Protein 1KJ6 (pdb70)

Solvent-accessible surface area: 4051 Å² total; per-residue (Å²): 137,156,141,113,83,47,92,140,115,86,25,208,87,171,28,59,89,67,7,116,133,79,32,70,127,128,12,77,81,35,3,126,22,52,116,221,49,96,64,0,1,70,134,125,232

Nearest PDB structures (foldseek):
  1kj6-assembly1_A  TM=8.795E-01  e=5.311E-08  Homo sapiens
  5lcs-assembly1_A  TM=6.186E-01  e=5.541E-02  Gallus gallus
  1e4q-assembly1_A  TM=7.126E-01  e=1.283E-01  Homo sapiens
  1fd3-assembly1_C  TM=6.671E-01  e=2.409E-01  unclassified
  1sh1-assembly1_A  TM=6.881E-01  e=1.205E+00  Stichodactyla helianthus

Sequence (45 aa):
GIINTLQKYYCRVRGGRCAVLSCLPKEEQIGKCSTRGRKCCRRKKGIINTLQKYYCRVRGGRCAVLSCLPKEEQIGKCSTRGRKCCRRKKGIINTLQKYYCRVRGGRCAVLSCLPKEEQIGKCSTRGRKCCRRKKGIINTLQKYYCRVRGGRCAVLSCLPKEEQIGKCSTRGRKCCRRKKGIINTLQKYYCRVRGGRCAVLSCLPKEEQIGKCSTRGRKCCRRKKGIINTLQKYYCRVRGGRCAVLSCLPKEEQIGKCSTRGRKCCRRKKGIINTLQKYYCRVRGGRCAVLSCLPKEEQIGKCSTRGRKCCRRKKGIINTLQKYYCRVRGGRCAVLSCLPKEEQIGKCSTRGRKCCRRKKGIINTLQKYYCRVRGGRCAVLSCLPKEEQIGKCSTRGRKCCRRKKGIINTLQKYYCRVRGGRCAVLSCLPKEEQIGKCSTRGRKCCRRKKGIINTLQKYYCRVRGGRCAVLSCLPKEEQIGKCSTRGRKCCRRKKGIINTLQKYYCRVRGGRCAVLSCLPKEEQIGKCSTRGRKCCRRKKGIINTLQKYYCRVRGGRCAVLSCLPKEEQIGKCSTRGRKCCRRKKGIINTLQKYYCRVRGGRCAVLSCLPKEEQIGKCSTRGRKCCRRKKGIINTLQKYYCRVRGGRCAVLSCLPKEEQIGKCSTRGRKCCRRKKGIINTLQKYYCRVRGGRCAVLSCLPKEEQIGKCSTRGRKCCRRKKGIINTLQKYYCRVRGGRCAVLSCLPKEEQIGKCSTRGRKCCRRKKGIINTLQKYYCRVRGGRCAVLSCLPKEEQIGKCSTRGRKCCRRKKGIINTLQKYYCRVRGGRCAVLSCLPKEEQIGKCSTRGRKCCRRKKGIINTLQKYYCRVRGGRCAVLSCLPKEEQIGKCSTRGRKCCRRKK

Organism: Homo sapiens (NCBI:txid9606)

Structure (mmCIF, N/CA/C/O backbone):
data_1KJ6
#
_entry.id   1KJ6
#
loop_
_atom_site.group_PDB
_atom_site.id
_atom_site.type_symbol
_atom_site.label_atom_id
_atom_site.label_alt_id
_atom_site.label_comp_id
_atom_site.label_asym_id
_atom_site.label_entity_id
_atom_site.label_seq_id
_atom_site.pdbx_PDB_ins_code
_atom_site.Cartn_x
_atom_site.Cartn_y
_atom_site.Cartn_z
_atom_site.occupancy
_atom_site.B_iso_or_equiv
_atom_site.auth_seq_id
_atom_site.auth_comp_id
_atom_site.auth_asym_id
_atom_site.auth_atom_id
_atom_site.pdbx_PDB_model_num
ATOM 1 N N . GLY A 1 1 ? -24.138 -0.457 -6.669 1.00 0.00 1 GLY A N 1
ATOM 2 C CA . GLY A 1 1 ? -23.545 -1.822 -6.733 1.00 0.00 1 GLY A CA 1
ATOM 3 C C . GLY A 1 1 ? -22.739 -2.163 -5.494 1.00 0.00 1 GLY A C 1
ATOM 4 O O . GLY A 1 1 ? -22.874 -1.511 -4.458 1.00 0.00 1 GLY A O 1
ATOM 10 N N . ILE A 1 2 ? -21.899 -3.189 -5.602 1.00 0.00 2 ILE A N 1
ATOM 11 C CA . ILE A 1 2 ? -21.067 -3.620 -4.484 1.00 0.00 2 ILE A CA 1
ATOM 12 C C . ILE A 1 2 ? -19.682 -2.983 -4.554 1.00 0.00 2 ILE A C 1
ATOM 13 O O . ILE A 1 2 ? -19.077 -2.904 -5.623 1.00 0.00 2 ILE A O 1
ATOM 29 N N . ILE A 1 3 ? -19.187 -2.530 -3.406 1.00 0.00 3 ILE A N 1
ATOM 30 C CA . ILE A 1 3 ? -17.874 -1.901 -3.332 1.00 0.00 3 ILE A CA 1
ATOM 31 C C . ILE A 1 3 ? -16.804 -2.913 -2.928 1.00 0.00 3 ILE A C 1
ATOM 32 O O . ILE A 1 3 ? -17.042 -3.779 -2.086 1.00 0.00 3 ILE A O 1
ATOM 48 N N . ASN A 1 4 ? -15.628 -2.800 -3.537 1.00 0.00 4 ASN A N 1
ATOM 49 C CA . ASN A 1 4 ? -14.524 -3.708 -3.243 1.00 0.00 4 ASN A CA 1
ATOM 50 C C . ASN A 1 4 ? -13.209 -2.946 -3.111 1.00 0.00 4 ASN A C 1
ATOM 51 O O . ASN A 1 4 ? -12.193 -3.508 -2.700 1.00 0.00 4 ASN A O 1
ATOM 62 N N . THR A 1 5 ? -13.235 -1.665 -3.464 1.00 0.00 5 THR A N 1
ATOM 63 C CA . THR A 1 5 ? -12.046 -0.825 -3.387 1.00 0.00 5 THR A CA 1
ATOM 64 C C . THR A 1 5 ? -11.913 -0.186 -2.009 1.00 0.00 5 THR A C 1
ATOM 65 O O . THR A 1 5 ? -12.907 0.193 -1.390 1.00 0.00 5 THR A O 1
ATOM 76 N N . LEU A 1 6 ? -10.676 -0.068 -1.537 1.00 0.00 6 LEU A N 1
ATOM 77 C CA . LEU A 1 6 ? -10.407 0.526 -0.233 1.00 0.00 6 LEU A CA 1
ATOM 78 C C . LEU A 1 6 ? -8.945 0.949 -0.121 1.00 0.00 6 LEU A C 1
ATOM 79 O O . LEU A 1 6 ? -8.301 0.740 0.906 1.00 0.00 6 LEU A O 1
ATOM 95 N N . GLN A 1 7 ? -8.427 1.553 -1.187 1.00 0.00 7 GLN A N 1
ATOM 96 C CA . GLN A 1 7 ? -7.041 2.011 -1.210 1.00 0.00 7 GLN A CA 1
ATOM 97 C C . GLN A 1 7 ? -6.815 3.120 -0.186 1.00 0.00 7 GLN A C 1
ATOM 98 O O . GLN A 1 7 ? -5.695 3.602 -0.016 1.00 0.00 7 GLN A O 1
ATOM 112 N N . LYS A 1 8 ? -7.886 3.520 0.493 1.00 0.00 8 LYS A N 1
ATOM 113 C CA . LYS A 1 8 ? -7.807 4.572 1.498 1.00 0.00 8 LYS A CA 1
ATOM 114 C C . LYS A 1 8 ? -7.318 4.017 2.829 1.00 0.00 8 LYS A C 1
ATOM 115 O O . LYS A 1 8 ? -6.909 4.768 3.715 1.00 0.00 8 LYS A O 1
ATOM 134 N N . TYR A 1 9 ? -7.364 2.697 2.963 1.00 0.00 9 TYR A N 1
ATOM 135 C CA . TYR A 1 9 ? -6.926 2.036 4.188 1.00 0.00 9 TYR A CA 1
ATOM 136 C C . TYR A 1 9 ? -6.491 0.602 3.908 1.00 0.00 9 TYR A C 1
ATOM 137 O O . TYR A 1 9 ? -6.457 -0.232 4.812 1.00 0.00 9 TYR A O 1
ATOM 155 N N . TYR A 1 10 ? -6.151 0.321 2.652 1.00 0.00 10 TYR A N 1
ATOM 156 C CA . TYR A 1 10 ? -5.710 -1.015 2.266 1.00 0.00 10 TYR A CA 1
ATOM 157 C C . TYR A 1 10 ? -4.434 -1.385 3.012 1.00 0.00 10 TYR A C 1
ATOM 158 O O . TYR A 1 10 ? -4.195 -2.553 3.320 1.00 0.00 10 TYR A O 1
ATOM 176 N N . CYS A 1 11 ? -3.624 -0.374 3.310 1.00 0.00 11 CYS A N 1
ATOM 177 C CA . CYS A 1 11 ? -2.376 -0.576 4.034 1.00 0.00 11 CYS A CA 1
ATOM 178 C C . CYS A 1 11 ? -2.598 -0.375 5.529 1.00 0.00 11 CYS A C 1
ATOM 179 O O . CYS A 1 11 ? -1.716 -0.643 6.345 1.00 0.00 11 CYS A O 1
ATOM 186 N N . ARG A 1 12 ? -3.790 0.099 5.873 1.00 0.00 12 ARG A N 1
ATOM 187 C CA . ARG A 1 12 ? -4.154 0.346 7.261 1.00 0.00 12 ARG A CA 1
ATOM 188 C C . ARG A 1 12 ? -4.894 -0.857 7.845 1.00 0.00 12 ARG A C 1
ATOM 189 O O . ARG A 1 12 ? -4.968 -1.025 9.063 1.00 0.00 12 ARG A O 1
ATOM 210 N N . VAL A 1 13 ? -5.441 -1.689 6.964 1.00 0.00 13 VAL A N 1
ATOM 211 C CA . VAL A 1 13 ? -6.178 -2.874 7.384 1.00 0.00 13 VAL A CA 1
ATOM 212 C C . VAL A 1 13 ? -5.255 -4.076 7.556 1.00 0.00 13 VAL A C 1
ATOM 213 O O . VAL A 1 13 ? -5.500 -4.938 8.400 1.00 0.00 13 VAL A O 1
ATOM 226 N N . ARG A 1 14 ? -4.198 -4.132 6.749 1.00 0.00 14 ARG A N 1
ATOM 227 C CA . ARG A 1 14 ? -3.246 -5.235 6.810 1.00 0.00 14 ARG A CA 1
ATOM 228 C C . ARG A 1 14 ? -2.071 -4.987 5.873 1.00 0.00 14 ARG A C 1
ATOM 229 O O . ARG A 1 14 ? -1.547 -5.915 5.257 1.00 0.00 14 ARG A O 1
ATOM 250 N N . GLY A 1 15 ? -1.665 -3.727 5.765 1.00 0.00 15 GLY A N 1
ATOM 251 C CA . GLY A 1 15 ? -0.558 -3.376 4.895 1.00 0.00 15 GLY A CA 1
ATOM 252 C C . GLY A 1 15 ? 0.769 -3.914 5.390 1.00 0.00 15 GLY A C 1
ATOM 253 O O . GLY A 1 15 ? 0.832 -4.992 5.983 1.00 0.00 15 GLY A O 1
ATOM 257 N N . GLY A 1 16 ? 1.833 -3.161 5.142 1.00 0.00 16 GLY A N 1
ATOM 258 C CA . GLY A 1 16 ? 3.156 -3.579 5.568 1.00 0.00 16 GLY A CA 1
ATOM 259 C C . GLY A 1 16 ? 4.062 -2.407 5.890 1.00 0.00 16 GLY A C 1
ATOM 260 O O . GLY A 1 16 ? 4.003 -1.853 6.988 1.00 0.00 16 GLY A O 1
ATOM 264 N N . ARG A 1 17 ? 4.903 -2.029 4.931 1.00 0.00 17 ARG A N 1
ATOM 265 C CA . ARG A 1 17 ? 5.825 -0.914 5.119 1.00 0.00 17 ARG A CA 1
ATOM 266 C C . ARG A 1 17 ? 5.423 0.276 4.255 1.00 0.00 17 ARG A C 1
ATOM 267 O O . ARG A 1 17 ? 4.496 0.186 3.449 1.00 0.00 17 ARG A O 1
ATOM 288 N N . CYS A 1 18 ? 6.126 1.390 4.429 1.00 0.00 18 CYS A N 1
ATOM 289 C CA . CYS A 1 18 ? 5.843 2.600 3.666 1.00 0.00 18 CYS A CA 1
ATOM 290 C C . CYS A 1 18 ? 7.114 3.164 3.041 1.00 0.00 18 CYS A C 1
ATOM 291 O O . CYS A 1 18 ? 8.170 3.187 3.673 1.00 0.00 18 CYS A O 1
ATOM 298 N N . ALA A 1 19 ? 7.001 3.627 1.801 1.00 0.00 19 ALA A N 1
ATOM 299 C CA . ALA A 1 19 ? 8.137 4.201 1.093 1.00 0.00 19 ALA A CA 1
ATOM 300 C C . ALA A 1 19 ? 8.081 5.724 1.138 1.00 0.00 19 ALA A C 1
ATOM 301 O O . ALA A 1 19 ? 7.020 6.306 1.361 1.00 0.00 19 ALA A O 1
ATOM 308 N N . VAL A 1 20 ? 9.228 6.364 0.934 1.00 0.00 20 VAL A N 1
ATOM 309 C CA . VAL A 1 20 ? 9.304 7.821 0.961 1.00 0.00 20 VAL A CA 1
ATOM 310 C C . VAL A 1 20 ? 8.885 8.423 -0.377 1.00 0.00 20 VAL A C 1
ATOM 311 O O . VAL A 1 20 ? 8.223 9.460 -0.421 1.00 0.00 20 VAL A O 1
ATOM 324 N N . LEU A 1 21 ? 9.274 7.768 -1.466 1.00 0.00 21 LEU A N 1
ATOM 325 C CA . LEU A 1 21 ? 8.935 8.241 -2.804 1.00 0.00 21 LEU A CA 1
ATOM 326 C C . LEU A 1 21 ? 8.350 7.112 -3.643 1.00 0.00 21 LEU A C 1
ATOM 327 O O . LEU A 1 21 ? 7.164 7.121 -3.974 1.00 0.00 21 LEU A O 1
ATOM 343 N N . SER A 1 22 ? 9.188 6.137 -3.975 1.00 0.00 22 SER A N 1
ATOM 344 C CA . SER A 1 22 ? 8.755 4.993 -4.767 1.00 0.00 22 SER A CA 1
ATOM 345 C C . SER A 1 22 ? 8.796 3.722 -3.928 1.00 0.00 22 SER A C 1
ATOM 346 O O . SER A 1 22 ? 9.624 3.592 -3.026 1.00 0.00 22 SER A O 1
ATOM 354 N N . CYS A 1 23 ? 7.898 2.789 -4.225 1.00 0.00 23 CYS A N 1
ATOM 355 C CA . CYS A 1 23 ? 7.836 1.532 -3.488 1.00 0.00 23 CYS A CA 1
ATOM 356 C C . CYS A 1 23 ? 9.140 0.755 -3.618 1.00 0.00 23 CYS A C 1
ATOM 357 O O . CYS A 1 23 ? 10.035 1.146 -4.368 1.00 0.00 23 CYS A O 1
ATOM 364 N N . LEU A 1 24 ? 9.242 -0.349 -2.884 1.00 0.00 24 LEU A N 1
ATOM 365 C CA . LEU A 1 24 ? 10.444 -1.174 -2.926 1.00 0.00 24 LEU A CA 1
ATOM 366 C C . LEU A 1 24 ? 10.303 -2.275 -3.978 1.00 0.00 24 LEU A C 1
ATOM 367 O O . LEU A 1 24 ? 9.228 -2.849 -4.144 1.00 0.00 24 LEU A O 1
ATOM 383 N N . PRO A 1 25 ? 11.390 -2.574 -4.716 1.00 0.00 25 PRO A N 1
ATOM 384 C CA . PRO A 1 25 ? 11.378 -3.601 -5.767 1.00 0.00 25 PRO A CA 1
ATOM 385 C C . PRO A 1 25 ? 11.026 -4.989 -5.239 1.00 0.00 25 PRO A C 1
ATOM 386 O O . PRO A 1 25 ? 10.639 -5.872 -6.004 1.00 0.00 25 PRO A O 1
ATOM 397 N N . LYS A 1 26 ? 11.171 -5.181 -3.931 1.00 0.00 26 LYS A N 1
ATOM 398 C CA . LYS A 1 26 ? 10.876 -6.470 -3.312 1.00 0.00 26 LYS A CA 1
ATOM 399 C C . LYS A 1 26 ? 9.440 -6.528 -2.794 1.00 0.00 26 LYS A C 1
ATOM 400 O O . LYS A 1 26 ? 9.057 -7.484 -2.116 1.00 0.00 26 LYS A O 1
ATOM 419 N N . GLU A 1 27 ? 8.649 -5.506 -3.109 1.00 0.00 27 GLU A N 1
ATOM 420 C CA . GLU A 1 27 ? 7.262 -5.461 -2.660 1.00 0.00 27 GLU A CA 1
ATOM 421 C C . GLU A 1 27 ? 6.373 -4.701 -3.638 1.00 0.00 27 GLU A C 1
ATOM 422 O O . GLU A 1 27 ? 6.836 -3.823 -4.367 1.00 0.00 27 GLU A O 1
ATOM 434 N N . GLU A 1 28 ? 5.087 -5.039 -3.634 1.00 0.00 28 GLU A N 1
ATOM 435 C CA . GLU A 1 28 ? 4.116 -4.387 -4.505 1.00 0.00 28 GLU A CA 1
ATOM 436 C C . GLU A 1 28 ? 3.336 -3.339 -3.724 1.00 0.00 28 GLU A C 1
ATOM 437 O O . GLU A 1 28 ? 3.356 -3.334 -2.494 1.00 0.00 28 GLU A O 1
ATOM 449 N N . GLN A 1 29 ? 2.651 -2.451 -4.433 1.00 0.00 29 GLN A N 1
ATOM 450 C CA . GLN A 1 29 ? 1.875 -1.406 -3.779 1.00 0.00 29 GLN A CA 1
ATOM 451 C C . GLN A 1 29 ? 0.442 -1.859 -3.536 1.00 0.00 29 GLN A C 1
ATOM 452 O O . GLN A 1 29 ? -0.178 -2.490 -4.393 1.00 0.00 29 GLN A O 1
ATOM 466 N N . ILE A 1 30 ? -0.073 -1.539 -2.354 1.00 0.00 30 ILE A N 1
ATOM 467 C CA . ILE A 1 30 ? -1.430 -1.915 -1.979 1.00 0.00 30 ILE A CA 1
ATOM 468 C C . ILE A 1 30 ? -2.288 -0.688 -1.694 1.00 0.00 30 ILE A C 1
ATOM 469 O O . ILE A 1 30 ? -3.516 -0.747 -1.763 1.00 0.00 30 ILE A O 1
ATOM 485 N N . GLY A 1 31 ? -1.635 0.423 -1.372 1.00 0.00 31 GLY A N 1
ATOM 486 C CA . GLY A 1 31 ? -2.354 1.649 -1.079 1.00 0.00 31 GLY A CA 1
ATOM 487 C C . GLY A 1 31 ? -1.428 2.788 -0.714 1.00 0.00 31 GLY A C 1
ATOM 488 O O . GLY A 1 31 ? -0.211 2.632 -0.730 1.00 0.00 31 GLY A O 1
ATOM 492 N N . LYS A 1 32 ? -2.004 3.936 -0.381 1.00 0.00 32 LYS A N 1
ATOM 493 C CA . LYS A 1 32 ? -1.214 5.103 -0.007 1.00 0.00 32 LYS A CA 1
ATOM 494 C C . LYS A 1 32 ? -0.824 5.037 1.465 1.00 0.00 32 LYS A C 1
ATOM 495 O O . LYS A 1 32 ? -1.668 4.802 2.331 1.00 0.00 32 LYS A O 1
ATOM 514 N N . CYS A 1 33 ? 0.460 5.236 1.742 1.00 0.00 33 CYS A N 1
ATOM 515 C CA . CYS A 1 33 ? 0.964 5.190 3.109 1.00 0.00 33 CYS A CA 1
ATOM 516 C C . CYS A 1 33 ? 1.083 6.591 3.704 1.00 0.00 33 CYS A C 1
ATOM 517 O O . CYS A 1 33 ? 1.654 6.770 4.780 1.00 0.00 33 CYS A O 1
ATOM 524 N N . SER A 1 34 ? 0.540 7.579 3.001 1.00 0.00 34 SER A N 1
ATOM 525 C CA . SER A 1 34 ? 0.586 8.961 3.468 1.00 0.00 34 SER A CA 1
ATOM 526 C C . SER A 1 34 ? -0.609 9.753 2.940 1.00 0.00 34 SER A C 1
ATOM 527 O O . SER A 1 34 ? -1.698 9.697 3.512 1.00 0.00 34 SER A O 1
ATOM 535 N N . THR A 1 35 ? -0.404 10.489 1.849 1.00 0.00 35 THR A N 1
ATOM 536 C CA . THR A 1 35 ? -1.472 11.284 1.256 1.00 0.00 35 THR A CA 1
ATOM 537 C C . THR A 1 35 ? -1.052 11.868 -0.089 1.00 0.00 35 THR A C 1
ATOM 538 O O . THR A 1 35 ? -1.892 12.122 -0.952 1.00 0.00 35 THR A O 1
ATOM 549 N N . ARG A 1 36 ? 0.250 12.083 -0.261 1.00 0.00 36 ARG A N 1
ATOM 550 C CA . ARG A 1 36 ? 0.769 12.641 -1.505 1.00 0.00 36 ARG A CA 1
ATOM 551 C C . ARG A 1 36 ? 2.285 12.494 -1.595 1.00 0.00 36 ARG A C 1
ATOM 552 O O . ARG A 1 36 ? 3.027 13.184 -0.896 1.00 0.00 36 ARG A O 1
ATOM 573 N N . GLY A 1 37 ? 2.739 11.602 -2.474 1.00 0.00 37 GLY A N 1
ATOM 574 C CA . GLY A 1 37 ? 4.165 11.395 -2.653 1.00 0.00 37 GLY A CA 1
ATOM 575 C C . GLY A 1 37 ? 4.668 10.097 -2.048 1.00 0.00 37 GLY A C 1
ATOM 576 O O . GLY A 1 37 ? 5.830 9.735 -2.233 1.00 0.00 37 GLY A O 1
ATOM 580 N N . ARG A 1 38 ? 3.803 9.396 -1.323 1.00 0.00 38 ARG A N 1
ATOM 581 C CA . ARG A 1 38 ? 4.189 8.136 -0.695 1.00 0.00 38 ARG A CA 1
ATOM 582 C C . ARG A 1 38 ? 3.193 7.025 -1.015 1.00 0.00 38 ARG A C 1
ATOM 583 O O . ARG A 1 38 ? 2.081 7.286 -1.474 1.00 0.00 38 ARG A O 1
ATOM 604 N N . LYS A 1 39 ? 3.607 5.782 -0.767 1.00 0.00 39 LYS A N 1
ATOM 605 C CA . LYS A 1 39 ? 2.764 4.615 -1.024 1.00 0.00 39 LYS A CA 1
ATOM 606 C C . LYS A 1 39 ? 3.107 3.484 -0.058 1.00 0.00 39 LYS A C 1
ATOM 607 O O . LYS A 1 39 ? 4.050 3.589 0.727 1.00 0.00 39 LYS A O 1
ATOM 626 N N . CYS A 1 40 ? 2.336 2.403 -0.124 1.00 0.00 40 CYS A N 1
ATOM 627 C CA . CYS A 1 40 ? 2.555 1.249 0.743 1.00 0.00 40 CYS A CA 1
ATOM 628 C C . CYS A 1 40 ? 3.023 0.041 -0.056 1.00 0.00 40 CYS A C 1
ATOM 629 O O . CYS A 1 40 ? 2.490 -0.249 -1.124 1.00 0.00 40 CYS A O 1
ATOM 636 N N . CYS A 1 41 ? 4.024 -0.661 0.468 1.00 0.00 41 CYS A N 1
ATOM 637 C CA . CYS A 1 41 ? 4.561 -1.837 -0.203 1.00 0.00 41 CYS A CA 1
ATOM 638 C C . CYS A 1 41 ? 4.507 -3.067 0.699 1.00 0.00 41 CYS A C 1
ATOM 639 O O . CYS A 1 41 ? 4.776 -2.984 1.898 1.00 0.00 41 CYS A O 1
ATOM 646 N N . ARG A 1 42 ? 4.169 -4.209 0.107 1.00 0.00 42 ARG A N 1
ATOM 647 C CA . ARG A 1 42 ? 4.091 -5.464 0.845 1.00 0.00 42 ARG A CA 1
ATOM 648 C C . ARG A 1 42 ? 4.980 -6.518 0.192 1.00 0.00 42 ARG A C 1
ATOM 649 O O . ARG A 1 42 ? 4.805 -6.853 -0.981 1.00 0.00 42 ARG A O 1
ATOM 670 N N . ARG A 1 43 ? 5.948 -7.021 0.955 1.00 0.00 43 ARG A N 1
ATOM 671 C CA . ARG A 1 43 ? 6.884 -8.025 0.455 1.00 0.00 43 ARG A CA 1
ATOM 672 C C . ARG A 1 43 ? 6.153 -9.186 -0.212 1.00 0.00 43 ARG A C 1
ATOM 673 O O . ARG A 1 43 ? 5.185 -9.718 0.331 1.00 0.00 43 ARG A O 1
ATOM 694 N N . LYS A 1 44 ? 6.628 -9.572 -1.393 1.00 0.00 44 LYS A N 1
ATOM 695 C CA . LYS A 1 44 ? 6.024 -10.672 -2.139 1.00 0.00 44 LYS A CA 1
ATOM 696 C C . LYS A 1 44 ? 6.227 -11.997 -1.411 1.00 0.00 44 LYS A C 1
ATOM 697 O O . LYS A 1 44 ? 7.313 -12.278 -0.904 1.00 0.00 44 LYS A O 1
ATOM 716 N N . LYS A 1 45 ? 5.173 -12.807 -1.361 1.00 0.00 45 LYS A N 1
ATOM 717 C CA . LYS A 1 45 ? 5.233 -14.102 -0.692 1.00 0.00 45 LYS A CA 1
ATOM 718 C C . LYS A 1 45 ? 5.313 -15.239 -1.707 1.00 0.00 45 LYS A C 1
ATOM 719 O O . LYS A 1 45 ? 6.163 -16.136 -1.523 1.00 0.00 45 LYS A O 1
ATOM 739 N N . GLY A 1 1 ? 21.191 -1.105 10.552 1.00 0.00 1 GLY A N 2
ATOM 740 C CA . GLY A 1 1 ? 19.884 -1.807 10.427 1.00 0.00 1 GLY A CA 2
ATOM 741 C C . GLY A 1 1 ? 19.687 -2.427 9.058 1.00 0.00 1 GLY A C 2
ATOM 742 O O . GLY A 1 1 ? 20.257 -1.963 8.071 1.00 0.00 1 GLY A O 2
ATOM 748 N N . ILE A 1 2 ? 18.877 -3.479 8.999 1.00 0.00 2 ILE A N 2
ATOM 749 C CA . ILE A 1 2 ? 18.605 -4.164 7.742 1.00 0.00 2 ILE A CA 2
ATOM 750 C C . ILE A 1 2 ? 17.111 -4.155 7.424 1.00 0.00 2 ILE A C 2
ATOM 751 O O . ILE A 1 2 ? 16.286 -4.526 8.259 1.00 0.00 2 ILE A O 2
ATOM 767 N N . ILE A 1 3 ? 16.772 -3.726 6.211 1.00 0.00 3 ILE A N 2
ATOM 768 C CA . ILE A 1 3 ? 15.379 -3.669 5.783 1.00 0.00 3 ILE A CA 2
ATOM 769 C C . ILE A 1 3 ? 15.118 -4.651 4.642 1.00 0.00 3 ILE A C 2
ATOM 770 O O . ILE A 1 3 ? 15.648 -4.500 3.541 1.00 0.00 3 ILE A O 2
ATOM 786 N N . ASN A 1 4 ? 14.299 -5.662 4.917 1.00 0.00 4 ASN A N 2
ATOM 787 C CA . ASN A 1 4 ? 13.969 -6.674 3.920 1.00 0.00 4 ASN A CA 2
ATOM 788 C C . ASN A 1 4 ? 12.545 -6.488 3.408 1.00 0.00 4 ASN A C 2
ATOM 789 O O . ASN A 1 4 ? 11.778 -7.447 3.308 1.00 0.00 4 ASN A O 2
ATOM 800 N N . THR A 1 5 ? 12.197 -5.248 3.086 1.00 0.00 5 THR A N 2
ATOM 801 C CA . THR A 1 5 ? 10.866 -4.934 2.584 1.00 0.00 5 THR A CA 2
ATOM 802 C C . THR A 1 5 ? 10.930 -3.890 1.474 1.00 0.00 5 THR A C 2
ATOM 803 O O . THR A 1 5 ? 11.741 -2.964 1.526 1.00 0.00 5 THR A O 2
ATOM 814 N N . LEU A 1 6 ? 10.073 -4.048 0.471 1.00 0.00 6 LEU A N 2
ATOM 815 C CA . LEU A 1 6 ? 10.032 -3.122 -0.656 1.00 0.00 6 LEU A CA 2
ATOM 816 C C . LEU A 1 6 ? 8.762 -2.278 -0.625 1.00 0.00 6 LEU A C 2
ATOM 817 O O . LEU A 1 6 ? 8.120 -2.062 -1.653 1.00 0.00 6 LEU A O 2
ATOM 833 N N . GLN A 1 7 ? 8.409 -1.792 0.560 1.00 0.00 7 GLN A N 2
ATOM 834 C CA . GLN A 1 7 ? 7.219 -0.964 0.720 1.00 0.00 7 GLN A CA 2
ATOM 835 C C . GLN A 1 7 ? 7.362 0.348 -0.046 1.00 0.00 7 GLN A C 2
ATOM 836 O O . GLN A 1 7 ? 6.431 1.152 -0.097 1.00 0.00 7 GLN A O 2
ATOM 850 N N . LYS A 1 8 ? 8.536 0.559 -0.634 1.00 0.00 8 LYS A N 2
ATOM 851 C CA . LYS A 1 8 ? 8.807 1.775 -1.391 1.00 0.00 8 LYS A CA 2
ATOM 852 C C . LYS A 1 8 ? 8.263 1.679 -2.813 1.00 0.00 8 LYS A C 2
ATOM 853 O O . LYS A 1 8 ? 8.149 2.689 -3.508 1.00 0.00 8 LYS A O 2
ATOM 872 N N . TYR A 1 9 ? 7.927 0.467 -3.243 1.00 0.00 9 TYR A N 2
ATOM 873 C CA . TYR A 1 9 ? 7.394 0.264 -4.587 1.00 0.00 9 TYR A CA 2
ATOM 874 C C . TYR A 1 9 ? 6.556 -1.005 -4.674 1.00 0.00 9 TYR A C 2
ATOM 875 O O . TYR A 1 9 ? 6.452 -1.616 -5.738 1.00 0.00 9 TYR A O 2
ATOM 893 N N . TYR A 1 10 ? 5.951 -1.396 -3.559 1.00 0.00 10 TYR A N 2
ATOM 894 C CA . TYR A 1 10 ? 5.117 -2.589 -3.536 1.00 0.00 10 TYR A CA 2
ATOM 895 C C . TYR A 1 10 ? 3.799 -2.327 -4.256 1.00 0.00 10 TYR A C 2
ATOM 896 O O . TYR A 1 10 ? 3.262 -3.204 -4.933 1.00 0.00 10 TYR A O 2
ATOM 914 N N . CYS A 1 11 ? 3.292 -1.106 -4.116 1.00 0.00 11 CYS A N 2
ATOM 915 C CA . CYS A 1 11 ? 2.047 -0.714 -4.764 1.00 0.00 11 CYS A CA 2
ATOM 916 C C . CYS A 1 11 ? 2.319 -0.324 -6.213 1.00 0.00 11 CYS A C 2
ATOM 917 O O . CYS A 1 11 ? 1.402 -0.030 -6.980 1.00 0.00 11 CYS A O 2
ATOM 924 N N . ARG A 1 12 ? 3.598 -0.328 -6.575 1.00 0.00 12 ARG A N 2
ATOM 925 C CA . ARG A 1 12 ? 4.023 0.020 -7.924 1.00 0.00 12 ARG A CA 2
ATOM 926 C C . ARG A 1 12 ? 4.088 -1.223 -8.807 1.00 0.00 12 ARG A C 2
ATOM 927 O O . ARG A 1 12 ? 3.869 -1.150 -10.017 1.00 0.00 12 ARG A O 2
ATOM 948 N N . VAL A 1 13 ? 4.392 -2.362 -8.193 1.00 0.00 13 VAL A N 2
ATOM 949 C CA . VAL A 1 13 ? 4.489 -3.621 -8.919 1.00 0.00 13 VAL A CA 2
ATOM 950 C C . VAL A 1 13 ? 3.122 -4.282 -9.069 1.00 0.00 13 VAL A C 2
ATOM 951 O O . VAL A 1 13 ? 2.874 -5.002 -10.037 1.00 0.00 13 VAL A O 2
ATOM 964 N N . ARG A 1 14 ? 2.237 -4.034 -8.107 1.00 0.00 14 ARG A N 2
ATOM 965 C CA . ARG A 1 14 ? 0.895 -4.608 -8.134 1.00 0.00 14 ARG A CA 2
ATOM 966 C C . ARG A 1 14 ? 0.002 -3.952 -7.087 1.00 0.00 14 ARG A C 2
ATOM 967 O O . ARG A 1 14 ? -0.616 -4.632 -6.266 1.00 0.00 14 ARG A O 2
ATOM 988 N N . GLY A 1 15 ? -0.060 -2.626 -7.119 1.00 0.00 15 GLY A N 2
ATOM 989 C CA . GLY A 1 15 ? -0.877 -1.899 -6.167 1.00 0.00 15 GLY A CA 2
ATOM 990 C C . GLY A 1 15 ? -2.317 -1.757 -6.619 1.00 0.00 15 GLY A C 2
ATOM 991 O O . GLY A 1 15 ? -2.587 -1.221 -7.694 1.00 0.00 15 GLY A O 2
ATOM 995 N N . GLY A 1 16 ? -3.242 -2.235 -5.793 1.00 0.00 16 GLY A N 2
ATOM 996 C CA . GLY A 1 16 ? -4.652 -2.145 -6.125 1.00 0.00 16 GLY A CA 2
ATOM 997 C C . GLY A 1 16 ? -5.121 -0.708 -6.238 1.00 0.00 16 GLY A C 2
ATOM 998 O O . GLY A 1 16 ? -5.194 -0.157 -7.337 1.00 0.00 16 GLY A O 2
ATOM 1002 N N . ARG A 1 17 ? -5.429 -0.096 -5.099 1.00 0.00 17 ARG A N 2
ATOM 1003 C CA . ARG A 1 17 ? -5.881 1.290 -5.074 1.00 0.00 17 ARG A CA 2
ATOM 1004 C C . ARG A 1 17 ? -5.113 2.081 -4.019 1.00 0.00 17 ARG A C 2
ATOM 1005 O O . ARG A 1 17 ? -4.517 1.502 -3.111 1.00 0.00 17 ARG A O 2
ATOM 1026 N N . CYS A 1 18 ? -5.121 3.402 -4.149 1.00 0.00 18 CYS A N 2
ATOM 1027 C CA . CYS A 1 18 ? -4.414 4.264 -3.208 1.00 0.00 18 CYS A CA 2
ATOM 1028 C C . CYS A 1 18 ? -5.363 5.262 -2.554 1.00 0.00 18 CYS A C 2
ATOM 1029 O O . CYS A 1 18 ? -6.190 5.879 -3.226 1.00 0.00 18 CYS A O 2
ATOM 1036 N N . ALA A 1 19 ? -5.233 5.424 -1.240 1.00 0.00 19 ALA A N 2
ATOM 1037 C CA . ALA A 1 19 ? -6.074 6.357 -0.500 1.00 0.00 19 ALA A CA 2
ATOM 1038 C C . ALA A 1 19 ? -5.329 7.660 -0.243 1.00 0.00 19 ALA A C 2
ATOM 1039 O O . ALA A 1 19 ? -4.099 7.687 -0.212 1.00 0.00 19 ALA A O 2
ATOM 1046 N N . VAL A 1 20 ? -6.081 8.742 -0.073 1.00 0.00 20 VAL A N 2
ATOM 1047 C CA . VAL A 1 20 ? -5.489 10.054 0.164 1.00 0.00 20 VAL A CA 2
ATOM 1048 C C . VAL A 1 20 ? -5.134 10.254 1.633 1.00 0.00 20 VAL A C 2
ATOM 1049 O O . VAL A 1 20 ? -4.216 11.008 1.959 1.00 0.00 20 VAL A O 2
ATOM 1062 N N . LEU A 1 21 ? -5.860 9.579 2.515 1.00 0.00 21 LEU A N 2
ATOM 1063 C CA . LEU A 1 21 ? -5.612 9.690 3.947 1.00 0.00 21 LEU A CA 2
ATOM 1064 C C . LEU A 1 21 ? -5.127 8.363 4.519 1.00 0.00 21 LEU A C 2
ATOM 1065 O O . LEU A 1 21 ? -3.930 8.165 4.728 1.00 0.00 21 LEU A O 2
ATOM 1081 N N . SER A 1 22 ? -6.066 7.458 4.770 1.00 0.00 22 SER A N 2
ATOM 1082 C CA . SER A 1 22 ? -5.741 6.147 5.318 1.00 0.00 22 SER A CA 2
ATOM 1083 C C . SER A 1 22 ? -6.418 5.044 4.519 1.00 0.00 22 SER A C 2
ATOM 1084 O O . SER A 1 22 ? -7.351 5.296 3.757 1.00 0.00 22 SER A O 2
ATOM 1092 N N . CYS A 1 23 ? -5.936 3.821 4.704 1.00 0.00 23 CYS A N 2
ATOM 1093 C CA . CYS A 1 23 ? -6.483 2.659 4.010 1.00 0.00 23 CYS A CA 2
ATOM 1094 C C . CYS A 1 23 ? -8.004 2.625 4.109 1.00 0.00 23 CYS A C 2
ATOM 1095 O O . CYS A 1 23 ? -8.596 3.287 4.962 1.00 0.00 23 CYS A O 2
ATOM 1102 N N . LEU A 1 24 ? -8.635 1.841 3.239 1.00 0.00 24 LEU A N 2
ATOM 1103 C CA . LEU A 1 24 ? -10.089 1.724 3.245 1.00 0.00 24 LEU A CA 2
ATOM 1104 C C . LEU A 1 24 ? -10.531 0.614 4.197 1.00 0.00 24 LEU A C 2
ATOM 1105 O O . LEU A 1 24 ? -9.804 -0.356 4.408 1.00 0.00 24 LEU A O 2
ATOM 1121 N N . PRO A 1 25 ? -11.729 0.748 4.800 1.00 0.00 25 PRO A N 2
ATOM 1122 C CA . PRO A 1 25 ? -12.260 -0.241 5.746 1.00 0.00 25 PRO A CA 2
ATOM 1123 C C . PRO A 1 25 ? -12.681 -1.544 5.070 1.00 0.00 25 PRO A C 2
ATOM 1124 O O . PRO A 1 25 ? -13.524 -2.276 5.592 1.00 0.00 25 PRO A O 2
ATOM 1135 N N . LYS A 1 26 ? -12.094 -1.833 3.913 1.00 0.00 26 LYS A N 2
ATOM 1136 C CA . LYS A 1 26 ? -12.416 -3.050 3.178 1.00 0.00 26 LYS A CA 2
ATOM 1137 C C . LYS A 1 26 ? -11.188 -3.582 2.441 1.00 0.00 26 LYS A C 2
ATOM 1138 O O . LYS A 1 26 ? -11.311 -4.342 1.480 1.00 0.00 26 LYS A O 2
ATOM 1157 N N . GLU A 1 27 ? -10.004 -3.174 2.895 1.00 0.00 27 GLU A N 2
ATOM 1158 C CA . GLU A 1 27 ? -8.759 -3.612 2.270 1.00 0.00 27 GLU A CA 2
ATOM 1159 C C . GLU A 1 27 ? -7.577 -3.505 3.231 1.00 0.00 27 GLU A C 2
ATOM 1160 O O . GLU A 1 27 ? -7.653 -2.829 4.257 1.00 0.00 27 GLU A O 2
ATOM 1172 N N . GLU A 1 28 ? -6.478 -4.165 2.871 1.00 0.00 28 GLU A N 2
ATOM 1173 C CA . GLU A 1 28 ? -5.259 -4.140 3.674 1.00 0.00 28 GLU A CA 2
ATOM 1174 C C . GLU A 1 28 ? -4.181 -3.342 2.949 1.00 0.00 28 GLU A C 2
ATOM 1175 O O . GLU A 1 28 ? -4.279 -3.117 1.744 1.00 0.00 28 GLU A O 2
ATOM 1187 N N . GLN A 1 29 ? -3.160 -2.904 3.677 1.00 0.00 29 GLN A N 2
ATOM 1188 C CA . GLN A 1 29 ? -2.089 -2.117 3.073 1.00 0.00 29 GLN A CA 2
ATOM 1189 C C . GLN A 1 29 ? -0.986 -3.009 2.513 1.00 0.00 29 GLN A C 2
ATOM 1190 O O . GLN A 1 29 ? -0.642 -4.037 3.098 1.00 0.00 29 GLN A O 2
ATOM 1204 N N . ILE A 1 30 ? -0.440 -2.603 1.370 1.00 0.00 30 ILE A N 2
ATOM 1205 C CA . ILE A 1 30 ? 0.623 -3.352 0.712 1.00 0.00 30 ILE A CA 2
ATOM 1206 C C . ILE A 1 30 ? 1.896 -2.519 0.609 1.00 0.00 30 ILE A C 2
ATOM 1207 O O . ILE A 1 30 ? 2.996 -3.061 0.489 1.00 0.00 30 ILE A O 2
ATOM 1223 N N . GLY A 1 31 ? 1.739 -1.200 0.660 1.00 0.00 31 GLY A N 2
ATOM 1224 C CA . GLY A 1 31 ? 2.884 -0.310 0.572 1.00 0.00 31 GLY A CA 2
ATOM 1225 C C . GLY A 1 31 ? 2.490 1.152 0.645 1.00 0.00 31 GLY A C 2
ATOM 1226 O O . GLY A 1 31 ? 1.484 1.501 1.261 1.00 0.00 31 GLY A O 2
ATOM 1230 N N . LYS A 1 32 ? 3.286 2.009 0.013 1.00 0.00 32 LYS A N 2
ATOM 1231 C CA . LYS A 1 32 ? 3.017 3.442 0.005 1.00 0.00 32 LYS A CA 2
ATOM 1232 C C . LYS A 1 32 ? 2.881 3.957 -1.424 1.00 0.00 32 LYS A C 2
ATOM 1233 O O . LYS A 1 32 ? 3.838 3.925 -2.199 1.00 0.00 32 LYS A O 2
ATOM 1252 N N . CYS A 1 33 ? 1.686 4.428 -1.769 1.00 0.00 33 CYS A N 2
ATOM 1253 C CA . CYS A 1 33 ? 1.425 4.945 -3.107 1.00 0.00 33 CYS A CA 2
ATOM 1254 C C . CYS A 1 33 ? 2.047 6.326 -3.292 1.00 0.00 33 CYS A C 2
ATOM 1255 O O . CYS A 1 33 ? 2.060 6.867 -4.398 1.00 0.00 33 CYS A O 2
ATOM 1262 N N . SER A 1 34 ? 2.562 6.892 -2.204 1.00 0.00 34 SER A N 2
ATOM 1263 C CA . SER A 1 34 ? 3.186 8.210 -2.249 1.00 0.00 34 SER A CA 2
ATOM 1264 C C . SER A 1 34 ? 4.087 8.429 -1.038 1.00 0.00 34 SER A C 2
ATOM 1265 O O . SER A 1 34 ? 4.190 7.568 -0.164 1.00 0.00 34 SER A O 2
ATOM 1273 N N . THR A 1 35 ? 4.739 9.588 -0.994 1.00 0.00 35 THR A N 2
ATOM 1274 C CA . THR A 1 35 ? 5.635 9.921 0.109 1.00 0.00 35 THR A CA 2
ATOM 1275 C C . THR A 1 35 ? 5.122 11.122 0.897 1.00 0.00 35 THR A C 2
ATOM 1276 O O . THR A 1 35 ? 5.735 11.537 1.880 1.00 0.00 35 THR A O 2
ATOM 1287 N N . ARG A 1 36 ? 3.995 11.678 0.459 1.00 0.00 36 ARG A N 2
ATOM 1288 C CA . ARG A 1 36 ? 3.404 12.833 1.126 1.00 0.00 36 ARG A CA 2
ATOM 1289 C C . ARG A 1 36 ? 2.597 12.404 2.348 1.00 0.00 36 ARG A C 2
ATOM 1290 O O . ARG A 1 36 ? 2.070 13.241 3.081 1.00 0.00 36 ARG A O 2
ATOM 1311 N N . GLY A 1 37 ? 2.506 11.094 2.562 1.00 0.00 37 GLY A N 2
ATOM 1312 C CA . GLY A 1 37 ? 1.763 10.576 3.696 1.00 0.00 37 GLY A CA 2
ATOM 1313 C C . GLY A 1 37 ? 0.548 9.773 3.275 1.00 0.00 37 GLY A C 2
ATOM 1314 O O . GLY A 1 37 ? -0.543 9.956 3.815 1.00 0.00 37 GLY A O 2
ATOM 1318 N N . ARG A 1 38 ? 0.738 8.881 2.308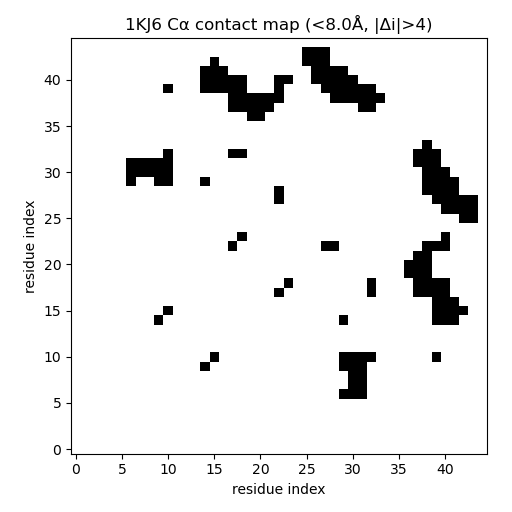 1.00 0.00 38 ARG A N 2
ATOM 1319 C CA . ARG A 1 38 ? -0.349 8.046 1.812 1.00 0.00 38 ARG A CA 2
ATOM 1320 C C . ARG A 1 38 ? 0.016 6.568 1.904 1.00 0.00 38 ARG A C 2
ATOM 1321 O O . ARG A 1 38 ? 1.129 6.219 2.299 1.00 0.00 38 ARG A O 2
ATOM 1342 N N . LYS A 1 39 ? -0.928 5.704 1.536 1.00 0.00 39 LYS A N 2
ATOM 1343 C CA . LYS A 1 39 ? -0.709 4.260 1.577 1.00 0.00 39 LYS A CA 2
ATOM 1344 C C . LYS A 1 39 ? -1.537 3.556 0.507 1.00 0.00 39 LYS A C 2
ATOM 1345 O O . LYS A 1 39 ? -2.504 4.115 -0.015 1.00 0.00 39 LYS A O 2
ATOM 1364 N N . CYS A 1 40 ? -1.149 2.325 0.183 1.00 0.00 40 CYS A N 2
ATOM 1365 C CA . CYS A 1 40 ? -1.850 1.541 -0.827 1.00 0.00 40 CYS A CA 2
ATOM 1366 C C . CYS A 1 40 ? -2.643 0.407 -0.187 1.00 0.00 40 CYS A C 2
ATOM 1367 O O . CYS A 1 40 ? -2.120 -0.333 0.644 1.00 0.00 40 CYS A O 2
ATOM 1374 N N . CYS A 1 41 ? -3.908 0.276 -0.578 1.00 0.00 41 CYS A N 2
ATOM 1375 C CA . CYS A 1 41 ? -4.765 -0.769 -0.034 1.00 0.00 41 CYS A CA 2
ATOM 1376 C C . CYS A 1 41 ? -5.345 -1.651 -1.137 1.00 0.00 41 CYS A C 2
ATOM 1377 O O . CYS A 1 41 ? -5.675 -1.174 -2.223 1.00 0.00 41 CYS A O 2
ATOM 1384 N N . ARG A 1 42 ? -5.474 -2.940 -0.837 1.00 0.00 42 ARG A N 2
ATOM 1385 C CA . ARG A 1 42 ? -6.024 -3.906 -1.780 1.00 0.00 42 ARG A CA 2
ATOM 1386 C C . ARG A 1 42 ? -7.145 -4.701 -1.119 1.00 0.00 42 ARG A C 2
ATOM 1387 O O . ARG A 1 42 ? -6.950 -5.295 -0.058 1.00 0.00 42 ARG A O 2
ATOM 1408 N N . ARG A 1 43 ? -8.322 -4.687 -1.742 1.00 0.00 43 ARG A N 2
ATOM 1409 C CA . ARG A 1 43 ? -9.494 -5.388 -1.213 1.00 0.00 43 ARG A CA 2
ATOM 1410 C C . ARG A 1 43 ? -9.122 -6.738 -0.608 1.00 0.00 43 ARG A C 2
ATOM 1411 O O . ARG A 1 43 ? -8.408 -7.533 -1.222 1.00 0.00 43 ARG A O 2
ATOM 1432 N N . LYS A 1 44 ? -9.611 -6.986 0.605 1.00 0.00 44 LYS A N 2
ATOM 1433 C CA . LYS A 1 44 ? -9.336 -8.234 1.307 1.00 0.00 44 LYS A CA 2
ATOM 1434 C C . LYS A 1 44 ? -10.573 -9.124 1.351 1.00 0.00 44 LYS A C 2
ATOM 1435 O O . LYS A 1 44 ? -11.678 -8.690 1.025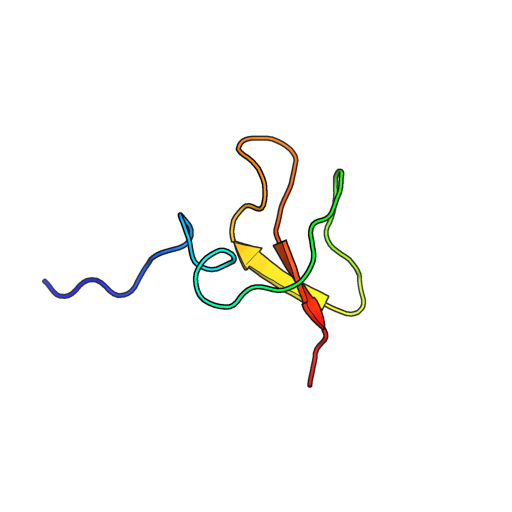 1.00 0.00 44 LYS A O 2
ATOM 1454 N N . LYS A 1 45 ? -10.375 -10.371 1.761 1.00 0.00 45 LYS A N 2
ATOM 1455 C CA . LYS A 1 45 ? -11.467 -11.332 1.856 1.00 0.00 45 LYS A CA 2
ATOM 1456 C C . LYS A 1 45 ? -11.630 -11.830 3.289 1.00 0.00 45 LYS A C 2
ATOM 1457 O O . LYS A 1 45 ? -12.460 -12.737 3.508 1.00 0.00 45 LYS A O 2
ATOM 1477 N N . GLY A 1 1 ? 24.138 -1.856 7.154 1.00 0.00 1 GLY A N 3
ATOM 1478 C CA . GLY A 1 1 ? 23.610 -0.712 6.361 1.00 0.00 1 GLY A CA 3
ATOM 1479 C C . GLY A 1 1 ? 22.895 -1.160 5.101 1.00 0.00 1 GLY A C 3
ATOM 1480 O O . GLY A 1 1 ? 23.213 -0.701 4.003 1.00 0.00 1 GLY A O 3
ATOM 1486 N N . ILE A 1 2 ? 21.928 -2.058 5.259 1.00 0.00 2 ILE A N 3
ATOM 1487 C CA . ILE A 1 2 ? 21.163 -2.570 4.127 1.00 0.00 2 ILE A CA 3
ATOM 1488 C C . ILE A 1 2 ? 19.667 -2.540 4.420 1.00 0.00 2 ILE A C 3
ATOM 1489 O O . ILE A 1 2 ? 19.234 -2.877 5.522 1.00 0.00 2 ILE A O 3
ATOM 1505 N N . ILE A 1 3 ? 18.880 -2.136 3.426 1.00 0.00 3 ILE A N 3
ATOM 1506 C CA . ILE A 1 3 ? 17.432 -2.065 3.579 1.00 0.00 3 ILE A CA 3
ATOM 1507 C C . ILE A 1 3 ? 16.799 -3.445 3.422 1.00 0.00 3 ILE A C 3
ATOM 1508 O O . ILE A 1 3 ? 17.240 -4.252 2.602 1.00 0.00 3 ILE A O 3
ATOM 1524 N N . ASN A 1 4 ? 15.767 -3.711 4.216 1.00 0.00 4 ASN A N 3
ATOM 1525 C CA . ASN A 1 4 ? 15.077 -4.995 4.168 1.00 0.00 4 ASN A CA 3
ATOM 1526 C C . ASN A 1 4 ? 13.694 -4.851 3.539 1.00 0.00 4 ASN A C 3
ATOM 1527 O O . ASN A 1 4 ? 13.332 -5.605 2.636 1.00 0.00 4 ASN A O 3
ATOM 1538 N N . THR A 1 5 ? 12.926 -3.881 4.024 1.00 0.00 5 THR A N 3
ATOM 1539 C CA . THR A 1 5 ? 11.581 -3.641 3.512 1.00 0.00 5 THR A CA 3
ATOM 1540 C C . THR A 1 5 ? 11.621 -2.956 2.150 1.00 0.00 5 THR A C 3
ATOM 1541 O O . THR A 1 5 ? 12.646 -2.404 1.751 1.00 0.00 5 THR A O 3
ATOM 1552 N N . LEU A 1 6 ? 10.494 -2.991 1.443 1.00 0.00 6 LEU A N 3
ATOM 1553 C CA . LEU A 1 6 ? 10.396 -2.369 0.127 1.00 0.00 6 LEU A CA 3
ATOM 1554 C C . LEU A 1 6 ? 9.203 -1.420 0.066 1.00 0.00 6 LEU A C 3
ATOM 1555 O O . LEU A 1 6 ? 8.519 -1.323 -0.953 1.00 0.00 6 LEU A O 3
ATOM 1571 N N . GLN A 1 7 ? 8.969 -0.708 1.165 1.00 0.00 7 GLN A N 3
ATOM 1572 C CA . GLN A 1 7 ? 7.867 0.245 1.242 1.00 0.00 7 GLN A CA 3
ATOM 1573 C C . GLN A 1 7 ? 8.079 1.398 0.265 1.00 0.00 7 GLN A C 3
ATOM 1574 O O . GLN A 1 7 ? 7.242 2.295 0.157 1.00 0.00 7 GLN A O 3
ATOM 1588 N N . LYS A 1 8 ? 9.201 1.364 -0.449 1.00 0.00 8 LYS A N 3
ATOM 1589 C CA . LYS A 1 8 ? 9.519 2.402 -1.421 1.00 0.00 8 LYS A CA 3
ATOM 1590 C C . LYS A 1 8 ? 8.837 2.114 -2.752 1.00 0.00 8 LYS A C 3
ATOM 1591 O O . LYS A 1 8 ? 8.681 3.005 -3.587 1.00 0.00 8 LYS A O 3
ATOM 1610 N N . TYR A 1 9 ? 8.435 0.861 -2.945 1.00 0.00 9 TYR A N 3
ATOM 1611 C CA . TYR A 1 9 ? 7.771 0.452 -4.177 1.00 0.00 9 TYR A CA 3
ATOM 1612 C C . TYR A 1 9 ? 6.919 -0.794 -3.959 1.00 0.00 9 TYR A C 3
ATOM 1613 O O . TYR A 1 9 ? 6.825 -1.653 -4.837 1.00 0.00 9 TYR A O 3
ATOM 1631 N N . TYR A 1 10 ? 6.298 -0.891 -2.789 1.00 0.00 10 TYR A N 3
ATOM 1632 C CA . TYR A 1 10 ? 5.456 -2.037 -2.473 1.00 0.00 10 TYR A CA 3
ATOM 1633 C C . TYR A 1 10 ? 4.148 -1.978 -3.253 1.00 0.00 10 TYR A C 3
ATOM 1634 O O . TYR A 1 10 ? 3.648 -3.000 -3.725 1.00 0.00 10 TYR A O 3
ATOM 1652 N N . CYS A 1 11 ? 3.604 -0.773 -3.394 1.00 0.00 11 CYS A N 3
ATOM 1653 C CA . CYS A 1 11 ? 2.359 -0.574 -4.127 1.00 0.00 11 CYS A CA 3
ATOM 1654 C C . CYS A 1 11 ? 2.636 -0.466 -5.624 1.00 0.00 11 CYS A C 3
ATOM 1655 O O . CYS A 1 11 ? 1.772 -0.058 -6.401 1.00 0.00 11 CYS A O 3
ATOM 1662 N N . ARG A 1 12 ? 3.852 -0.830 -6.017 1.00 0.00 12 ARG A N 3
ATOM 1663 C CA . ARG A 1 12 ? 4.259 -0.774 -7.415 1.00 0.00 12 ARG A CA 3
ATOM 1664 C C . ARG A 1 12 ? 4.468 -2.177 -7.981 1.00 0.00 12 ARG A C 3
ATOM 1665 O O . ARG A 1 12 ? 4.248 -2.417 -9.169 1.00 0.00 12 ARG A O 3
ATOM 1686 N N . VAL A 1 13 ? 4.898 -3.099 -7.125 1.00 0.00 13 VAL A N 3
ATOM 1687 C CA . VAL A 1 13 ? 5.144 -4.475 -7.540 1.00 0.00 13 VAL A CA 3
ATOM 1688 C C . VAL A 1 13 ? 3.860 -5.299 -7.540 1.00 0.00 13 VAL A C 3
ATOM 1689 O O . VAL A 1 13 ? 3.655 -6.144 -8.411 1.00 0.00 13 VAL A O 3
ATOM 1702 N N . ARG A 1 14 ? 2.999 -5.052 -6.557 1.00 0.00 14 ARG A N 3
ATOM 1703 C CA . ARG A 1 14 ? 1.739 -5.778 -6.447 1.00 0.00 14 ARG A CA 3
ATOM 1704 C C . ARG A 1 14 ? 0.678 -4.930 -5.750 1.00 0.00 14 ARG A C 3
ATOM 1705 O O . ARG A 1 14 ? -0.244 -5.459 -5.130 1.00 0.00 14 ARG A O 3
ATOM 1726 N N . GLY A 1 15 ? 0.817 -3.613 -5.856 1.00 0.00 15 GLY A N 3
ATOM 1727 C CA . GLY A 1 15 ? -0.136 -2.714 -5.231 1.00 0.00 15 GLY A CA 3
ATOM 1728 C C . GLY A 1 15 ? -1.519 -2.811 -5.845 1.00 0.00 15 GLY A C 3
ATOM 1729 O O . GLY A 1 15 ? -1.705 -2.503 -7.022 1.00 0.00 15 GLY A O 3
ATOM 1733 N N . GLY A 1 16 ? -2.491 -3.239 -5.045 1.00 0.00 16 GLY A N 3
ATOM 1734 C CA . GLY A 1 16 ? -3.852 -3.367 -5.533 1.00 0.00 16 GLY A CA 3
ATOM 1735 C C . GLY A 1 16 ? -4.471 -2.027 -5.883 1.00 0.00 16 GLY A C 3
ATOM 1736 O O . GLY A 1 16 ? -4.538 -1.655 -7.054 1.00 0.00 16 GLY A O 3
ATOM 1740 N N . ARG A 1 17 ? -4.923 -1.301 -4.865 1.00 0.00 17 ARG A N 3
ATOM 1741 C CA . ARG A 1 17 ? -5.537 0.005 -5.071 1.00 0.00 17 ARG A CA 3
ATOM 1742 C C . ARG A 1 17 ? -4.951 1.041 -4.116 1.00 0.00 17 ARG A C 3
ATOM 1743 O O . ARG A 1 17 ? -4.184 0.704 -3.214 1.00 0.00 17 ARG A O 3
ATOM 1764 N N . CYS A 1 18 ? -5.320 2.300 -4.321 1.00 0.00 18 CYS A N 3
ATOM 1765 C CA . CYS A 1 18 ? -4.837 3.387 -3.478 1.00 0.00 18 CYS A CA 3
ATOM 1766 C C . CYS A 1 18 ? -5.990 4.297 -3.067 1.00 0.00 18 CYS A C 3
ATOM 1767 O O . CYS A 1 18 ? -6.900 4.552 -3.855 1.00 0.00 18 CYS A O 3
ATOM 1774 N N . ALA A 1 19 ? -5.947 4.781 -1.830 1.00 0.00 19 ALA A N 3
ATOM 1775 C CA . ALA A 1 19 ? -6.993 5.660 -1.320 1.00 0.00 19 ALA A CA 3
ATOM 1776 C C . ALA A 1 19 ? -6.523 7.110 -1.293 1.00 0.00 19 ALA A C 3
ATOM 1777 O O . ALA A 1 19 ? -5.339 7.389 -1.478 1.00 0.00 19 ALA A O 3
ATOM 1784 N N . VAL A 1 20 ? -7.456 8.030 -1.066 1.00 0.00 20 VAL A N 3
ATOM 1785 C CA . VAL A 1 20 ? -7.130 9.451 -1.021 1.00 0.00 20 VAL A CA 3
ATOM 1786 C C . VAL A 1 20 ? -6.595 9.854 0.350 1.00 0.00 20 VAL A C 3
ATOM 1787 O O . VAL A 1 20 ? -5.619 10.597 0.452 1.00 0.00 20 VAL A O 3
ATOM 1800 N N . LEU A 1 21 ? -7.240 9.358 1.401 1.00 0.00 21 LEU A N 3
ATOM 1801 C CA . LEU A 1 21 ? -6.828 9.666 2.768 1.00 0.00 21 LEU A CA 3
ATOM 1802 C C . LEU A 1 21 ? -6.475 8.392 3.527 1.00 0.00 21 LEU A C 3
ATOM 1803 O O . LEU A 1 21 ? -5.308 8.137 3.824 1.00 0.00 21 LEU A O 3
ATOM 1819 N N . SER A 1 22 ? -7.494 7.596 3.837 1.00 0.00 22 SER A N 3
ATOM 1820 C CA . SER A 1 22 ? -7.298 6.346 4.561 1.00 0.00 22 SER A CA 3
ATOM 1821 C C . SER A 1 22 ? -7.725 5.156 3.710 1.00 0.00 22 SER A C 3
ATOM 1822 O O . SER A 1 22 ? -8.615 5.271 2.867 1.00 0.00 22 SER A O 3
ATOM 1830 N N . CYS A 1 23 ? -7.086 4.013 3.939 1.00 0.00 23 CYS A N 3
ATOM 1831 C CA . CYS A 1 23 ? -7.400 2.798 3.194 1.00 0.00 23 CYS A CA 3
ATOM 1832 C C . CYS A 1 23 ? -8.860 2.401 3.387 1.00 0.00 23 CYS A C 3
ATOM 1833 O O . CYS A 1 23 ? -9.582 3.020 4.169 1.00 0.00 23 CYS A O 3
ATOM 1840 N N . LEU A 1 24 ? -9.294 1.367 2.669 1.00 0.00 24 LEU A N 3
ATOM 1841 C CA . LEU A 1 24 ? -10.671 0.904 2.771 1.00 0.00 24 LEU A CA 3
ATOM 1842 C C . LEU A 1 24 ? -10.801 -0.204 3.816 1.00 0.00 24 LEU A C 3
ATOM 1843 O O . LEU A 1 24 ? -9.835 -0.909 4.104 1.00 0.00 24 LEU A O 3
ATOM 1859 N N . PRO A 1 25 ? -12.000 -0.366 4.409 1.00 0.00 25 PRO A N 3
ATOM 1860 C CA . PRO A 1 25 ? -12.242 -1.387 5.435 1.00 0.00 25 PRO A CA 3
ATOM 1861 C C . PRO A 1 25 ? -12.244 -2.806 4.875 1.00 0.00 25 PRO A C 3
ATOM 1862 O O . PRO A 1 25 ? -12.092 -3.775 5.619 1.00 0.00 25 PRO A O 3
ATOM 1873 N N . LYS A 1 26 ? -12.425 -2.926 3.564 1.00 0.00 26 LYS A N 3
ATOM 1874 C CA . LYS A 1 26 ? -12.456 -4.234 2.916 1.00 0.00 26 LYS A CA 3
ATOM 1875 C C . LYS A 1 26 ? -11.088 -4.614 2.353 1.00 0.00 26 LYS A C 3
ATOM 1876 O O . LYS A 1 26 ? -10.967 -5.582 1.601 1.00 0.00 26 LYS A O 3
ATOM 1895 N N . GLU A 1 27 ? -10.058 -3.852 2.717 1.00 0.00 27 GLU A N 3
ATOM 1896 C CA . GLU A 1 27 ? -8.705 -4.127 2.236 1.00 0.00 27 GLU A CA 3
ATOM 1897 C C . GLU A 1 27 ? -7.649 -3.667 3.235 1.00 0.00 27 GLU A C 3
ATOM 1898 O O . GLU A 1 27 ? -7.819 -2.654 3.913 1.00 0.00 27 GLU A O 3
ATOM 1910 N N . GLU A 1 28 ? -6.553 -4.418 3.311 1.00 0.00 28 GLU A N 3
ATOM 1911 C CA . GLU A 1 28 ? -5.458 -4.090 4.218 1.00 0.00 28 GLU A CA 3
ATOM 1912 C C . GLU A 1 28 ? -4.399 -3.262 3.498 1.00 0.00 28 GLU A C 3
ATOM 1913 O O . GLU A 1 28 ? -4.378 -3.206 2.272 1.00 0.00 28 GLU A O 3
ATOM 1925 N N . GLN A 1 29 ? -3.523 -2.617 4.261 1.00 0.00 29 GLN A N 3
ATOM 1926 C CA . GLN A 1 29 ? -2.473 -1.793 3.672 1.00 0.00 29 GLN A CA 3
ATOM 1927 C C . GLN A 1 29 ? -1.205 -2.605 3.428 1.00 0.00 29 GLN A C 3
ATOM 1928 O O . GLN A 1 29 ? -0.790 -3.399 4.273 1.00 0.00 29 GLN A O 3
ATOM 1942 N N . ILE A 1 30 ? -0.598 -2.400 2.261 1.00 0.00 30 ILE A N 3
ATOM 1943 C CA . ILE A 1 30 ? 0.621 -3.111 1.893 1.00 0.00 30 ILE A CA 3
ATOM 1944 C C . ILE A 1 30 ? 1.763 -2.141 1.601 1.00 0.00 30 ILE A C 3
ATOM 1945 O O . ILE A 1 30 ? 2.932 -2.526 1.617 1.00 0.00 30 ILE A O 3
ATOM 1961 N N . GLY A 1 31 ? 1.421 -0.883 1.331 1.00 0.00 31 GLY A N 3
ATOM 1962 C CA . GLY A 1 31 ? 2.439 0.111 1.039 1.00 0.00 31 GLY A CA 3
ATOM 1963 C C . GLY A 1 31 ? 1.917 1.532 1.115 1.00 0.00 31 GLY A C 3
ATOM 1964 O O . GLY A 1 31 ? 0.819 1.774 1.614 1.00 0.00 31 GLY A O 3
ATOM 1968 N N . LYS A 1 32 ? 2.712 2.475 0.618 1.00 0.00 32 LYS A N 3
ATOM 1969 C CA . LYS A 1 32 ? 2.336 3.883 0.629 1.00 0.00 32 LYS A CA 3
ATOM 1970 C C . LYS A 1 32 ? 2.050 4.380 -0.785 1.00 0.00 32 LYS A C 3
ATOM 1971 O O . LYS A 1 32 ? 2.934 4.392 -1.641 1.00 0.00 32 LYS A O 3
ATOM 1990 N N . CYS A 1 33 ? 0.808 4.786 -1.019 1.00 0.00 33 CYS A N 3
ATOM 1991 C CA . CYS A 1 33 ? 0.395 5.283 -2.326 1.00 0.00 33 CYS A CA 3
ATOM 1992 C C . CYS A 1 33 ? 1.020 6.643 -2.616 1.00 0.00 33 CYS A C 3
ATOM 1993 O O . CYS A 1 33 ? 1.283 6.983 -3.770 1.00 0.00 33 CYS A O 3
ATOM 2000 N N . SER A 1 34 ? 1.256 7.417 -1.561 1.00 0.00 34 SER A N 3
ATOM 2001 C CA . SER A 1 34 ? 1.851 8.742 -1.701 1.00 0.00 34 SER A CA 3
ATOM 2002 C C . SER A 1 34 ? 2.304 9.281 -0.347 1.00 0.00 34 SER A C 3
ATOM 2003 O O . SER A 1 34 ? 1.771 8.897 0.694 1.00 0.00 34 SER A O 3
ATOM 2011 N N . THR A 1 35 ? 3.291 10.171 -0.370 1.00 0.00 35 THR A N 3
ATOM 2012 C CA . THR A 1 35 ? 3.817 10.762 0.856 1.00 0.00 35 THR A CA 3
ATOM 2013 C C . THR A 1 35 ? 3.008 11.987 1.271 1.00 0.00 35 THR A C 3
ATOM 2014 O O . THR A 1 35 ? 3.417 12.744 2.152 1.00 0.00 35 THR A O 3
ATOM 2025 N N . ARG A 1 36 ? 1.859 12.176 0.631 1.00 0.00 36 ARG A N 3
ATOM 2026 C CA . ARG A 1 36 ? 0.992 13.310 0.934 1.00 0.00 36 ARG A CA 3
ATOM 2027 C C . ARG A 1 36 ? -0.131 12.901 1.881 1.00 0.00 36 ARG A C 3
ATOM 2028 O O . ARG A 1 36 ? -0.792 13.750 2.481 1.00 0.00 36 ARG A O 3
ATOM 2049 N N . GLY A 1 37 ? -0.342 11.595 2.012 1.00 0.00 37 GLY A N 3
ATOM 2050 C CA . GLY A 1 37 ? -1.386 11.096 2.888 1.00 0.00 37 GLY A CA 3
ATOM 2051 C C . GLY A 1 37 ? -2.219 10.005 2.241 1.00 0.00 37 GLY A C 3
ATOM 2052 O O . GLY A 1 37 ? -3.442 9.988 2.376 1.00 0.00 37 GLY A O 3
ATOM 2056 N N . ARG A 1 38 ? -1.554 9.090 1.542 1.00 0.00 38 ARG A N 3
ATOM 2057 C CA . ARG A 1 38 ? -2.240 7.988 0.877 1.00 0.00 38 ARG A CA 3
ATOM 2058 C C . ARG A 1 38 ? -1.600 6.655 1.246 1.00 0.00 38 ARG A C 3
ATOM 2059 O O . ARG A 1 38 ? -0.508 6.617 1.814 1.00 0.00 38 ARG A O 3
ATOM 2080 N N . LYS A 1 39 ? -2.288 5.566 0.921 1.00 0.00 39 LYS A N 3
ATOM 2081 C CA . LYS A 1 39 ? -1.795 4.224 1.219 1.00 0.00 39 LYS A CA 3
ATOM 2082 C C . LYS A 1 39 ? -2.308 3.226 0.187 1.00 0.00 39 LYS A C 3
ATOM 2083 O O . LYS A 1 39 ? -3.213 3.532 -0.591 1.00 0.00 39 LYS A O 3
ATOM 2102 N N . CYS A 1 40 ? -1.723 2.033 0.185 1.00 0.00 40 CYS A N 3
ATOM 2103 C CA . CYS A 1 40 ? -2.117 0.990 -0.752 1.00 0.00 40 CYS A CA 3
ATOM 2104 C C . CYS A 1 40 ? -2.928 -0.092 -0.050 1.00 0.00 40 CYS A C 3
ATOM 2105 O O . CYS A 1 40 ? -2.471 -0.685 0.924 1.00 0.00 40 CYS A O 3
ATOM 2112 N N . CYS A 1 41 ? -4.136 -0.340 -0.546 1.00 0.00 41 CYS A N 3
ATOM 2113 C CA . CYS A 1 41 ? -5.010 -1.346 0.043 1.00 0.00 41 CYS A CA 3
ATOM 2114 C C . CYS A 1 41 ? -5.198 -2.538 -0.888 1.00 0.00 41 CYS A C 3
ATOM 2115 O O . CYS A 1 41 ? -5.259 -2.387 -2.108 1.00 0.00 41 CYS A O 3
ATOM 2122 N N . ARG A 1 42 ? -5.298 -3.724 -0.297 1.00 0.00 42 ARG A N 3
ATOM 2123 C CA . ARG A 1 42 ? -5.490 -4.950 -1.055 1.00 0.00 42 ARG A CA 3
ATOM 2124 C C . ARG A 1 42 ? -6.720 -5.691 -0.545 1.00 0.00 42 ARG A C 3
ATOM 2125 O O . ARG A 1 42 ? -6.754 -6.136 0.604 1.00 0.00 42 ARG A O 3
ATOM 2146 N N . ARG A 1 43 ? -7.732 -5.807 -1.399 1.00 0.00 43 ARG A N 3
ATOM 2147 C CA . ARG A 1 43 ? -8.971 -6.483 -1.031 1.00 0.00 43 ARG A CA 3
ATOM 2148 C C . ARG A 1 43 ? -8.692 -7.888 -0.509 1.00 0.00 43 ARG A C 3
ATOM 2149 O O . ARG A 1 43 ? -7.962 -8.659 -1.132 1.00 0.00 43 ARG A O 3
ATOM 2170 N N . LYS A 1 44 ? -9.275 -8.210 0.643 1.00 0.00 44 LYS A N 3
ATOM 2171 C CA . LYS A 1 44 ? -9.089 -9.520 1.259 1.00 0.00 44 LYS A CA 3
ATOM 2172 C C . LYS A 1 44 ? -9.527 -10.638 0.320 1.00 0.00 44 LYS A C 3
ATOM 2173 O O . LYS A 1 44 ? -10.172 -10.393 -0.701 1.00 0.00 44 LYS A O 3
ATOM 2192 N N . LYS A 1 45 ? -9.170 -11.866 0.676 1.00 0.00 45 LYS A N 3
ATOM 2193 C CA . LYS A 1 45 ? -9.520 -13.031 -0.128 1.00 0.00 45 LYS A CA 3
ATOM 2194 C C . LYS A 1 45 ? -10.239 -14.080 0.715 1.00 0.00 45 LYS A C 3
ATOM 2195 O O . LYS A 1 45 ? -10.778 -15.042 0.128 1.00 0.00 45 LYS A O 3
ATOM 2215 N N . GLY A 1 1 ? -22.242 1.994 7.591 1.00 0.00 1 GLY A N 4
ATOM 2216 C CA . GLY A 1 1 ? -22.717 1.447 6.291 1.00 0.00 1 GLY A CA 4
ATOM 2217 C C . GLY A 1 1 ? -22.134 2.188 5.104 1.00 0.00 1 GLY A C 4
ATOM 2218 O O . GLY A 1 1 ? -22.757 2.262 4.044 1.00 0.00 1 GLY A O 4
ATOM 2224 N N . ILE A 1 2 ? -20.937 2.739 5.281 1.00 0.00 2 ILE A N 4
ATOM 2225 C CA . ILE A 1 2 ? -20.272 3.478 4.214 1.00 0.00 2 ILE A CA 4
ATOM 2226 C C . ILE A 1 2 ? -18.763 3.244 4.239 1.00 0.00 2 ILE A C 4
ATOM 2227 O O . ILE A 1 2 ? -18.201 2.871 5.269 1.00 0.00 2 ILE A O 4
ATOM 2243 N N . ILE A 1 3 ? -18.115 3.464 3.098 1.00 0.00 3 ILE A N 4
ATOM 2244 C CA . ILE A 1 3 ? -16.673 3.277 2.991 1.00 0.00 3 ILE A CA 4
ATOM 2245 C C . ILE A 1 3 ? -15.925 4.493 3.528 1.00 0.00 3 ILE A C 4
ATOM 2246 O O . ILE A 1 3 ? -16.236 5.631 3.176 1.00 0.00 3 ILE A O 4
ATOM 2262 N N . ASN A 1 4 ? -14.940 4.244 4.385 1.00 0.00 4 ASN A N 4
ATOM 2263 C CA . ASN A 1 4 ? -14.149 5.319 4.975 1.00 0.00 4 ASN A CA 4
ATOM 2264 C C . ASN A 1 4 ? -12.777 5.416 4.315 1.00 0.00 4 ASN A C 4
ATOM 2265 O O . ASN A 1 4 ? -12.302 6.509 4.006 1.00 0.00 4 ASN A O 4
ATOM 2276 N N . THR A 1 5 ? -12.145 4.266 4.101 1.00 0.00 5 THR A N 4
ATOM 2277 C CA . THR A 1 5 ? -10.827 4.222 3.478 1.00 0.00 5 THR A CA 4
ATOM 2278 C C . THR A 1 5 ? -10.804 3.233 2.318 1.00 0.00 5 THR A C 4
ATOM 2279 O O . THR A 1 5 ? -11.384 2.150 2.402 1.00 0.00 5 THR A O 4
ATOM 2290 N N . LEU A 1 6 ? -10.134 3.613 1.235 1.00 0.00 6 LEU A N 4
ATOM 2291 C CA . LEU A 1 6 ? -10.038 2.760 0.056 1.00 0.00 6 LEU A CA 4
ATOM 2292 C C . LEU A 1 6 ? -8.782 1.897 0.107 1.00 0.00 6 LEU A C 4
ATOM 2293 O O . LEU A 1 6 ? -8.025 1.818 -0.861 1.00 0.00 6 LEU A O 4
ATOM 2309 N N . GLN A 1 7 ? -8.571 1.240 1.242 1.00 0.00 7 GLN A N 4
ATOM 2310 C CA . GLN A 1 7 ? -7.411 0.374 1.417 1.00 0.00 7 GLN A CA 4
ATOM 2311 C C . GLN A 1 7 ? -7.505 -0.839 0.498 1.00 0.00 7 GLN A C 4
ATOM 2312 O O . GLN A 1 7 ? -6.584 -1.653 0.429 1.00 0.00 7 GLN A O 4
ATOM 2326 N N . LYS A 1 8 ? -8.629 -0.955 -0.205 1.00 0.00 8 LYS A N 4
ATOM 2327 C CA . LYS A 1 8 ? -8.848 -2.070 -1.116 1.00 0.00 8 LYS A CA 4
ATOM 2328 C C . LYS A 1 8 ? -8.211 -1.803 -2.475 1.00 0.00 8 LYS A C 4
ATOM 2329 O O . LYS A 1 8 ? -7.999 -2.725 -3.262 1.00 0.00 8 LYS A O 4
ATOM 2348 N N . TYR A 1 9 ? -7.906 -0.538 -2.746 1.00 0.00 9 TYR A N 4
ATOM 2349 C CA . TYR A 1 9 ? -7.291 -0.160 -4.013 1.00 0.00 9 TYR A CA 4
ATOM 2350 C C . TYR A 1 9 ? -6.511 1.143 -3.886 1.00 0.00 9 TYR A C 4
ATOM 2351 O O . TYR A 1 9 ? -6.388 1.899 -4.850 1.00 0.00 9 TYR A O 4
ATOM 2369 N N . TYR A 1 10 ? -5.976 1.397 -2.698 1.00 0.00 10 TYR A N 4
ATOM 2370 C CA . TYR A 1 10 ? -5.201 2.607 -2.460 1.00 0.00 10 TYR A CA 4
ATOM 2371 C C . TYR A 1 10 ? -3.847 2.516 -3.153 1.00 0.00 10 TYR A C 4
ATOM 2372 O O . TYR A 1 10 ? -3.142 3.516 -3.300 1.00 0.00 10 TYR A O 4
ATOM 2390 N N . CYS A 1 11 ? -3.493 1.308 -3.578 1.00 0.00 11 CYS A N 4
ATOM 2391 C CA . CYS A 1 11 ? -2.227 1.073 -4.260 1.00 0.00 11 CYS A CA 4
ATOM 2392 C C . CYS A 1 11 ? -2.451 0.858 -5.754 1.00 0.00 11 CYS A C 4
ATOM 2393 O O . CYS A 1 11 ? -1.502 0.828 -6.538 1.00 0.00 11 CYS A O 4
ATOM 2400 N N . ARG A 1 12 ? -3.715 0.710 -6.139 1.00 0.00 12 ARG A N 4
ATOM 2401 C CA . ARG A 1 12 ? -4.071 0.498 -7.538 1.00 0.00 12 ARG A CA 4
ATOM 2402 C C . ARG A 1 12 ? -4.351 1.825 -8.236 1.00 0.00 12 ARG A C 4
ATOM 2403 O O . ARG A 1 12 ? -4.559 1.868 -9.449 1.00 0.00 12 ARG A O 4
ATOM 2424 N N . VAL A 1 13 ? -4.362 2.906 -7.462 1.00 0.00 13 VAL A N 4
ATOM 2425 C CA . VAL A 1 13 ? -4.624 4.233 -8.002 1.00 0.00 13 VAL A CA 4
ATOM 2426 C C . VAL A 1 13 ? -3.338 5.042 -8.141 1.00 0.00 13 VAL A C 4
ATOM 2427 O O . VAL A 1 13 ? -3.222 5.892 -9.025 1.00 0.00 13 VAL A O 4
ATOM 2440 N N . ARG A 1 14 ? -2.376 4.775 -7.262 1.00 0.00 14 ARG A N 4
ATOM 2441 C CA . ARG A 1 14 ? -1.099 5.479 -7.285 1.00 0.00 14 ARG A CA 4
ATOM 2442 C C . ARG A 1 14 ? -0.092 4.786 -6.375 1.00 0.00 14 ARG A C 4
ATOM 2443 O O . ARG A 1 14 ? 0.842 5.411 -5.872 1.00 0.00 14 ARG A O 4
ATOM 2464 N N . GLY A 1 15 ? -0.295 3.489 -6.167 1.00 0.00 15 GLY A N 4
ATOM 2465 C CA . GLY A 1 15 ? 0.593 2.721 -5.315 1.00 0.00 15 GLY A CA 4
ATOM 2466 C C . GLY A 1 15 ? 2.032 2.749 -5.787 1.00 0.00 15 GLY A C 4
ATOM 2467 O O . GLY A 1 15 ? 2.301 2.883 -6.981 1.00 0.00 15 GLY A O 4
ATOM 2471 N N . GLY A 1 16 ? 2.956 2.619 -4.842 1.00 0.00 16 GLY A N 4
ATOM 2472 C CA . GLY A 1 16 ? 4.370 2.629 -5.173 1.00 0.00 16 GLY A CA 4
ATOM 2473 C C . GLY A 1 16 ? 4.904 1.245 -5.494 1.00 0.00 16 GLY A C 4
ATOM 2474 O O . GLY A 1 16 ? 4.714 0.741 -6.601 1.00 0.00 16 GLY A O 4
ATOM 2478 N N . ARG A 1 17 ? 5.574 0.631 -4.522 1.00 0.00 17 ARG A N 4
ATOM 2479 C CA . ARG A 1 17 ? 6.138 -0.703 -4.707 1.00 0.00 17 ARG A CA 4
ATOM 2480 C C . ARG A 1 17 ? 5.374 -1.734 -3.882 1.00 0.00 17 ARG A C 4
ATOM 2481 O O . ARG A 1 17 ? 4.424 -1.396 -3.176 1.00 0.00 17 ARG A O 4
ATOM 2502 N N . CYS A 1 18 ? 5.795 -2.992 -3.977 1.00 0.00 18 CYS A N 4
ATOM 2503 C CA . CYS A 1 18 ? 5.149 -4.072 -3.239 1.00 0.00 18 CYS A CA 4
ATOM 2504 C C . CYS A 1 18 ? 6.168 -4.886 -2.449 1.00 0.00 18 CYS A C 4
ATOM 2505 O O . CYS A 1 18 ? 7.257 -5.183 -2.942 1.00 0.00 18 CYS A O 4
ATOM 2512 N N . ALA A 1 19 ? 5.801 -5.254 -1.227 1.00 0.00 19 ALA A N 4
ATOM 2513 C CA . ALA A 1 19 ? 6.675 -6.047 -0.372 1.00 0.00 19 ALA A CA 4
ATOM 2514 C C . ALA A 1 19 ? 6.228 -7.504 -0.362 1.00 0.00 19 ALA A C 4
ATOM 2515 O O . ALA A 1 19 ? 5.093 -7.811 -0.720 1.00 0.00 19 ALA A O 4
ATOM 2522 N N . VAL A 1 20 ? 7.124 -8.400 0.041 1.00 0.00 20 VAL A N 4
ATOM 2523 C CA . VAL A 1 20 ? 6.812 -9.825 0.084 1.00 0.00 20 VAL A CA 4
ATOM 2524 C C . VAL A 1 20 ? 6.048 -10.186 1.352 1.00 0.00 20 VAL A C 4
ATOM 2525 O O . VAL A 1 20 ? 5.103 -10.975 1.318 1.00 0.00 20 VAL A O 4
ATOM 2538 N N . LEU A 1 21 ? 6.464 -9.602 2.468 1.00 0.00 21 LEU A N 4
ATOM 2539 C CA . LEU A 1 21 ? 5.824 -9.856 3.752 1.00 0.00 21 LEU A CA 4
ATOM 2540 C C . LEU A 1 21 ? 5.552 -8.544 4.478 1.00 0.00 21 LEU A C 4
ATOM 2541 O O . LEU A 1 21 ? 4.404 -8.204 4.760 1.00 0.00 21 LEU A O 4
ATOM 2557 N N . SER A 1 22 ? 6.620 -7.808 4.767 1.00 0.00 22 SER A N 4
ATOM 2558 C CA . SER A 1 22 ? 6.506 -6.526 5.449 1.00 0.00 22 SER A CA 4
ATOM 2559 C C . SER A 1 22 ? 7.021 -5.403 4.558 1.00 0.00 22 SER A C 4
ATOM 2560 O O . SER A 1 22 ? 7.974 -5.589 3.801 1.00 0.00 22 SER A O 4
ATOM 2568 N N . CYS A 1 23 ? 6.385 -4.239 4.648 1.00 0.00 23 CYS A N 4
ATOM 2569 C CA . CYS A 1 23 ? 6.781 -3.088 3.844 1.00 0.00 23 CYS A CA 4
ATOM 2570 C C . CYS A 1 23 ? 8.240 -2.721 4.090 1.00 0.00 23 CYS A C 4
ATOM 2571 O O . CYS A 1 23 ? 8.893 -3.288 4.967 1.00 0.00 23 CYS A O 4
ATOM 2578 N N . LEU A 1 24 ? 8.750 -1.770 3.312 1.00 0.00 24 LEU A N 4
ATOM 2579 C CA . LEU A 1 24 ? 10.137 -1.339 3.456 1.00 0.00 24 LEU A CA 4
ATOM 2580 C C . LEU A 1 24 ? 10.243 -0.171 4.436 1.00 0.00 24 LEU A C 4
ATOM 2581 O O . LEU A 1 24 ? 9.333 0.651 4.532 1.00 0.00 24 LEU A O 4
ATOM 2597 N N . PRO A 1 25 ? 11.353 -0.092 5.193 1.00 0.00 25 PRO A N 4
ATOM 2598 C CA . PRO A 1 25 ? 11.566 0.972 6.185 1.00 0.00 25 PRO A CA 4
ATOM 2599 C C . PRO A 1 25 ? 11.650 2.363 5.563 1.00 0.00 25 PRO A C 4
ATOM 2600 O O . PRO A 1 25 ? 11.465 3.368 6.250 1.00 0.00 25 PRO A O 4
ATOM 2611 N N . LYS A 1 26 ? 11.941 2.420 4.267 1.00 0.00 26 LYS A N 4
ATOM 2612 C CA . LYS A 1 26 ? 12.062 3.697 3.569 1.00 0.00 26 LYS A CA 4
ATOM 2613 C C . LYS A 1 26 ? 10.742 4.113 2.924 1.00 0.00 26 LYS A C 4
ATOM 2614 O O . LYS A 1 26 ? 10.671 5.142 2.249 1.00 0.00 26 LYS A O 4
ATOM 2633 N N . GLU A 1 27 ? 9.700 3.315 3.134 1.00 0.00 27 GLU A N 4
ATOM 2634 C CA . GLU A 1 27 ? 8.391 3.617 2.565 1.00 0.00 27 GLU A CA 4
ATOM 2635 C C . GLU A 1 27 ? 7.264 3.195 3.502 1.00 0.00 27 GLU A C 4
ATOM 2636 O O . GLU A 1 27 ? 7.317 2.131 4.118 1.00 0.00 27 GLU A O 4
ATOM 2648 N N . GLU A 1 28 ? 6.240 4.036 3.596 1.00 0.00 28 GLU A N 4
ATOM 2649 C CA . GLU A 1 28 ? 5.092 3.751 4.450 1.00 0.00 28 GLU A CA 4
ATOM 2650 C C . GLU A 1 28 ? 4.064 2.918 3.695 1.00 0.00 28 GLU A C 4
ATOM 2651 O O . GLU A 1 28 ? 4.130 2.803 2.475 1.00 0.00 28 GLU A O 4
ATOM 2663 N N . GLN A 1 29 ? 3.115 2.339 4.417 1.00 0.00 29 GLN A N 4
ATOM 2664 C CA . GLN A 1 29 ? 2.088 1.522 3.783 1.00 0.00 29 GLN A CA 4
ATOM 2665 C C . GLN A 1 29 ? 0.877 2.367 3.407 1.00 0.00 29 GLN A C 4
ATOM 2666 O O . GLN A 1 29 ? 0.429 3.212 4.182 1.00 0.00 29 GLN A O 4
ATOM 2680 N N . ILE A 1 30 ? 0.359 2.135 2.206 1.00 0.00 30 ILE A N 4
ATOM 2681 C CA . ILE A 1 30 ? -0.794 2.875 1.709 1.00 0.00 30 ILE A CA 4
ATOM 2682 C C . ILE A 1 30 ? -1.992 1.952 1.512 1.00 0.00 30 ILE A C 4
ATOM 2683 O O . ILE A 1 30 ? -3.139 2.400 1.514 1.00 0.00 30 ILE A O 4
ATOM 2699 N N . GLY A 1 31 ? -1.717 0.662 1.346 1.00 0.00 31 GLY A N 4
ATOM 2700 C CA . GLY A 1 31 ? -2.781 -0.305 1.152 1.00 0.00 31 GLY A CA 4
ATOM 2701 C C . GLY A 1 31 ? -2.259 -1.714 0.955 1.00 0.00 31 GLY A C 4
ATOM 2702 O O . GLY A 1 31 ? -1.211 -2.076 1.488 1.00 0.00 31 GLY A O 4
ATOM 2706 N N . LYS A 1 32 ? -2.993 -2.505 0.182 1.00 0.00 32 LYS A N 4
ATOM 2707 C CA . LYS A 1 32 ? -2.606 -3.880 -0.100 1.00 0.00 32 LYS A CA 4
ATOM 2708 C C . LYS A 1 32 ? -2.168 -4.017 -1.552 1.00 0.00 32 LYS A C 4
ATOM 2709 O O . LYS A 1 32 ? -3.000 -4.118 -2.454 1.00 0.00 32 LYS A O 4
ATOM 2728 N N . CYS A 1 33 ? -0.856 -4.009 -1.771 1.00 0.00 33 CYS A N 4
ATOM 2729 C CA . CYS A 1 33 ? -0.299 -4.121 -3.114 1.00 0.00 33 CYS A CA 4
ATOM 2730 C C . CYS A 1 33 ? -0.884 -5.321 -3.855 1.00 0.00 33 CYS A C 4
ATOM 2731 O O . CYS A 1 33 ? -1.827 -5.179 -4.634 1.00 0.00 33 CYS A O 4
ATOM 2738 N N . SER A 1 34 ? -0.323 -6.500 -3.610 1.00 0.00 34 SER A N 4
ATOM 2739 C CA . SER A 1 34 ? -0.799 -7.717 -4.257 1.00 0.00 34 SER A CA 4
ATOM 2740 C C . SER A 1 34 ? -1.998 -8.295 -3.511 1.00 0.00 34 SER A C 4
ATOM 2741 O O . SER A 1 34 ? -2.629 -7.608 -2.708 1.00 0.00 34 SER A O 4
ATOM 2749 N N . THR A 1 35 ? -2.306 -9.560 -3.783 1.00 0.00 35 THR A N 4
ATOM 2750 C CA . THR A 1 35 ? -3.429 -10.231 -3.138 1.00 0.00 35 THR A CA 4
ATOM 2751 C C . THR A 1 35 ? -3.249 -10.275 -1.623 1.00 0.00 35 THR A C 4
ATOM 2752 O O . THR A 1 35 ? -2.185 -9.934 -1.107 1.00 0.00 35 THR A O 4
ATOM 2763 N N . ARG A 1 36 ? -4.299 -10.694 -0.919 1.00 0.00 36 ARG A N 4
ATOM 2764 C CA . ARG A 1 36 ? -4.265 -10.784 0.539 1.00 0.00 36 ARG A CA 4
ATOM 2765 C C . ARG A 1 36 ? -3.012 -11.513 1.016 1.00 0.00 36 ARG A C 4
ATOM 2766 O O . ARG A 1 36 ? -2.878 -12.723 0.834 1.00 0.00 36 ARG A O 4
ATOM 2787 N N . GLY A 1 37 ? -2.097 -10.765 1.625 1.00 0.00 37 GLY A N 4
ATOM 2788 C CA . GLY A 1 37 ? -0.864 -11.350 2.119 1.00 0.00 37 GLY A CA 4
ATOM 2789 C C . GLY A 1 37 ? 0.303 -10.386 2.042 1.00 0.00 37 GLY A C 4
ATOM 2790 O O . GLY A 1 37 ? 1.264 -10.501 2.802 1.00 0.00 37 GLY A O 4
ATOM 2794 N N . ARG A 1 38 ? 0.216 -9.433 1.120 1.00 0.00 38 ARG A N 4
ATOM 2795 C CA . ARG A 1 38 ? 1.266 -8.438 0.940 1.00 0.00 38 ARG A CA 4
ATOM 2796 C C . ARG A 1 38 ? 0.746 -7.041 1.262 1.00 0.00 38 ARG A C 4
ATOM 2797 O O . ARG A 1 38 ? -0.392 -6.881 1.704 1.00 0.00 38 ARG A O 4
ATOM 2818 N N . LYS A 1 39 ? 1.585 -6.034 1.040 1.00 0.00 39 LYS A N 4
ATOM 2819 C CA . LYS A 1 39 ? 1.211 -4.646 1.311 1.00 0.00 39 LYS A CA 4
ATOM 2820 C C . LYS A 1 39 ? 1.899 -3.701 0.333 1.00 0.00 39 LYS A C 4
ATOM 2821 O O . LYS A 1 39 ? 2.851 -4.083 -0.351 1.00 0.00 39 LYS A O 4
ATOM 2840 N N . CYS A 1 40 ? 1.405 -2.468 0.267 1.00 0.00 40 CYS A N 4
ATOM 2841 C CA . CYS A 1 40 ? 1.961 -1.467 -0.635 1.00 0.00 40 CYS A CA 4
ATOM 2842 C C . CYS A 1 40 ? 2.746 -0.405 0.127 1.00 0.00 40 CYS A C 4
ATOM 2843 O O . CYS A 1 40 ? 2.270 0.136 1.123 1.00 0.00 40 CYS A O 4
ATOM 2850 N N . CYS A 1 41 ? 3.954 -0.115 -0.351 1.00 0.00 41 CYS A N 4
ATOM 2851 C CA . CYS A 1 41 ? 4.810 0.878 0.284 1.00 0.00 41 CYS A CA 4
ATOM 2852 C C . CYS A 1 41 ? 5.022 2.089 -0.622 1.00 0.00 41 CYS A C 4
ATOM 2853 O O . CYS A 1 41 ? 5.111 1.960 -1.843 1.00 0.00 41 CYS A O 4
ATOM 2860 N N . ARG A 1 42 ? 5.108 3.265 -0.006 1.00 0.00 42 ARG A N 4
ATOM 2861 C CA . ARG A 1 42 ? 5.317 4.509 -0.734 1.00 0.00 42 ARG A CA 4
ATOM 2862 C C . ARG A 1 42 ? 6.587 5.196 -0.241 1.00 0.00 42 ARG A C 4
ATOM 2863 O O . ARG A 1 42 ? 6.646 5.677 0.894 1.00 0.00 42 ARG A O 4
ATOM 2884 N N . ARG A 1 43 ? 7.606 5.220 -1.095 1.00 0.00 43 ARG A N 4
ATOM 2885 C CA . ARG A 1 43 ? 8.885 5.830 -0.752 1.00 0.00 43 ARG A CA 4
ATOM 2886 C C . ARG A 1 43 ? 8.717 7.306 -0.409 1.00 0.00 43 ARG A C 4
ATOM 2887 O O . ARG A 1 43 ? 8.063 8.053 -1.138 1.00 0.00 43 ARG A O 4
ATOM 2908 N N . LYS A 1 44 ? 9.315 7.721 0.703 1.00 0.00 44 LYS A N 4
ATOM 2909 C CA . LYS A 1 44 ? 9.235 9.111 1.141 1.00 0.00 44 LYS A CA 4
ATOM 2910 C C . LYS A 1 44 ? 10.604 9.620 1.583 1.00 0.00 44 LYS A C 4
ATOM 2911 O O . LYS A 1 44 ? 11.460 8.843 2.005 1.00 0.00 44 LYS A O 4
ATOM 2930 N N . LYS A 1 45 ? 10.802 10.930 1.482 1.00 0.00 45 LYS A N 4
ATOM 2931 C CA . LYS A 1 45 ? 12.066 11.545 1.871 1.00 0.00 45 LYS A CA 4
ATOM 2932 C C . LYS A 1 45 ? 11.829 12.754 2.770 1.00 0.00 45 LYS A C 4
ATOM 2933 O O . LYS A 1 45 ? 10.650 13.064 3.043 1.00 0.00 45 LYS A O 4
ATOM 2953 N N . GLY A 1 1 ? 16.506 -4.052 -1.025 1.00 0.00 1 GLY A N 5
ATOM 2954 C CA . GLY A 1 1 ? 17.030 -2.875 -0.279 1.00 0.00 1 GLY A CA 5
ATOM 2955 C C . GLY A 1 1 ? 16.275 -1.601 -0.604 1.00 0.00 1 GLY A C 5
ATOM 2956 O O . GLY A 1 1 ? 15.073 -1.634 -0.871 1.00 0.00 1 GLY A O 5
ATOM 2962 N N . ILE A 1 2 ? 16.982 -0.475 -0.579 1.00 0.00 2 ILE A N 5
ATOM 2963 C CA . ILE A 1 2 ? 16.375 0.820 -0.870 1.00 0.00 2 ILE A CA 5
ATOM 2964 C C . ILE A 1 2 ? 16.176 1.010 -2.372 1.00 0.00 2 ILE A C 5
ATOM 2965 O O . ILE A 1 2 ? 16.931 0.469 -3.181 1.00 0.00 2 ILE A O 5
ATOM 2981 N N . ILE A 1 3 ? 15.155 1.781 -2.740 1.00 0.00 3 ILE A N 5
ATOM 2982 C CA . ILE A 1 3 ? 14.860 2.040 -4.146 1.00 0.00 3 ILE A CA 5
ATOM 2983 C C . ILE A 1 3 ? 14.806 3.537 -4.432 1.00 0.00 3 ILE A C 5
ATOM 2984 O O . ILE A 1 3 ? 15.122 4.356 -3.568 1.00 0.00 3 ILE A O 5
ATOM 3000 N N . ASN A 1 4 ? 14.404 3.888 -5.650 1.00 0.00 4 ASN A N 5
ATOM 3001 C CA . ASN A 1 4 ? 14.308 5.287 -6.053 1.00 0.00 4 ASN A CA 5
ATOM 3002 C C . ASN A 1 4 ? 13.102 5.962 -5.406 1.00 0.00 4 ASN A C 5
ATOM 3003 O O . ASN A 1 4 ? 12.864 7.153 -5.605 1.00 0.00 4 ASN A O 5
ATOM 3014 N N . THR A 1 5 ? 12.348 5.192 -4.629 1.00 0.00 5 THR A N 5
ATOM 3015 C CA . THR A 1 5 ? 11.169 5.710 -3.948 1.00 0.00 5 THR A CA 5
ATOM 3016 C C . THR A 1 5 ? 11.100 5.184 -2.518 1.00 0.00 5 THR A C 5
ATOM 3017 O O . THR A 1 5 ? 12.107 4.747 -1.961 1.00 0.00 5 THR A O 5
ATOM 3028 N N . LEU A 1 6 ? 9.910 5.222 -1.926 1.00 0.00 6 LEU A N 5
ATOM 3029 C CA . LEU A 1 6 ? 9.724 4.741 -0.562 1.00 0.00 6 LEU A CA 5
ATOM 3030 C C . LEU A 1 6 ? 8.520 3.807 -0.476 1.00 0.00 6 LEU A C 5
ATOM 3031 O O . LEU A 1 6 ? 7.712 3.897 0.446 1.00 0.00 6 LEU A O 5
ATOM 3047 N N . GLN A 1 7 ? 8.411 2.907 -1.447 1.00 0.00 7 GLN A N 5
ATOM 3048 C CA . GLN A 1 7 ? 7.308 1.953 -1.488 1.00 0.00 7 GLN A CA 5
ATOM 3049 C C . GLN A 1 7 ? 7.381 0.971 -0.321 1.00 0.00 7 GLN A C 5
ATOM 3050 O O . GLN A 1 7 ? 6.489 0.141 -0.145 1.00 0.00 7 GLN A O 5
ATOM 3064 N N . LYS A 1 8 ? 8.443 1.069 0.473 1.00 0.00 8 LYS A N 5
ATOM 3065 C CA . LYS A 1 8 ? 8.617 0.184 1.619 1.00 0.00 8 LYS A CA 5
ATOM 3066 C C . LYS A 1 8 ? 7.833 0.697 2.821 1.00 0.00 8 LYS A C 5
ATOM 3067 O O . LYS A 1 8 ? 7.654 -0.015 3.810 1.00 0.00 8 LYS A O 5
ATOM 3086 N N . TYR A 1 9 ? 7.361 1.936 2.723 1.00 0.00 9 TYR A N 5
ATOM 3087 C CA . TYR A 1 9 ? 6.585 2.550 3.794 1.00 0.00 9 TYR A CA 5
ATOM 3088 C C . TYR A 1 9 ? 5.690 3.654 3.241 1.00 0.00 9 TYR A C 5
ATOM 3089 O O . TYR A 1 9 ? 5.201 4.502 3.987 1.00 0.00 9 TYR A O 5
ATOM 3107 N N . TYR A 1 10 ? 5.476 3.633 1.927 1.00 0.00 10 TYR A N 5
ATOM 3108 C CA . TYR A 1 10 ? 4.634 4.630 1.277 1.00 0.00 10 TYR A CA 5
ATOM 3109 C C . TYR A 1 10 ? 3.220 4.575 1.835 1.00 0.00 10 TYR A C 5
ATOM 3110 O O . TYR A 1 10 ? 2.539 5.596 1.940 1.00 0.00 10 TYR A O 5
ATOM 3128 N N . CYS A 1 11 ? 2.790 3.374 2.201 1.00 0.00 11 CYS A N 5
ATOM 3129 C CA . CYS A 1 11 ? 1.463 3.175 2.763 1.00 0.00 11 CYS A CA 5
ATOM 3130 C C . CYS A 1 11 ? 1.518 3.303 4.279 1.00 0.00 11 CYS A C 5
ATOM 3131 O O . CYS A 1 11 ? 0.490 3.390 4.951 1.00 0.00 11 CYS A O 5
ATOM 3138 N N . ARG A 1 12 ? 2.738 3.324 4.805 1.00 0.00 12 ARG A N 5
ATOM 3139 C CA . ARG A 1 12 ? 2.962 3.452 6.237 1.00 0.00 12 ARG A CA 5
ATOM 3140 C C . ARG A 1 12 ? 2.925 4.920 6.655 1.00 0.00 12 ARG A C 5
ATOM 3141 O O . ARG A 1 12 ? 2.666 5.241 7.815 1.00 0.00 12 ARG A O 5
ATOM 3162 N N . VAL A 1 13 ? 3.183 5.807 5.697 1.00 0.00 13 VAL A N 5
ATOM 3163 C CA . VAL A 1 13 ? 3.178 7.241 5.958 1.00 0.00 13 VAL A CA 5
ATOM 3164 C C . VAL A 1 13 ? 1.795 7.839 5.715 1.00 0.00 13 VAL A C 5
ATOM 3165 O O . VAL A 1 13 ? 1.309 8.644 6.509 1.00 0.00 13 VAL A O 5
ATOM 3178 N N . ARG A 1 14 ? 1.166 7.439 4.612 1.00 0.00 14 ARG A N 5
ATOM 3179 C CA . ARG A 1 14 ? -0.163 7.932 4.264 1.00 0.00 14 ARG A CA 5
ATOM 3180 C C . ARG A 1 14 ? -0.916 6.909 3.418 1.00 0.00 14 ARG A C 5
ATOM 3181 O O . ARG A 1 14 ? -1.274 7.178 2.271 1.00 0.00 14 ARG A O 5
ATOM 3202 N N . GLY A 1 15 ? -1.151 5.734 3.993 1.00 0.00 15 GLY A N 5
ATOM 3203 C CA . GLY A 1 15 ? -1.857 4.686 3.279 1.00 0.00 15 GLY A CA 5
ATOM 3204 C C . GLY A 1 15 ? -3.212 4.380 3.885 1.00 0.00 15 GLY A C 5
ATOM 3205 O O . GLY A 1 15 ? -4.099 5.234 3.905 1.00 0.00 15 GLY A O 5
ATOM 3209 N N . GLY A 1 16 ? -3.375 3.156 4.380 1.00 0.00 16 GLY A N 5
ATOM 3210 C CA . GLY A 1 16 ? -4.636 2.761 4.981 1.00 0.00 16 GLY A CA 5
ATOM 3211 C C . GLY A 1 16 ? -4.627 1.325 5.468 1.00 0.00 16 GLY A C 5
ATOM 3212 O O . GLY A 1 16 ? -4.126 1.035 6.555 1.00 0.00 16 GLY A O 5
ATOM 3216 N N . ARG A 1 17 ? -5.186 0.424 4.664 1.00 0.00 17 ARG A N 5
ATOM 3217 C CA . ARG A 1 17 ? -5.243 -0.989 5.019 1.00 0.00 17 ARG A CA 5
ATOM 3218 C C . ARG A 1 17 ? -4.396 -1.822 4.063 1.00 0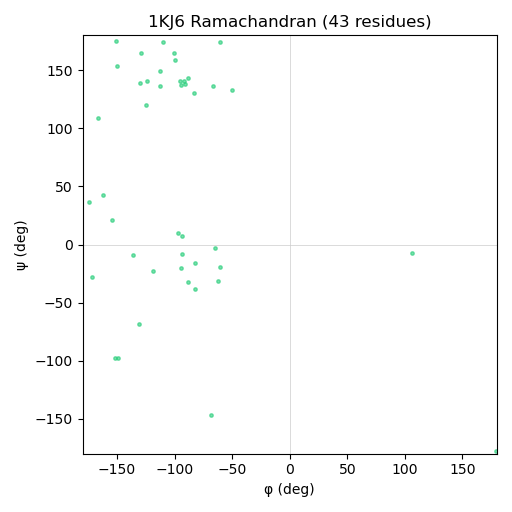.00 17 ARG A C 5
ATOM 3219 O O . ARG A 1 17 ? -3.839 -1.300 3.098 1.00 0.00 17 ARG A O 5
ATOM 3240 N N . CYS A 1 18 ? -4.308 -3.119 4.336 1.00 0.00 18 CYS A N 5
ATOM 3241 C CA . CYS A 1 18 ? -3.532 -4.026 3.499 1.00 0.00 18 CYS A CA 5
ATOM 3242 C C . CYS A 1 18 ? -4.361 -5.243 3.102 1.00 0.00 18 CYS A C 5
ATOM 3243 O O . CYS A 1 18 ? -5.066 -5.822 3.930 1.00 0.00 18 CYS A O 5
ATOM 3250 N N . ALA A 1 19 ? -4.273 -5.627 1.832 1.00 0.00 19 ALA A N 5
ATOM 3251 C CA . ALA A 1 19 ? -5.013 -6.776 1.329 1.00 0.00 19 ALA A CA 5
ATOM 3252 C C . ALA A 1 19 ? -4.113 -8.004 1.241 1.00 0.00 19 ALA A C 5
ATOM 3253 O O . ALA A 1 19 ? -2.890 -7.884 1.174 1.00 0.00 19 ALA A O 5
ATOM 3260 N N . VAL A 1 20 ? -4.725 -9.184 1.251 1.00 0.00 20 VAL A N 5
ATOM 3261 C CA . VAL A 1 20 ? -3.977 -10.435 1.181 1.00 0.00 20 VAL A CA 5
ATOM 3262 C C . VAL A 1 20 ? -3.624 -10.794 -0.258 1.00 0.00 20 VAL A C 5
ATOM 3263 O O . VAL A 1 20 ? -2.624 -11.466 -0.512 1.00 0.00 20 VAL A O 5
ATOM 3276 N N . LEU A 1 21 ? -4.451 -10.346 -1.197 1.00 0.00 21 LEU A N 5
ATOM 3277 C CA . LEU A 1 21 ? -4.223 -10.627 -2.610 1.00 0.00 21 LEU A CA 5
ATOM 3278 C C . LEU A 1 21 ? -4.298 -9.350 -3.442 1.00 0.00 21 LEU A C 5
ATOM 3279 O O . LEU A 1 21 ? -3.273 -8.767 -3.795 1.00 0.00 21 LEU A O 5
ATOM 3295 N N . SER A 1 22 ? -5.518 -8.924 -3.755 1.00 0.00 22 SER A N 5
ATOM 3296 C CA . SER A 1 22 ? -5.726 -7.720 -4.549 1.00 0.00 22 SER A CA 5
ATOM 3297 C C . SER A 1 22 ? -6.331 -6.606 -3.703 1.00 0.00 22 SER A C 5
ATOM 3298 O O . SER A 1 22 ? -6.987 -6.867 -2.694 1.00 0.00 22 SER A O 5
ATOM 3306 N N . CYS A 1 23 ? -6.106 -5.366 -4.125 1.00 0.00 23 CYS A N 5
ATOM 3307 C CA . CYS A 1 23 ? -6.626 -4.202 -3.415 1.00 0.00 23 CYS A CA 5
ATOM 3308 C C . CYS A 1 23 ? -8.139 -4.294 -3.241 1.00 0.00 23 CYS A C 5
ATOM 3309 O O . CYS A 1 23 ? -8.785 -5.183 -3.795 1.00 0.00 23 CYS A O 5
ATOM 3316 N N . LEU A 1 24 ? -8.700 -3.362 -2.476 1.00 0.00 24 LEU A N 5
ATOM 3317 C CA . LEU A 1 24 ? -10.140 -3.339 -2.243 1.00 0.00 24 LEU A CA 5
ATOM 3318 C C . LEU A 1 24 ? -10.834 -2.460 -3.283 1.00 0.00 24 LEU A C 5
ATOM 3319 O O . LEU A 1 24 ? -10.244 -1.506 -3.791 1.00 0.00 24 LEU A O 5
ATOM 3335 N N . PRO A 1 25 ? -12.099 -2.773 -3.622 1.00 0.00 25 PRO A N 5
ATOM 3336 C CA . PRO A 1 25 ? -12.863 -2.007 -4.614 1.00 0.00 25 PRO A CA 5
ATOM 3337 C C . PRO A 1 25 ? -13.341 -0.657 -4.085 1.00 0.00 25 PRO A C 5
ATOM 3338 O O . PRO A 1 25 ? -14.359 -0.132 -4.538 1.00 0.00 25 PRO A O 5
ATOM 3349 N N . LYS A 1 26 ? -12.607 -0.100 -3.128 1.00 0.00 26 LYS A N 5
ATOM 3350 C CA . LYS A 1 26 ? -12.967 1.187 -2.545 1.00 0.00 26 LYS A CA 5
ATOM 3351 C C . LYS A 1 26 ? -11.723 1.977 -2.150 1.00 0.00 26 LYS A C 5
ATOM 3352 O O . LYS A 1 26 ? -11.819 2.990 -1.455 1.00 0.00 26 LYS A O 5
ATOM 3371 N N . GLU A 1 27 ? -10.556 1.509 -2.587 1.00 0.00 27 GLU A N 5
ATOM 3372 C CA . GLU A 1 27 ? -9.302 2.180 -2.260 1.00 0.00 27 GLU A CA 5
ATOM 3373 C C . GLU A 1 27 ? -8.265 2.018 -3.370 1.00 0.00 27 GLU A C 5
ATOM 3374 O O . GLU A 1 27 ? -8.393 1.155 -4.238 1.00 0.00 27 GLU A O 5
ATOM 3386 N N . GLU A 1 28 ? -7.228 2.853 -3.316 1.00 0.00 28 GLU A N 5
ATOM 3387 C CA . GLU A 1 28 ? -6.145 2.812 -4.295 1.00 0.00 28 GLU A CA 5
ATOM 3388 C C . GLU A 1 28 ? -4.883 2.250 -3.650 1.00 0.00 28 GLU A C 5
ATOM 3389 O O . GLU A 1 28 ? -4.771 2.222 -2.429 1.00 0.00 28 GLU A O 5
ATOM 3401 N N . GLN A 1 29 ? -3.936 1.800 -4.464 1.00 0.00 29 GLN A N 5
ATOM 3402 C CA . GLN A 1 29 ? -2.700 1.237 -3.937 1.00 0.00 29 GLN A CA 5
ATOM 3403 C C . GLN A 1 29 ? -1.631 2.308 -3.762 1.00 0.00 29 GLN A C 5
ATOM 3404 O O . GLN A 1 29 ? -1.475 3.194 -4.603 1.00 0.00 29 GLN A O 5
ATOM 3418 N N . ILE A 1 30 ? -0.898 2.213 -2.658 1.00 0.00 30 ILE A N 5
ATOM 3419 C CA . ILE A 1 30 ? 0.163 3.163 -2.351 1.00 0.00 30 ILE A CA 5
ATOM 3420 C C . ILE A 1 30 ? 1.513 2.458 -2.310 1.00 0.00 30 ILE A C 5
ATOM 3421 O O . ILE A 1 30 ? 2.551 3.063 -2.581 1.00 0.00 30 ILE A O 5
ATOM 3437 N N . GLY A 1 31 ? 1.488 1.173 -1.970 1.00 0.00 31 GLY A N 5
ATOM 3438 C CA . GLY A 1 31 ? 2.714 0.397 -1.898 1.00 0.00 31 GLY A CA 5
ATOM 3439 C C . GLY A 1 31 ? 2.491 -0.984 -1.313 1.00 0.00 31 GLY A C 5
ATOM 3440 O O . GLY A 1 31 ? 1.408 -1.284 -0.816 1.00 0.00 31 GLY A O 5
ATOM 3444 N N . LYS A 1 32 ? 3.517 -1.827 -1.373 1.00 0.00 32 LYS A N 5
ATOM 3445 C CA . LYS A 1 32 ? 3.422 -3.184 -0.844 1.00 0.00 32 LYS A CA 5
ATOM 3446 C C . LYS A 1 32 ? 3.424 -3.176 0.682 1.00 0.00 32 LYS A C 5
ATOM 3447 O O . LYS A 1 32 ? 4.316 -2.603 1.307 1.00 0.00 32 LYS A O 5
ATOM 3466 N N . CYS A 1 33 ? 2.420 -3.817 1.274 1.00 0.00 33 CYS A N 5
ATOM 3467 C CA . CYS A 1 33 ? 2.306 -3.884 2.727 1.00 0.00 33 CYS A CA 5
ATOM 3468 C C . CYS A 1 33 ? 3.048 -5.098 3.279 1.00 0.00 33 CYS A C 5
ATOM 3469 O O . CYS A 1 33 ? 2.900 -5.450 4.449 1.00 0.00 33 CYS A O 5
ATOM 3476 N N . SER A 1 34 ? 3.847 -5.734 2.429 1.00 0.00 34 SER A N 5
ATOM 3477 C CA . SER A 1 34 ? 4.613 -6.909 2.832 1.00 0.00 34 SER A CA 5
ATOM 3478 C C . SER A 1 34 ? 5.789 -7.141 1.887 1.00 0.00 34 SER A C 5
ATOM 3479 O O . SER A 1 34 ? 6.140 -6.268 1.093 1.00 0.00 34 SER A O 5
ATOM 3487 N N . THR A 1 35 ? 6.394 -8.322 1.978 1.00 0.00 35 THR A N 5
ATOM 3488 C CA . THR A 1 35 ? 7.530 -8.667 1.131 1.00 0.00 35 THR A CA 5
ATOM 3489 C C . THR A 1 35 ? 7.208 -9.859 0.235 1.00 0.00 35 THR A C 5
ATOM 3490 O O . THR A 1 35 ? 7.880 -10.092 -0.770 1.00 0.00 35 THR A O 5
ATOM 3501 N N . ARG A 1 36 ? 6.175 -10.611 0.606 1.00 0.00 36 ARG A N 5
ATOM 3502 C CA . ARG A 1 36 ? 5.763 -11.780 -0.165 1.00 0.00 36 ARG A CA 5
ATOM 3503 C C . ARG A 1 36 ? 5.086 -11.363 -1.468 1.00 0.00 36 ARG A C 5
ATOM 3504 O O . ARG A 1 36 ? 5.705 -11.377 -2.532 1.00 0.00 36 ARG A O 5
ATOM 3525 N N . GLY A 1 37 ? 3.811 -10.994 -1.376 1.00 0.00 37 GLY A N 5
ATOM 3526 C CA . GLY A 1 37 ? 3.071 -10.580 -2.554 1.00 0.00 37 GLY A CA 5
ATOM 3527 C C . GLY A 1 37 ? 1.746 -9.928 -2.209 1.00 0.00 37 GLY A C 5
ATOM 3528 O O . GLY A 1 37 ? 0.690 -10.382 -2.650 1.00 0.00 37 GLY A O 5
ATOM 3532 N N . ARG A 1 38 ? 1.802 -8.862 -1.417 1.00 0.00 38 ARG A N 5
ATOM 3533 C CA . ARG A 1 38 ? 0.597 -8.148 -1.014 1.00 0.00 38 ARG A CA 5
ATOM 3534 C C . ARG A 1 38 ? 0.645 -6.696 -1.474 1.00 0.00 38 ARG A C 5
ATOM 3535 O O . ARG A 1 38 ? 1.585 -6.280 -2.150 1.00 0.00 38 ARG A O 5
ATOM 3556 N N . LYS A 1 39 ? -0.378 -5.931 -1.103 1.00 0.00 39 LYS A N 5
ATOM 3557 C CA . LYS A 1 39 ? -0.464 -4.523 -1.479 1.00 0.00 39 LYS A CA 5
ATOM 3558 C C . LYS A 1 39 ? -1.212 -3.722 -0.417 1.00 0.00 39 LYS A C 5
ATOM 3559 O O . LYS A 1 39 ? -1.956 -4.282 0.389 1.00 0.00 39 LYS A O 5
ATOM 3578 N N . CYS A 1 40 ? -1.009 -2.408 -0.425 1.00 0.00 40 CYS A N 5
ATOM 3579 C CA . CYS A 1 40 ? -1.662 -1.524 0.534 1.00 0.00 40 CYS A CA 5
ATOM 3580 C C . CYS A 1 40 ? -2.651 -0.606 -0.170 1.00 0.00 40 CYS A C 5
ATOM 3581 O O . CYS A 1 40 ? -2.318 0.019 -1.176 1.00 0.00 40 CYS A O 5
ATOM 3588 N N . CYS A 1 41 ? -3.871 -0.529 0.355 1.00 0.00 41 CYS A N 5
ATOM 3589 C CA . CYS A 1 41 ? -4.894 0.314 -0.244 1.00 0.00 41 CYS A CA 5
ATOM 3590 C C . CYS A 1 41 ? -5.413 1.362 0.735 1.00 0.00 41 CYS A C 5
ATOM 3591 O O . CYS A 1 41 ? -5.670 1.070 1.902 1.00 0.00 41 CYS A O 5
ATOM 3598 N N . ARG A 1 42 ? -5.567 2.586 0.236 1.00 0.00 42 ARG A N 5
ATOM 3599 C CA . ARG A 1 42 ? -6.059 3.698 1.040 1.00 0.00 42 ARG A CA 5
ATOM 3600 C C . ARG A 1 42 ? -7.432 4.141 0.545 1.00 0.00 42 ARG A C 5
ATOM 3601 O O . ARG A 1 42 ? -7.576 4.584 -0.595 1.00 0.00 42 ARG A O 5
ATOM 3622 N N . ARG A 1 43 ? -8.438 4.010 1.406 1.00 0.00 43 ARG A N 5
ATOM 3623 C CA . ARG A 1 43 ? -9.806 4.388 1.059 1.00 0.00 43 ARG A CA 5
ATOM 3624 C C . ARG A 1 43 ? -9.850 5.770 0.414 1.00 0.00 43 ARG A C 5
ATOM 3625 O O . ARG A 1 43 ? -9.183 6.700 0.867 1.00 0.00 43 ARG A O 5
ATOM 3646 N N . LYS A 1 44 ? -10.638 5.893 -0.651 1.00 0.00 44 LYS A N 5
ATOM 3647 C CA . LYS A 1 44 ? -10.771 7.157 -1.368 1.00 0.00 44 LYS A CA 5
ATOM 3648 C C . LYS A 1 44 ? -11.296 8.258 -0.451 1.00 0.00 44 LYS A C 5
ATOM 3649 O O . LYS A 1 44 ? -11.873 7.982 0.601 1.00 0.00 44 LYS A O 5
ATOM 3668 N N . LYS A 1 45 ? -11.089 9.507 -0.860 1.00 0.00 45 LYS A N 5
ATOM 3669 C CA . LYS A 1 45 ? -11.538 10.656 -0.082 1.00 0.00 45 LYS A CA 5
ATOM 3670 C C . LYS A 1 45 ? -13.057 10.659 0.056 1.00 0.00 45 LYS A C 5
ATOM 3671 O O . LYS A 1 45 ? -13.553 10.269 1.134 1.00 0.00 45 LYS A O 5
ATOM 3691 N N . GLY A 1 1 ? 23.237 -3.165 -0.226 1.00 0.00 1 GLY A N 6
ATOM 3692 C CA . GLY A 1 1 ? 23.426 -4.613 0.059 1.00 0.00 1 GLY A CA 6
ATOM 3693 C C . GLY A 1 1 ? 22.226 -5.230 0.754 1.00 0.00 1 GLY A C 6
ATOM 3694 O O . GLY A 1 1 ? 21.990 -6.434 0.647 1.00 0.00 1 GLY A O 6
ATOM 3700 N N . ILE A 1 2 ? 21.468 -4.403 1.468 1.00 0.00 2 ILE A N 6
ATOM 3701 C CA . ILE A 1 2 ? 20.287 -4.873 2.184 1.00 0.00 2 ILE A CA 6
ATOM 3702 C C . ILE A 1 2 ? 19.376 -3.710 2.567 1.00 0.00 2 ILE A C 6
ATOM 3703 O O . ILE A 1 2 ? 19.847 -2.609 2.857 1.00 0.00 2 ILE A O 6
ATOM 3719 N N . ILE A 1 3 ? 18.069 -3.960 2.565 1.00 0.00 3 ILE A N 6
ATOM 3720 C CA . ILE A 1 3 ? 17.093 -2.932 2.912 1.00 0.00 3 ILE A CA 6
ATOM 3721 C C . ILE A 1 3 ? 16.096 -3.442 3.949 1.00 0.00 3 ILE A C 6
ATOM 3722 O O . ILE A 1 3 ? 15.767 -4.629 3.979 1.00 0.00 3 ILE A O 6
ATOM 3738 N N . ASN A 1 4 ? 15.618 -2.536 4.797 1.00 0.00 4 ASN A N 6
ATOM 3739 C CA . ASN A 1 4 ? 14.656 -2.888 5.835 1.00 0.00 4 ASN A CA 6
ATOM 3740 C C . ASN A 1 4 ? 13.262 -3.066 5.242 1.00 0.00 4 ASN A C 6
ATOM 3741 O O . ASN A 1 4 ? 12.625 -4.103 5.425 1.00 0.00 4 ASN A O 6
ATOM 3752 N N . THR A 1 5 ? 12.798 -2.046 4.526 1.00 0.00 5 THR A N 6
ATOM 3753 C CA . THR A 1 5 ? 11.484 -2.081 3.896 1.00 0.00 5 THR A CA 6
ATOM 3754 C C . THR A 1 5 ? 11.444 -1.165 2.679 1.00 0.00 5 THR A C 6
ATOM 3755 O O . THR A 1 5 ? 12.248 -0.239 2.564 1.00 0.00 5 THR A O 6
ATOM 3766 N N . LEU A 1 6 ? 10.509 -1.426 1.773 1.00 0.00 6 LEU A N 6
ATOM 3767 C CA . LEU A 1 6 ? 10.374 -0.620 0.567 1.00 0.00 6 LEU A CA 6
ATOM 3768 C C . LEU A 1 6 ? 8.972 -0.026 0.456 1.00 0.00 6 LEU A C 6
ATOM 3769 O O . LEU A 1 6 ? 8.383 0.007 -0.624 1.00 0.00 6 LEU A O 6
ATOM 3785 N N . GLN A 1 7 ? 8.446 0.451 1.579 1.00 0.00 7 GLN A N 6
ATOM 3786 C CA . GLN A 1 7 ? 7.115 1.049 1.603 1.00 0.00 7 GLN A CA 6
ATOM 3787 C C . GLN A 1 7 ? 7.084 2.345 0.796 1.00 0.00 7 GLN A C 6
ATOM 3788 O O . GLN A 1 7 ? 6.034 2.970 0.651 1.00 0.00 7 GLN A O 6
ATOM 3802 N N . LYS A 1 8 ? 8.241 2.740 0.271 1.00 0.00 8 LYS A N 6
ATOM 3803 C CA . LYS A 1 8 ? 8.343 3.958 -0.523 1.00 0.00 8 LYS A CA 6
ATOM 3804 C C . LYS A 1 8 ? 7.916 3.703 -1.964 1.00 0.00 8 LYS A C 6
ATOM 3805 O O . LYS A 1 8 ? 7.652 4.639 -2.719 1.00 0.00 8 LYS A O 6
ATOM 3824 N N . TYR A 1 9 ? 7.843 2.429 -2.336 1.00 0.00 9 TYR A N 6
ATOM 3825 C CA . TYR A 1 9 ? 7.439 2.043 -3.683 1.00 0.00 9 TYR A CA 6
ATOM 3826 C C . TYR A 1 9 ? 6.851 0.636 -3.685 1.00 0.00 9 TYR A C 6
ATOM 3827 O O . TYR A 1 9 ? 6.873 -0.055 -4.703 1.00 0.00 9 TYR A O 6
ATOM 3845 N N . TYR A 1 10 ? 6.323 0.223 -2.537 1.00 0.00 10 TYR A N 6
ATOM 3846 C CA . TYR A 1 10 ? 5.722 -1.098 -2.400 1.00 0.00 10 TYR A CA 6
ATOM 3847 C C . TYR A 1 10 ? 4.551 -1.258 -3.363 1.00 0.00 10 TYR A C 6
ATOM 3848 O O . TYR A 1 10 ? 4.254 -2.362 -3.821 1.00 0.00 10 TYR A O 6
ATOM 3866 N N . CYS A 1 11 ? 3.893 -0.144 -3.665 1.00 0.00 11 CYS A N 6
ATOM 3867 C CA . CYS A 1 11 ? 2.754 -0.146 -4.574 1.00 0.00 11 CYS A CA 6
ATOM 3868 C C . CYS A 1 11 ? 3.221 -0.050 -6.023 1.00 0.00 11 CYS A C 6
ATOM 3869 O O . CYS A 1 11 ? 2.491 -0.408 -6.948 1.00 0.00 11 CYS A O 6
ATOM 3876 N N . ARG A 1 12 ? 4.446 0.433 -6.211 1.00 0.00 12 ARG A N 6
ATOM 3877 C CA . ARG A 1 12 ? 5.020 0.576 -7.544 1.00 0.00 12 ARG A CA 6
ATOM 3878 C C . ARG A 1 12 ? 5.531 -0.766 -8.058 1.00 0.00 12 ARG A C 6
ATOM 3879 O O . ARG A 1 12 ? 5.285 -1.136 -9.207 1.00 0.00 12 ARG A O 6
ATOM 3900 N N . VAL A 1 13 ? 6.241 -1.491 -7.198 1.00 0.00 13 VAL A N 6
ATOM 3901 C CA . VAL A 1 13 ? 6.786 -2.793 -7.562 1.00 0.00 13 VAL A CA 6
ATOM 3902 C C . VAL A 1 13 ? 5.671 -3.793 -7.841 1.00 0.00 13 VAL A C 6
ATOM 3903 O O . VAL A 1 13 ? 5.791 -4.641 -8.726 1.00 0.00 13 VAL A O 6
ATOM 3916 N N . ARG A 1 14 ? 4.584 -3.686 -7.082 1.00 0.00 14 ARG A N 6
ATOM 3917 C CA . ARG A 1 14 ? 3.442 -4.578 -7.248 1.00 0.00 14 ARG A CA 6
ATOM 3918 C C . ARG A 1 14 ? 2.214 -4.027 -6.528 1.00 0.00 14 ARG A C 6
ATOM 3919 O O . ARG A 1 14 ? 1.274 -3.550 -7.164 1.00 0.00 14 ARG A O 6
ATOM 3940 N N . GLY A 1 15 ? 2.233 -4.092 -5.199 1.00 0.00 15 GLY A N 6
ATOM 3941 C CA . GLY A 1 15 ? 1.119 -3.593 -4.413 1.00 0.00 15 GLY A CA 6
ATOM 3942 C C . GLY A 1 15 ? -0.200 -4.241 -4.788 1.00 0.00 15 GL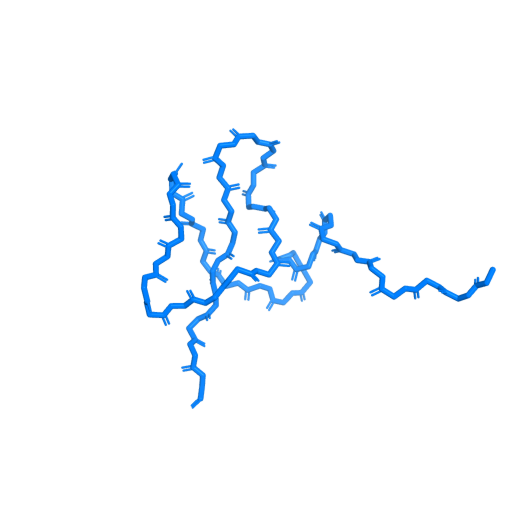Y A C 6
ATOM 3943 O O . GLY A 1 15 ? -0.297 -5.465 -4.878 1.00 0.00 15 GLY A O 6
ATOM 3947 N N . GLY A 1 16 ? -1.216 -3.412 -5.006 1.00 0.00 16 GLY A N 6
ATOM 3948 C CA . GLY A 1 16 ? -2.527 -3.916 -5.372 1.00 0.00 16 GLY A CA 6
ATOM 3949 C C . GLY A 1 16 ? -3.449 -2.814 -5.858 1.00 0.00 16 GLY A C 6
ATOM 3950 O O . GLY A 1 16 ? -3.505 -2.524 -7.053 1.00 0.00 16 GLY A O 6
ATOM 3954 N N . ARG A 1 17 ? -4.165 -2.192 -4.926 1.00 0.00 17 ARG A N 6
ATOM 3955 C CA . ARG A 1 17 ? -5.080 -1.107 -5.259 1.00 0.00 17 ARG A CA 6
ATOM 3956 C C . ARG A 1 17 ? -4.787 0.115 -4.395 1.00 0.00 17 ARG A C 6
ATOM 3957 O O . ARG A 1 17 ? -4.292 -0.011 -3.276 1.00 0.00 17 ARG A O 6
ATOM 3978 N N . CYS A 1 18 ? -5.083 1.297 -4.922 1.00 0.00 18 CYS A N 6
ATOM 3979 C CA . CYS A 1 18 ? -4.837 2.536 -4.194 1.00 0.00 18 CYS A CA 6
ATOM 3980 C C . CYS A 1 18 ? -6.140 3.248 -3.850 1.00 0.00 18 CYS A C 6
ATOM 3981 O O . CYS A 1 18 ? -7.050 3.332 -4.676 1.00 0.00 18 CYS A O 6
ATOM 3988 N N . ALA A 1 19 ? -6.217 3.766 -2.628 1.00 0.00 19 ALA A N 6
ATOM 3989 C CA . ALA A 1 19 ? -7.401 4.482 -2.174 1.00 0.00 19 ALA A CA 6
ATOM 3990 C C . ALA A 1 19 ? -7.197 5.988 -2.298 1.00 0.00 19 ALA A C 6
ATOM 3991 O O . ALA A 1 19 ? -6.063 6.467 -2.326 1.00 0.00 19 ALA A O 6
ATOM 3998 N N . VAL A 1 20 ? -8.296 6.729 -2.385 1.00 0.00 20 VAL A N 6
ATOM 3999 C CA . VAL A 1 20 ? -8.229 8.181 -2.521 1.00 0.00 20 VAL A CA 6
ATOM 4000 C C . VAL A 1 20 ? -8.041 8.863 -1.170 1.00 0.00 20 VAL A C 6
ATOM 4001 O O . VAL A 1 20 ? -7.406 9.914 -1.080 1.00 0.00 20 VAL A O 6
ATOM 4014 N N . LEU A 1 21 ? -8.596 8.264 -0.122 1.00 0.00 21 LEU A N 6
ATOM 4015 C CA . LEU A 1 21 ? -8.485 8.821 1.222 1.00 0.00 21 LEU A CA 6
ATOM 4016 C C . LEU A 1 21 ? -8.064 7.749 2.220 1.00 0.00 21 LEU A C 6
ATOM 4017 O O . LEU A 1 21 ? -6.945 7.770 2.734 1.00 0.00 21 LEU A O 6
ATOM 4033 N N . SER A 1 22 ? -8.965 6.810 2.488 1.00 0.00 22 SER A N 6
ATOM 4034 C CA . SER A 1 22 ? -8.684 5.729 3.424 1.00 0.00 22 SER A CA 6
ATOM 4035 C C . SER A 1 22 ? -8.740 4.377 2.722 1.00 0.00 22 SER A C 6
ATOM 4036 O O . SER A 1 22 ? -9.445 4.213 1.726 1.00 0.00 22 SER A O 6
ATOM 4044 N N . CYS A 1 23 ? -7.992 3.413 3.251 1.00 0.00 23 CYS A N 6
ATOM 4045 C CA . CYS A 1 23 ? -7.949 2.069 2.682 1.00 0.00 23 CYS A CA 6
ATOM 4046 C C . CYS A 1 23 ? -9.350 1.480 2.563 1.00 0.00 23 CYS A C 6
ATOM 4047 O O . CYS A 1 23 ? -10.317 2.046 3.074 1.00 0.00 23 CYS A O 6
ATOM 4054 N N . LEU A 1 24 ? -9.454 0.334 1.896 1.00 0.00 24 LEU A N 6
ATOM 4055 C CA . LEU A 1 24 ? -10.744 -0.327 1.729 1.00 0.00 24 LEU A CA 6
ATOM 4056 C C . LEU A 1 24 ? -10.967 -1.334 2.858 1.00 0.00 24 LEU A C 6
ATOM 4057 O O . LEU A 1 24 ? -10.017 -1.954 3.336 1.00 0.00 24 LEU A O 6
ATOM 4073 N N . PRO A 1 25 ? -12.224 -1.503 3.313 1.00 0.00 25 PRO A N 6
ATOM 4074 C CA . PRO A 1 25 ? -12.551 -2.432 4.403 1.00 0.00 25 PRO A CA 6
ATOM 4075 C C . PRO A 1 25 ? -12.456 -3.898 3.988 1.00 0.00 25 PRO A C 6
ATOM 4076 O O . PRO A 1 25 ? -13.134 -4.754 4.555 1.00 0.00 25 PRO A O 6
ATOM 4087 N N . LYS A 1 26 ? -11.609 -4.183 3.002 1.00 0.00 26 LYS A N 6
ATOM 4088 C CA . LYS A 1 26 ? -11.427 -5.549 2.521 1.00 0.00 26 LYS A CA 6
ATOM 4089 C C . LYS A 1 26 ? -9.988 -5.780 2.066 1.00 0.00 26 LYS A C 6
ATOM 4090 O O . LYS A 1 26 ? -9.696 -6.760 1.381 1.00 0.00 26 LYS A O 6
ATOM 4109 N N . GLU A 1 27 ? -9.092 -4.872 2.450 1.00 0.00 27 GLU A N 6
ATOM 4110 C CA . GLU A 1 27 ? -7.685 -4.986 2.074 1.00 0.00 27 GLU A CA 6
ATOM 4111 C C . GLU A 1 27 ? -6.770 -4.414 3.151 1.00 0.00 27 GLU A C 6
ATOM 4112 O O . GLU A 1 27 ? -7.160 -3.528 3.912 1.00 0.00 27 GLU A O 6
ATOM 4124 N N . GLU A 1 28 ? -5.542 -4.922 3.194 1.00 0.00 28 GLU A N 6
ATOM 4125 C CA . GLU A 1 28 ? -4.548 -4.463 4.156 1.00 0.00 28 GLU A CA 6
ATOM 4126 C C . GLU A 1 28 ? -3.598 -3.477 3.485 1.00 0.00 28 GLU A C 6
ATOM 4127 O O . GLU A 1 28 ? -3.381 -3.545 2.277 1.00 0.00 28 GLU A O 6
ATOM 4139 N N . GLN A 1 29 ? -3.040 -2.555 4.262 1.00 0.00 29 GLN A N 6
ATOM 4140 C CA . GLN A 1 29 ? -2.129 -1.560 3.710 1.00 0.00 29 GLN A CA 6
ATOM 4141 C C . GLN A 1 29 ? -0.692 -2.064 3.715 1.00 0.00 29 GLN A C 6
ATOM 4142 O O . GLN A 1 29 ? -0.266 -2.760 4.637 1.00 0.00 29 GLN A O 6
ATOM 4156 N N . ILE A 1 30 ? 0.046 -1.708 2.670 1.00 0.00 30 ILE A N 6
ATOM 4157 C CA . ILE A 1 30 ? 1.435 -2.120 2.531 1.00 0.00 30 ILE A CA 6
ATOM 4158 C C . ILE A 1 30 ? 2.357 -0.911 2.413 1.00 0.00 30 ILE A C 6
ATOM 4159 O O . ILE A 1 30 ? 3.555 -1.003 2.684 1.00 0.00 30 ILE A O 6
ATOM 4175 N N . GLY A 1 31 ? 1.791 0.221 2.005 1.00 0.00 31 GLY A N 6
ATOM 4176 C CA . GLY A 1 31 ? 2.574 1.434 1.855 1.00 0.00 31 GLY A CA 6
ATOM 4177 C C . GLY A 1 31 ? 1.720 2.634 1.502 1.00 0.00 31 GLY A C 6
ATOM 4178 O O . GLY A 1 31 ? 0.502 2.521 1.384 1.00 0.00 31 GLY A O 6
ATOM 4182 N N . LYS A 1 32 ? 2.360 3.785 1.327 1.00 0.00 32 LYS A N 6
ATOM 4183 C CA . LYS A 1 32 ? 1.651 5.009 0.977 1.00 0.00 32 LYS A CA 6
ATOM 4184 C C . LYS A 1 32 ? 1.610 5.181 -0.536 1.00 0.00 32 LYS A C 6
ATOM 4185 O O . LYS A 1 32 ? 2.622 5.009 -1.216 1.00 0.00 32 LYS A O 6
ATOM 4204 N N . CYS A 1 33 ? 0.437 5.512 -1.058 1.00 0.00 33 CYS A N 6
ATOM 4205 C CA . CYS A 1 33 ? 0.266 5.697 -2.493 1.00 0.00 33 CYS A CA 6
ATOM 4206 C C . CYS A 1 33 ? 0.657 7.109 -2.918 1.00 0.00 33 CYS A C 6
ATOM 4207 O O . CYS A 1 33 ? 1.313 7.298 -3.943 1.00 0.00 33 CYS A O 6
ATOM 4214 N N . SER A 1 34 ? 0.254 8.099 -2.126 1.00 0.00 34 SER A N 6
ATOM 4215 C CA . SER A 1 34 ? 0.569 9.491 -2.428 1.00 0.00 34 SER A CA 6
ATOM 4216 C C . SER A 1 34 ? 1.643 10.026 -1.484 1.00 0.00 34 SER A C 6
ATOM 4217 O O . SER A 1 34 ? 2.810 10.139 -1.860 1.00 0.00 34 SER A O 6
ATOM 4225 N N . THR A 1 35 ? 1.243 10.354 -0.259 1.00 0.00 35 THR A N 6
ATOM 4226 C CA . THR A 1 35 ? 2.172 10.878 0.736 1.00 0.00 35 THR A CA 6
ATOM 4227 C C . THR A 1 35 ? 1.528 10.928 2.118 1.00 0.00 35 THR A C 6
ATOM 4228 O O . THR A 1 35 ? 2.200 10.742 3.132 1.00 0.00 35 THR A O 6
ATOM 4239 N N . ARG A 1 36 ? 0.223 11.185 2.150 1.00 0.00 36 ARG A N 6
ATOM 4240 C CA . ARG A 1 36 ? -0.510 11.264 3.409 1.00 0.00 36 ARG A CA 6
ATOM 4241 C C . ARG A 1 36 ? -2.017 11.246 3.171 1.00 0.00 36 ARG A C 6
ATOM 4242 O O . ARG A 1 36 ? -2.802 11.108 4.110 1.00 0.00 36 ARG A O 6
ATOM 4263 N N . GLY A 1 37 ? -2.416 11.390 1.911 1.00 0.00 37 GLY A N 6
ATOM 4264 C CA . GLY A 1 37 ? -3.828 11.392 1.576 1.00 0.00 37 GLY A CA 6
ATOM 4265 C C . GLY A 1 37 ? -4.288 10.086 0.958 1.00 0.00 37 GLY A C 6
ATOM 4266 O O . GLY A 1 37 ? -5.487 9.820 0.876 1.00 0.00 37 GLY A O 6
ATOM 4270 N N . ARG A 1 38 ? -3.335 9.270 0.518 1.00 0.00 38 ARG A N 6
ATOM 4271 C CA . ARG A 1 38 ? -3.653 7.987 -0.099 1.00 0.00 38 ARG A CA 6
ATOM 4272 C C . ARG A 1 38 ? -2.796 6.869 0.487 1.00 0.00 38 ARG A C 6
ATOM 4273 O O . ARG A 1 38 ? -1.831 7.126 1.207 1.00 0.00 38 ARG A O 6
ATOM 4294 N N . LYS A 1 39 ? -3.158 5.626 0.171 1.00 0.00 39 LYS A N 6
ATOM 4295 C CA . LYS A 1 39 ? -2.431 4.455 0.663 1.00 0.00 39 LYS A CA 6
ATOM 4296 C C . LYS A 1 39 ? -2.544 3.299 -0.327 1.00 0.00 39 LYS A C 6
ATOM 4297 O O . LYS A 1 39 ? -3.288 3.375 -1.305 1.00 0.00 39 LYS A O 6
ATOM 4316 N N . CYS A 1 40 ? -1.805 2.227 -0.059 1.00 0.00 40 CYS A N 6
ATOM 4317 C CA . CYS A 1 40 ? -1.822 1.047 -0.918 1.00 0.00 40 CYS A CA 6
ATOM 4318 C C . CYS A 1 40 ? -2.400 -0.152 -0.175 1.00 0.00 40 CYS A C 6
ATOM 4319 O O . CYS A 1 40 ? -1.795 -0.655 0.770 1.00 0.00 40 CYS A O 6
ATOM 4326 N N . CYS A 1 41 ? -3.576 -0.602 -0.601 1.00 0.00 41 CYS A N 6
ATOM 4327 C CA . CYS A 1 41 ? -4.228 -1.736 0.039 1.00 0.00 41 CYS A CA 6
ATOM 4328 C C . CYS A 1 41 ? -4.399 -2.908 -0.921 1.00 0.00 41 CYS A C 6
ATOM 4329 O O . CYS A 1 41 ? -4.854 -2.742 -2.052 1.00 0.00 41 CYS A O 6
ATOM 4336 N N . ARG A 1 42 ? -4.042 -4.098 -0.447 1.00 0.00 42 ARG A N 6
ATOM 4337 C CA . ARG A 1 42 ? -4.167 -5.314 -1.241 1.00 0.00 42 ARG A CA 6
ATOM 4338 C C . ARG A 1 42 ? -5.189 -6.249 -0.605 1.00 0.00 42 ARG A C 6
ATOM 4339 O O . ARG A 1 42 ? -5.141 -6.502 0.600 1.00 0.00 42 ARG A O 6
ATOM 4360 N N . ARG A 1 43 ? -6.121 -6.746 -1.417 1.00 0.00 43 ARG A N 6
ATOM 4361 C CA . ARG A 1 43 ? -7.169 -7.645 -0.934 1.00 0.00 43 ARG A CA 6
ATOM 4362 C C . ARG A 1 43 ? -6.611 -8.669 0.050 1.00 0.00 43 ARG A C 6
ATOM 4363 O O . ARG A 1 43 ? -5.751 -9.477 -0.300 1.00 0.00 43 ARG A O 6
ATOM 4384 N N . LYS A 1 44 ? -7.104 -8.621 1.285 1.00 0.00 44 LYS A N 6
ATOM 4385 C CA . LYS A 1 44 ? -6.653 -9.537 2.326 1.00 0.00 44 LYS A CA 6
ATOM 4386 C C . LYS A 1 44 ? -7.503 -10.805 2.347 1.00 0.00 44 LYS A C 6
ATOM 4387 O O . LYS A 1 44 ? -8.632 -10.817 1.855 1.00 0.00 44 LYS A O 6
ATOM 4406 N N . LYS A 1 45 ? -6.952 -11.869 2.923 1.00 0.00 45 LYS A N 6
ATOM 4407 C CA . LYS A 1 45 ? -7.658 -13.142 3.012 1.00 0.00 45 LYS A CA 6
ATOM 4408 C C . LYS A 1 45 ? -7.717 -13.631 4.455 1.00 0.00 45 LYS A C 6
ATOM 4409 O O . LYS A 1 45 ? -6.744 -14.275 4.902 1.00 0.00 45 LYS A O 6
ATOM 4429 N N . GLY A 1 1 ? -21.999 1.886 -4.823 1.00 0.00 1 GLY A N 7
ATOM 4430 C CA . GLY A 1 1 ? -20.663 1.656 -4.206 1.00 0.00 1 GLY A CA 7
ATOM 4431 C C . GLY A 1 1 ? -20.013 0.375 -4.692 1.00 0.00 1 GLY A C 7
ATOM 4432 O O . GLY A 1 1 ? -20.349 -0.714 -4.226 1.00 0.00 1 GLY A O 7
ATOM 4438 N N . ILE A 1 2 ? -19.081 0.506 -5.632 1.00 0.00 2 ILE A N 7
ATOM 4439 C CA . ILE A 1 2 ? -18.383 -0.650 -6.182 1.00 0.00 2 ILE A CA 7
ATOM 4440 C C . ILE A 1 2 ? -16.985 -0.784 -5.584 1.00 0.00 2 ILE A C 7
ATOM 4441 O O . ILE A 1 2 ? -16.270 0.205 -5.424 1.00 0.00 2 ILE A O 7
ATOM 4457 N N . ILE A 1 3 ? -16.601 -2.014 -5.256 1.00 0.00 3 ILE A N 7
ATOM 4458 C CA . ILE A 1 3 ? -15.289 -2.276 -4.678 1.00 0.00 3 ILE A CA 7
ATOM 4459 C C . ILE A 1 3 ? -14.688 -3.564 -5.233 1.00 0.00 3 ILE A C 7
ATOM 4460 O O . ILE A 1 3 ? -15.410 -4.454 -5.684 1.00 0.00 3 ILE A O 7
ATOM 4476 N N . ASN A 1 4 ? -13.362 -3.656 -5.197 1.00 0.00 4 ASN A N 7
ATOM 4477 C CA . ASN A 1 4 ? -12.662 -4.834 -5.696 1.00 0.00 4 ASN A CA 7
ATOM 4478 C C . ASN A 1 4 ? -12.417 -5.837 -4.573 1.00 0.00 4 ASN A C 7
ATOM 4479 O O . ASN A 1 4 ? -12.906 -6.965 -4.619 1.00 0.00 4 ASN A O 7
ATOM 4490 N N . THR A 1 5 ? -11.656 -5.416 -3.567 1.00 0.00 5 THR A N 7
ATOM 4491 C CA . THR A 1 5 ? -11.345 -6.276 -2.432 1.00 0.00 5 THR A CA 7
ATOM 4492 C C . THR A 1 5 ? -11.403 -5.497 -1.122 1.00 0.00 5 THR A C 7
ATOM 4493 O O . THR A 1 5 ? -12.397 -5.557 -0.397 1.00 0.00 5 THR A O 7
ATOM 4504 N N . LEU A 1 6 ? -10.333 -4.764 -0.826 1.00 0.00 6 LEU A N 7
ATOM 4505 C CA . LEU A 1 6 ? -10.262 -3.971 0.396 1.00 0.00 6 LEU A CA 7
ATOM 4506 C C . LEU A 1 6 ? -9.065 -3.025 0.359 1.00 0.00 6 LEU A C 7
ATOM 4507 O O . LEU A 1 6 ? -8.347 -2.872 1.347 1.00 0.00 6 LEU A O 7
ATOM 4523 N N . GLN A 1 7 ? -8.859 -2.386 -0.788 1.00 0.00 7 GLN A N 7
ATOM 4524 C CA . GLN A 1 7 ? -7.752 -1.450 -0.955 1.00 0.00 7 GLN A CA 7
ATOM 4525 C C . GLN A 1 7 ? -7.916 -0.240 -0.040 1.00 0.00 7 GLN A C 7
ATOM 4526 O O . GLN A 1 7 ? -7.047 0.630 0.017 1.00 0.00 7 GLN A O 7
ATOM 4540 N N . LYS A 1 8 ? -9.036 -0.192 0.676 1.00 0.00 8 LYS A N 7
ATOM 4541 C CA . LYS A 1 8 ? -9.314 0.910 1.589 1.00 0.00 8 LYS A CA 7
ATOM 4542 C C . LYS A 1 8 ? -8.606 0.701 2.922 1.00 0.00 8 LYS A C 7
ATOM 4543 O O . LYS A 1 8 ? -8.454 1.633 3.712 1.00 0.00 8 LYS A O 7
ATOM 4562 N N . TYR A 1 9 ? -8.168 -0.529 3.159 1.00 0.00 9 TYR A N 7
ATOM 4563 C CA . TYR A 1 9 ? -7.465 -0.873 4.391 1.00 0.00 9 TYR A CA 7
ATOM 4564 C C . TYR A 1 9 ? -6.557 -2.078 4.174 1.00 0.00 9 TYR A C 7
ATOM 4565 O O . TYR A 1 9 ? -6.277 -2.833 5.106 1.00 0.00 9 TYR A O 7
ATOM 4583 N N . TYR A 1 10 ? -6.093 -2.247 2.939 1.00 0.00 10 TYR A N 7
ATOM 4584 C CA . TYR A 1 10 ? -5.207 -3.355 2.601 1.00 0.00 10 TYR A CA 7
ATOM 4585 C C . TYR A 1 10 ? -3.874 -3.208 3.326 1.00 0.00 10 TYR A C 7
ATOM 4586 O O . TYR A 1 10 ? -3.187 -4.193 3.594 1.00 0.00 10 TYR A O 7
ATOM 4604 N N . CYS A 1 11 ? -3.522 -1.967 3.647 1.00 0.00 11 CYS A N 7
ATOM 4605 C CA . CYS A 1 11 ? -2.279 -1.677 4.350 1.00 0.00 11 CYS A CA 7
ATOM 4606 C C . CYS A 1 11 ? -2.486 -1.771 5.858 1.00 0.00 11 CYS A C 7
ATOM 4607 O O . CYS A 1 11 ? -1.563 -1.552 6.642 1.00 0.00 11 CYS A O 7
ATOM 4614 N N . ARG A 1 12 ? -3.711 -2.099 6.251 1.00 0.00 12 ARG A N 7
ATOM 4615 C CA . ARG A 1 12 ? -4.061 -2.226 7.660 1.00 0.00 12 ARG A CA 7
ATOM 4616 C C . ARG A 1 12 ? -4.005 -3.688 8.101 1.00 0.00 12 ARG A C 7
ATOM 4617 O O . ARG A 1 12 ? -3.668 -3.988 9.247 1.00 0.00 12 ARG A O 7
ATOM 4638 N N . VAL A 1 13 ? -4.339 -4.591 7.185 1.00 0.00 13 VAL A N 7
ATOM 4639 C CA . VAL A 1 13 ? -4.330 -6.018 7.479 1.00 0.00 13 VAL A CA 7
ATOM 4640 C C . VAL A 1 13 ? -2.931 -6.608 7.322 1.00 0.00 13 VAL A C 7
ATOM 4641 O O . VAL A 1 13 ? -2.543 -7.511 8.064 1.00 0.00 13 VAL A O 7
ATOM 4654 N N . ARG A 1 14 ? -2.178 -6.093 6.353 1.00 0.00 14 ARG A N 7
ATOM 4655 C CA . ARG A 1 14 ? -0.823 -6.572 6.102 1.00 0.00 14 ARG A CA 7
ATOM 4656 C C . ARG A 1 14 ? 0.011 -5.511 5.390 1.00 0.00 14 ARG A C 7
ATOM 4657 O O . ARG A 1 14 ? 0.699 -5.801 4.410 1.00 0.00 14 ARG A O 7
ATOM 4678 N N . GLY A 1 15 ? -0.055 -4.280 5.889 1.00 0.00 15 GLY A N 7
ATOM 4679 C CA . GLY A 1 15 ? 0.699 -3.195 5.289 1.00 0.00 15 GLY A CA 7
ATOM 4680 C C . GLY A 1 15 ? 2.133 -3.142 5.779 1.00 0.00 15 GLY A C 7
ATOM 4681 O O . GLY A 1 15 ? 2.384 -2.857 6.950 1.00 0.00 15 GLY A O 7
ATOM 4685 N N . GLY A 1 16 ? 3.074 -3.416 4.881 1.00 0.00 16 GLY A N 7
ATOM 4686 C CA . GLY A 1 16 ? 4.478 -3.393 5.245 1.00 0.00 16 GLY A CA 7
ATOM 4687 C C . GLY A 1 16 ? 4.940 -2.017 5.683 1.00 0.00 16 GLY A C 7
ATOM 4688 O O . GLY A 1 16 ? 5.104 -1.762 6.877 1.00 0.00 16 GLY A O 7
ATOM 4692 N N . ARG A 1 17 ? 5.149 -1.129 4.717 1.00 0.00 17 ARG A N 7
ATOM 4693 C CA . ARG A 1 17 ? 5.593 0.229 5.009 1.00 0.00 17 ARG A CA 7
ATOM 4694 C C . ARG A 1 17 ? 4.799 1.247 4.196 1.00 0.00 17 ARG A C 7
ATOM 4695 O O . ARG A 1 17 ? 3.958 0.880 3.375 1.00 0.00 17 ARG A O 7
ATOM 4716 N N . CYS A 1 18 ? 5.075 2.525 4.428 1.00 0.00 18 CYS A N 7
ATOM 4717 C CA . CYS A 1 18 ? 4.392 3.598 3.715 1.00 0.00 18 CYS A CA 7
ATOM 4718 C C . CYS A 1 18 ? 5.395 4.615 3.182 1.00 0.00 18 CYS A C 7
ATOM 4719 O O . CYS A 1 18 ? 6.353 4.971 3.868 1.00 0.00 18 CYS A O 7
ATOM 4726 N N . ALA A 1 19 ? 5.171 5.079 1.957 1.00 0.00 19 ALA A N 7
ATOM 4727 C CA . ALA A 1 19 ? 6.060 6.054 1.339 1.00 0.00 19 ALA A CA 7
ATOM 4728 C C . ALA A 1 19 ? 5.493 7.464 1.466 1.00 0.00 19 ALA A C 7
ATOM 4729 O O . ALA A 1 19 ? 4.280 7.664 1.404 1.00 0.00 19 ALA A O 7
ATOM 4736 N N . VAL A 1 20 ? 6.380 8.438 1.655 1.00 0.00 20 VAL A N 7
ATOM 4737 C CA . VAL A 1 20 ? 5.969 9.831 1.803 1.00 0.00 20 VAL A CA 7
ATOM 4738 C C . VAL A 1 20 ? 5.737 10.489 0.447 1.00 0.00 20 VAL A C 7
ATOM 4739 O O . VAL A 1 20 ? 5.060 11.512 0.352 1.00 0.00 20 VAL A O 7
ATOM 4752 N N . LEU A 1 21 ? 6.302 9.896 -0.599 1.00 0.00 21 LEU A N 7
ATOM 4753 C CA . LEU A 1 21 ? 6.154 10.429 -1.948 1.00 0.00 21 LEU A CA 7
ATOM 4754 C C . LEU A 1 21 ? 5.607 9.366 -2.893 1.00 0.00 21 LEU A C 7
ATOM 4755 O O . LEU A 1 21 ? 4.486 9.479 -3.390 1.00 0.00 21 LEU A O 7
ATOM 4771 N N . SER A 1 22 ? 6.406 8.333 -3.136 1.00 0.00 22 SER A N 7
ATOM 4772 C CA . SER A 1 22 ? 6.005 7.247 -4.021 1.00 0.00 22 SER A CA 7
ATOM 4773 C C . SER A 1 22 ? 6.615 5.925 -3.569 1.00 0.00 22 SER A C 7
ATOM 4774 O O . SER A 1 22 ? 7.649 5.905 -2.901 1.00 0.00 22 SER A O 7
ATOM 4782 N N . CYS A 1 23 ? 5.964 4.826 -3.938 1.00 0.00 23 CYS A N 7
ATOM 4783 C CA . CYS A 1 23 ? 6.432 3.491 -3.575 1.00 0.00 23 CYS A CA 7
ATOM 4784 C C . CYS A 1 23 ? 7.914 3.324 -3.883 1.00 0.00 23 CYS A C 7
ATOM 4785 O O . CYS A 1 23 ? 8.443 3.960 -4.795 1.00 0.00 23 CYS A O 7
ATOM 4792 N N . LEU A 1 24 ? 8.578 2.455 -3.127 1.00 0.00 24 LEU A N 7
ATOM 4793 C CA . LEU A 1 24 ? 9.996 2.204 -3.339 1.00 0.00 24 LEU A CA 7
ATOM 4794 C C . LEU A 1 24 ? 10.194 1.029 -4.297 1.00 0.00 24 LEU A C 7
ATOM 4795 O O . LEU A 1 24 ? 9.499 0.019 -4.197 1.00 0.00 24 LEU A O 7
ATOM 4811 N N . PRO A 1 25 ? 11.137 1.151 -5.251 1.00 0.00 25 PRO A N 7
ATOM 4812 C CA . PRO A 1 25 ? 11.409 0.097 -6.240 1.00 0.00 25 PRO A CA 7
ATOM 4813 C C . PRO A 1 25 ? 11.685 -1.263 -5.602 1.00 0.00 25 PRO A C 7
ATOM 4814 O O . PRO A 1 25 ? 11.616 -2.295 -6.271 1.00 0.00 25 PRO A O 7
ATOM 4825 N N . LYS A 1 26 ? 12.001 -1.261 -4.312 1.00 0.00 26 LYS A N 7
ATOM 4826 C CA . LYS A 1 26 ? 12.291 -2.498 -3.596 1.00 0.00 26 LYS A CA 7
ATOM 4827 C C . LYS A 1 26 ? 11.052 -3.031 -2.881 1.00 0.00 26 LYS A C 7
ATOM 4828 O O . LYS A 1 26 ? 11.159 -3.835 -1.954 1.00 0.00 26 LYS A O 7
ATOM 4847 N N . GLU A 1 27 ? 9.876 -2.583 -3.314 1.00 0.00 27 GLU A N 7
ATOM 4848 C CA . GLU A 1 27 ? 8.628 -3.027 -2.701 1.00 0.00 27 GLU A CA 7
ATOM 4849 C C . GLU A 1 27 ? 7.451 -2.914 -3.663 1.00 0.00 27 GLU A C 7
ATOM 4850 O O . GLU A 1 27 ? 7.497 -2.167 -4.641 1.00 0.00 27 GLU A O 7
ATOM 4862 N N . GLU A 1 28 ? 6.391 -3.657 -3.359 1.00 0.00 28 GLU A N 7
ATOM 4863 C CA . GLU A 1 28 ? 5.178 -3.650 -4.168 1.00 0.00 28 GLU A CA 7
ATOM 4864 C C . GLU A 1 28 ? 4.055 -2.948 -3.410 1.00 0.00 28 GLU A C 7
ATOM 4865 O O . GLU A 1 28 ? 4.024 -2.973 -2.181 1.00 0.00 28 GLU A O 7
ATOM 4877 N N . GLN A 1 29 ? 3.140 -2.316 -4.137 1.00 0.00 29 GLN A N 7
ATOM 4878 C CA . GLN A 1 29 ? 2.037 -1.604 -3.503 1.00 0.00 29 GLN A CA 7
ATOM 4879 C C . GLN A 1 29 ? 0.866 -2.540 -3.229 1.00 0.00 29 GLN A C 7
ATOM 4880 O O . GLN A 1 29 ? 0.540 -3.405 -4.042 1.00 0.00 29 GLN A O 7
ATOM 4894 N N . ILE A 1 30 ? 0.247 -2.360 -2.067 1.00 0.00 30 ILE A N 7
ATOM 4895 C CA . ILE A 1 30 ? -0.882 -3.182 -1.657 1.00 0.00 30 ILE A CA 7
ATOM 4896 C C . ILE A 1 30 ? -2.130 -2.334 -1.446 1.00 0.00 30 ILE A C 7
ATOM 4897 O O . ILE A 1 30 ? -3.253 -2.832 -1.526 1.00 0.00 30 ILE A O 7
ATOM 4913 N N . GLY A 1 31 ? -1.923 -1.049 -1.177 1.00 0.00 31 GLY A N 7
ATOM 4914 C CA . GLY A 1 31 ? -3.038 -0.146 -0.956 1.00 0.00 31 GLY A CA 7
ATOM 4915 C C . GLY A 1 31 ? -2.598 1.300 -0.851 1.00 0.00 31 GLY A C 7
ATOM 4916 O O . GLY A 1 31 ? -1.479 1.644 -1.230 1.00 0.00 31 GLY A O 7
ATOM 4920 N N . LYS A 1 32 ? -3.481 2.151 -0.337 1.00 0.00 32 LYS A N 7
ATOM 4921 C CA . LYS A 1 32 ? -3.174 3.570 -0.187 1.00 0.00 32 LYS A CA 7
ATOM 4922 C C . LYS A 1 32 ? -3.056 3.951 1.285 1.00 0.00 32 LYS A C 7
ATOM 4923 O O . LYS A 1 32 ? -4.046 3.955 2.018 1.00 0.00 32 LYS A O 7
ATOM 4942 N N . CYS A 1 33 ? -1.838 4.273 1.710 1.00 0.00 33 CYS A N 7
ATOM 4943 C CA . CYS A 1 33 ? -1.584 4.658 3.093 1.00 0.00 33 CYS A CA 7
ATOM 4944 C C . CYS A 1 33 ? -2.276 5.976 3.423 1.00 0.00 33 CYS A C 7
ATOM 4945 O O . CYS A 1 33 ? -2.477 6.309 4.592 1.00 0.00 33 CYS A O 7
ATOM 4952 N N . SER A 1 34 ? -2.637 6.723 2.384 1.00 0.00 34 SER A N 7
ATOM 4953 C CA . SER A 1 34 ? -3.306 8.007 2.560 1.00 0.00 34 SER A CA 7
ATOM 4954 C C . SER A 1 34 ? -4.174 8.340 1.351 1.00 0.00 34 SER A C 7
ATOM 4955 O O . SER A 1 34 ? -3.926 7.859 0.245 1.00 0.00 34 SER A O 7
ATOM 4963 N N . THR A 1 35 ? -5.192 9.165 1.571 1.00 0.00 35 THR A N 7
ATOM 4964 C CA . THR A 1 35 ? -6.100 9.563 0.502 1.00 0.00 35 THR A CA 7
ATOM 4965 C C . THR A 1 35 ? -5.641 10.860 -0.159 1.00 0.00 35 THR A C 7
ATOM 4966 O O . THR A 1 35 ? -6.414 11.527 -0.847 1.00 0.00 35 THR A O 7
ATOM 4977 N N . ARG A 1 36 ? -4.378 11.213 0.056 1.00 0.00 36 ARG A N 7
ATOM 4978 C CA . ARG A 1 36 ? -3.818 12.431 -0.518 1.00 0.00 36 ARG A CA 7
ATOM 4979 C C . ARG A 1 36 ? -2.853 12.107 -1.654 1.00 0.00 36 ARG A C 7
ATOM 4980 O O . ARG A 1 36 ? -3.176 12.291 -2.828 1.00 0.00 36 ARG A O 7
ATOM 5001 N N . GLY A 1 37 ? -1.667 11.624 -1.296 1.00 0.00 37 GLY A N 7
ATOM 5002 C CA . GLY A 1 37 ? -0.671 11.282 -2.295 1.00 0.00 37 GLY A CA 7
ATOM 5003 C C . GLY A 1 37 ? 0.368 10.312 -1.769 1.00 0.00 37 GLY A C 7
ATOM 5004 O O . GLY A 1 37 ? 1.569 10.540 -1.913 1.00 0.00 37 GLY A O 7
ATOM 5008 N N . ARG A 1 38 ? -0.097 9.227 -1.158 1.00 0.00 38 ARG A N 7
ATOM 5009 C CA . ARG A 1 38 ? 0.797 8.216 -0.607 1.00 0.00 38 ARG A CA 7
ATOM 5010 C C . ARG A 1 38 ? 0.282 6.814 -0.916 1.00 0.00 38 ARG A C 7
ATOM 5011 O O . ARG A 1 38 ? -0.843 6.646 -1.386 1.00 0.00 38 ARG A O 7
ATOM 5032 N N . LYS A 1 39 ? 1.114 5.809 -0.649 1.00 0.00 39 LYS A N 7
ATOM 5033 C CA . LYS A 1 39 ? 0.748 4.416 -0.901 1.00 0.00 39 LYS A CA 7
ATOM 5034 C C . LYS A 1 39 ? 1.448 3.487 0.085 1.00 0.00 39 LYS A C 7
ATOM 5035 O O . LYS A 1 39 ? 2.325 3.910 0.840 1.00 0.00 39 LYS A O 7
ATOM 5054 N N . CYS A 1 40 ? 1.054 2.216 0.072 1.00 0.00 40 CYS A N 7
ATOM 5055 C CA . CYS A 1 40 ? 1.641 1.222 0.962 1.00 0.00 40 CYS A CA 7
ATOM 5056 C C . CYS A 1 40 ? 2.457 0.205 0.178 1.00 0.00 40 CYS A C 7
ATOM 5057 O O . CYS A 1 40 ? 1.921 -0.515 -0.662 1.00 0.00 40 CYS A O 7
ATOM 5064 N N . CYS A 1 41 ? 3.756 0.148 0.455 1.00 0.00 41 CYS A N 7
ATOM 5065 C CA . CYS A 1 41 ? 4.633 -0.786 -0.234 1.00 0.00 41 CYS A CA 7
ATOM 5066 C C . CYS A 1 41 ? 5.285 -1.758 0.740 1.00 0.00 41 CYS A C 7
ATOM 5067 O O . CYS A 1 41 ? 5.616 -1.398 1.868 1.00 0.00 41 CYS A O 7
ATOM 5074 N N . ARG A 1 42 ? 5.465 -2.994 0.287 1.00 0.00 42 ARG A N 7
ATOM 5075 C CA . ARG A 1 42 ? 6.078 -4.032 1.105 1.00 0.00 42 ARG A CA 7
ATOM 5076 C C . ARG A 1 42 ? 7.248 -4.672 0.365 1.00 0.00 42 ARG A C 7
ATOM 5077 O O . ARG A 1 42 ? 7.105 -5.104 -0.779 1.00 0.00 42 ARG A O 7
ATOM 5098 N N . ARG A 1 43 ? 8.404 -4.716 1.025 1.00 0.00 43 ARG A N 7
ATOM 5099 C CA . ARG A 1 43 ? 9.613 -5.294 0.437 1.00 0.00 43 ARG A CA 7
ATOM 5100 C C . ARG A 1 43 ? 9.292 -6.569 -0.337 1.00 0.00 43 ARG A C 7
ATOM 5101 O O . ARG A 1 43 ? 8.444 -7.361 0.076 1.00 0.00 43 ARG A O 7
ATOM 5122 N N . LYS A 1 44 ? 9.973 -6.758 -1.464 1.00 0.00 44 LYS A N 7
ATOM 5123 C CA . LYS A 1 44 ? 9.754 -7.938 -2.299 1.00 0.00 44 LYS A CA 7
ATOM 5124 C C . LYS A 1 44 ? 10.056 -9.214 -1.529 1.00 0.00 44 LYS A C 7
ATOM 5125 O O . LYS A 1 44 ? 10.517 -9.178 -0.388 1.00 0.00 44 LYS A O 7
ATOM 5144 N N . LYS A 1 45 ? 9.790 -10.341 -2.171 1.00 0.00 45 LYS A N 7
ATOM 5145 C CA . LYS A 1 45 ? 10.026 -11.646 -1.563 1.00 0.00 45 LYS A CA 7
ATOM 5146 C C . LYS A 1 45 ? 10.712 -12.590 -2.545 1.00 0.00 45 LYS A C 7
ATOM 5147 O O . LYS A 1 45 ? 11.573 -13.379 -2.102 1.00 0.00 45 LYS A O 7
ATOM 5167 N N . GLY A 1 1 ? -15.868 -4.432 6.108 1.00 0.00 1 GLY A N 8
ATOM 5168 C CA . GLY A 1 1 ? -15.630 -4.465 7.577 1.00 0.00 1 GLY A CA 8
ATOM 5169 C C . GLY A 1 1 ? -15.229 -3.110 8.132 1.00 0.00 1 GLY A C 8
ATOM 5170 O O . GLY A 1 1 ? -15.525 -2.794 9.284 1.00 0.00 1 GLY A O 8
ATOM 5176 N N . ILE A 1 2 ? -14.555 -2.310 7.310 1.00 0.00 2 ILE A N 8
ATOM 5177 C CA . ILE A 1 2 ? -14.112 -0.982 7.723 1.00 0.00 2 ILE A CA 8
ATOM 5178 C C . ILE A 1 2 ? -13.711 -0.144 6.509 1.00 0.00 2 ILE A C 8
ATOM 5179 O O . ILE A 1 2 ? -13.191 -0.670 5.525 1.00 0.00 2 ILE A O 8
ATOM 5195 N N . ILE A 1 3 ? -13.956 1.161 6.586 1.00 0.00 3 ILE A N 8
ATOM 5196 C CA . ILE A 1 3 ? -13.620 2.068 5.493 1.00 0.00 3 ILE A CA 8
ATOM 5197 C C . ILE A 1 3 ? -13.685 3.525 5.944 1.00 0.00 3 ILE A C 8
ATOM 5198 O O . ILE A 1 3 ? -14.587 3.917 6.686 1.00 0.00 3 ILE A O 8
ATOM 5214 N N . ASN A 1 4 ? -12.724 4.322 5.488 1.00 0.00 4 ASN A N 8
ATOM 5215 C CA . ASN A 1 4 ? -12.668 5.737 5.838 1.00 0.00 4 ASN A CA 8
ATOM 5216 C C . ASN A 1 4 ? -12.169 6.565 4.658 1.00 0.00 4 ASN A C 8
ATOM 5217 O O . ASN A 1 4 ? -12.931 7.314 4.046 1.00 0.00 4 ASN A O 8
ATOM 5228 N N . THR A 1 5 ? -10.886 6.421 4.343 1.00 0.00 5 THR A N 8
ATOM 5229 C CA . THR A 1 5 ? -10.283 7.151 3.234 1.00 0.00 5 THR A CA 8
ATOM 5230 C C . THR A 1 5 ? -10.143 6.257 2.006 1.00 0.00 5 THR A C 8
ATOM 5231 O O . THR A 1 5 ? -10.722 5.172 1.948 1.00 0.00 5 THR A O 8
ATOM 5242 N N . LEU A 1 6 ? -9.374 6.721 1.026 1.00 0.00 6 LEU A N 8
ATOM 5243 C CA . LEU A 1 6 ? -9.162 5.963 -0.201 1.00 0.00 6 LEU A CA 8
ATOM 5244 C C . LEU A 1 6 ? -8.047 4.934 -0.025 1.00 0.00 6 LEU A C 8
ATOM 5245 O O . LEU A 1 6 ? -6.903 5.281 0.268 1.00 0.00 6 LEU A O 8
ATOM 5261 N N . GLN A 1 7 ? -8.391 3.664 -0.210 1.00 0.00 7 GLN A N 8
ATOM 5262 C CA . GLN A 1 7 ? -7.423 2.580 -0.081 1.00 0.00 7 GLN A CA 8
ATOM 5263 C C . GLN A 1 7 ? -7.504 1.656 -1.288 1.00 0.00 7 GLN A C 8
ATOM 5264 O O . GLN A 1 7 ? -6.607 0.848 -1.529 1.00 0.00 7 GLN A O 8
ATOM 5278 N N . LYS A 1 8 ? -8.585 1.792 -2.049 1.00 0.00 8 LYS A N 8
ATOM 5279 C CA . LYS A 1 8 ? -8.791 0.981 -3.241 1.00 0.00 8 LYS A CA 8
ATOM 5280 C C . LYS A 1 8 ? -8.034 1.577 -4.419 1.00 0.00 8 LYS A C 8
ATOM 5281 O O . LYS A 1 8 ? -8.002 1.007 -5.509 1.00 0.00 8 LYS A O 8
ATOM 5300 N N . TYR A 1 9 ? -7.429 2.735 -4.183 1.00 0.00 9 TYR A N 8
ATOM 5301 C CA . TYR A 1 9 ? -6.669 3.434 -5.213 1.00 0.00 9 TYR A CA 8
ATOM 5302 C C . TYR A 1 9 ? -5.592 4.311 -4.583 1.00 0.00 9 TYR A C 8
ATOM 5303 O O . TYR A 1 9 ? -5.046 5.201 -5.235 1.00 0.00 9 TYR A O 8
ATOM 5321 N N . TYR A 1 10 ? -5.289 4.051 -3.313 1.00 0.00 10 TYR A N 8
ATOM 5322 C CA . TYR A 1 10 ? -4.272 4.815 -2.602 1.00 0.00 10 TYR A CA 8
ATOM 5323 C C . TYR A 1 10 ? -2.929 4.700 -3.313 1.00 0.00 10 TYR A C 8
ATOM 5324 O O . TYR A 1 10 ? -2.132 5.639 -3.318 1.00 0.00 10 TYR A O 8
ATOM 5342 N N . CYS A 1 11 ? -2.694 3.542 -3.920 1.00 0.00 11 CYS A N 8
ATOM 5343 C CA . CYS A 1 11 ? -1.459 3.292 -4.650 1.00 0.00 11 CYS A CA 8
ATOM 5344 C C . CYS A 1 11 ? -1.599 3.759 -6.094 1.00 0.00 11 CYS A C 8
ATOM 5345 O O . CYS A 1 11 ? -0.620 3.831 -6.837 1.00 0.00 11 CYS A O 8
ATOM 5352 N N . ARG A 1 12 ? -2.831 4.072 -6.478 1.00 0.00 12 ARG A N 8
ATOM 5353 C CA . ARG A 1 12 ? -3.129 4.533 -7.828 1.00 0.00 12 ARG A CA 8
ATOM 5354 C C . ARG A 1 12 ? -2.956 6.047 -7.938 1.00 0.00 12 ARG A C 8
ATOM 5355 O O . ARG A 1 12 ? -2.713 6.577 -9.023 1.00 0.00 12 ARG A O 8
ATOM 5376 N N . VAL A 1 13 ? -3.086 6.740 -6.810 1.00 0.00 13 VAL A N 8
ATOM 5377 C CA . VAL A 1 13 ? -2.949 8.191 -6.785 1.00 0.00 13 VAL A CA 8
ATOM 5378 C C . VAL A 1 13 ? -1.498 8.619 -6.578 1.00 0.00 13 VAL A C 8
ATOM 5379 O O . VAL A 1 13 ? -1.057 9.624 -7.137 1.00 0.00 13 VAL A O 8
ATOM 5392 N N . ARG A 1 14 ? -0.758 7.856 -5.774 1.00 0.00 14 ARG A N 8
ATOM 5393 C CA . ARG A 1 14 ? 0.643 8.168 -5.500 1.00 0.00 14 ARG A CA 8
ATOM 5394 C C . ARG A 1 14 ? 1.292 7.079 -4.652 1.00 0.00 14 ARG A C 8
ATOM 5395 O O . ARG A 1 14 ? 1.979 7.368 -3.672 1.00 0.00 14 ARG A O 8
ATOM 5416 N N . GLY A 1 15 ? 1.071 5.827 -5.035 1.00 0.00 15 GLY A N 8
ATOM 5417 C CA . GLY A 1 15 ? 1.642 4.717 -4.297 1.00 0.00 15 GLY A CA 8
ATOM 5418 C C . GLY A 1 15 ? 3.139 4.589 -4.499 1.00 0.00 15 GLY A C 8
ATOM 5419 O O . GLY A 1 15 ? 3.879 5.559 -4.336 1.00 0.00 15 GLY A O 8
ATOM 5423 N N . GLY A 1 16 ? 3.584 3.389 -4.854 1.00 0.00 16 GLY A N 8
ATOM 5424 C CA . GLY A 1 16 ? 5.002 3.157 -5.071 1.00 0.00 16 GLY A CA 8
ATOM 5425 C C . GLY A 1 16 ? 5.289 1.771 -5.615 1.00 0.00 16 GLY A C 8
ATOM 5426 O O . GLY A 1 16 ? 5.149 1.526 -6.813 1.00 0.00 16 GLY A O 8
ATOM 5430 N N . ARG A 1 17 ? 5.693 0.862 -4.731 1.00 0.00 17 ARG A N 8
ATOM 5431 C CA . ARG A 1 17 ? 6.001 -0.506 -5.128 1.00 0.00 17 ARG A CA 8
ATOM 5432 C C . ARG A 1 17 ? 4.998 -1.482 -4.523 1.00 0.00 17 ARG A C 8
ATOM 5433 O O . ARG A 1 17 ? 4.084 -1.079 -3.803 1.00 0.00 17 ARG A O 8
ATOM 5454 N N . CYS A 1 18 ? 5.173 -2.766 -4.819 1.00 0.00 18 CYS A N 8
ATOM 5455 C CA . CYS A 1 18 ? 4.280 -3.795 -4.302 1.00 0.00 18 CYS A CA 8
ATOM 5456 C C . CYS A 1 18 ? 5.068 -4.984 -3.764 1.00 0.00 18 CYS A C 8
ATOM 5457 O O . CYS A 1 18 ? 6.127 -5.330 -4.290 1.00 0.00 18 CYS A O 8
ATOM 5464 N N . ALA A 1 19 ? 4.542 -5.608 -2.716 1.00 0.00 19 ALA A N 8
ATOM 5465 C CA . ALA A 1 19 ? 5.191 -6.761 -2.106 1.00 0.00 19 ALA A CA 8
ATOM 5466 C C . ALA A 1 19 ? 4.431 -8.043 -2.425 1.00 0.00 19 ALA A C 8
ATOM 5467 O O . ALA A 1 19 ? 3.228 -8.015 -2.682 1.00 0.00 19 ALA A O 8
ATOM 5474 N N . VAL A 1 20 ? 5.139 -9.168 -2.406 1.00 0.00 20 VAL A N 8
ATOM 5475 C CA . VAL A 1 20 ? 4.528 -10.460 -2.693 1.00 0.00 20 VAL A CA 8
ATOM 5476 C C . VAL A 1 20 ? 3.843 -11.023 -1.453 1.00 0.00 20 VAL A C 8
ATOM 5477 O O . VAL A 1 20 ? 2.772 -11.626 -1.542 1.00 0.00 20 VAL A O 8
ATOM 5490 N N . LEU A 1 21 ? 4.467 -10.820 -0.298 1.00 0.00 21 LEU A N 8
ATOM 5491 C CA . LEU A 1 21 ? 3.921 -11.303 0.965 1.00 0.00 21 LEU A CA 8
ATOM 5492 C C . LEU A 1 21 ? 3.879 -10.185 2.001 1.00 0.00 21 LEU A C 8
ATOM 5493 O O . LEU A 1 21 ? 2.806 -9.782 2.451 1.00 0.00 21 LEU A O 8
ATOM 5509 N N . SER A 1 22 ? 5.054 -9.688 2.374 1.00 0.00 22 SER A N 8
ATOM 5510 C CA . SER A 1 22 ? 5.154 -8.615 3.357 1.00 0.00 22 SER A CA 8
ATOM 5511 C C . SER A 1 22 ? 5.804 -7.379 2.745 1.00 0.00 22 SER A C 8
ATOM 5512 O O . SER A 1 22 ? 6.691 -7.489 1.899 1.00 0.00 22 SER A O 8
ATOM 5520 N N . CYS A 1 23 ? 5.355 -6.204 3.178 1.00 0.00 23 CYS A N 8
ATOM 5521 C CA . CYS A 1 23 ? 5.890 -4.944 2.671 1.00 0.00 23 CYS A CA 8
ATOM 5522 C C . CYS A 1 23 ? 7.397 -4.860 2.886 1.00 0.00 23 CYS A C 8
ATOM 5523 O O . CYS A 1 23 ? 7.987 -5.711 3.553 1.00 0.00 23 CYS A O 8
ATOM 5530 N N . LEU A 1 24 ? 8.016 -3.828 2.320 1.00 0.00 24 LEU A N 8
ATOM 5531 C CA . LEU A 1 24 ? 9.455 -3.640 2.458 1.00 0.00 24 LEU A CA 8
ATOM 5532 C C . LEU A 1 24 ? 9.765 -2.727 3.644 1.00 0.00 24 LEU A C 8
ATOM 5533 O O . LEU A 1 24 ? 9.072 -1.736 3.866 1.00 0.00 24 LEU A O 8
ATOM 5549 N N . PRO A 1 25 ? 10.807 -3.055 4.430 1.00 0.00 25 PRO A N 8
ATOM 5550 C CA . PRO A 1 25 ? 11.193 -2.259 5.603 1.00 0.00 25 PRO A CA 8
ATOM 5551 C C . PRO A 1 25 ? 11.532 -0.814 5.248 1.00 0.00 25 PRO A C 8
ATOM 5552 O O . PRO A 1 25 ? 11.569 0.054 6.121 1.00 0.00 25 PRO A O 8
ATOM 5563 N N . LYS A 1 26 ? 11.782 -0.561 3.967 1.00 0.00 26 LYS A N 8
ATOM 5564 C CA . LYS A 1 26 ? 12.121 0.781 3.505 1.00 0.00 26 LYS A CA 8
ATOM 5565 C C . LYS A 1 26 ? 10.880 1.527 3.019 1.00 0.00 26 LYS A C 8
ATOM 5566 O O . LYS A 1 26 ? 10.987 2.584 2.396 1.00 0.00 26 LYS A O 8
ATOM 5585 N N . GLU A 1 27 ? 9.705 0.971 3.305 1.00 0.00 27 GLU A N 8
ATOM 5586 C CA . GLU A 1 27 ? 8.449 1.591 2.888 1.00 0.00 27 GLU A CA 8
ATOM 5587 C C . GLU A 1 27 ? 7.284 1.145 3.772 1.00 0.00 27 GLU A C 8
ATOM 5588 O O . GLU A 1 27 ? 7.318 0.071 4.371 1.00 0.00 27 GLU A O 8
ATOM 5600 N N . GLU A 1 28 ? 6.245 1.976 3.833 1.00 0.00 28 GLU A N 8
ATOM 5601 C CA . GLU A 1 28 ? 5.057 1.669 4.626 1.00 0.00 28 GLU A CA 8
ATOM 5602 C C . GLU A 1 28 ? 3.922 1.213 3.715 1.00 0.00 28 GLU A C 8
ATOM 5603 O O . GLU A 1 28 ? 3.971 1.429 2.508 1.00 0.00 28 GLU A O 8
ATOM 5615 N N . GLN A 1 29 ? 2.903 0.583 4.290 1.00 0.00 29 GLN A N 8
ATOM 5616 C CA . GLN 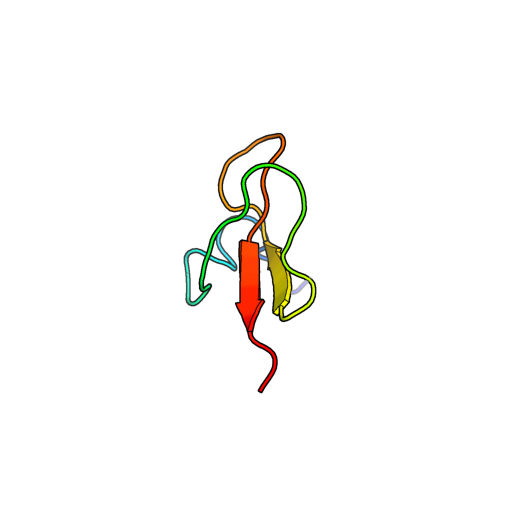A 1 29 ? 1.774 0.102 3.501 1.00 0.00 29 GLN A CA 8
ATOM 5617 C C . GLN A 1 29 ? 0.704 1.175 3.354 1.00 0.00 29 GLN A C 8
ATOM 5618 O O . GLN A 1 29 ? 0.344 1.848 4.320 1.00 0.00 29 GLN A O 8
ATOM 5632 N N . ILE A 1 30 ? 0.205 1.330 2.131 1.00 0.00 30 ILE A N 8
ATOM 5633 C CA . ILE A 1 30 ? -0.821 2.322 1.840 1.00 0.00 30 ILE A CA 8
ATOM 5634 C C . ILE A 1 30 ? -2.047 1.684 1.196 1.00 0.00 30 ILE A C 8
ATOM 5635 O O . ILE A 1 30 ? -3.132 2.265 1.202 1.00 0.00 30 ILE A O 8
ATOM 5651 N N . GLY A 1 31 ? -1.870 0.493 0.634 1.00 0.00 31 GLY A N 8
ATOM 5652 C CA . GLY A 1 31 ? -2.982 -0.184 -0.012 1.00 0.00 31 GLY A CA 8
ATOM 5653 C C . GLY A 1 31 ? -2.780 -1.680 -0.135 1.00 0.00 31 GLY A C 8
ATOM 5654 O O . GLY A 1 31 ? -1.814 -2.232 0.390 1.00 0.00 31 GLY A O 8
ATOM 5658 N N . LYS A 1 32 ? -3.700 -2.335 -0.837 1.00 0.00 32 LYS A N 8
ATOM 5659 C CA . LYS A 1 32 ? -3.630 -3.776 -1.041 1.00 0.00 32 LYS A CA 8
ATOM 5660 C C . LYS A 1 32 ? -3.401 -4.096 -2.514 1.00 0.00 32 LYS A C 8
ATOM 5661 O O . LYS A 1 32 ? -4.262 -3.844 -3.356 1.00 0.00 32 LYS A O 8
ATOM 5680 N N . CYS A 1 33 ? -2.230 -4.645 -2.818 1.00 0.00 33 CYS A N 8
ATOM 5681 C CA . CYS A 1 33 ? -1.879 -4.992 -4.190 1.00 0.00 33 CYS A CA 8
ATOM 5682 C C . CYS A 1 33 ? -2.820 -6.053 -4.753 1.00 0.00 33 CYS A C 8
ATOM 5683 O O . CYS A 1 33 ? -2.896 -6.244 -5.967 1.00 0.00 33 CYS A O 8
ATOM 5690 N N . SER A 1 34 ? -3.537 -6.738 -3.868 1.00 0.00 34 SER A N 8
ATOM 5691 C CA . SER A 1 34 ? -4.473 -7.776 -4.286 1.00 0.00 34 SER A CA 8
ATOM 5692 C C . SER A 1 34 ? -5.759 -7.717 -3.463 1.00 0.00 34 SER A C 8
ATOM 5693 O O . SER A 1 34 ? -6.650 -6.916 -3.748 1.00 0.00 34 SER A O 8
ATOM 5701 N N . THR A 1 35 ? -5.851 -8.567 -2.442 1.00 0.00 35 THR A N 8
ATOM 5702 C CA . THR A 1 35 ? -7.030 -8.606 -1.583 1.00 0.00 35 THR A CA 8
ATOM 5703 C C . THR A 1 35 ? -6.633 -8.703 -0.115 1.00 0.00 35 THR A C 8
ATOM 5704 O O . THR A 1 35 ? -7.206 -8.027 0.740 1.00 0.00 35 THR A O 8
ATOM 5715 N N . ARG A 1 36 ? -5.649 -9.550 0.170 1.00 0.00 36 ARG A N 8
ATOM 5716 C CA . ARG A 1 36 ? -5.172 -9.739 1.534 1.00 0.00 36 ARG A CA 8
ATOM 5717 C C . ARG A 1 36 ? -3.794 -10.392 1.541 1.00 0.00 36 ARG A C 8
ATOM 5718 O O . ARG A 1 36 ? -3.121 -10.436 2.571 1.00 0.00 36 ARG A O 8
ATOM 5739 N N . GLY A 1 37 ? -3.379 -10.897 0.382 1.00 0.00 37 GLY A N 8
ATOM 5740 C CA . GLY A 1 37 ? -2.082 -11.539 0.271 1.00 0.00 37 GLY A CA 8
ATOM 5741 C C . GLY A 1 37 ? -0.954 -10.539 0.106 1.00 0.00 37 GLY A C 8
ATOM 5742 O O . GLY A 1 37 ? -0.046 -10.475 0.936 1.00 0.00 37 GLY A O 8
ATOM 5746 N N . ARG A 1 38 ? -1.015 -9.755 -0.967 1.00 0.00 38 ARG A N 8
ATOM 5747 C CA . ARG A 1 38 ? 0.006 -8.749 -1.240 1.00 0.00 38 ARG A CA 8
ATOM 5748 C C . ARG A 1 38 ? -0.412 -7.390 -0.689 1.00 0.00 38 ARG A C 8
ATOM 5749 O O . ARG A 1 38 ? -1.536 -7.222 -0.216 1.00 0.00 38 ARG A O 8
ATOM 5770 N N . LYS A 1 39 ? 0.501 -6.421 -0.754 1.00 0.00 39 LYS A N 8
ATOM 5771 C CA . LYS A 1 39 ? 0.230 -5.073 -0.259 1.00 0.00 39 LYS A CA 8
ATOM 5772 C C . LYS A 1 39 ? 1.033 -4.039 -1.042 1.00 0.00 39 LYS A C 8
ATOM 5773 O O . LYS A 1 39 ? 1.879 -4.387 -1.865 1.00 0.00 39 LYS A O 8
ATOM 5792 N N . CYS A 1 40 ? 0.763 -2.764 -0.773 1.00 0.00 40 CYS A N 8
ATOM 5793 C CA . CYS A 1 40 ? 1.461 -1.673 -1.445 1.00 0.00 40 CYS A CA 8
ATOM 5794 C C . CYS A 1 40 ? 2.342 -0.912 -0.461 1.00 0.00 40 CYS A C 8
ATOM 5795 O O . CYS A 1 40 ? 1.893 -0.545 0.622 1.00 0.00 40 CYS A O 8
ATOM 5802 N N . CYS A 1 41 ? 3.600 -0.689 -0.834 1.00 0.00 41 CYS A N 8
ATOM 5803 C CA . CYS A 1 41 ? 4.534 0.015 0.035 1.00 0.00 41 CYS A CA 8
ATOM 5804 C C . CYS A 1 41 ? 5.125 1.251 -0.642 1.00 0.00 41 CYS A C 8
ATOM 5805 O O . CYS A 1 41 ? 5.569 1.191 -1.788 1.00 0.00 41 CYS A O 8
ATOM 5812 N N . ARG A 1 42 ? 5.140 2.367 0.088 1.00 0.00 42 ARG A N 8
ATOM 5813 C CA . ARG A 1 42 ? 5.692 3.618 -0.426 1.00 0.00 42 ARG A CA 8
ATOM 5814 C C . ARG A 1 42 ? 6.979 3.971 0.317 1.00 0.00 42 ARG A C 8
ATOM 5815 O O . ARG A 1 42 ? 6.988 4.085 1.543 1.00 0.00 42 ARG A O 8
ATOM 5836 N N . ARG A 1 43 ? 8.068 4.127 -0.430 1.00 0.00 43 ARG A N 8
ATOM 5837 C CA . ARG A 1 43 ? 9.363 4.451 0.162 1.00 0.00 43 ARG A CA 8
ATOM 5838 C C . ARG A 1 43 ? 9.272 5.687 1.049 1.00 0.00 43 ARG A C 8
ATOM 5839 O O . ARG A 1 43 ? 8.574 6.648 0.724 1.00 0.00 43 ARG A O 8
ATOM 5860 N N . LYS A 1 44 ? 9.985 5.654 2.171 1.00 0.00 44 LYS A N 8
ATOM 5861 C CA . LYS A 1 44 ? 9.990 6.770 3.109 1.00 0.00 44 LYS A CA 8
ATOM 5862 C C . LYS A 1 44 ? 10.682 7.985 2.501 1.00 0.00 44 LYS A C 8
ATOM 5863 O O . LYS A 1 44 ? 11.447 7.861 1.543 1.00 0.00 44 LYS A O 8
ATOM 5882 N N . LYS A 1 45 ? 10.409 9.159 3.063 1.00 0.00 45 LYS A N 8
ATOM 5883 C CA . LYS A 1 45 ? 11.005 10.399 2.578 1.00 0.00 45 LYS A CA 8
ATOM 5884 C C . LYS A 1 45 ? 12.526 10.355 2.689 1.00 0.00 45 LYS A C 8
ATOM 5885 O O . LYS A 1 45 ? 13.033 9.655 3.591 1.00 0.00 45 LYS A O 8
ATOM 5905 N N . GLY A 1 1 ? 21.773 -3.065 11.222 1.00 0.00 1 GLY A N 9
ATOM 5906 C CA . GLY A 1 1 ? 20.389 -2.908 10.694 1.00 0.00 1 GLY A CA 9
ATOM 5907 C C . GLY A 1 1 ? 20.357 -2.773 9.185 1.00 0.00 1 GLY A C 9
ATOM 5908 O O . GLY A 1 1 ? 20.927 -1.836 8.627 1.00 0.00 1 GLY A O 9
ATOM 5914 N N . ILE A 1 2 ? 19.689 -3.713 8.522 1.00 0.00 2 ILE A N 9
ATOM 5915 C CA . ILE A 1 2 ? 19.586 -3.693 7.067 1.00 0.00 2 ILE A CA 9
ATOM 5916 C C . ILE A 1 2 ? 18.130 -3.731 6.617 1.00 0.00 2 ILE A C 9
ATOM 5917 O O . ILE A 1 2 ? 17.299 -4.411 7.220 1.00 0.00 2 ILE A O 9
ATOM 5933 N N . ILE A 1 3 ? 17.830 -2.995 5.551 1.00 0.00 3 ILE A N 9
ATOM 5934 C CA . ILE A 1 3 ? 16.477 -2.939 5.012 1.00 0.00 3 ILE A CA 9
ATOM 5935 C C . ILE A 1 3 ? 16.201 -4.131 4.100 1.00 0.00 3 ILE A C 9
ATOM 5936 O O . ILE A 1 3 ? 17.051 -4.522 3.300 1.00 0.00 3 ILE A O 9
ATOM 5952 N N . ASN A 1 4 ? 15.008 -4.703 4.225 1.00 0.00 4 ASN A N 9
ATOM 5953 C CA . ASN A 1 4 ? 14.621 -5.847 3.409 1.00 0.00 4 ASN A CA 9
ATOM 5954 C C . ASN A 1 4 ? 13.270 -5.605 2.744 1.00 0.00 4 ASN A C 9
ATOM 5955 O O . ASN A 1 4 ? 12.876 -6.333 1.833 1.00 0.00 4 ASN A O 9
ATOM 5966 N N . THR A 1 5 ? 12.567 -4.575 3.205 1.00 0.00 5 THR A N 9
ATOM 5967 C CA . THR A 1 5 ? 11.261 -4.233 2.655 1.00 0.00 5 THR A CA 9
ATOM 5968 C C . THR A 1 5 ? 11.395 -3.640 1.256 1.00 0.00 5 THR A C 9
ATOM 5969 O O . THR A 1 5 ? 12.485 -3.616 0.684 1.00 0.00 5 THR A O 9
ATOM 5980 N N . LEU A 1 6 ? 10.280 -3.161 0.712 1.00 0.00 6 LEU A N 9
ATOM 5981 C CA . LEU A 1 6 ? 10.277 -2.568 -0.620 1.00 0.00 6 LEU A CA 9
ATOM 5982 C C . LEU A 1 6 ? 9.033 -1.709 -0.836 1.00 0.00 6 LEU A C 9
ATOM 5983 O O . LEU A 1 6 ? 8.434 -1.727 -1.910 1.00 0.00 6 LEU A O 9
ATOM 5999 N N . GLN A 1 7 ? 8.656 -0.947 0.187 1.00 0.00 7 GLN A N 9
ATOM 6000 C CA . GLN A 1 7 ? 7.487 -0.074 0.099 1.00 0.00 7 GLN A CA 9
ATOM 6001 C C . GLN A 1 7 ? 7.716 1.040 -0.918 1.00 0.00 7 GLN A C 9
ATOM 6002 O O . GLN A 1 7 ? 6.828 1.855 -1.168 1.00 0.00 7 GLN A O 9
ATOM 6016 N N . LYS A 1 8 ? 8.909 1.066 -1.507 1.00 0.00 8 LYS A N 9
ATOM 6017 C CA . LYS A 1 8 ? 9.244 2.077 -2.502 1.00 0.00 8 LYS A CA 9
ATOM 6018 C C . LYS A 1 8 ? 8.706 1.675 -3.869 1.00 0.00 8 LYS A C 9
ATOM 6019 O O . LYS A 1 8 ? 8.650 2.486 -4.794 1.00 0.00 8 LYS A O 9
ATOM 6038 N N . TYR A 1 9 ? 8.299 0.415 -3.981 1.00 0.00 9 TYR A N 9
ATOM 6039 C CA . TYR A 1 9 ? 7.748 -0.112 -5.224 1.00 0.00 9 TYR A CA 9
ATOM 6040 C C . TYR A 1 9 ? 6.818 -1.286 -4.941 1.00 0.00 9 TYR A C 9
ATOM 6041 O O . TYR A 1 9 ? 6.434 -2.020 -5.851 1.00 0.00 9 TYR A O 9
ATOM 6059 N N . TYR A 1 10 ? 6.452 -1.451 -3.673 1.00 0.00 10 TYR A N 9
ATOM 6060 C CA . TYR A 1 10 ? 5.555 -2.528 -3.275 1.00 0.00 10 TYR A CA 9
ATOM 6061 C C . TYR A 1 10 ? 4.218 -2.383 -3.987 1.00 0.00 10 TYR A C 9
ATOM 6062 O O . TYR A 1 10 ? 3.681 -3.347 -4.530 1.00 0.00 10 TYR A O 9
ATOM 6080 N N . CYS A 1 11 ? 3.700 -1.161 -3.995 1.00 0.00 11 CYS A N 9
ATOM 6081 C CA . CYS A 1 11 ? 2.438 -0.867 -4.658 1.00 0.00 11 CYS A CA 9
ATOM 6082 C C . CYS A 1 11 ? 2.667 -0.711 -6.157 1.00 0.00 11 CYS A C 9
ATOM 6083 O O . CYS A 1 11 ? 1.723 -0.552 -6.932 1.00 0.00 11 CYS A O 9
ATOM 6090 N N . ARG A 1 12 ? 3.937 -0.760 -6.554 1.00 0.00 12 ARG A N 9
ATOM 6091 C CA . ARG A 1 12 ? 4.316 -0.628 -7.955 1.00 0.00 12 ARG A CA 9
ATOM 6092 C C . ARG A 1 12 ? 4.184 -1.967 -8.679 1.00 0.00 12 ARG A C 9
ATOM 6093 O O . ARG A 1 12 ? 3.661 -2.030 -9.791 1.00 0.00 12 ARG A O 9
ATOM 6114 N N . VAL A 1 13 ? 4.656 -3.036 -8.040 1.00 0.00 13 VAL A N 9
ATOM 6115 C CA . VAL A 1 13 ? 4.580 -4.368 -8.627 1.00 0.00 13 VAL A CA 9
ATOM 6116 C C . VAL A 1 13 ? 3.128 -4.804 -8.795 1.00 0.00 13 VAL A C 9
ATOM 6117 O O . VAL A 1 13 ? 2.795 -5.553 -9.713 1.00 0.00 13 VAL A O 9
ATOM 6130 N N . ARG A 1 14 ? 2.267 -4.317 -7.906 1.00 0.00 14 ARG A N 9
ATOM 6131 C CA . ARG A 1 14 ? 0.845 -4.639 -7.954 1.00 0.00 14 ARG A CA 9
ATOM 6132 C C . ARG A 1 14 ? 0.010 -3.437 -7.524 1.00 0.00 14 ARG A C 9
ATOM 6133 O O . ARG A 1 14 ? -0.649 -2.803 -8.349 1.00 0.00 14 ARG A O 9
ATOM 6154 N N . GLY A 1 15 ? 0.052 -3.125 -6.230 1.00 0.00 15 GLY A N 9
ATOM 6155 C CA . GLY A 1 15 ? -0.696 -1.996 -5.703 1.00 0.00 15 GLY A CA 9
ATOM 6156 C C . GLY A 1 15 ? -2.157 -2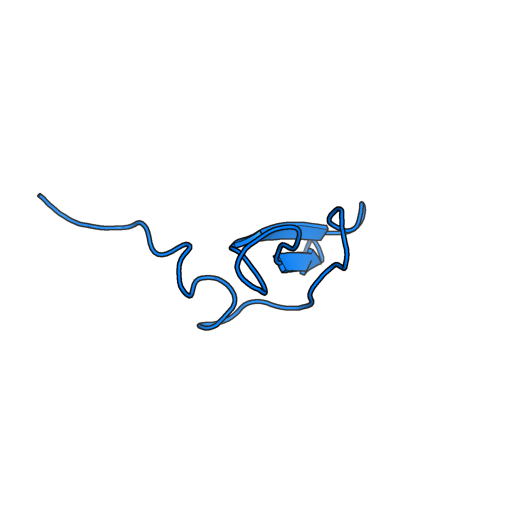.019 -6.107 1.00 0.00 15 GLY A C 9
ATOM 6157 O O . GLY A 1 15 ? -2.528 -1.471 -7.146 1.00 0.00 15 GLY A O 9
ATOM 6161 N N . GLY A 1 16 ? -2.987 -2.653 -5.285 1.00 0.00 16 GLY A N 9
ATOM 6162 C CA . GLY A 1 16 ? -4.406 -2.735 -5.578 1.00 0.00 16 GLY A CA 9
ATOM 6163 C C . GLY A 1 16 ? -5.037 -1.372 -5.793 1.00 0.00 16 GLY A C 9
ATOM 6164 O O . GLY A 1 16 ? -5.145 -0.903 -6.926 1.00 0.00 16 GLY A O 9
ATOM 6168 N N . ARG A 1 17 ? -5.448 -0.735 -4.702 1.00 0.00 17 ARG A N 9
ATOM 6169 C CA . ARG A 1 17 ? -6.065 0.585 -4.771 1.00 0.00 17 ARG A CA 9
ATOM 6170 C C . ARG A 1 17 ? -5.348 1.559 -3.842 1.00 0.00 17 ARG A C 9
ATOM 6171 O O . ARG A 1 17 ? -4.396 1.187 -3.156 1.00 0.00 17 ARG A O 9
ATOM 6192 N N . CYS A 1 18 ? -5.807 2.806 -3.825 1.00 0.00 18 CYS A N 9
ATOM 6193 C CA . CYS A 1 18 ? -5.200 3.827 -2.977 1.00 0.00 18 CYS A CA 9
ATOM 6194 C C . CYS A 1 18 ? -6.262 4.631 -2.234 1.00 0.00 18 CYS A C 9
ATOM 6195 O O . CYS A 1 18 ? -7.302 4.975 -2.796 1.00 0.00 18 CYS A O 9
ATOM 6202 N N . ALA A 1 19 ? -5.988 4.930 -0.968 1.00 0.00 19 ALA A N 9
ATOM 6203 C CA . ALA A 1 19 ? -6.912 5.699 -0.143 1.00 0.00 19 ALA A CA 9
ATOM 6204 C C . ALA A 1 19 ? -6.438 7.142 -0.001 1.00 0.00 19 ALA A C 9
ATOM 6205 O O . ALA A 1 19 ? -5.336 7.483 -0.429 1.00 0.00 19 ALA A O 9
ATOM 6212 N N . VAL A 1 20 ? -7.274 7.985 0.598 1.00 0.00 20 VAL A N 9
ATOM 6213 C CA . VAL A 1 20 ? -6.933 9.392 0.789 1.00 0.00 20 VAL A CA 9
ATOM 6214 C C . VAL A 1 20 ? -6.078 9.589 2.038 1.00 0.00 20 VAL A C 9
ATOM 6215 O O . VAL A 1 20 ? -5.057 10.275 2.000 1.00 0.00 20 VAL A O 9
ATOM 6228 N N . LEU A 1 21 ? -6.503 8.986 3.143 1.00 0.00 21 LEU A N 9
ATOM 6229 C CA . LEU A 1 21 ? -5.777 9.097 4.404 1.00 0.00 21 LEU A CA 9
ATOM 6230 C C . LEU A 1 21 ? -5.655 7.740 5.089 1.00 0.00 21 LEU A C 9
ATOM 6231 O O . LEU A 1 21 ? -4.566 7.336 5.498 1.00 0.00 21 LEU A O 9
ATOM 6247 N N . SER A 1 22 ? -6.779 7.040 5.210 1.00 0.00 22 SER A N 9
ATOM 6248 C CA . SER A 1 22 ? -6.798 5.727 5.847 1.00 0.00 22 SER A CA 9
ATOM 6249 C C . SER A 1 22 ? -7.245 4.654 4.861 1.00 0.00 22 SER A C 9
ATOM 6250 O O . SER A 1 22 ? -8.146 4.878 4.053 1.00 0.00 22 SER A O 9
ATOM 6258 N N . CYS A 1 23 ? -6.608 3.488 4.934 1.00 0.00 23 CYS A N 9
ATOM 6259 C CA . CYS A 1 23 ? -6.936 2.378 4.046 1.00 0.00 23 CYS A CA 9
ATOM 6260 C C . CYS A 1 23 ? -8.396 1.969 4.190 1.00 0.00 23 CYS A C 9
ATOM 6261 O O . CYS A 1 23 ? -9.125 2.507 5.025 1.00 0.00 23 CYS A O 9
ATOM 6268 N N . LEU A 1 24 ? -8.819 1.012 3.369 1.00 0.00 24 LEU A N 9
ATOM 6269 C CA . LEU A 1 24 ? -10.195 0.534 3.407 1.00 0.00 24 LEU A CA 9
ATOM 6270 C C . LEU A 1 24 ? -10.329 -0.666 4.345 1.00 0.00 24 LEU A C 9
ATOM 6271 O O . LEU A 1 24 ? -9.388 -1.444 4.506 1.00 0.00 24 LEU A O 9
ATOM 6287 N N . PRO A 1 25 ? -11.504 -0.830 4.983 1.00 0.00 25 PRO A N 9
ATOM 6288 C CA . PRO A 1 25 ? -11.755 -1.938 5.912 1.00 0.00 25 PRO A CA 9
ATOM 6289 C C . PRO A 1 25 ? -11.986 -3.265 5.195 1.00 0.00 25 PRO A C 9
ATOM 6290 O O . PRO A 1 25 ? -12.666 -4.149 5.714 1.00 0.00 25 PRO A O 9
ATOM 6301 N N . LYS A 1 26 ? -11.414 -3.398 4.003 1.00 0.00 26 LYS A N 9
ATOM 6302 C CA . LYS A 1 26 ? -11.556 -4.618 3.216 1.00 0.00 26 LYS A CA 9
ATOM 6303 C C . LYS A 1 26 ? -10.253 -4.940 2.493 1.00 0.00 26 LYS A C 9
ATOM 6304 O O . LYS A 1 26 ? -10.171 -5.910 1.738 1.00 0.00 26 LYS A O 9
ATOM 6323 N N . GLU A 1 27 ? -9.238 -4.115 2.729 1.00 0.00 27 GLU A N 9
ATOM 6324 C CA . GLU A 1 27 ? -7.938 -4.305 2.100 1.00 0.00 27 GLU A CA 9
ATOM 6325 C C . GLU A 1 27 ? -6.805 -3.947 3.057 1.00 0.00 27 GLU A C 9
ATOM 6326 O O . GLU A 1 27 ? -6.925 -3.019 3.858 1.00 0.00 27 GLU A O 9
ATOM 6338 N N . GLU A 1 28 ? -5.703 -4.684 2.960 1.00 0.00 28 GLU A N 9
ATOM 6339 C CA . GLU A 1 28 ? -4.540 -4.442 3.809 1.00 0.00 28 GLU A CA 9
ATOM 6340 C C . GLU A 1 28 ? -3.567 -3.497 3.114 1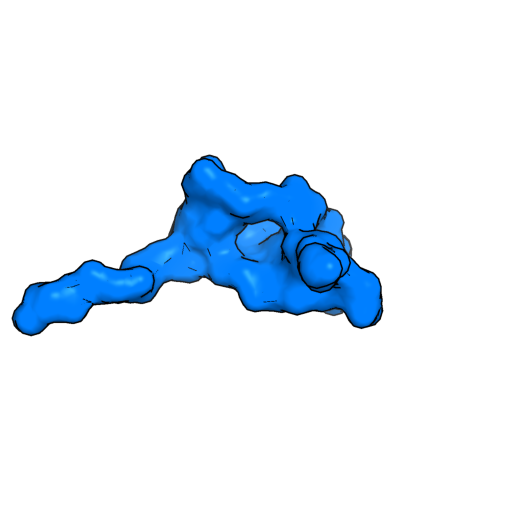.00 0.00 28 GLU A C 9
ATOM 6341 O O . GLU A 1 28 ? -3.637 -3.311 1.902 1.00 0.00 28 GLU A O 9
ATOM 6353 N N . GLN A 1 29 ? -2.666 -2.894 3.883 1.00 0.00 29 GLN A N 9
ATOM 6354 C CA . GLN A 1 29 ? -1.699 -1.960 3.319 1.00 0.00 29 GLN A CA 9
ATOM 6355 C C . GLN A 1 29 ? -0.410 -2.664 2.907 1.00 0.00 29 GLN A C 9
ATOM 6356 O O . GLN A 1 29 ? 0.059 -3.577 3.587 1.00 0.00 29 GLN A O 9
ATOM 6370 N N . ILE A 1 30 ? 0.155 -2.226 1.783 1.00 0.00 30 ILE A N 9
ATOM 6371 C CA . ILE A 1 30 ? 1.390 -2.802 1.264 1.00 0.00 30 ILE A CA 9
ATOM 6372 C C . ILE A 1 30 ? 2.479 -1.743 1.133 1.00 0.00 30 ILE A C 9
ATOM 6373 O O . ILE A 1 30 ? 3.668 -2.062 1.107 1.00 0.00 30 ILE A O 9
ATOM 6389 N N . GLY A 1 31 ? 2.067 -0.482 1.049 1.00 0.00 31 GLY A N 9
ATOM 6390 C CA . GLY A 1 31 ? 3.024 0.602 0.918 1.00 0.00 31 GLY A CA 9
ATOM 6391 C C . GLY A 1 31 ? 2.371 1.969 0.954 1.00 0.00 31 GLY A C 9
ATOM 6392 O O . GLY A 1 31 ? 1.237 2.113 1.412 1.00 0.00 31 GLY A O 9
ATOM 6396 N N . LYS A 1 32 ? 3.089 2.973 0.460 1.00 0.00 32 LYS A N 9
ATOM 6397 C CA . LYS A 1 32 ? 2.578 4.337 0.422 1.00 0.00 32 LYS A CA 9
ATOM 6398 C C . LYS A 1 32 ? 2.317 4.766 -1.018 1.00 0.00 32 LYS A C 9
ATOM 6399 O O . LYS A 1 32 ? 3.232 4.805 -1.841 1.00 0.00 32 LYS A O 9
ATOM 6418 N N . CYS A 1 33 ? 1.060 5.075 -1.317 1.00 0.00 33 CYS A N 9
ATOM 6419 C CA . CYS A 1 33 ? 0.670 5.487 -2.661 1.00 0.00 33 CYS A CA 9
ATOM 6420 C C . CYS A 1 33 ? 1.207 6.876 -2.994 1.00 0.00 33 CYS A C 9
ATOM 6421 O O . CYS A 1 33 ? 1.785 7.088 -4.061 1.00 0.00 33 CYS A O 9
ATOM 6428 N N . SER A 1 34 ? 1.011 7.820 -2.079 1.00 0.00 34 SER A N 9
ATOM 6429 C CA . SER A 1 34 ? 1.477 9.188 -2.283 1.00 0.00 34 SER A CA 9
ATOM 6430 C C . SER A 1 34 ? 2.347 9.648 -1.118 1.00 0.00 34 SER A C 9
ATOM 6431 O O . SER A 1 34 ? 2.190 9.179 0.009 1.00 0.00 34 SER A O 9
ATOM 6439 N N . THR A 1 35 ? 3.264 10.568 -1.399 1.00 0.00 35 THR A N 9
ATOM 6440 C CA . THR A 1 35 ? 4.161 11.091 -0.375 1.00 0.00 35 THR A CA 9
ATOM 6441 C C . THR A 1 35 ? 3.432 12.055 0.556 1.00 0.00 35 THR A C 9
ATOM 6442 O O . THR A 1 35 ? 3.922 12.376 1.639 1.00 0.00 35 THR A O 9
ATOM 6453 N N . ARG A 1 36 ? 2.260 12.512 0.127 1.00 0.00 36 ARG A N 9
ATOM 6454 C CA . ARG A 1 36 ? 1.463 13.438 0.923 1.00 0.00 36 ARG A CA 9
ATOM 6455 C C . ARG A 1 36 ? 0.992 12.778 2.214 1.00 0.00 36 ARG A C 9
ATOM 6456 O O . ARG A 1 36 ? 1.392 13.175 3.309 1.00 0.00 36 ARG A O 9
ATOM 6477 N N . GLY A 1 37 ? 0.139 11.767 2.077 1.00 0.00 37 GLY A N 9
ATOM 6478 C CA . GLY A 1 37 ? -0.374 11.066 3.238 1.00 0.00 37 GLY A CA 9
ATOM 6479 C C . GLY A 1 37 ? -1.379 9.992 2.870 1.00 0.00 37 GLY A C 9
ATOM 6480 O O . GLY A 1 37 ? -2.438 9.886 3.487 1.00 0.00 37 GLY A O 9
ATOM 6484 N N . ARG A 1 38 ? -1.045 9.194 1.860 1.00 0.00 38 ARG A N 9
ATOM 6485 C CA . ARG A 1 38 ? -1.925 8.123 1.409 1.00 0.00 38 ARG A CA 9
ATOM 6486 C C . ARG A 1 38 ? -1.266 6.762 1.609 1.00 0.00 38 ARG A C 9
ATOM 6487 O O . ARG A 1 38 ? -0.133 6.675 2.083 1.00 0.00 38 ARG A O 9
ATOM 6508 N N . LYS A 1 39 ? -1.985 5.699 1.250 1.00 0.00 39 LYS A N 9
ATOM 6509 C CA . LYS A 1 39 ? -1.472 4.338 1.396 1.00 0.00 39 LYS A CA 9
ATOM 6510 C C . LYS A 1 39 ? -2.051 3.419 0.325 1.00 0.00 39 LYS A C 9
ATOM 6511 O O . LYS A 1 39 ? -3.011 3.774 -0.359 1.00 0.00 39 LYS A O 9
ATOM 6530 N N . CYS A 1 40 ? -1.459 2.234 0.188 1.00 0.00 40 CYS A N 9
ATOM 6531 C CA . CYS A 1 40 ? -1.917 1.261 -0.798 1.00 0.00 40 CYS A CA 9
ATOM 6532 C C . CYS A 1 40 ? -2.615 0.084 -0.129 1.00 0.00 40 CYS A C 9
ATOM 6533 O O . CYS A 1 40 ? -2.018 -0.620 0.682 1.00 0.00 40 CYS A O 9
ATOM 6540 N N . CYS A 1 41 ? -3.884 -0.122 -0.472 1.00 0.00 41 CYS A N 9
ATOM 6541 C CA . CYS A 1 41 ? -4.660 -1.214 0.101 1.00 0.00 41 CYS A CA 9
ATOM 6542 C C . CYS A 1 41 ? -5.085 -2.219 -0.966 1.00 0.00 41 CYS A C 9
ATOM 6543 O O . CYS A 1 41 ? -5.641 -1.847 -1.998 1.00 0.00 41 CYS A O 9
ATOM 6550 N N . ARG A 1 42 ? -4.826 -3.497 -0.701 1.00 0.00 42 ARG A N 9
ATOM 6551 C CA . ARG A 1 42 ? -5.189 -4.562 -1.629 1.00 0.00 42 ARG A CA 9
ATOM 6552 C C . ARG A 1 42 ? -6.230 -5.483 -1.001 1.00 0.00 42 ARG A C 9
ATOM 6553 O O . ARG A 1 42 ? -6.069 -5.934 0.134 1.00 0.00 42 ARG A O 9
ATOM 6574 N N . ARG A 1 43 ? -7.304 -5.743 -1.740 1.00 0.00 43 ARG A N 9
ATOM 6575 C CA . ARG A 1 43 ? -8.382 -6.598 -1.254 1.00 0.00 43 ARG A CA 9
ATOM 6576 C C . ARG A 1 43 ? -7.843 -7.915 -0.705 1.00 0.00 43 ARG A C 9
ATOM 6577 O O . ARG A 1 43 ? -7.001 -8.562 -1.330 1.00 0.00 43 ARG A O 9
ATOM 6598 N N . LYS A 1 44 ? -8.335 -8.303 0.467 1.00 0.00 44 LYS A N 9
ATOM 6599 C CA . LYS A 1 44 ? -7.907 -9.543 1.107 1.00 0.00 44 LYS A CA 9
ATOM 6600 C C . LYS A 1 44 ? -9.104 -10.440 1.410 1.00 0.00 44 LYS A C 9
ATOM 6601 O O . LYS A 1 44 ? -10.085 -10.001 2.010 1.00 0.00 44 LYS A O 9
ATOM 6620 N N . LYS A 1 45 ? -9.014 -11.698 0.992 1.00 0.00 45 LYS A N 9
ATOM 6621 C CA . LYS A 1 45 ? -10.089 -12.658 1.219 1.00 0.00 45 LYS A CA 9
ATOM 6622 C C . LYS A 1 45 ? -9.524 -14.026 1.588 1.00 0.00 45 LYS A C 9
ATOM 6623 O O . LYS A 1 45 ? -8.354 -14.084 2.022 1.00 0.00 45 LYS A O 9
ATOM 6643 N N . GLY A 1 1 ? 22.056 0.885 -8.309 1.00 0.00 1 GLY A N 10
ATOM 6644 C CA . GLY A 1 1 ? 20.620 0.983 -8.694 1.00 0.00 1 GLY A CA 10
ATOM 6645 C C . GLY A 1 1 ? 19.694 0.932 -7.495 1.00 0.00 1 GLY A C 10
ATOM 6646 O O . GLY A 1 1 ? 19.422 -0.141 -6.956 1.00 0.00 1 GLY A O 10
ATOM 6652 N N . ILE A 1 2 ? 19.210 2.098 -7.078 1.00 0.00 2 ILE A N 10
ATOM 6653 C CA . ILE A 1 2 ? 18.308 2.189 -5.936 1.00 0.00 2 ILE A CA 10
ATOM 6654 C C . ILE A 1 2 ? 17.122 3.093 -6.250 1.00 0.00 2 ILE A C 10
ATOM 6655 O O . ILE A 1 2 ? 17.164 3.885 -7.192 1.00 0.00 2 ILE A O 10
ATOM 6671 N N . ILE A 1 3 ? 16.067 2.973 -5.451 1.00 0.00 3 ILE A N 10
ATOM 6672 C CA . ILE A 1 3 ? 14.870 3.784 -5.639 1.00 0.00 3 ILE A CA 10
ATOM 6673 C C . ILE A 1 3 ? 14.645 4.706 -4.446 1.00 0.00 3 ILE A C 10
ATOM 6674 O O . ILE A 1 3 ? 14.900 4.329 -3.302 1.00 0.00 3 ILE A O 10
ATOM 6690 N N . ASN A 1 4 ? 14.167 5.915 -4.720 1.00 0.00 4 ASN A N 10
ATOM 6691 C CA . ASN A 1 4 ? 13.908 6.890 -3.667 1.00 0.00 4 ASN A CA 10
ATOM 6692 C C . ASN A 1 4 ? 12.574 6.608 -2.986 1.00 0.00 4 ASN A C 10
ATOM 6693 O O . ASN A 1 4 ? 12.416 6.842 -1.788 1.00 0.00 4 ASN A O 10
ATOM 6704 N N . THR A 1 5 ? 11.618 6.100 -3.758 1.00 0.00 5 THR A N 10
ATOM 6705 C CA . THR A 1 5 ? 10.298 5.781 -3.229 1.00 0.00 5 THR A CA 10
ATOM 6706 C C . THR A 1 5 ? 10.398 4.758 -2.104 1.00 0.00 5 THR A C 10
ATOM 6707 O O . THR A 1 5 ? 11.169 3.802 -2.189 1.00 0.00 5 THR A O 10
ATOM 6718 N N . LEU A 1 6 ? 9.617 4.965 -1.050 1.00 0.00 6 LEU A N 10
ATOM 6719 C CA . LEU A 1 6 ? 9.625 4.060 0.092 1.00 0.00 6 LEU A CA 10
ATOM 6720 C C . LEU A 1 6 ? 8.407 3.141 0.070 1.00 0.00 6 LEU A C 10
ATOM 6721 O O . LEU A 1 6 ? 7.795 2.872 1.103 1.00 0.00 6 LEU A O 10
ATOM 6737 N N . GLN A 1 7 ? 8.065 2.653 -1.117 1.00 0.00 7 GLN A N 10
ATOM 6738 C CA . GLN A 1 7 ? 6.923 1.758 -1.276 1.00 0.00 7 GLN A CA 10
ATOM 6739 C C . GLN A 1 7 ? 7.151 0.441 -0.539 1.00 0.00 7 GLN A C 10
ATOM 6740 O O . GLN A 1 7 ? 6.264 -0.412 -0.488 1.00 0.00 7 GLN A O 10
ATOM 6754 N N . LYS A 1 8 ? 8.344 0.278 0.025 1.00 0.00 8 LYS A N 10
ATOM 6755 C CA . LYS A 1 8 ? 8.687 -0.939 0.753 1.00 0.00 8 LYS A CA 10
ATOM 6756 C C . LYS A 1 8 ? 8.199 -0.875 2.198 1.00 0.00 8 LYS A C 10
ATOM 6757 O O . LYS A 1 8 ? 8.165 -1.890 2.895 1.00 0.00 8 LYS A O 10
ATOM 6776 N N . TYR A 1 9 ? 7.814 0.318 2.640 1.00 0.00 9 TYR A N 10
ATOM 6777 C CA . TYR A 1 9 ? 7.319 0.504 4.001 1.00 0.00 9 TYR A CA 10
ATOM 6778 C C . TYR A 1 9 ? 6.407 1.721 4.087 1.00 0.00 9 TYR A C 10
ATOM 6779 O O . TYR A 1 9 ? 6.319 2.370 5.130 1.00 0.00 9 TYR A O 10
ATOM 6797 N N . TYR A 1 10 ? 5.725 2.023 2.987 1.00 0.00 10 TYR A N 10
ATOM 6798 C CA . TYR A 1 10 ? 4.816 3.159 2.948 1.00 0.00 10 TYR A CA 10
ATOM 6799 C C . TYR A 1 10 ? 3.571 2.875 3.779 1.00 0.00 10 TYR A C 10
ATOM 6800 O O . TYR A 1 10 ? 3.018 3.772 4.417 1.00 0.00 10 TYR A O 10
ATOM 6818 N N . CYS A 1 11 ? 3.140 1.617 3.773 1.00 0.00 11 CYS A N 10
ATOM 6819 C CA . CYS A 1 11 ? 1.966 1.207 4.533 1.00 0.00 11 CYS A CA 10
ATOM 6820 C C . CYS A 1 11 ? 2.334 0.966 5.991 1.00 0.00 11 CYS A C 10
ATOM 6821 O O . CYS A 1 11 ? 1.523 0.481 6.779 1.00 0.00 11 CYS A O 10
ATOM 6828 N N . ARG A 1 12 ? 3.570 1.306 6.335 1.00 0.00 12 ARG A N 10
ATOM 6829 C CA . ARG A 1 12 ? 4.070 1.130 7.690 1.00 0.00 12 ARG A CA 10
ATOM 6830 C C . ARG A 1 12 ? 4.203 2.478 8.396 1.00 0.00 12 ARG A C 10
ATOM 6831 O O . ARG A 1 12 ? 4.175 2.554 9.625 1.00 0.00 12 ARG A O 10
ATOM 6852 N N . VAL A 1 13 ? 4.350 3.538 7.608 1.00 0.00 13 VAL A N 10
ATOM 6853 C CA . VAL A 1 13 ? 4.493 4.882 8.151 1.00 0.00 13 VAL A CA 10
ATOM 6854 C C . VAL A 1 13 ? 3.143 5.582 8.293 1.00 0.00 13 VAL A C 10
ATOM 6855 O O . VAL A 1 13 ? 2.941 6.370 9.218 1.00 0.00 13 VAL A O 10
ATOM 6868 N N . ARG A 1 14 ? 2.222 5.299 7.374 1.00 0.00 14 ARG A N 10
ATOM 6869 C CA . ARG A 1 14 ? 0.898 5.912 7.406 1.00 0.00 14 ARG A CA 10
ATOM 6870 C C . ARG A 1 14 ? -0.039 5.234 6.414 1.00 0.00 14 ARG A C 10
ATOM 6871 O O . ARG A 1 14 ? -0.908 5.879 5.824 1.00 0.00 14 ARG A O 10
ATOM 6892 N N . GLY A 1 15 ? 0.145 3.931 6.231 1.00 0.00 15 GLY A N 10
ATOM 6893 C CA . GLY A 1 15 ? -0.689 3.187 5.307 1.00 0.00 15 GLY A CA 10
ATOM 6894 C C . GLY A 1 15 ? -2.095 2.975 5.827 1.00 0.00 15 GLY A C 10
ATOM 6895 O O . GLY A 1 15 ? -2.294 2.702 7.012 1.00 0.00 15 GLY A O 10
ATOM 6899 N N . GLY A 1 16 ? -3.072 3.099 4.936 1.00 0.00 16 GLY A N 10
ATOM 6900 C CA . GLY A 1 16 ? -4.460 2.915 5.319 1.00 0.00 16 GLY A CA 10
ATOM 6901 C C . GLY A 1 16 ? -4.798 1.463 5.600 1.00 0.00 16 GLY A C 10
ATOM 6902 O O . GLY A 1 16 ? -4.495 0.946 6.676 1.00 0.00 16 GLY A O 10
ATOM 6906 N N . ARG A 1 17 ? -5.428 0.803 4.631 1.00 0.00 17 ARG A N 10
ATOM 6907 C CA . ARG A 1 17 ? -5.807 -0.598 4.781 1.00 0.00 17 ARG A CA 10
ATOM 6908 C C . ARG A 1 17 ? -4.888 -1.501 3.962 1.00 0.00 17 ARG A C 10
ATOM 6909 O O . ARG A 1 17 ? -4.065 -1.022 3.182 1.00 0.00 17 ARG A O 10
ATOM 6930 N N . CYS A 1 18 ? -5.033 -2.810 4.148 1.00 0.00 18 CYS A N 10
ATOM 6931 C CA . CYS A 1 18 ? -4.214 -3.781 3.429 1.00 0.00 18 CYS A CA 10
ATOM 6932 C C . CYS A 1 18 ? -5.071 -4.907 2.860 1.00 0.00 18 CYS A C 10
ATOM 6933 O O . CYS A 1 18 ? -5.961 -5.425 3.535 1.00 0.00 18 CYS A O 10
ATOM 6940 N N . ALA A 1 19 ? -4.793 -5.285 1.615 1.00 0.00 19 ALA A N 10
ATOM 6941 C CA . ALA A 1 19 ? -5.535 -6.353 0.956 1.00 0.00 19 ALA A CA 10
ATOM 6942 C C . ALA A 1 19 ? -4.720 -7.642 0.922 1.00 0.00 19 ALA A C 10
ATOM 6943 O O . ALA A 1 19 ? -3.520 -7.635 1.193 1.00 0.00 19 ALA A O 10
ATOM 6950 N N . VAL A 1 20 ? -5.380 -8.748 0.591 1.00 0.00 20 VAL A N 10
ATOM 6951 C CA . VAL A 1 20 ? -4.715 -10.045 0.526 1.00 0.00 20 VAL A CA 10
ATOM 6952 C C . VAL A 1 20 ? -4.031 -10.251 -0.821 1.00 0.00 20 VAL A C 10
ATOM 6953 O O . VAL A 1 20 ? -2.904 -10.743 -0.887 1.00 0.00 20 VAL A O 10
ATOM 6966 N N . LEU A 1 21 ? -4.719 -9.874 -1.894 1.00 0.00 21 LEU A N 10
ATOM 6967 C CA . LEU A 1 21 ? -4.177 -10.019 -3.240 1.00 0.00 21 LEU A CA 10
ATOM 6968 C C . LEU A 1 21 ? -4.102 -8.666 -3.941 1.00 0.00 21 LEU A C 10
ATOM 6969 O O . LEU A 1 21 ? -3.041 -8.044 -3.999 1.00 0.00 21 LEU A O 10
ATOM 6985 N N . SER A 1 22 ? -5.236 -8.216 -4.468 1.00 0.00 22 SER A N 10
ATOM 6986 C CA . SER A 1 22 ? -5.303 -6.937 -5.163 1.00 0.00 22 SER A CA 10
ATOM 6987 C C . SER A 1 22 ? -5.979 -5.884 -4.292 1.00 0.00 22 SER A C 10
ATOM 6988 O O . SER A 1 22 ? -6.825 -6.207 -3.458 1.00 0.00 22 SER A O 10
ATOM 6996 N N . CYS A 1 23 ? -5.600 -4.625 -4.489 1.00 0.00 23 CYS A N 10
ATOM 6997 C CA . CYS A 1 23 ? -6.172 -3.527 -3.718 1.00 0.00 23 CYS A CA 10
ATOM 6998 C C . CYS A 1 23 ? -7.672 -3.412 -3.966 1.00 0.00 23 CYS A C 10
ATOM 6999 O O . CYS A 1 23 ? -8.229 -4.135 -4.791 1.00 0.00 23 CYS A O 10
ATOM 7006 N N . LEU A 1 24 ? -8.323 -2.500 -3.249 1.00 0.00 24 LEU A N 10
ATOM 7007 C CA . LEU A 1 24 ? -9.760 -2.303 -3.404 1.00 0.00 24 LEU A CA 10
ATOM 7008 C C . LEU A 1 24 ? -10.040 -1.190 -4.414 1.00 0.00 24 LEU A C 10
ATOM 7009 O O . LEU A 1 24 ? -9.254 -0.253 -4.544 1.00 0.00 24 LEU A O 10
ATOM 7025 N N . PRO A 1 25 ? -11.158 -1.285 -5.156 1.00 0.00 25 PRO A N 10
ATOM 7026 C CA . PRO A 1 25 ? -11.520 -0.283 -6.168 1.00 0.00 25 PRO A CA 10
ATOM 7027 C C . PRO A 1 25 ? -11.899 1.066 -5.563 1.00 0.00 25 PRO A C 10
ATOM 7028 O O . PRO A 1 25 ? -11.956 2.075 -6.267 1.00 0.00 25 PRO A O 10
ATOM 7039 N N . LYS A 1 26 ? -12.163 1.082 -4.261 1.00 0.00 26 LYS A N 10
ATOM 7040 C CA . LYS A 1 26 ? -12.542 2.314 -3.577 1.00 0.00 26 LYS A CA 10
ATOM 7041 C C . LYS A 1 26 ? -11.330 2.993 -2.945 1.00 0.00 26 LYS A C 10
ATOM 7042 O O . LYS A 1 26 ? -11.459 4.036 -2.299 1.00 0.00 26 LYS A O 10
ATOM 7061 N N . GLU A 1 27 ? -10.155 2.398 -3.128 1.00 0.00 27 GLU A N 10
ATOM 7062 C CA . GLU A 1 27 ? -8.931 2.955 -2.566 1.00 0.00 27 GLU A CA 10
ATOM 7063 C C . GLU A 1 27 ? -7.749 2.784 -3.512 1.00 0.00 27 GLU A C 10
ATOM 7064 O O . GLU A 1 27 ? -7.657 1.797 -4.241 1.00 0.00 27 GLU A O 10
ATOM 7076 N N . GLU A 1 28 ? -6.840 3.754 -3.483 1.00 0.00 28 GLU A N 10
ATOM 7077 C CA . GLU A 1 28 ? -5.652 3.717 -4.327 1.00 0.00 28 GLU A CA 10
ATOM 7078 C C . GLU A 1 28 ? -4.500 3.054 -3.583 1.00 0.00 28 GLU A C 10
ATOM 7079 O O . GLU A 1 28 ? -4.532 2.938 -2.359 1.00 0.00 28 GLU A O 10
ATOM 7091 N N . GLN A 1 29 ? -3.484 2.619 -4.317 1.00 0.00 29 GLN A N 10
ATOM 7092 C CA . GLN A 1 29 ? -2.337 1.968 -3.698 1.00 0.00 29 GLN A CA 10
ATOM 7093 C C . GLN A 1 29 ? -1.250 2.982 -3.359 1.00 0.00 29 GLN A C 10
ATOM 7094 O O . GLN A 1 29 ? -0.937 3.865 -4.158 1.00 0.00 29 GLN A O 10
ATOM 7108 N N . ILE A 1 30 ? -0.685 2.850 -2.163 1.00 0.00 30 ILE A N 10
ATOM 7109 C CA . ILE A 1 30 ? 0.363 3.755 -1.705 1.00 0.00 30 ILE A CA 10
ATOM 7110 C C . ILE A 1 30 ? 1.654 3.002 -1.407 1.00 0.00 30 ILE A C 10
ATOM 7111 O O . ILE A 1 30 ? 2.719 3.607 -1.279 1.00 0.00 30 ILE A O 10
ATOM 7127 N N . GLY A 1 31 ? 1.555 1.681 -1.296 1.00 0.00 31 GLY A N 10
ATOM 7128 C CA . GLY A 1 31 ? 2.727 0.874 -1.011 1.00 0.00 31 GLY A CA 10
ATOM 7129 C C . GLY A 1 31 ? 2.413 -0.605 -0.929 1.00 0.00 31 GLY A C 10
ATOM 7130 O O . GLY A 1 31 ? 1.426 -1.072 -1.498 1.00 0.00 31 GLY A O 10
ATOM 7134 N N . LYS A 1 32 ? 3.257 -1.342 -0.215 1.00 0.00 32 LYS A N 10
ATOM 7135 C CA . LYS A 1 32 ? 3.072 -2.778 -0.051 1.00 0.00 32 LYS A CA 10
ATOM 7136 C C . LYS A 1 32 ? 3.046 -3.151 1.427 1.00 0.00 32 LYS A C 10
ATOM 7137 O O . LYS A 1 32 ? 4.083 -3.177 2.090 1.00 0.00 32 LYS A O 10
ATOM 7156 N N . CYS A 1 33 ? 1.850 -3.429 1.937 1.00 0.00 33 CYS A N 10
ATOM 7157 C CA . CYS A 1 33 ? 1.675 -3.794 3.339 1.00 0.00 33 CYS A CA 10
ATOM 7158 C C . CYS A 1 33 ? 2.594 -4.947 3.732 1.00 0.00 33 CYS A C 10
ATOM 7159 O O . CYS A 1 33 ? 3.471 -4.790 4.582 1.00 0.00 33 CYS A O 10
ATOM 7166 N N . SER A 1 34 ? 2.390 -6.104 3.111 1.00 0.00 34 SER A N 10
ATOM 7167 C CA . SER A 1 34 ? 3.205 -7.279 3.402 1.00 0.00 34 SER A CA 10
ATOM 7168 C C . SER A 1 34 ? 4.246 -7.502 2.311 1.00 0.00 34 SER A C 10
ATOM 7169 O O . SER A 1 34 ? 4.135 -6.956 1.212 1.00 0.00 34 SER A O 10
ATOM 7177 N N . THR A 1 35 ? 5.257 -8.307 2.621 1.00 0.00 35 THR A N 10
ATOM 7178 C CA . THR A 1 35 ? 6.319 -8.603 1.667 1.00 0.00 35 THR A CA 10
ATOM 7179 C C . THR A 1 35 ? 6.069 -9.931 0.961 1.00 0.00 35 THR A C 10
ATOM 7180 O O . THR A 1 35 ? 6.855 -10.351 0.110 1.00 0.00 35 THR A O 10
ATOM 7191 N N . ARG A 1 36 ? 4.970 -10.589 1.318 1.00 0.00 36 ARG A N 10
ATOM 7192 C CA . ARG A 1 36 ? 4.617 -11.871 0.717 1.00 0.00 36 ARG A CA 10
ATOM 7193 C C . ARG A 1 36 ? 4.018 -11.676 -0.672 1.00 0.00 36 ARG A C 10
ATOM 7194 O O . ARG A 1 36 ? 4.330 -12.418 -1.604 1.00 0.00 36 ARG A O 10
ATOM 7215 N N . GLY A 1 37 ? 3.157 -10.671 -0.803 1.00 0.00 37 GLY A N 10
ATOM 7216 C CA . GLY A 1 37 ? 2.526 -10.393 -2.080 1.00 0.00 37 GLY A CA 10
ATOM 7217 C C . GLY A 1 37 ? 1.220 -9.639 -1.925 1.00 0.00 37 GLY A C 10
ATOM 7218 O O . GLY A 1 37 ? 0.197 -10.031 -2.488 1.00 0.00 37 GLY A O 10
ATOM 7222 N N . ARG A 1 38 ? 1.254 -8.557 -1.154 1.00 0.00 38 ARG A N 10
ATOM 7223 C CA . ARG A 1 38 ? 0.065 -7.745 -0.919 1.00 0.00 38 ARG A CA 10
ATOM 7224 C C . ARG A 1 38 ? 0.315 -6.288 -1.292 1.00 0.00 38 ARG A C 10
ATOM 7225 O O . ARG A 1 38 ? 1.371 -5.944 -1.823 1.00 0.00 38 ARG A O 10
ATOM 7246 N N . LYS A 1 39 ? -0.668 -5.438 -1.010 1.00 0.00 39 LYS A N 10
ATOM 7247 C CA . LYS A 1 39 ? -0.566 -4.013 -1.317 1.00 0.00 39 LYS A CA 10
ATOM 7248 C C . LYS A 1 39 ? -1.356 -3.181 -0.311 1.00 0.00 39 LYS A C 10
ATOM 7249 O O . LYS A 1 39 ? -2.183 -3.709 0.433 1.00 0.00 39 LYS A O 10
ATOM 7268 N N . CYS A 1 40 ? -1.094 -1.876 -0.294 1.00 0.00 40 CYS A N 10
ATOM 7269 C CA . CYS A 1 40 ? -1.777 -0.968 0.621 1.00 0.00 40 CYS A CA 10
ATOM 7270 C C . CYS A 1 40 ? -2.746 -0.063 -0.128 1.00 0.00 40 CYS A C 10
ATOM 7271 O O . CYS A 1 40 ? -2.390 0.534 -1.140 1.00 0.00 40 CYS A O 10
ATOM 7278 N N . CYS A 1 41 ? -3.974 0.031 0.373 1.00 0.00 41 CYS A N 10
ATOM 7279 C CA . CYS A 1 41 ? -4.994 0.860 -0.256 1.00 0.00 41 CYS A CA 10
ATOM 7280 C C . CYS A 1 41 ? -5.474 1.965 0.684 1.00 0.00 41 CYS A C 10
ATOM 7281 O O . CYS A 1 41 ? -5.560 1.769 1.896 1.00 0.00 41 CYS A O 10
ATOM 7288 N N . ARG A 1 42 ? -5.788 3.124 0.110 1.00 0.00 42 ARG A N 10
ATOM 7289 C CA . ARG A 1 42 ? -6.265 4.265 0.882 1.00 0.00 42 ARG A CA 10
ATOM 7290 C C . ARG A 1 42 ? -7.562 4.805 0.286 1.00 0.00 42 ARG A C 10
ATOM 7291 O O . ARG A 1 42 ? -7.558 5.400 -0.793 1.00 0.00 42 ARG A O 10
ATOM 7312 N N . ARG A 1 43 ? -8.670 4.581 0.990 1.00 0.00 43 ARG A N 10
ATOM 7313 C CA . ARG A 1 43 ? -9.982 5.031 0.531 1.00 0.00 43 ARG A CA 10
ATOM 7314 C C . ARG A 1 43 ? -9.971 6.520 0.201 1.00 0.00 43 ARG A C 10
ATOM 7315 O O . ARG A 1 43 ? -9.402 7.325 0.938 1.00 0.00 43 ARG A O 10
ATOM 7336 N N . LYS A 1 44 ? -10.609 6.879 -0.911 1.00 0.00 44 LYS A N 10
ATOM 7337 C CA . LYS A 1 44 ? -10.676 8.274 -1.336 1.00 0.00 44 LYS A CA 10
ATOM 7338 C C . LYS A 1 44 ? -12.121 8.751 -1.412 1.00 0.00 44 LYS A C 10
ATOM 7339 O O . LYS A 1 44 ? -12.639 9.046 -2.489 1.00 0.00 44 LYS A O 10
ATOM 7358 N N . LYS A 1 45 ? -12.761 8.824 -0.254 1.00 0.00 45 LYS A N 10
ATOM 7359 C CA . LYS A 1 45 ? -14.149 9.266 -0.169 1.00 0.00 45 LYS A CA 10
ATOM 7360 C C . LYS A 1 45 ? -14.285 10.451 0.783 1.00 0.00 45 LYS A C 10
ATOM 7361 O O . LYS A 1 45 ? -13.804 10.345 1.930 1.00 0.00 45 LYS A O 10
ATOM 7381 N N . GLY A 1 1 ? 11.243 -11.346 0.306 1.00 0.00 1 GLY A N 11
ATOM 7382 C CA . GLY A 1 1 ? 11.214 -9.860 0.402 1.00 0.00 1 GLY A CA 11
ATOM 7383 C C . GLY A 1 1 ? 10.964 -9.374 1.816 1.00 0.00 1 GLY A C 11
ATOM 7384 O O . GLY A 1 1 ? 9.839 -9.438 2.312 1.00 0.00 1 GLY A O 11
ATOM 7390 N N . ILE A 1 2 ? 12.016 -8.885 2.466 1.00 0.00 2 ILE A N 11
ATOM 7391 C CA . ILE A 1 2 ? 11.907 -8.385 3.832 1.00 0.00 2 ILE A CA 11
ATOM 7392 C C . ILE A 1 2 ? 12.426 -6.955 3.934 1.00 0.00 2 ILE A C 11
ATOM 7393 O O . ILE A 1 2 ? 13.544 -6.720 4.395 1.00 0.00 2 ILE A O 11
ATOM 7409 N N . ILE A 1 3 ? 11.607 -6.002 3.500 1.00 0.00 3 ILE A N 11
ATOM 7410 C CA . ILE A 1 3 ? 11.982 -4.594 3.541 1.00 0.00 3 ILE A CA 11
ATOM 7411 C C . ILE A 1 3 ? 10.744 -3.698 3.538 1.00 0.00 3 ILE A C 11
ATOM 7412 O O . ILE A 1 3 ? 10.141 -3.452 2.493 1.00 0.00 3 ILE A O 11
ATOM 7428 N N . ASN A 1 4 ? 10.366 -3.219 4.719 1.00 0.00 4 ASN A N 11
ATOM 7429 C CA . ASN A 1 4 ? 9.197 -2.357 4.857 1.00 0.00 4 ASN A CA 11
ATOM 7430 C C . ASN A 1 4 ? 9.606 -0.923 5.188 1.00 0.00 4 ASN A C 11
ATOM 7431 O O . ASN A 1 4 ? 9.107 -0.329 6.144 1.00 0.00 4 ASN A O 11
ATOM 7442 N N . THR A 1 5 ? 10.516 -0.373 4.389 1.00 0.00 5 THR A N 11
ATOM 7443 C CA . THR A 1 5 ? 10.988 0.991 4.595 1.00 0.00 5 THR A CA 11
ATOM 7444 C C . THR A 1 5 ? 10.830 1.828 3.330 1.00 0.00 5 THR A C 11
ATOM 7445 O O . THR A 1 5 ? 10.937 3.054 3.367 1.00 0.00 5 THR A O 11
ATOM 7456 N N . LEU A 1 6 ? 10.574 1.157 2.210 1.00 0.00 6 LEU A N 11
ATOM 7457 C CA . LEU A 1 6 ? 10.401 1.838 0.933 1.00 0.00 6 LEU A CA 11
ATOM 7458 C C . LEU A 1 6 ? 8.942 2.232 0.716 1.00 0.00 6 LEU A C 11
ATOM 7459 O O . LEU A 1 6 ? 8.427 2.168 -0.401 1.00 0.00 6 LEU A O 11
ATOM 7475 N N . GLN A 1 7 ? 8.284 2.655 1.791 1.00 0.00 7 GLN A N 11
ATOM 7476 C CA . GLN A 1 7 ? 6.887 3.073 1.721 1.00 0.00 7 GLN A CA 11
ATOM 7477 C C . GLN A 1 7 ? 6.744 4.337 0.878 1.00 0.00 7 GLN A C 11
ATOM 7478 O O . GLN A 1 7 ? 5.640 4.847 0.684 1.00 0.00 7 GLN A O 11
ATOM 7492 N N . LYS A 1 8 ? 7.871 4.833 0.378 1.00 0.00 8 LYS A N 11
ATOM 7493 C CA . LYS A 1 8 ? 7.887 6.034 -0.447 1.00 0.00 8 LYS A CA 11
ATOM 7494 C C . LYS A 1 8 ? 7.536 5.691 -1.886 1.00 0.00 8 LYS A C 11
ATOM 7495 O O . LYS A 1 8 ? 7.051 6.534 -2.642 1.00 0.00 8 LYS A O 11
ATOM 7514 N N . TYR A 1 9 ? 7.789 4.444 -2.249 1.00 0.00 9 TYR A N 11
ATOM 7515 C CA . TYR A 1 9 ? 7.509 3.962 -3.596 1.00 0.00 9 TYR A CA 11
ATOM 7516 C C . TYR A 1 9 ? 7.191 2.471 -3.585 1.00 0.00 9 TYR A C 11
ATOM 7517 O O . TYR A 1 9 ? 7.526 1.747 -4.523 1.00 0.00 9 TYR A O 11
ATOM 7535 N N . TYR A 1 10 ? 6.534 2.020 -2.521 1.00 0.00 10 TYR A N 11
ATOM 7536 C CA . TYR A 1 10 ? 6.160 0.617 -2.394 1.00 0.00 10 TYR A CA 11
ATOM 7537 C C . TYR A 1 10 ? 5.034 0.279 -3.362 1.00 0.00 10 TYR A C 11
ATOM 7538 O O . TYR A 1 10 ? 4.810 -0.885 -3.694 1.00 0.00 10 TYR A O 11
ATOM 7556 N N . CYS A 1 11 ? 4.332 1.313 -3.815 1.00 0.00 11 CYS A N 11
ATOM 7557 C CA . CYS A 1 11 ? 3.230 1.141 -4.752 1.00 0.00 11 CYS A CA 11
ATOM 7558 C C . CYS A 1 11 ? 3.724 1.263 -6.187 1.00 0.00 11 CYS A C 11
ATOM 7559 O O . CYS A 1 11 ? 2.946 1.159 -7.136 1.00 0.00 11 CYS A O 11
ATOM 7566 N N . ARG A 1 12 ? 5.025 1.485 -6.335 1.00 0.00 12 ARG A N 11
ATOM 7567 C CA . ARG A 1 12 ? 5.636 1.624 -7.650 1.00 0.00 12 ARG A CA 11
ATOM 7568 C C . ARG A 1 12 ? 6.441 0.378 -8.004 1.00 0.00 12 ARG A C 11
ATOM 7569 O O . ARG A 1 12 ? 6.837 0.188 -9.154 1.00 0.00 12 ARG A O 11
ATOM 7590 N N . VAL A 1 13 ? 6.681 -0.465 -7.004 1.00 0.00 13 VAL A N 11
ATOM 7591 C CA . VAL A 1 13 ? 7.440 -1.690 -7.202 1.00 0.00 13 VAL A CA 11
ATOM 7592 C C . VAL A 1 13 ? 6.519 -2.901 -7.313 1.00 0.00 13 VAL A C 11
ATOM 7593 O O . VAL A 1 13 ? 6.774 -3.816 -8.096 1.00 0.00 13 VAL A O 11
ATOM 7606 N N . ARG A 1 14 ? 5.447 -2.901 -6.525 1.00 0.00 14 ARG A N 11
ATOM 7607 C CA . ARG A 1 14 ? 4.489 -4.001 -6.536 1.00 0.00 14 ARG A CA 11
ATOM 7608 C C . ARG A 1 14 ? 3.186 -3.595 -5.853 1.00 0.00 14 ARG A C 11
ATOM 7609 O O . ARG A 1 14 ? 2.499 -4.426 -5.258 1.00 0.00 14 ARG A O 11
ATOM 7630 N N . GLY A 1 15 ? 2.851 -2.311 -5.946 1.00 0.00 15 GLY A N 11
ATOM 7631 C CA . GLY A 1 15 ? 1.631 -1.815 -5.335 1.00 0.00 15 GLY A CA 11
ATOM 7632 C C . GLY A 1 15 ? 0.387 -2.265 -6.074 1.00 0.00 15 GLY A C 11
ATOM 7633 O O . GLY A 1 15 ? 0.313 -2.164 -7.299 1.00 0.00 15 GLY A O 11
ATOM 7637 N N . GLY A 1 16 ? -0.592 -2.765 -5.327 1.00 0.00 16 GLY A N 11
ATOM 7638 C CA . GLY A 1 16 ? -1.827 -3.228 -5.933 1.00 0.00 16 GLY A CA 11
ATOM 7639 C C . GLY A 1 16 ? -2.740 -2.087 -6.339 1.00 0.00 16 GLY A C 11
ATOM 7640 O O . GLY A 1 16 ? -2.639 -1.569 -7.451 1.00 0.00 16 GLY A O 11
ATOM 7644 N N . ARG A 1 17 ? -3.634 -1.696 -5.435 1.00 0.00 17 ARG A N 11
ATOM 7645 C CA . ARG A 1 17 ? -4.569 -0.610 -5.704 1.00 0.00 17 ARG A CA 11
ATOM 7646 C C . ARG A 1 17 ? -4.419 0.500 -4.669 1.00 0.00 17 ARG A C 11
ATOM 7647 O O . ARG A 1 17 ? -3.532 0.450 -3.817 1.00 0.00 17 ARG A O 11
ATOM 7668 N N . CYS A 1 18 ? -5.291 1.500 -4.748 1.00 0.00 18 CYS A N 11
ATOM 7669 C CA . CYS A 1 18 ? -5.252 2.621 -3.816 1.00 0.00 18 CYS A CA 11
ATOM 7670 C C . CYS A 1 18 ? -6.641 2.921 -3.264 1.00 0.00 18 CYS A C 11
ATOM 7671 O O . CYS A 1 18 ? -7.639 2.829 -3.980 1.00 0.00 18 CYS A O 11
ATOM 7678 N N . ALA A 1 19 ? -6.697 3.285 -1.987 1.00 0.00 19 ALA A N 11
ATOM 7679 C CA . ALA A 1 19 ? -7.962 3.603 -1.338 1.00 0.00 19 ALA A CA 11
ATOM 7680 C C . ALA A 1 19 ? -8.165 5.112 -1.254 1.00 0.00 19 ALA A C 11
ATOM 7681 O O . ALA A 1 19 ? -7.201 5.878 -1.252 1.00 0.00 19 ALA A O 11
ATOM 7688 N N . VAL A 1 20 ? -9.424 5.533 -1.192 1.00 0.00 20 VAL A N 11
ATOM 7689 C CA . VAL A 1 20 ? -9.754 6.952 -1.117 1.00 0.00 20 VAL A CA 11
ATOM 7690 C C . VAL A 1 20 ? -9.665 7.470 0.316 1.00 0.00 20 VAL A C 11
ATOM 7691 O O . VAL A 1 20 ? -9.246 8.604 0.550 1.00 0.00 20 VAL A O 11
ATOM 7704 N N . LEU A 1 21 ? -10.059 6.633 1.270 1.00 0.00 21 LEU A N 11
ATOM 7705 C CA . LEU A 1 21 ? -10.022 7.006 2.680 1.00 0.00 21 LEU A CA 11
ATOM 7706 C C . LEU A 1 21 ? -9.346 5.917 3.506 1.00 0.00 21 LEU A C 11
ATOM 7707 O O . LEU A 1 21 ? -8.298 6.143 4.112 1.00 0.00 21 LEU A O 11
ATOM 7723 N N . SER A 1 22 ? -9.950 4.735 3.516 1.00 0.00 22 SER A N 11
ATOM 7724 C CA . SER A 1 22 ? -9.408 3.602 4.256 1.00 0.00 22 SER A CA 11
ATOM 7725 C C . SER A 1 22 ? -9.173 2.420 3.324 1.00 0.00 22 SER A C 11
ATOM 7726 O O . SER A 1 22 ? -9.900 2.236 2.347 1.00 0.00 22 SER A O 11
ATOM 7734 N N . CYS A 1 23 ? -8.151 1.625 3.627 1.00 0.00 23 CYS A N 11
ATOM 7735 C CA . CYS A 1 23 ? -7.817 0.463 2.810 1.00 0.00 23 CYS A CA 11
ATOM 7736 C C . CYS A 1 23 ? -9.014 -0.467 2.658 1.00 0.00 23 CYS A C 11
ATOM 7737 O O . CYS A 1 23 ? -10.042 -0.285 3.312 1.00 0.00 23 CYS A O 11
ATOM 7744 N N . LEU A 1 24 ? -8.877 -1.465 1.792 1.00 0.00 24 LEU A N 11
ATOM 7745 C CA . LEU A 1 24 ? -9.955 -2.420 1.560 1.00 0.00 24 LEU A CA 11
ATOM 7746 C C . LEU A 1 24 ? -9.840 -3.607 2.516 1.00 0.00 24 LEU A C 11
ATOM 7747 O O . LEU A 1 24 ? -8.736 -4.009 2.886 1.00 0.00 24 LEU A O 11
ATOM 7763 N N . PRO A 1 25 ? -10.984 -4.178 2.941 1.00 0.00 25 PRO A N 11
ATOM 7764 C CA . PRO A 1 25 ? -11.012 -5.315 3.869 1.00 0.00 25 PRO A CA 11
ATOM 7765 C C . PRO A 1 25 ? -10.536 -6.619 3.230 1.00 0.00 25 PRO A C 11
ATOM 7766 O O . PRO A 1 25 ? -10.910 -7.706 3.672 1.00 0.00 25 PRO A O 11
ATOM 7777 N N . LYS A 1 26 ? -9.710 -6.510 2.194 1.00 0.00 26 LYS A N 11
ATOM 7778 C CA . LYS A 1 26 ? -9.188 -7.685 1.508 1.00 0.00 26 LYS A CA 11
ATOM 7779 C C . LYS A 1 26 ? -7.758 -7.449 1.034 1.00 0.00 26 LYS A C 11
ATOM 7780 O O . LYS A 1 26 ? -7.200 -8.256 0.290 1.00 0.00 26 LYS A O 11
ATOM 7799 N N . GLU A 1 27 ? -7.169 -6.339 1.469 1.00 0.00 27 GLU A N 11
ATOM 7800 C CA . GLU A 1 27 ? -5.802 -6.002 1.087 1.00 0.00 27 GLU A CA 11
ATOM 7801 C C . GLU A 1 27 ? -5.088 -5.244 2.202 1.00 0.00 27 GLU A C 11
ATOM 7802 O O . GLU A 1 27 ? -5.686 -4.412 2.885 1.00 0.00 27 GLU A O 11
ATOM 7814 N N . GLU A 1 28 ? -3.801 -5.534 2.373 1.00 0.00 28 GLU A N 11
ATOM 7815 C CA . GLU A 1 28 ? -2.991 -4.881 3.398 1.00 0.00 28 GLU A CA 11
ATOM 7816 C C . GLU A 1 28 ? -2.349 -3.615 2.837 1.00 0.00 28 GLU A C 11
ATOM 7817 O O . GLU A 1 28 ? -2.206 -3.473 1.624 1.00 0.00 28 GLU A O 11
ATOM 7829 N N . GLN A 1 29 ? -1.964 -2.697 3.717 1.00 0.00 29 GLN A N 11
ATOM 7830 C CA . GLN A 1 29 ? -1.344 -1.451 3.287 1.00 0.00 29 GLN A CA 11
ATOM 7831 C C . GLN A 1 29 ? 0.168 -1.604 3.172 1.00 0.00 29 GLN A C 11
ATOM 7832 O O . GLN A 1 29 ? 0.808 -2.225 4.022 1.00 0.00 29 GLN A O 11
ATOM 7846 N N . ILE A 1 30 ? 0.728 -1.038 2.109 1.00 0.00 30 ILE A N 11
ATOM 7847 C CA . ILE A 1 30 ? 2.163 -1.111 1.866 1.00 0.00 30 ILE A CA 11
ATOM 7848 C C . ILE A 1 30 ? 2.794 0.277 1.880 1.00 0.00 30 ILE A C 11
ATOM 7849 O O . ILE A 1 30 ? 3.984 0.425 2.157 1.00 0.00 30 ILE A O 11
ATOM 7865 N N . GLY A 1 31 ? 1.989 1.290 1.576 1.00 0.00 31 GLY A N 11
ATOM 7866 C CA . GLY A 1 31 ? 2.488 2.654 1.556 1.00 0.00 31 GLY A CA 11
ATOM 7867 C C . GLY A 1 31 ? 1.396 3.669 1.291 1.00 0.00 31 GLY A C 11
ATOM 7868 O O . GLY A 1 31 ? 0.216 3.327 1.270 1.00 0.00 31 GLY A O 11
ATOM 7872 N N . LYS A 1 32 ? 1.791 4.922 1.089 1.00 0.00 32 LYS A N 11
ATOM 7873 C CA . LYS A 1 32 ? 0.834 5.989 0.823 1.00 0.00 32 LYS A CA 11
ATOM 7874 C C . LYS A 1 32 ? 0.765 6.293 -0.670 1.00 0.00 32 LYS A C 11
ATOM 7875 O O . LYS A 1 32 ? 1.720 6.804 -1.254 1.00 0.00 32 LYS A O 11
ATOM 7894 N N . CYS A 1 33 ? -0.372 5.970 -1.280 1.00 0.00 33 CYS A N 11
ATOM 7895 C CA . CYS A 1 33 ? -0.573 6.203 -2.706 1.00 0.00 33 CYS A CA 11
ATOM 7896 C C . CYS A 1 33 ? -0.394 7.679 -3.053 1.00 0.00 33 CYS A C 11
ATOM 7897 O O . CYS A 1 33 ? 0.175 8.017 -4.092 1.00 0.00 33 CYS A O 11
ATOM 7904 N N . SER A 1 34 ? -0.880 8.553 -2.176 1.00 0.00 34 SER A N 11
ATOM 7905 C CA . SER A 1 34 ? -0.771 9.993 -2.388 1.00 0.00 34 SER A CA 11
ATOM 7906 C C . SER A 1 34 ? 0.182 10.622 -1.376 1.00 0.00 34 SER A C 11
ATOM 7907 O O . SER A 1 34 ? 0.962 9.923 -0.727 1.00 0.00 34 SER A O 11
ATOM 7915 N N . THR A 1 35 ? 0.115 11.944 -1.245 1.00 0.00 35 THR A N 11
ATOM 7916 C CA . THR A 1 35 ? 0.972 12.664 -0.310 1.00 0.00 35 THR A CA 11
ATOM 7917 C C . THR A 1 35 ? 0.556 12.399 1.132 1.00 0.00 35 THR A C 11
ATOM 7918 O O . THR A 1 35 ? 1.394 12.107 1.985 1.00 0.00 35 THR A O 11
ATOM 7929 N N . ARG A 1 36 ? -0.744 12.501 1.398 1.00 0.00 36 ARG A N 11
ATOM 7930 C CA . ARG A 1 36 ? -1.273 12.271 2.738 1.00 0.00 36 ARG A CA 11
ATOM 7931 C C . ARG A 1 36 ? -2.791 12.122 2.705 1.00 0.00 36 ARG A C 11
ATOM 7932 O O . ARG A 1 36 ? -3.482 12.861 2.003 1.00 0.00 36 ARG A O 11
ATOM 7953 N N . GLY A 1 37 ? -3.303 11.162 3.471 1.00 0.00 37 GLY A N 11
ATOM 7954 C CA . GLY A 1 37 ? -4.735 10.934 3.518 1.00 0.00 37 GLY A CA 11
ATOM 7955 C C . GLY A 1 37 ? -5.130 9.580 2.959 1.00 0.00 37 GLY A C 11
ATOM 7956 O O . GLY A 1 37 ? -5.949 8.875 3.549 1.00 0.00 37 GLY A O 11
ATOM 7960 N N . ARG A 1 38 ? -4.551 9.218 1.818 1.00 0.00 38 ARG A N 11
ATOM 7961 C CA . ARG A 1 38 ? -4.851 7.940 1.178 1.00 0.00 38 ARG A CA 11
ATOM 7962 C C . ARG A 1 38 ? -3.798 6.892 1.523 1.00 0.00 38 ARG A C 11
ATOM 7963 O O . ARG A 1 38 ? -2.863 7.161 2.279 1.00 0.00 38 ARG A O 11
ATOM 7984 N N . LYS A 1 39 ? -3.961 5.694 0.967 1.00 0.00 39 LYS A N 11
ATOM 7985 C CA . LYS A 1 39 ? -3.032 4.599 1.216 1.00 0.00 39 LYS A CA 11
ATOM 7986 C C . LYS A 1 39 ? -3.035 3.599 0.063 1.00 0.00 39 LYS A C 11
ATOM 7987 O O . LYS A 1 39 ? -3.848 3.694 -0.856 1.00 0.00 39 LYS A O 11
ATOM 8006 N N . CYS A 1 40 ? -2.118 2.638 0.125 1.00 0.00 40 CYS A N 11
ATOM 8007 C CA . CYS A 1 40 ? -2.005 1.611 -0.905 1.00 0.00 40 CYS A CA 11
ATOM 8008 C C . CYS A 1 40 ? -2.303 0.234 -0.326 1.00 0.00 40 CYS A C 11
ATOM 8009 O O . CYS A 1 40 ? -1.687 -0.177 0.653 1.00 0.00 40 CYS A O 11
ATOM 8016 N N . CYS A 1 41 ? -3.254 -0.473 -0.930 1.00 0.00 41 CYS A N 11
ATOM 8017 C CA . CYS A 1 41 ? -3.629 -1.799 -0.457 1.00 0.00 41 CYS A CA 11
ATOM 8018 C C . CYS A 1 41 ? -3.379 -2.864 -1.518 1.00 0.00 41 CYS A C 11
ATOM 8019 O O . CYS A 1 41 ? -3.723 -2.687 -2.686 1.00 0.00 41 CYS A O 11
ATOM 8026 N N . ARG A 1 42 ? -2.787 -3.978 -1.095 1.00 0.00 42 ARG A N 11
ATOM 8027 C CA . ARG A 1 42 ? -2.497 -5.088 -1.995 1.00 0.00 42 ARG A CA 11
ATOM 8028 C C . ARG A 1 42 ? -3.159 -6.364 -1.489 1.00 0.00 42 ARG A C 11
ATOM 8029 O O . ARG A 1 42 ? -3.031 -6.715 -0.316 1.00 0.00 42 ARG A O 11
ATOM 8050 N N . ARG A 1 43 ? -3.881 -7.041 -2.379 1.00 0.00 43 ARG A N 11
ATOM 8051 C CA . ARG A 1 43 ? -4.585 -8.275 -2.031 1.00 0.00 43 ARG A CA 11
ATOM 8052 C C . ARG A 1 43 ? -3.729 -9.178 -1.147 1.00 0.00 43 ARG A C 11
ATOM 8053 O O . ARG A 1 43 ? -2.551 -9.404 -1.425 1.00 0.00 43 ARG A O 11
ATOM 8074 N N . LYS A 1 44 ? -4.335 -9.689 -0.079 1.00 0.00 44 LYS A N 11
ATOM 8075 C CA . LYS A 1 44 ? -3.639 -10.568 0.855 1.00 0.00 44 LYS A CA 11
ATOM 8076 C C . LYS A 1 44 ? -3.355 -11.924 0.220 1.00 0.00 44 LYS A C 11
ATOM 8077 O O . LYS A 1 44 ? -3.918 -12.265 -0.820 1.00 0.00 44 LYS A O 11
ATOM 8096 N N . LYS A 1 45 ? -2.479 -12.695 0.857 1.00 0.00 45 LYS A N 11
ATOM 8097 C CA . LYS A 1 45 ? -2.119 -14.018 0.360 1.00 0.00 45 LYS A CA 11
ATOM 8098 C C . LYS A 1 45 ? -3.301 -14.976 0.462 1.00 0.00 45 LYS A C 11
ATOM 8099 O O . LYS A 1 45 ? -3.709 -15.526 -0.582 1.00 0.00 45 LYS A O 11
ATOM 8119 N N . GLY A 1 1 ? -21.167 -2.541 5.115 1.00 0.00 1 GLY A N 12
ATOM 8120 C CA . GLY A 1 1 ? -21.519 -1.100 5.238 1.00 0.00 1 GLY A CA 12
ATOM 8121 C C . GLY A 1 1 ? -20.675 -0.218 4.339 1.00 0.00 1 GLY A C 12
ATOM 8122 O O . GLY A 1 1 ? -19.899 -0.716 3.523 1.00 0.00 1 GLY A O 12
ATOM 8128 N N . ILE A 1 2 ? -20.827 1.094 4.488 1.00 0.00 2 ILE A N 12
ATOM 8129 C CA . ILE A 1 2 ? -20.072 2.047 3.683 1.00 0.00 2 ILE A CA 12
ATOM 8130 C C . ILE A 1 2 ? -18.771 2.442 4.375 1.00 0.00 2 ILE A C 12
ATOM 8131 O O . ILE A 1 2 ? -18.734 2.620 5.592 1.00 0.00 2 ILE A O 12
ATOM 8147 N N . ILE A 1 3 ? -17.707 2.577 3.590 1.00 0.00 3 ILE A N 12
ATOM 8148 C CA . ILE A 1 3 ? -16.404 2.952 4.126 1.00 0.00 3 ILE A CA 12
ATOM 8149 C C . ILE A 1 3 ? -16.014 4.362 3.694 1.00 0.00 3 ILE A C 12
ATOM 8150 O O . ILE A 1 3 ? -16.406 4.824 2.622 1.00 0.00 3 ILE A O 12
ATOM 8166 N N . ASN A 1 4 ? -15.242 5.042 4.537 1.00 0.00 4 ASN A N 12
ATOM 8167 C CA . ASN A 1 4 ? -14.802 6.402 4.245 1.00 0.00 4 ASN A CA 12
ATOM 8168 C C . ASN A 1 4 ? -13.420 6.403 3.600 1.00 0.00 4 ASN A C 12
ATOM 8169 O O . ASN A 1 4 ? -13.285 6.646 2.400 1.00 0.00 4 ASN A O 12
ATOM 8180 N N . THR A 1 5 ? -12.395 6.133 4.403 1.00 0.00 5 THR A N 12
ATOM 8181 C CA . THR A 1 5 ? -11.024 6.105 3.909 1.00 0.00 5 THR A CA 12
ATOM 8182 C C . THR A 1 5 ? -10.803 4.932 2.960 1.00 0.00 5 THR A C 12
ATOM 8183 O O . THR A 1 5 ? -11.012 3.775 3.325 1.00 0.00 5 THR A O 12
ATOM 8194 N N . LEU A 1 6 ? -10.382 5.242 1.738 1.00 0.00 6 LEU A N 12
ATOM 8195 C CA . LEU A 1 6 ? -10.132 4.219 0.728 1.00 0.00 6 LEU A CA 12
ATOM 8196 C C . LEU A 1 6 ? -8.814 3.496 0.993 1.00 0.00 6 LEU A C 12
ATOM 8197 O O . LEU A 1 6 ? -7.763 4.122 1.117 1.00 0.00 6 LEU A O 12
ATOM 8213 N N . GLN A 1 7 ? -8.879 2.171 1.076 1.00 0.00 7 GLN A N 12
ATOM 8214 C CA . GLN A 1 7 ? -7.693 1.356 1.319 1.00 0.00 7 GLN A CA 12
ATOM 8215 C C . GLN A 1 7 ? -7.722 0.107 0.448 1.00 0.00 7 GLN A C 12
ATOM 8216 O O . GLN A 1 7 ? -6.699 -0.548 0.248 1.00 0.00 7 GLN A O 12
ATOM 8230 N N . LYS A 1 8 ? -8.901 -0.207 -0.081 1.00 0.00 8 LYS A N 12
ATOM 8231 C CA . LYS A 1 8 ? -9.062 -1.366 -0.947 1.00 0.00 8 LYS A CA 12
ATOM 8232 C C . LYS A 1 8 ? -8.627 -1.015 -2.361 1.00 0.00 8 LYS A C 12
ATOM 8233 O O . LYS A 1 8 ? -8.610 -1.863 -3.253 1.00 0.00 8 LYS A O 12
ATOM 8252 N N . TYR A 1 9 ? -8.266 0.251 -2.547 1.00 0.00 9 TYR A N 12
ATOM 8253 C CA . TYR A 1 9 ? -7.815 0.745 -3.840 1.00 0.00 9 TYR A CA 12
ATOM 8254 C C . TYR A 1 9 ? -6.874 1.929 -3.653 1.00 0.00 9 TYR A C 12
ATOM 8255 O O . TYR A 1 9 ? -6.677 2.731 -4.566 1.00 0.00 9 TYR A O 12
ATOM 8273 N N . TYR A 1 10 ? -6.287 2.025 -2.461 1.00 0.00 10 TYR A N 12
ATOM 8274 C CA . TYR A 1 10 ? -5.356 3.101 -2.150 1.00 0.00 10 TYR A CA 12
ATOM 8275 C C . TYR A 1 10 ? -4.132 3.011 -3.050 1.00 0.00 10 TYR A C 12
ATOM 8276 O O . TYR A 1 10 ? -3.570 4.026 -3.462 1.00 0.00 10 TYR A O 12
ATOM 8294 N N . CYS A 1 11 ? -3.734 1.782 -3.354 1.00 0.00 11 CYS A N 12
ATOM 8295 C CA . CYS A 1 11 ? -2.585 1.536 -4.211 1.00 0.00 11 CYS A CA 12
ATOM 8296 C C . CYS A 1 11 ? -3.003 1.571 -5.677 1.00 0.00 11 CYS A C 12
ATOM 8297 O O . CYS A 1 11 ? -2.184 1.371 -6.575 1.00 0.00 11 CYS A O 12
ATOM 8304 N N . ARG A 1 12 ? -4.288 1.830 -5.907 1.00 0.00 12 ARG A N 12
ATOM 8305 C CA . ARG A 1 12 ? -4.831 1.897 -7.258 1.00 0.00 12 ARG A CA 12
ATOM 8306 C C . ARG A 1 12 ? -4.855 3.336 -7.764 1.00 0.00 12 ARG A C 12
ATOM 8307 O O . ARG A 1 12 ? -4.584 3.597 -8.937 1.00 0.00 12 ARG A O 12
ATOM 8328 N N . VAL A 1 13 ? -5.179 4.267 -6.871 1.00 0.00 13 VAL A N 12
ATOM 8329 C CA . VAL A 1 13 ? -5.238 5.681 -7.226 1.00 0.00 13 VAL A CA 12
ATOM 8330 C C . VAL A 1 13 ? -3.838 6.259 -7.409 1.00 0.00 13 VAL A C 12
ATOM 8331 O O . VAL A 1 13 ? -3.649 7.235 -8.136 1.00 0.00 13 VAL A O 12
ATOM 8344 N N . ARG A 1 14 ? -2.860 5.645 -6.750 1.00 0.00 14 ARG A N 12
ATOM 8345 C CA . ARG A 1 14 ? -1.474 6.091 -6.841 1.00 0.00 14 ARG A CA 12
ATOM 8346 C C . ARG A 1 14 ? -0.527 4.981 -6.398 1.00 0.00 14 ARG A C 12
ATOM 8347 O O . ARG A 1 14 ? 0.267 4.476 -7.191 1.00 0.00 14 ARG A O 12
ATOM 8368 N N . GLY A 1 15 ? -0.627 4.602 -5.127 1.00 0.00 15 GLY A N 12
ATOM 8369 C CA . GLY A 1 15 ? 0.215 3.549 -4.593 1.00 0.00 15 GLY A CA 12
ATOM 8370 C C . GLY A 1 15 ? 1.692 3.795 -4.824 1.00 0.00 15 GLY A C 12
ATOM 8371 O O . GLY A 1 15 ? 2.152 4.937 -4.804 1.00 0.00 15 GLY A O 12
ATOM 8375 N N . GLY A 1 16 ? 2.434 2.715 -5.044 1.00 0.00 16 GLY A N 12
ATOM 8376 C CA . GLY A 1 16 ? 3.863 2.822 -5.278 1.00 0.00 16 GLY A CA 12
ATOM 8377 C C . GLY A 1 16 ? 4.484 1.492 -5.656 1.00 0.00 16 GLY A C 12
ATOM 8378 O O . GLY A 1 16 ? 4.505 1.121 -6.830 1.00 0.00 16 GLY A O 12
ATOM 8382 N N . ARG A 1 17 ? 4.987 0.771 -4.659 1.00 0.00 17 ARG A N 12
ATOM 8383 C CA . ARG A 1 17 ? 5.608 -0.528 -4.891 1.00 0.00 17 ARG A CA 12
ATOM 8384 C C . ARG A 1 17 ? 4.925 -1.609 -4.057 1.00 0.00 17 ARG A C 12
ATOM 8385 O O . ARG A 1 17 ? 4.069 -1.314 -3.224 1.00 0.00 17 ARG A O 12
ATOM 8406 N N . CYS A 1 18 ? 5.309 -2.861 -4.288 1.00 0.00 18 CYS A N 12
ATOM 8407 C CA . CYS A 1 18 ? 4.730 -3.983 -3.556 1.00 0.00 18 CYS A CA 12
ATOM 8408 C C . CYS A 1 18 ? 5.820 -4.891 -2.997 1.00 0.00 18 CYS A C 12
ATOM 8409 O O . CYS A 1 18 ? 6.785 -5.217 -3.688 1.00 0.00 18 CYS A O 12
ATOM 8416 N N . ALA A 1 19 ? 5.658 -5.298 -1.740 1.00 0.00 19 ALA A N 12
ATOM 8417 C CA . ALA A 1 19 ? 6.630 -6.170 -1.089 1.00 0.00 19 ALA A CA 12
ATOM 8418 C C . ALA A 1 19 ? 6.119 -7.606 -1.018 1.00 0.00 19 ALA A C 12
ATOM 8419 O O . ALA A 1 19 ? 4.940 -7.867 -1.254 1.00 0.00 19 ALA A O 12
ATOM 8426 N N . VAL A 1 20 ? 7.016 -8.533 -0.692 1.00 0.00 20 VAL A N 12
ATOM 8427 C CA . VAL A 1 20 ? 6.661 -9.945 -0.589 1.00 0.00 20 VAL A CA 12
ATOM 8428 C C . VAL A 1 20 ? 6.056 -10.260 0.775 1.00 0.00 20 VAL A C 12
ATOM 8429 O O . VAL A 1 20 ? 5.025 -10.925 0.871 1.00 0.00 20 VAL A O 12
ATOM 8442 N N . LEU A 1 21 ? 6.708 -9.776 1.826 1.00 0.00 21 LEU A N 12
ATOM 8443 C CA . LEU A 1 21 ? 6.241 -9.999 3.189 1.00 0.00 21 LEU A CA 12
ATOM 8444 C C . LEU A 1 21 ? 5.970 -8.671 3.886 1.00 0.00 21 LEU A C 12
ATOM 8445 O O . LEU A 1 21 ? 4.822 -8.246 4.010 1.00 0.00 21 LEU A O 12
ATOM 8461 N N . SER A 1 22 ? 7.037 -8.018 4.334 1.00 0.00 22 SER A N 12
ATOM 8462 C CA . SER A 1 22 ? 6.920 -6.733 5.011 1.00 0.00 22 SER A CA 12
ATOM 8463 C C . SER A 1 22 ? 7.335 -5.600 4.081 1.00 0.00 22 SER A C 12
ATOM 8464 O O . SER A 1 22 ? 8.125 -5.802 3.158 1.00 0.00 22 SER A O 12
ATOM 8472 N N . CYS A 1 23 ? 6.799 -4.410 4.328 1.00 0.00 23 CYS A N 12
ATOM 8473 C CA . CYS A 1 23 ? 7.115 -3.245 3.511 1.00 0.00 23 CYS A CA 12
ATOM 8474 C C . CYS A 1 23 ? 8.614 -2.965 3.517 1.00 0.00 23 CYS A C 12
ATOM 8475 O O . CYS A 1 23 ? 9.374 -3.622 4.229 1.00 0.00 23 CYS A O 12
ATOM 8482 N N . LEU A 1 24 ? 9.039 -1.988 2.720 1.00 0.00 24 LEU A N 12
ATOM 8483 C CA . LEU A 1 24 ? 10.453 -1.637 2.645 1.00 0.00 24 LEU A CA 12
ATOM 8484 C C . LEU A 1 24 ? 10.798 -0.559 3.672 1.00 0.00 24 LEU A C 12
ATOM 8485 O O . LEU A 1 24 ? 10.043 0.394 3.856 1.00 0.00 24 LEU A O 12
ATOM 8501 N N . PRO A 1 25 ? 11.941 -0.707 4.368 1.00 0.00 25 PRO A N 12
ATOM 8502 C CA . PRO A 1 25 ? 12.378 0.251 5.394 1.00 0.00 25 PRO A CA 12
ATOM 8503 C C . PRO A 1 25 ? 12.479 1.683 4.874 1.00 0.00 25 PRO A C 12
ATOM 8504 O O . PRO A 1 25 ? 12.448 2.636 5.653 1.00 0.00 25 PRO A O 12
ATOM 8515 N N . LYS A 1 26 ? 12.607 1.832 3.559 1.00 0.00 26 LYS A N 12
ATOM 8516 C CA . LYS A 1 26 ? 12.721 3.155 2.950 1.00 0.00 26 LYS A CA 12
ATOM 8517 C C . LYS A 1 26 ? 11.358 3.684 2.515 1.00 0.00 26 LYS A C 12
ATOM 8518 O O . LYS A 1 26 ? 11.270 4.655 1.758 1.00 0.00 26 LYS A O 12
ATOM 8537 N N . GLU A 1 27 ? 10.295 3.043 2.993 1.00 0.00 27 GLU A N 12
ATOM 8538 C CA . GLU A 1 27 ? 8.940 3.455 2.645 1.00 0.00 27 GLU A CA 12
ATOM 8539 C C . GLU A 1 27 ? 7.929 3.011 3.695 1.00 0.00 27 GLU A C 12
ATOM 8540 O O . GLU A 1 27 ? 8.224 2.175 4.550 1.00 0.00 27 GLU A O 12
ATOM 8552 N N . GLU A 1 28 ? 6.727 3.571 3.608 1.00 0.00 28 GLU A N 12
ATOM 8553 C CA . GLU A 1 28 ? 5.648 3.235 4.531 1.00 0.00 28 GLU A CA 12
ATOM 8554 C C . GLU A 1 28 ? 4.531 2.521 3.781 1.00 0.00 28 GLU A C 12
ATOM 8555 O O . GLU A 1 28 ? 4.496 2.539 2.554 1.00 0.00 28 GLU A O 12
ATOM 8567 N N . GLN A 1 29 ? 3.622 1.889 4.512 1.00 0.00 29 GLN A N 12
ATOM 8568 C CA . GLN A 1 29 ? 2.523 1.174 3.877 1.00 0.00 29 GLN A CA 12
ATOM 8569 C C . GLN A 1 29 ? 1.332 2.094 3.641 1.00 0.00 29 GLN A C 12
ATOM 8570 O O . GLN A 1 29 ? 0.970 2.898 4.500 1.00 0.00 29 GLN A O 12
ATOM 8584 N N . ILE A 1 30 ? 0.736 1.970 2.459 1.00 0.00 30 ILE A N 12
ATOM 8585 C CA . ILE A 1 30 ? -0.409 2.788 2.082 1.00 0.00 30 ILE A CA 12
ATOM 8586 C C . ILE A 1 30 ? -1.628 1.920 1.786 1.00 0.00 30 ILE A C 12
ATOM 8587 O O . ILE A 1 30 ? -2.764 2.389 1.843 1.00 0.00 30 ILE A O 12
ATOM 8603 N N . GLY A 1 31 ? -1.382 0.652 1.470 1.00 0.00 31 GLY A N 12
ATOM 8604 C CA . GLY A 1 31 ? -2.468 -0.263 1.170 1.00 0.00 31 GLY A CA 12
ATOM 8605 C C . GLY A 1 31 ? -2.018 -1.711 1.141 1.00 0.00 31 GLY A C 12
ATOM 8606 O O . GLY A 1 31 ? -1.094 -2.094 1.858 1.00 0.00 31 GLY A O 12
ATOM 8610 N N . LYS A 1 32 ? -2.673 -2.516 0.310 1.00 0.00 32 LYS A N 12
ATOM 8611 C CA . LYS A 1 32 ? -2.336 -3.930 0.189 1.00 0.00 32 LYS A CA 12
ATOM 8612 C C . LYS A 1 32 ? -2.310 -4.358 -1.274 1.00 0.00 32 LYS A C 12
ATOM 8613 O O . LYS A 1 32 ? -3.356 -4.515 -1.904 1.00 0.00 32 LYS A O 12
ATOM 8632 N N . CYS A 1 33 ? -1.107 -4.545 -1.808 1.00 0.00 33 CYS A N 12
ATOM 8633 C CA . CYS A 1 33 ? -0.938 -4.954 -3.198 1.00 0.00 33 CYS A CA 12
ATOM 8634 C C . CYS A 1 33 ? -1.581 -6.314 -3.448 1.00 0.00 33 CYS A C 12
ATOM 8635 O O . CYS A 1 33 ? -2.094 -6.579 -4.536 1.00 0.00 33 CYS A O 12
ATOM 8642 N N . SER A 1 34 ? -1.551 -7.173 -2.433 1.00 0.00 34 SER A N 12
ATOM 8643 C CA . SER A 1 34 ? -2.131 -8.507 -2.540 1.00 0.00 34 SER A CA 12
ATOM 8644 C C . SER A 1 34 ? -2.763 -8.934 -1.219 1.00 0.00 34 SER A C 12
ATOM 8645 O O . SER A 1 34 ? -2.253 -8.615 -0.144 1.00 0.00 34 SER A O 12
ATOM 8653 N N . THR A 1 35 ? -3.875 -9.656 -1.306 1.00 0.00 35 THR A N 12
ATOM 8654 C CA . THR A 1 35 ? -4.577 -10.127 -0.117 1.00 0.00 35 THR A CA 12
ATOM 8655 C C . THR A 1 35 ? -4.091 -11.513 0.294 1.00 0.00 35 THR A C 12
ATOM 8656 O O . THR A 1 35 ? -4.698 -12.169 1.141 1.00 0.00 35 THR A O 12
ATOM 8667 N N . ARG A 1 36 ? -2.991 -11.952 -0.311 1.00 0.00 36 ARG A N 12
ATOM 8668 C CA . ARG A 1 36 ? -2.419 -13.259 -0.009 1.00 0.00 36 ARG A CA 12
ATOM 8669 C C . ARG A 1 36 ? -1.370 -13.149 1.093 1.00 0.00 36 ARG A C 12
ATOM 8670 O O . ARG A 1 36 ? -0.944 -14.155 1.661 1.00 0.00 36 ARG A O 12
ATOM 8691 N N . GLY A 1 37 ? -0.960 -11.919 1.388 1.00 0.00 37 GLY A N 12
ATOM 8692 C CA . GLY A 1 37 ? 0.036 -11.694 2.420 1.00 0.00 37 GLY A CA 12
ATOM 8693 C C . GLY A 1 37 ? 1.079 -10.674 2.005 1.00 0.00 37 GLY A C 12
ATOM 8694 O O . GLY A 1 37 ? 2.275 -10.878 2.218 1.00 0.00 37 GLY A O 12
ATOM 8698 N N . ARG A 1 38 ? 0.625 -9.575 1.411 1.00 0.00 38 ARG A N 12
ATOM 8699 C CA . ARG A 1 38 ? 1.526 -8.518 0.963 1.00 0.00 38 ARG A CA 12
ATOM 8700 C C . ARG A 1 38 ? 0.945 -7.141 1.272 1.00 0.00 38 ARG A C 12
ATOM 8701 O O . ARG A 1 38 ? -0.181 -7.029 1.757 1.00 0.00 38 ARG A O 12
ATOM 8722 N N . LYS A 1 39 ? 1.721 -6.096 0.989 1.00 0.00 39 LYS A N 12
ATOM 8723 C CA . LYS A 1 39 ? 1.284 -4.723 1.238 1.00 0.00 39 LYS A CA 12
ATOM 8724 C C . LYS A 1 39 ? 1.936 -3.759 0.250 1.00 0.00 39 LYS A C 12
ATOM 8725 O O . LYS A 1 39 ? 2.847 -4.133 -0.490 1.00 0.00 39 LYS A O 12
ATOM 8744 N N . CYS A 1 40 ? 1.458 -2.516 0.243 1.00 0.00 40 CYS A N 12
ATOM 8745 C CA . CYS A 1 40 ? 1.988 -1.494 -0.654 1.00 0.00 40 CYS A CA 12
ATOM 8746 C C . CYS A 1 40 ? 2.831 -0.478 0.109 1.00 0.00 40 CYS A C 12
ATOM 8747 O O . CYS A 1 40 ? 2.437 -0.015 1.177 1.00 0.00 40 CYS A O 12
ATOM 8754 N N . CYS A 1 41 ? 3.993 -0.139 -0.443 1.00 0.00 41 CYS A N 12
ATOM 8755 C CA . CYS A 1 41 ? 4.889 0.817 0.194 1.00 0.00 41 CYS A CA 12
ATOM 8756 C C . CYS A 1 41 ? 5.020 2.098 -0.624 1.00 0.00 41 CYS A C 12
ATOM 8757 O O . CYS A 1 41 ? 4.817 2.101 -1.839 1.00 0.00 41 CYS A O 12
ATOM 8764 N N . ARG A 1 42 ? 5.372 3.182 0.059 1.00 0.00 42 ARG A N 12
ATOM 8765 C CA . ARG A 1 42 ? 5.549 4.481 -0.577 1.00 0.00 42 ARG A CA 12
ATOM 8766 C C . ARG A 1 42 ? 6.863 5.105 -0.122 1.00 0.00 42 ARG A C 12
ATOM 8767 O O . ARG A 1 42 ? 6.979 5.576 1.012 1.00 0.00 42 ARG A O 12
ATOM 8788 N N . ARG A 1 43 ? 7.857 5.078 -1.006 1.00 0.00 43 ARG A N 12
ATOM 8789 C CA . ARG A 1 43 ? 9.179 5.616 -0.700 1.00 0.00 43 ARG A CA 12
ATOM 8790 C C . ARG A 1 43 ? 9.108 7.079 -0.282 1.00 0.00 43 ARG A C 12
ATOM 8791 O O . ARG A 1 43 ? 8.317 7.854 -0.819 1.00 0.00 43 ARG A O 12
ATOM 8812 N N . LYS A 1 44 ? 9.949 7.446 0.680 1.00 0.00 44 LYS A N 12
ATOM 8813 C CA . LYS A 1 44 ? 9.994 8.816 1.177 1.00 0.00 44 LYS A CA 12
ATOM 8814 C C . LYS A 1 44 ? 11.190 9.562 0.605 1.00 0.00 44 LYS A C 12
ATOM 8815 O O . LYS A 1 44 ? 12.059 8.972 -0.038 1.00 0.00 44 LYS A O 12
ATOM 8834 N N . LYS A 1 45 ? 11.225 10.865 0.847 1.00 0.00 45 LYS A N 12
ATOM 8835 C CA . LYS A 1 45 ? 12.312 11.707 0.360 1.00 0.00 45 LYS A CA 12
ATOM 8836 C C . LYS A 1 45 ? 12.904 12.540 1.492 1.00 0.00 45 LYS A C 12
ATOM 8837 O O . LYS A 1 45 ? 12.209 12.729 2.513 1.00 0.00 45 LYS A O 12
ATOM 8857 N N . GLY A 1 1 ? -20.383 6.502 1.476 1.00 0.00 1 GLY A N 13
ATOM 8858 C CA . GLY A 1 1 ? -21.077 5.230 1.137 1.00 0.00 1 GLY A CA 13
ATOM 8859 C C . GLY A 1 1 ? -20.111 4.130 0.748 1.00 0.00 1 GLY A C 13
ATOM 8860 O O . GLY A 1 1 ? -20.492 3.164 0.087 1.00 0.00 1 GLY A O 13
ATOM 8866 N N . ILE A 1 2 ? -18.856 4.277 1.162 1.00 0.00 2 ILE A N 13
ATOM 8867 C CA . ILE A 1 2 ? -17.828 3.290 0.856 1.00 0.00 2 ILE A CA 13
ATOM 8868 C C . ILE A 1 2 ? -17.210 2.734 2.134 1.00 0.00 2 ILE A C 13
ATOM 8869 O O . ILE A 1 2 ? -17.032 3.459 3.114 1.00 0.00 2 ILE A O 13
ATOM 8885 N N . ILE A 1 3 ? -16.883 1.445 2.118 1.00 0.00 3 ILE A N 13
ATOM 8886 C CA . ILE A 1 3 ? -16.283 0.796 3.277 1.00 0.00 3 ILE A CA 13
ATOM 8887 C C . ILE A 1 3 ? -14.933 1.425 3.614 1.00 0.00 3 ILE A C 13
ATOM 8888 O O . ILE A 1 3 ? -14.118 1.683 2.728 1.00 0.00 3 ILE A O 13
ATOM 8904 N N . ASN A 1 4 ? -14.709 1.678 4.900 1.00 0.00 4 ASN A N 13
ATOM 8905 C CA . ASN A 1 4 ? -13.464 2.286 5.357 1.00 0.00 4 ASN A CA 13
ATOM 8906 C C . ASN A 1 4 ? -12.262 1.415 5.003 1.00 0.00 4 ASN A C 13
ATOM 8907 O O . ASN A 1 4 ? -11.343 1.860 4.315 1.00 0.00 4 ASN A O 13
ATOM 8918 N N . THR A 1 5 ? -12.274 0.176 5.482 1.00 0.00 5 THR A N 13
ATOM 8919 C CA . THR A 1 5 ? -11.182 -0.755 5.221 1.00 0.00 5 THR A CA 13
ATOM 8920 C C . THR A 1 5 ? -11.248 -1.307 3.801 1.00 0.00 5 THR A C 13
ATOM 8921 O O . THR A 1 5 ? -11.901 -2.320 3.547 1.00 0.00 5 THR A O 13
ATOM 8932 N N . LEU A 1 6 ? -10.561 -0.638 2.880 1.00 0.00 6 LEU A N 13
ATOM 8933 C CA . LEU A 1 6 ? -10.533 -1.064 1.485 1.00 0.00 6 LEU A CA 13
ATOM 8934 C C . LEU A 1 6 ? -9.168 -1.642 1.127 1.00 0.00 6 LEU A C 13
ATOM 8935 O O . LEU A 1 6 ? -8.648 -1.415 0.035 1.00 0.00 6 LEU A O 13
ATOM 8951 N N . GLN A 1 7 ? -8.596 -2.397 2.058 1.00 0.00 7 GLN A N 13
ATOM 8952 C CA . GLN A 1 7 ? -7.292 -3.017 1.851 1.00 0.00 7 GLN A CA 13
ATOM 8953 C C . GLN A 1 7 ? -7.344 -4.038 0.720 1.00 0.00 7 GLN A C 13
ATOM 8954 O O . GLN A 1 7 ? -6.322 -4.610 0.340 1.00 0.00 7 GLN A O 13
ATOM 8968 N N . LYS A 1 8 ? -8.540 -4.263 0.185 1.00 0.00 8 LYS A N 13
ATOM 8969 C CA . LYS A 1 8 ? -8.721 -5.217 -0.902 1.00 0.00 8 LYS A CA 13
ATOM 8970 C C . LYS A 1 8 ? -8.374 -4.583 -2.244 1.00 0.00 8 LYS A C 13
ATOM 8971 O O . LYS A 1 8 ? -8.188 -5.281 -3.242 1.00 0.00 8 LYS A O 13
ATOM 8990 N N . TYR A 1 9 ? -8.280 -3.257 -2.260 1.00 0.00 9 TYR A N 13
ATOM 8991 C CA . TYR A 1 9 ? -7.945 -2.529 -3.478 1.00 0.00 9 TYR A CA 13
ATOM 8992 C C . TYR A 1 9 ? -7.360 -1.159 -3.154 1.00 0.00 9 TYR A C 13
ATOM 8993 O O . TYR A 1 9 ? -7.506 -0.213 -3.928 1.00 0.00 9 TYR A O 13
ATOM 9011 N N . TYR A 1 10 ? -6.694 -1.058 -2.007 1.00 0.00 10 TYR A N 13
ATOM 9012 C CA . TYR A 1 10 ? -6.085 0.200 -1.591 1.00 0.00 10 TYR A CA 13
ATOM 9013 C C . TYR A 1 10 ? -4.920 0.560 -2.506 1.00 0.00 10 TYR A C 13
ATOM 9014 O O . TYR A 1 10 ? -4.747 1.718 -2.881 1.00 0.00 10 TYR A O 13
ATOM 9032 N N . CYS A 1 11 ? -4.131 -0.445 -2.872 1.00 0.00 11 CYS A N 13
ATOM 9033 C CA . CYS A 1 11 ? -2.992 -0.238 -3.758 1.00 0.00 11 CYS A CA 13
ATOM 9034 C C . CYS A 1 11 ? -3.464 -0.169 -5.207 1.00 0.00 11 CYS A C 13
ATOM 9035 O O . CYS A 1 11 ? -2.662 -0.032 -6.131 1.00 0.00 11 CYS A O 13
ATOM 9042 N N . ARG A 1 12 ? -4.779 -0.262 -5.390 1.00 0.00 12 ARG A N 13
ATOM 9043 C CA . ARG A 1 12 ? -5.382 -0.210 -6.717 1.00 0.00 12 ARG A CA 13
ATOM 9044 C C . ARG A 1 12 ? -5.858 1.205 -7.037 1.00 0.00 12 ARG A C 13
ATOM 9045 O O . ARG A 1 12 ? -5.618 1.715 -8.132 1.00 0.00 12 ARG A O 13
ATOM 9066 N N . VAL A 1 13 ? -6.530 1.834 -6.074 1.00 0.00 13 VAL A N 13
ATOM 9067 C CA . VAL A 1 13 ? -7.032 3.191 -6.255 1.00 0.00 13 VAL A CA 13
ATOM 9068 C C . VAL A 1 13 ? -5.892 4.145 -6.598 1.00 0.00 13 VAL A C 13
ATOM 9069 O O . VAL A 1 13 ? -6.085 5.139 -7.298 1.00 0.00 13 VAL A O 13
ATOM 9082 N N . ARG A 1 14 ? -4.700 3.818 -6.110 1.00 0.00 14 ARG A N 13
ATOM 9083 C CA . ARG A 1 14 ? -3.511 4.621 -6.367 1.00 0.00 14 ARG A CA 13
ATOM 9084 C C . ARG A 1 14 ? -2.272 3.733 -6.391 1.00 0.00 14 ARG A C 13
ATOM 9085 O O . ARG A 1 14 ? -1.656 3.542 -7.440 1.00 0.00 14 ARG A O 13
ATOM 9106 N N . GLY A 1 15 ? -1.924 3.182 -5.230 1.00 0.00 15 GLY A N 13
ATOM 9107 C CA . GLY A 1 15 ? -0.770 2.305 -5.130 1.00 0.00 15 GLY A CA 13
ATOM 9108 C C . GLY A 1 15 ? 0.515 2.961 -5.597 1.00 0.00 15 GLY A C 13
ATOM 9109 O O . GLY A 1 15 ? 0.767 3.069 -6.797 1.00 0.00 15 GLY A O 13
ATOM 9113 N N . GLY A 1 16 ? 1.334 3.393 -4.645 1.00 0.00 16 GLY A N 13
ATOM 9114 C CA . GLY A 1 16 ? 2.592 4.031 -4.984 1.00 0.00 16 GLY A CA 13
ATOM 9115 C C . GLY A 1 16 ? 3.584 3.068 -5.607 1.00 0.00 16 GLY A C 13
ATOM 9116 O O . GLY A 1 16 ? 3.703 2.994 -6.829 1.00 0.00 16 GLY A O 13
ATOM 9120 N N . ARG A 1 17 ? 4.298 2.332 -4.762 1.00 0.00 17 ARG A N 13
ATOM 9121 C CA . ARG A 1 17 ? 5.287 1.368 -5.228 1.00 0.00 17 ARG A CA 13
ATOM 9122 C C . ARG A 1 17 ? 5.180 0.062 -4.450 1.00 0.00 17 ARG A C 13
ATOM 9123 O O . ARG A 1 17 ? 4.528 0.001 -3.408 1.00 0.00 17 ARG A O 13
ATOM 9144 N N . CYS A 1 18 ? 5.831 -0.979 -4.957 1.00 0.00 18 CYS A N 13
ATOM 9145 C CA . CYS A 1 18 ? 5.814 -2.282 -4.303 1.00 0.00 18 CYS A CA 13
ATOM 9146 C C . CYS A 1 18 ? 7.207 -2.651 -3.802 1.00 0.00 18 CYS A C 13
ATOM 9147 O O . CYS A 1 18 ? 8.196 -2.490 -4.518 1.00 0.00 18 CYS A O 13
ATOM 9154 N N . ALA A 1 19 ? 7.278 -3.146 -2.571 1.00 0.00 19 ALA A N 13
ATOM 9155 C CA . ALA A 1 19 ? 8.552 -3.536 -1.979 1.00 0.00 19 ALA A CA 13
ATOM 9156 C C . ALA A 1 19 ? 8.766 -5.042 -2.089 1.00 0.00 19 ALA A C 13
ATOM 9157 O O . ALA A 1 19 ? 7.814 -5.797 -2.274 1.00 0.00 19 ALA A O 13
ATOM 9164 N N . VAL A 1 20 ? 10.021 -5.469 -1.982 1.00 0.00 20 VAL A N 13
ATOM 9165 C CA . VAL A 1 20 ? 10.358 -6.886 -2.076 1.00 0.00 20 VAL A CA 13
ATOM 9166 C C . VAL A 1 20 ? 10.169 -7.593 -0.738 1.00 0.00 20 VAL A C 13
ATOM 9167 O O . VAL A 1 20 ? 9.546 -8.652 -0.666 1.00 0.00 20 VAL A O 13
ATOM 9180 N N . LEU A 1 21 ? 10.717 -7.001 0.317 1.00 0.00 21 LEU A N 13
ATOM 9181 C CA . LEU A 1 21 ? 10.616 -7.574 1.654 1.00 0.00 21 LEU A CA 13
ATOM 9182 C C . LEU A 1 21 ? 9.883 -6.628 2.599 1.00 0.00 21 LEU A C 13
ATOM 9183 O O . LEU A 1 21 ? 8.898 -7.009 3.233 1.00 0.00 21 LEU A O 13
ATOM 9199 N N . SER A 1 22 ? 10.369 -5.393 2.688 1.00 0.00 22 SER A N 13
ATOM 9200 C CA . SER A 1 22 ? 9.758 -4.392 3.554 1.00 0.00 22 SER A CA 13
ATOM 9201 C C . SER A 1 22 ? 9.566 -3.076 2.809 1.00 0.00 22 SER A C 13
ATOM 9202 O O . SER A 1 22 ? 10.331 -2.747 1.903 1.00 0.00 22 SER A O 13
ATOM 9210 N N . CYS A 1 23 ? 8.537 -2.331 3.198 1.00 0.00 23 CYS A N 13
ATOM 9211 C CA . CYS A 1 23 ? 8.234 -1.050 2.570 1.00 0.00 23 CYS A CA 13
ATOM 9212 C C . CYS A 1 23 ? 9.421 -0.096 2.658 1.00 0.00 23 CYS A C 13
ATOM 9213 O O . CYS A 1 23 ? 10.415 -0.387 3.323 1.00 0.00 23 CYS A O 13
ATOM 9220 N N . LEU A 1 24 ? 9.310 1.046 1.984 1.00 0.00 24 LEU A N 13
ATOM 9221 C CA . LEU A 1 24 ? 10.380 2.038 1.991 1.00 0.00 24 LEU A CA 13
ATOM 9222 C C . LEU A 1 24 ? 10.147 3.074 3.090 1.00 0.00 24 LEU A C 13
ATOM 9223 O O . LEU A 1 24 ? 9.012 3.486 3.331 1.00 0.00 24 LEU A O 13
ATOM 9239 N N . PRO A 1 25 ? 11.220 3.506 3.778 1.00 0.00 25 PRO A N 13
ATOM 9240 C CA . PRO A 1 25 ? 11.123 4.494 4.861 1.00 0.00 25 PRO A CA 13
ATOM 9241 C C . PRO A 1 25 ? 10.562 5.832 4.390 1.00 0.00 25 PRO A C 13
ATOM 9242 O O . PRO A 1 25 ? 10.122 6.648 5.200 1.00 0.00 25 PRO A O 13
ATOM 9253 N N . LYS A 1 26 ? 10.586 6.057 3.080 1.00 0.00 26 LYS A N 13
ATOM 9254 C CA . LYS A 1 26 ? 10.084 7.303 2.511 1.00 0.00 26 LYS A CA 13
ATOM 9255 C C . LYS A 1 26 ? 8.639 7.161 2.039 1.00 0.00 26 LYS A C 13
ATOM 9256 O O . LYS A 1 26 ? 8.131 8.013 1.311 1.00 0.00 26 LYS A O 13
ATOM 9275 N N . GLU A 1 27 ? 7.979 6.083 2.458 1.00 0.00 27 GLU A N 13
ATOM 9276 C CA . GLU A 1 27 ? 6.591 5.844 2.072 1.00 0.00 27 GLU A CA 13
ATOM 9277 C C . GLU A 1 27 ? 5.867 4.983 3.103 1.00 0.00 27 GLU A C 13
ATOM 9278 O O . GLU A 1 27 ? 6.462 4.096 3.713 1.00 0.00 27 GLU A O 13
ATOM 9290 N N . GLU A 1 28 ? 4.574 5.243 3.280 1.00 0.00 28 GLU A N 13
ATOM 9291 C CA . GLU A 1 28 ? 3.761 4.481 4.223 1.00 0.00 28 GLU A CA 13
ATOM 9292 C C . GLU A 1 28 ? 3.031 3.362 3.491 1.00 0.00 28 GLU A C 13
ATOM 9293 O O . GLU A 1 28 ? 2.871 3.419 2.275 1.00 0.00 28 GLU A O 13
ATOM 9305 N N . GLN A 1 29 ? 2.593 2.344 4.223 1.00 0.00 29 GLN A N 13
ATOM 9306 C CA . GLN A 1 29 ? 1.893 1.224 3.604 1.00 0.00 29 GLN A CA 13
ATOM 9307 C C . GLN A 1 29 ? 0.392 1.477 3.535 1.00 0.00 29 GLN A C 13
ATOM 9308 O O . GLN A 1 29 ? -0.201 2.035 4.459 1.00 0.00 29 GLN A O 13
ATOM 9322 N N . ILE A 1 30 ? -0.211 1.062 2.426 1.00 0.00 30 ILE A N 13
ATOM 9323 C CA . ILE A 1 30 ? -1.640 1.238 2.214 1.00 0.00 30 ILE A CA 13
ATOM 9324 C C . ILE A 1 30 ? -2.328 -0.101 1.967 1.00 0.00 30 ILE A C 13
ATOM 9325 O O . ILE A 1 30 ? -3.538 -0.229 2.148 1.00 0.00 30 ILE A O 13
ATOM 9341 N N . GLY A 1 31 ? -1.549 -1.097 1.551 1.00 0.00 31 GLY A N 13
ATOM 9342 C CA . GLY A 1 31 ? -2.109 -2.410 1.285 1.00 0.00 31 GLY A CA 13
ATOM 9343 C C . GLY A 1 31 ? -1.050 -3.472 1.065 1.00 0.00 31 GLY A C 13
ATOM 9344 O O . GLY A 1 31 ? 0.082 -3.341 1.530 1.00 0.00 31 GLY A O 13
ATOM 9348 N N . LYS A 1 32 ? -1.426 -4.527 0.348 1.00 0.00 32 LYS A N 13
ATOM 9349 C CA . LYS A 1 32 ? -0.515 -5.625 0.053 1.00 0.00 32 LYS A CA 13
ATOM 9350 C C . LYS A 1 32 ? -0.238 -5.696 -1.445 1.00 0.00 32 LYS A C 13
ATOM 9351 O O . LYS A 1 32 ? -1.068 -6.172 -2.219 1.00 0.00 32 LYS A O 13
ATOM 9370 N N . CYS A 1 33 ? 0.931 -5.211 -1.845 1.00 0.00 33 CYS A N 13
ATOM 9371 C CA . CYS A 1 33 ? 1.322 -5.208 -3.250 1.00 0.00 33 CYS A CA 13
ATOM 9372 C C . CYS A 1 33 ? 1.455 -6.629 -3.793 1.00 0.00 33 CYS A C 13
ATOM 9373 O O . CYS A 1 33 ? 1.621 -6.827 -4.997 1.00 0.00 33 CYS A O 13
ATOM 9380 N N . SER A 1 34 ? 1.381 -7.615 -2.903 1.00 0.00 34 SER A N 13
ATOM 9381 C CA . SER A 1 34 ? 1.494 -9.013 -3.302 1.00 0.00 34 SER A CA 13
ATOM 9382 C C . SER A 1 34 ? 0.487 -9.884 -2.552 1.00 0.00 34 SER A C 13
ATOM 9383 O O . SER A 1 34 ? -0.672 -9.989 -2.953 1.00 0.00 34 SER A O 13
ATOM 9391 N N . THR A 1 35 ? 0.935 -10.507 -1.465 1.00 0.00 35 THR A N 13
ATOM 9392 C CA . THR A 1 35 ? 0.070 -11.369 -0.666 1.00 0.00 35 THR A CA 13
ATOM 9393 C C . THR A 1 35 ? 0.295 -11.139 0.825 1.00 0.00 35 THR A C 13
ATOM 9394 O O . THR A 1 35 ? -0.608 -10.700 1.538 1.00 0.00 35 THR A O 13
ATOM 9405 N N . ARG A 1 36 ? 1.505 -11.436 1.290 1.00 0.00 36 ARG A N 13
ATOM 9406 C CA . ARG A 1 36 ? 1.848 -11.259 2.696 1.00 0.00 36 ARG A CA 13
ATOM 9407 C C . ARG A 1 36 ? 3.332 -10.944 2.860 1.00 0.00 36 ARG A C 13
ATOM 9408 O O . ARG A 1 36 ? 3.751 -10.395 3.879 1.00 0.00 36 ARG A O 13
ATOM 9429 N N . GLY A 1 37 ? 4.122 -11.293 1.848 1.00 0.00 37 GLY A N 13
ATOM 9430 C CA . GLY A 1 37 ? 5.550 -11.038 1.897 1.00 0.00 37 GLY A CA 13
ATOM 9431 C C . GLY A 1 37 ? 5.897 -9.611 1.519 1.00 0.00 37 GLY A C 13
ATOM 9432 O O . GLY A 1 37 ? 6.801 -9.010 2.099 1.00 0.00 37 GLY A O 13
ATOM 9436 N N . ARG A 1 38 ? 5.174 -9.068 0.545 1.00 0.00 38 ARG A N 13
ATOM 9437 C CA . ARG A 1 38 ? 5.405 -7.703 0.089 1.00 0.00 38 ARG A CA 13
ATOM 9438 C C . ARG A 1 38 ? 4.261 -6.791 0.519 1.00 0.00 38 ARG A C 13
ATOM 9439 O O . ARG A 1 38 ? 3.261 -7.255 1.070 1.00 0.00 38 ARG A O 13
ATOM 9460 N N . LYS A 1 39 ? 4.414 -5.492 0.271 1.00 0.00 39 LYS A N 13
ATOM 9461 C CA . LYS A 1 39 ? 3.394 -4.514 0.643 1.00 0.00 39 LYS A CA 13
ATOM 9462 C C . LYS A 1 39 ? 3.407 -3.323 -0.311 1.00 0.00 39 LYS A C 13
ATOM 9463 O O . LYS A 1 39 ? 4.322 -3.172 -1.122 1.00 0.00 39 LYS A O 13
ATOM 9482 N N . CYS A 1 40 ? 2.383 -2.480 -0.202 1.00 0.00 40 CYS A N 13
ATOM 9483 C CA . CYS A 1 40 ? 2.267 -1.297 -1.047 1.00 0.00 40 CYS A CA 13
ATOM 9484 C C . CYS A 1 40 ? 2.575 -0.034 -0.249 1.00 0.00 40 CYS A C 13
ATOM 9485 O O . CYS A 1 40 ? 1.947 0.230 0.773 1.00 0.00 40 CYS A O 13
ATOM 9492 N N . CYS A 1 41 ? 3.554 0.736 -0.714 1.00 0.00 41 CYS A N 13
ATOM 9493 C CA . CYS A 1 41 ? 3.951 1.961 -0.029 1.00 0.00 41 CYS A CA 13
ATOM 9494 C C . CYS A 1 41 ? 3.798 3.186 -0.927 1.00 0.00 41 CYS A C 13
ATOM 9495 O O . CYS A 1 41 ? 4.168 3.160 -2.098 1.00 0.00 41 CYS A O 13
ATOM 9502 N N . ARG A 1 42 ? 3.263 4.263 -0.359 1.00 0.00 42 ARG A N 13
ATOM 9503 C CA . ARG A 1 42 ? 3.072 5.506 -1.097 1.00 0.00 42 ARG A CA 13
ATOM 9504 C C . ARG A 1 42 ? 3.993 6.593 -0.551 1.00 0.00 42 ARG A C 13
ATOM 9505 O O . ARG A 1 42 ? 3.960 6.907 0.640 1.00 0.00 42 ARG A O 13
ATOM 9526 N N . ARG A 1 43 ? 4.825 7.151 -1.428 1.00 0.00 43 ARG A N 13
ATOM 9527 C CA . ARG A 1 43 ? 5.773 8.193 -1.041 1.00 0.00 43 ARG A CA 13
ATOM 9528 C C . ARG A 1 43 ? 5.088 9.309 -0.261 1.00 0.00 43 ARG A C 13
ATOM 9529 O O . ARG A 1 43 ? 3.926 9.632 -0.507 1.00 0.00 43 ARG A O 13
ATOM 9550 N N . LYS A 1 44 ? 5.822 9.889 0.683 1.00 0.00 44 LYS A N 13
ATOM 9551 C CA . LYS A 1 44 ? 5.299 10.969 1.512 1.00 0.00 44 LYS A CA 13
ATOM 9552 C C . LYS A 1 44 ? 4.784 12.120 0.654 1.00 0.00 44 LYS A C 13
ATOM 9553 O O . LYS A 1 44 ? 5.306 12.383 -0.430 1.00 0.00 44 LYS A O 13
ATOM 9572 N N . LYS A 1 45 ? 3.759 12.805 1.150 1.00 0.00 45 LYS A N 13
ATOM 9573 C CA . LYS A 1 45 ? 3.171 13.931 0.435 1.00 0.00 45 LYS A CA 13
ATOM 9574 C C . LYS A 1 45 ? 4.130 15.118 0.406 1.00 0.00 45 LYS A C 13
ATOM 9575 O O . LYS A 1 45 ? 3.813 16.117 -0.272 1.00 0.00 45 LYS A O 13
ATOM 9595 N N . GLY A 1 1 ? 20.708 7.973 1.429 1.00 0.00 1 GLY A N 14
ATOM 9596 C CA . GLY A 1 1 ? 19.643 7.092 1.984 1.00 0.00 1 GLY A CA 14
ATOM 9597 C C . GLY A 1 1 ? 18.437 6.991 1.070 1.00 0.00 1 GLY A C 14
ATOM 9598 O O . GLY A 1 1 ? 17.340 6.654 1.515 1.00 0.00 1 GLY A O 14
ATOM 9604 N N . ILE A 1 2 ? 18.641 7.286 -0.211 1.00 0.00 2 ILE A N 14
ATOM 9605 C CA . ILE A 1 2 ? 17.562 7.229 -1.191 1.00 0.00 2 ILE A CA 14
ATOM 9606 C C . ILE A 1 2 ? 17.526 5.875 -1.894 1.00 0.00 2 ILE A C 14
ATOM 9607 O O . ILE A 1 2 ? 18.527 5.430 -2.455 1.00 0.00 2 ILE A O 14
ATOM 9623 N N . ILE A 1 3 ? 16.364 5.228 -1.864 1.00 0.00 3 ILE A N 14
ATOM 9624 C CA . ILE A 1 3 ? 16.197 3.929 -2.504 1.00 0.00 3 ILE A CA 14
ATOM 9625 C C . ILE A 1 3 ? 15.245 4.027 -3.693 1.00 0.00 3 ILE A C 14
ATOM 9626 O O . ILE A 1 3 ? 14.218 4.704 -3.624 1.00 0.00 3 ILE A O 14
ATOM 9642 N N . ASN A 1 4 ? 15.597 3.352 -4.783 1.00 0.00 4 ASN A N 14
ATOM 9643 C CA . ASN A 1 4 ? 14.779 3.364 -5.992 1.00 0.00 4 ASN A CA 14
ATOM 9644 C C . ASN A 1 4 ? 13.363 2.875 -5.703 1.00 0.00 4 ASN A C 14
ATOM 9645 O O . ASN A 1 4 ? 12.385 3.550 -6.026 1.00 0.00 4 ASN A O 14
ATOM 9656 N N . THR A 1 5 ? 13.261 1.699 -5.093 1.00 0.00 5 THR A N 14
ATOM 9657 C CA . THR A 1 5 ? 11.964 1.120 -4.762 1.00 0.00 5 THR A CA 14
ATOM 9658 C C . THR A 1 5 ? 11.977 0.503 -3.368 1.00 0.00 5 THR A C 14
ATOM 9659 O O . THR A 1 5 ? 12.908 -0.218 -3.006 1.00 0.00 5 THR A O 14
ATOM 9670 N N . LEU A 1 6 ? 10.938 0.791 -2.589 1.00 0.00 6 LEU A N 14
ATOM 9671 C CA . LEU A 1 6 ? 10.830 0.266 -1.233 1.00 0.00 6 LEU A CA 14
ATOM 9672 C C . LEU A 1 6 ? 9.446 -0.328 -0.986 1.00 0.00 6 LEU A C 14
ATOM 9673 O O . LEU A 1 6 ? 8.876 -0.179 0.095 1.00 0.00 6 LEU A O 14
ATOM 9689 N N . GLN A 1 7 ? 8.914 -1.012 -1.992 1.00 0.00 7 GLN A N 14
ATOM 9690 C CA . GLN A 1 7 ? 7.600 -1.635 -1.882 1.00 0.00 7 GLN A CA 14
ATOM 9691 C C . GLN A 1 7 ? 7.606 -2.744 -0.834 1.00 0.00 7 GLN A C 14
ATOM 9692 O O . GLN A 1 7 ? 6.575 -3.360 -0.563 1.00 0.00 7 GLN A O 14
ATOM 9706 N N . LYS A 1 8 ? 8.775 -2.993 -0.250 1.00 0.00 8 LYS A N 14
ATOM 9707 C CA . LYS A 1 8 ? 8.917 -4.029 0.766 1.00 0.00 8 LYS A CA 14
ATOM 9708 C C . LYS A 1 8 ? 8.518 -3.508 2.143 1.00 0.00 8 LYS A C 14
ATOM 9709 O O . LYS A 1 8 ? 8.308 -4.287 3.073 1.00 0.00 8 LYS A O 14
ATOM 9728 N N . TYR A 1 9 ? 8.411 -2.188 2.269 1.00 0.00 9 TYR A N 14
ATOM 9729 C CA . TYR A 1 9 ? 8.031 -1.572 3.536 1.00 0.00 9 TYR A CA 14
ATOM 9730 C C . TYR A 1 9 ? 7.390 -0.206 3.315 1.00 0.00 9 TYR A C 14
ATOM 9731 O O . TYR A 1 9 ? 7.415 0.650 4.200 1.00 0.00 9 TYR A O 14
ATOM 9749 N N . TYR A 1 10 ? 6.808 -0.008 2.136 1.00 0.00 10 TYR A N 14
ATOM 9750 C CA . TYR A 1 10 ? 6.152 1.254 1.814 1.00 0.00 10 TYR A CA 14
ATOM 9751 C C . TYR A 1 10 ? 4.921 1.451 2.690 1.00 0.00 10 TYR A C 14
ATOM 9752 O O . TYR A 1 10 ? 4.489 2.578 2.932 1.00 0.00 10 TYR A O 14
ATOM 9770 N N . CYS A 1 11 ? 4.364 0.342 3.166 1.00 0.00 11 CYS A N 14
ATOM 9771 C CA . CYS A 1 11 ? 3.185 0.381 4.022 1.00 0.00 11 CYS A CA 14
ATOM 9772 C C . CYS A 1 11 ? 3.590 0.501 5.487 1.00 0.00 11 CYS A C 14
ATOM 9773 O O . CYS A 1 11 ? 2.740 0.573 6.375 1.00 0.00 11 CYS A O 14
ATOM 9780 N N . ARG A 1 12 ? 4.897 0.523 5.730 1.00 0.00 12 ARG A N 14
ATOM 9781 C CA . ARG A 1 12 ? 5.427 0.636 7.085 1.00 0.00 12 ARG A CA 14
ATOM 9782 C C . ARG A 1 12 ? 5.817 2.076 7.394 1.00 0.00 12 ARG A C 14
ATOM 9783 O O . ARG A 1 12 ? 5.861 2.483 8.556 1.00 0.00 12 ARG A O 14
ATOM 9804 N N . VAL A 1 13 ? 6.102 2.842 6.346 1.00 0.00 13 VAL A N 14
ATOM 9805 C CA . VAL A 1 13 ? 6.492 4.237 6.500 1.00 0.00 13 VAL A CA 14
ATOM 9806 C C . VAL A 1 13 ? 5.272 5.151 6.561 1.00 0.00 13 VAL A C 14
ATOM 9807 O O . VAL A 1 13 ? 5.308 6.204 7.197 1.00 0.00 13 VAL A O 14
ATOM 9820 N N . ARG A 1 14 ? 4.195 4.743 5.896 1.00 0.00 14 ARG A N 14
ATOM 9821 C CA . ARG A 1 14 ? 2.966 5.529 5.876 1.00 0.00 14 ARG A CA 14
ATOM 9822 C C . ARG A 1 14 ? 1.803 4.706 5.329 1.00 0.00 14 ARG A C 14
ATOM 9823 O O . ARG A 1 14 ? 0.995 5.200 4.541 1.00 0.00 14 ARG A O 14
ATOM 9844 N N . GLY A 1 15 ? 1.725 3.449 5.751 1.00 0.00 15 GLY A N 14
ATOM 9845 C CA . GLY A 1 15 ? 0.660 2.576 5.291 1.00 0.00 15 GLY A CA 14
ATOM 9846 C C . GLY A 1 15 ? -0.697 2.970 5.838 1.00 0.00 15 GLY A C 14
ATOM 9847 O O . GLY A 1 15 ? -0.841 3.235 7.032 1.00 0.00 15 GLY A O 14
ATOM 9851 N N . GLY A 1 16 ? -1.696 3.007 4.962 1.00 0.00 16 GLY A N 14
ATOM 9852 C CA . GLY A 1 16 ? -3.039 3.370 5.379 1.00 0.00 16 GLY A CA 14
ATOM 9853 C C . GLY A 1 16 ? -3.843 2.176 5.856 1.00 0.00 16 GLY A C 14
ATOM 9854 O O . GLY A 1 16 ? -3.676 1.719 6.987 1.00 0.00 16 GLY A O 14
ATOM 9858 N N . ARG A 1 17 ? -4.720 1.673 4.992 1.00 0.00 17 ARG A N 14
ATOM 9859 C CA . ARG A 1 17 ? -5.557 0.526 5.329 1.00 0.00 17 ARG A CA 14
ATOM 9860 C C . ARG A 1 17 ? -5.084 -0.728 4.599 1.00 0.00 17 ARG A C 14
ATOM 9861 O O . ARG A 1 17 ? -4.059 -0.710 3.916 1.00 0.00 17 ARG A O 14
ATOM 9882 N N . CYS A 1 18 ? -5.837 -1.813 4.747 1.00 0.00 18 CYS A N 14
ATOM 9883 C CA . CYS A 1 18 ? -5.495 -3.075 4.101 1.00 0.00 18 CYS A CA 14
ATOM 9884 C C . CYS A 1 18 ? -6.732 -3.739 3.506 1.00 0.00 18 CYS A C 14
ATOM 9885 O O . CYS A 1 18 ? -7.772 -3.831 4.157 1.00 0.00 18 CYS A O 14
ATOM 9892 N N . ALA A 1 19 ? -6.609 -4.206 2.266 1.00 0.00 19 ALA A N 14
ATOM 9893 C CA . ALA A 1 19 ? -7.714 -4.868 1.585 1.00 0.00 19 ALA A CA 14
ATOM 9894 C C . ALA A 1 19 ? -7.534 -6.383 1.604 1.00 0.00 19 ALA A C 14
ATOM 9895 O O . ALA A 1 19 ? -6.445 -6.882 1.886 1.00 0.00 19 ALA A O 14
ATOM 9902 N N . VAL A 1 20 ? -8.608 -7.108 1.310 1.00 0.00 20 VAL A N 14
ATOM 9903 C CA . VAL A 1 20 ? -8.569 -8.567 1.301 1.00 0.00 20 VAL A CA 14
ATOM 9904 C C . VAL A 1 20 ? -8.035 -9.101 -0.025 1.00 0.00 20 VAL A C 14
ATOM 9905 O O . VAL A 1 20 ? -7.147 -9.952 -0.050 1.00 0.00 20 VAL A O 14
ATOM 9918 N N . LEU A 1 21 ? -8.583 -8.598 -1.124 1.00 0.00 21 LEU A N 14
ATOM 9919 C CA . LEU A 1 21 ? -8.160 -9.024 -2.454 1.00 0.00 21 LEU A CA 14
ATOM 9920 C C . LEU A 1 21 ? -7.967 -7.820 -3.367 1.00 0.00 21 LEU A C 14
ATOM 9921 O O . LEU A 1 21 ? -7.019 -7.768 -4.152 1.00 0.00 21 LEU A O 14
ATOM 9937 N N . SER A 1 22 ? -8.871 -6.854 -3.255 1.00 0.00 22 SER A N 14
ATOM 9938 C CA . SER A 1 22 ? -8.805 -5.645 -4.066 1.00 0.00 22 SER A CA 14
ATOM 9939 C C . SER A 1 22 ? -8.927 -4.403 -3.193 1.00 0.00 22 SER A C 14
ATOM 9940 O O . SER A 1 22 ? -9.735 -4.361 -2.265 1.00 0.00 22 SER A O 14
ATOM 9948 N N . CYS A 1 23 ? -8.119 -3.394 -3.497 1.00 0.00 23 CYS A N 14
ATOM 9949 C CA . CYS A 1 23 ? -8.135 -2.148 -2.741 1.00 0.00 23 CYS A CA 14
ATOM 9950 C C . CYS A 1 23 ? -9.502 -1.481 -2.818 1.00 0.00 23 CYS A C 14
ATOM 9951 O O . CYS A 1 23 ? -10.367 -1.906 -3.585 1.00 0.00 23 CYS A O 14
ATOM 9958 N N . LEU A 1 24 ? -9.694 -0.435 -2.020 1.00 0.00 24 LEU A N 14
ATOM 9959 C CA . LEU A 1 24 ? -10.962 0.282 -2.007 1.00 0.00 24 LEU A CA 14
ATOM 9960 C C . LEU A 1 24 ? -10.954 1.423 -3.022 1.00 0.00 24 LEU A C 14
ATOM 9961 O O . LEU A 1 24 ? -9.912 2.020 -3.284 1.00 0.00 24 LEU A O 14
ATOM 9977 N N . PRO A 1 25 ? -12.119 1.737 -3.618 1.00 0.00 25 PRO A N 14
ATOM 9978 C CA . PRO A 1 25 ? -12.233 2.808 -4.616 1.00 0.00 25 PRO A CA 14
ATOM 9979 C C . PRO A 1 25 ? -11.961 4.189 -4.028 1.00 0.00 25 PRO A C 14
ATOM 9980 O O . PRO A 1 25 ? -11.755 5.155 -4.762 1.00 0.00 25 PRO A O 14
ATOM 9991 N N . LYS A 1 26 ? -11.967 4.276 -2.702 1.00 0.00 26 LYS A N 14
ATOM 9992 C CA . LYS A 1 26 ? -11.727 5.543 -2.020 1.00 0.00 26 LYS A CA 14
ATOM 9993 C C . LYS A 1 26 ? -10.257 5.701 -1.643 1.00 0.00 26 LYS A C 14
ATOM 9994 O O . LYS A 1 26 ? -9.869 6.698 -1.030 1.00 0.00 26 LYS A O 14
ATOM 10013 N N . GLU A 1 27 ? -9.443 4.713 -2.003 1.00 0.00 27 GLU A N 14
ATOM 10014 C CA . GLU A 1 27 ? -8.019 4.753 -1.687 1.00 0.00 27 GLU A CA 14
ATOM 10015 C C . GLU A 1 27 ? -7.183 4.069 -2.765 1.00 0.00 27 GLU A C 14
ATOM 10016 O O . GLU A 1 27 ? -7.589 3.058 -3.336 1.00 0.00 27 GLU A O 14
ATOM 10028 N N . GLU A 1 28 ? -6.004 4.626 -3.028 1.00 0.00 28 GLU A N 14
ATOM 10029 C CA . GLU A 1 28 ? -5.097 4.069 -4.025 1.00 0.00 28 GLU A CA 14
ATOM 10030 C C . GLU A 1 28 ? -4.113 3.112 -3.365 1.00 0.00 28 GLU A C 14
ATOM 10031 O O . GLU A 1 28 ? -3.975 3.103 -2.145 1.00 0.00 28 GLU A O 14
ATOM 10043 N N . GLN A 1 29 ? -3.433 2.305 -4.170 1.00 0.00 29 GLN A N 14
ATOM 10044 C CA . GLN A 1 29 ? -2.473 1.347 -3.639 1.00 0.00 29 GLN A CA 14
ATOM 10045 C C . GLN A 1 29 ? -1.079 1.955 -3.544 1.00 0.00 29 GLN A C 14
ATOM 10046 O O . GLN A 1 29 ? -0.627 2.650 -4.454 1.00 0.00 29 GLN A O 14
ATOM 10060 N N . ILE A 1 30 ? -0.406 1.686 -2.429 1.00 0.00 30 ILE A N 14
ATOM 10061 C CA . ILE A 1 30 ? 0.938 2.201 -2.199 1.00 0.00 30 ILE A CA 14
ATOM 10062 C C . ILE A 1 30 ? 1.930 1.066 -1.973 1.00 0.00 30 ILE A C 14
ATOM 10063 O O . ILE A 1 30 ? 3.137 1.241 -2.143 1.00 0.00 30 ILE A O 14
ATOM 10079 N N . GLY A 1 31 ? 1.413 -0.096 -1.584 1.00 0.00 31 GLY A N 14
ATOM 10080 C CA . GLY A 1 31 ? 2.271 -1.240 -1.337 1.00 0.00 31 GLY A CA 14
ATOM 10081 C C . GLY A 1 31 ? 1.495 -2.534 -1.186 1.00 0.00 31 GLY A C 14
ATOM 10082 O O . GLY A 1 31 ? 0.355 -2.640 -1.637 1.00 0.00 31 GLY A O 14
ATOM 10086 N N . LYS A 1 32 ? 2.120 -3.518 -0.548 1.00 0.00 32 LYS A N 14
ATOM 10087 C CA . LYS A 1 32 ? 1.491 -4.815 -0.333 1.00 0.00 32 LYS A CA 14
ATOM 10088 C C . LYS A 1 32 ? 1.334 -5.100 1.156 1.00 0.00 32 LYS A C 14
ATOM 10089 O O . LYS A 1 32 ? 2.321 -5.210 1.885 1.00 0.00 32 LYS A O 14
ATOM 10108 N N . CYS A 1 33 ? 0.089 -5.221 1.601 1.00 0.00 33 CYS A N 14
ATOM 10109 C CA . CYS A 1 33 ? -0.198 -5.496 3.004 1.00 0.00 33 CYS A CA 14
ATOM 10110 C C . CYS A 1 33 ? 0.184 -6.928 3.364 1.00 0.00 33 CYS A C 14
ATOM 10111 O O . CYS A 1 33 ? 0.138 -7.320 4.531 1.00 0.00 33 CYS A O 14
ATOM 10118 N N . SER A 1 34 ? 0.565 -7.704 2.354 1.00 0.00 34 SER A N 14
ATOM 10119 C CA . SER A 1 34 ? 0.958 -9.093 2.559 1.00 0.00 34 SER A CA 14
ATOM 10120 C C . SER A 1 34 ? 1.858 -9.574 1.425 1.00 0.00 34 SER A C 14
ATOM 10121 O O . SER A 1 34 ? 2.080 -8.855 0.451 1.00 0.00 34 SER A O 14
ATOM 10129 N N . THR A 1 35 ? 2.373 -10.794 1.559 1.00 0.00 35 THR A N 14
ATOM 10130 C CA . THR A 1 35 ? 3.247 -11.370 0.543 1.00 0.00 35 THR A CA 14
ATOM 10131 C C . THR A 1 35 ? 2.556 -11.412 -0.815 1.00 0.00 35 THR A C 14
ATOM 10132 O O . THR A 1 35 ? 3.179 -11.161 -1.847 1.00 0.00 35 THR A O 14
ATOM 10143 N N . ARG A 1 36 ? 1.265 -11.728 -0.805 1.00 0.00 36 ARG A N 14
ATOM 10144 C CA . ARG A 1 36 ? 0.483 -11.802 -2.034 1.00 0.00 36 ARG A CA 14
ATOM 10145 C C . ARG A 1 36 ? -1.000 -11.978 -1.726 1.00 0.00 36 ARG A C 14
ATOM 10146 O O . ARG A 1 36 ? -1.367 -12.644 -0.758 1.00 0.00 36 ARG A O 14
ATOM 10167 N N . GLY A 1 37 ? -1.848 -11.382 -2.559 1.00 0.00 37 GLY A N 14
ATOM 10168 C CA . GLY A 1 37 ? -3.281 -11.492 -2.361 1.00 0.00 37 GLY A CA 14
ATOM 10169 C C . GLY A 1 37 ? -3.909 -10.204 -1.861 1.00 0.00 37 GLY A C 14
ATOM 10170 O O . GLY A 1 37 ? -5.040 -9.880 -2.222 1.00 0.00 37 GLY A O 14
ATOM 10174 N N . ARG A 1 38 ? -3.180 -9.471 -1.024 1.00 0.00 38 ARG A N 14
ATOM 10175 C CA . ARG A 1 38 ? -3.685 -8.218 -0.473 1.00 0.00 38 ARG A CA 14
ATOM 10176 C C . ARG A 1 38 ? -2.822 -7.036 -0.906 1.00 0.00 38 ARG A C 14
ATOM 10177 O O . ARG A 1 38 ? -1.768 -7.213 -1.517 1.00 0.00 38 ARG A O 14
ATOM 10198 N N . LYS A 1 39 ? -3.283 -5.828 -0.585 1.00 0.00 39 LYS A N 14
ATOM 10199 C CA . LYS A 1 39 ? -2.563 -4.605 -0.938 1.00 0.00 39 LYS A CA 14
ATOM 10200 C C . LYS A 1 39 ? -2.832 -3.510 0.091 1.00 0.00 39 LYS A C 14
ATOM 10201 O O . LYS A 1 39 ? -3.681 -3.667 0.969 1.00 0.00 39 LYS A O 14
ATOM 10220 N N . CYS A 1 40 ? -2.106 -2.401 -0.025 1.00 0.00 40 CYS A N 14
ATOM 10221 C CA . CYS A 1 40 ? -2.271 -1.280 0.895 1.00 0.00 40 CYS A CA 14
ATOM 10222 C C . CYS A 1 40 ? -2.931 -0.098 0.197 1.00 0.00 40 CYS A C 14
ATOM 10223 O O . CYS A 1 40 ? -2.444 0.377 -0.826 1.00 0.00 40 CYS A O 14
ATOM 10230 N N . CYS A 1 41 ? -4.048 0.364 0.750 1.00 0.00 41 CYS A N 14
ATOM 10231 C CA . CYS A 1 41 ? -4.779 1.482 0.170 1.00 0.00 41 CYS A CA 14
ATOM 10232 C C . CYS A 1 41 ? -4.795 2.689 1.101 1.00 0.00 41 CYS A C 14
ATOM 10233 O O . CYS A 1 41 ? -5.102 2.569 2.286 1.00 0.00 41 CYS A O 14
ATOM 10240 N N . ARG A 1 42 ? -4.478 3.857 0.549 1.00 0.00 42 ARG A N 14
ATOM 10241 C CA . ARG A 1 42 ? -4.470 5.094 1.320 1.00 0.00 42 ARG A CA 14
ATOM 10242 C C . ARG A 1 42 ? -5.509 6.064 0.769 1.00 0.00 42 ARG A C 14
ATOM 10243 O O . ARG A 1 42 ? -5.523 6.358 -0.428 1.00 0.00 42 ARG A O 14
ATOM 10264 N N . ARG A 1 43 ? -6.388 6.544 1.644 1.00 0.00 43 ARG A N 14
ATOM 10265 C CA . ARG A 1 43 ? -7.444 7.468 1.243 1.00 0.00 43 ARG A CA 14
ATOM 10266 C C . ARG A 1 43 ? -6.882 8.642 0.449 1.00 0.00 43 ARG A C 14
ATOM 10267 O O . ARG A 1 43 ? -5.873 9.238 0.828 1.00 0.00 43 ARG A O 14
ATOM 10288 N N . LYS A 1 44 ? -7.544 8.967 -0.658 1.00 0.00 44 LYS A N 14
ATOM 10289 C CA . LYS A 1 44 ? -7.115 10.069 -1.513 1.00 0.00 44 LYS A CA 14
ATOM 10290 C C . LYS A 1 44 ? -8.241 11.079 -1.705 1.00 0.00 44 LYS A C 14
ATOM 10291 O O . LYS A 1 44 ? -9.409 10.775 -1.461 1.00 0.00 44 LYS A O 14
ATOM 10310 N N . LYS A 1 45 ? -7.883 12.282 -2.146 1.00 0.00 45 LYS A N 14
ATOM 10311 C CA . LYS A 1 45 ? -8.864 13.338 -2.372 1.00 0.00 45 LYS A CA 14
ATOM 10312 C C . LYS A 1 45 ? -8.614 14.038 -3.704 1.00 0.00 45 LYS A C 14
ATOM 10313 O O . LYS A 1 45 ? -9.383 14.963 -4.040 1.00 0.00 45 LYS A O 14
ATOM 10333 N N . GLY A 1 1 ? 16.943 -3.576 -3.400 1.00 0.00 1 GLY A N 15
ATOM 10334 C CA . GLY A 1 1 ? 18.008 -2.716 -3.986 1.00 0.00 1 GLY A CA 15
ATOM 10335 C C . GLY A 1 1 ? 17.475 -1.771 -5.046 1.00 0.00 1 GLY A C 15
ATOM 10336 O O . GLY A 1 1 ? 18.246 -1.164 -5.790 1.00 0.00 1 GLY A O 15
ATOM 10342 N N . ILE A 1 2 ? 16.153 -1.645 -5.113 1.00 0.00 2 ILE A N 15
ATOM 10343 C CA . ILE A 1 2 ? 15.517 -0.768 -6.089 1.00 0.00 2 ILE A CA 15
ATOM 10344 C C . ILE A 1 2 ? 14.653 0.282 -5.398 1.00 0.00 2 ILE A C 15
ATOM 10345 O O . ILE A 1 2 ? 13.650 -0.046 -4.764 1.00 0.00 2 ILE A O 15
ATOM 10361 N N . ILE A 1 3 ? 15.051 1.544 -5.523 1.00 0.00 3 ILE A N 15
ATOM 10362 C CA . ILE A 1 3 ? 14.315 2.642 -4.907 1.00 0.00 3 ILE A CA 15
ATOM 10363 C C . ILE A 1 3 ? 14.045 3.758 -5.912 1.00 0.00 3 ILE A C 15
ATOM 10364 O O . ILE A 1 3 ? 14.923 4.135 -6.689 1.00 0.00 3 ILE A O 15
ATOM 10380 N N . ASN A 1 4 ? 12.824 4.284 -5.889 1.00 0.00 4 ASN A N 15
ATOM 10381 C CA . ASN A 1 4 ? 12.436 5.359 -6.796 1.00 0.00 4 ASN A CA 15
ATOM 10382 C C . ASN A 1 4 ? 11.687 6.458 -6.048 1.00 0.00 4 ASN A C 15
ATOM 10383 O O . ASN A 1 4 ? 11.674 7.614 -6.473 1.00 0.00 4 ASN A O 15
ATOM 10394 N N . THR A 1 5 ? 11.067 6.090 -4.931 1.00 0.00 5 THR A N 15
ATOM 10395 C CA . THR A 1 5 ? 10.319 7.043 -4.119 1.00 0.00 5 THR A CA 15
ATOM 10396 C C . THR A 1 5 ? 10.520 6.767 -2.631 1.00 0.00 5 THR A C 15
ATOM 10397 O O . THR A 1 5 ? 11.430 7.315 -2.009 1.00 0.00 5 THR A O 15
ATOM 10408 N N . LEU A 1 6 ? 9.673 5.907 -2.069 1.00 0.00 6 LEU A N 15
ATOM 10409 C CA . LEU A 1 6 ? 9.764 5.551 -0.656 1.00 0.00 6 LEU A CA 15
ATOM 10410 C C . LEU A 1 6 ? 8.805 4.414 -0.322 1.00 0.00 6 LEU A C 15
ATOM 10411 O O . LEU A 1 6 ? 8.304 4.314 0.798 1.00 0.00 6 LEU A O 15
ATOM 10427 N N . GLN A 1 7 ? 8.565 3.547 -1.300 1.00 0.00 7 GLN A N 15
ATOM 10428 C CA . GLN A 1 7 ? 7.676 2.406 -1.110 1.00 0.00 7 GLN A CA 15
ATOM 10429 C C . GLN A 1 7 ? 8.255 1.432 -0.088 1.00 0.00 7 GLN A C 15
ATOM 10430 O O . GLN A 1 7 ? 7.658 0.395 0.203 1.00 0.00 7 GLN A O 15
ATOM 10444 N N . LYS A 1 8 ? 9.423 1.771 0.452 1.00 0.00 8 LYS A N 15
ATOM 10445 C CA . LYS A 1 8 ? 10.083 0.926 1.438 1.00 0.00 8 LYS A CA 15
ATOM 10446 C C . LYS A 1 8 ? 9.508 1.163 2.830 1.00 0.00 8 LYS A C 15
ATOM 10447 O O . LYS A 1 8 ? 9.741 0.377 3.749 1.00 0.00 8 LYS A O 15
ATOM 10466 N N . TYR A 1 9 ? 8.757 2.249 2.978 1.00 0.00 9 TYR A N 15
ATOM 10467 C CA . TYR A 1 9 ? 8.149 2.587 4.260 1.00 0.00 9 TYR A CA 15
ATOM 10468 C C . TYR A 1 9 ? 6.903 3.444 4.073 1.00 0.00 9 TYR A C 15
ATOM 10469 O O . TYR A 1 9 ? 6.487 4.150 4.991 1.00 0.00 9 TYR A O 15
ATOM 10487 N N . TYR A 1 10 ? 6.300 3.373 2.890 1.00 0.00 10 TYR A N 15
ATOM 10488 C CA . TYR A 1 10 ? 5.090 4.139 2.614 1.00 0.00 10 TYR A CA 15
ATOM 10489 C C . TYR A 1 10 ? 3.949 3.624 3.481 1.00 0.00 10 TYR A C 15
ATOM 10490 O O . TYR A 1 10 ? 3.293 4.394 4.182 1.00 0.00 10 TYR A O 15
ATOM 10508 N N . CYS A 1 11 ? 3.740 2.311 3.450 1.00 0.00 11 CYS A N 15
ATOM 10509 C CA . CYS A 1 11 ? 2.701 1.688 4.258 1.00 0.00 11 CYS A CA 15
ATOM 10510 C C . CYS A 1 11 ? 3.127 1.709 5.721 1.00 0.00 11 CYS A C 15
ATOM 10511 O O . CYS A 1 11 ? 2.316 1.518 6.627 1.00 0.00 11 CYS A O 15
ATOM 10518 N N . ARG A 1 12 ? 4.416 1.962 5.931 1.00 0.00 12 ARG A N 15
ATOM 10519 C CA . ARG A 1 12 ? 4.989 2.036 7.268 1.00 0.00 12 ARG A CA 15
ATOM 10520 C C . ARG A 1 12 ? 4.853 3.454 7.811 1.00 0.00 12 ARG A C 15
ATOM 10521 O O . ARG A 1 12 ? 4.870 3.678 9.022 1.00 0.00 12 ARG A O 15
ATOM 10542 N N . VAL A 1 13 ? 4.718 4.406 6.894 1.00 0.00 13 VAL A N 15
ATOM 10543 C CA . VAL A 1 13 ? 4.580 5.809 7.250 1.00 0.00 13 VAL A CA 15
ATOM 10544 C C . VAL A 1 13 ? 3.135 6.130 7.629 1.00 0.00 13 VAL A C 15
ATOM 10545 O O . VAL A 1 13 ? 2.868 7.093 8.348 1.00 0.00 13 VAL A O 15
ATOM 10558 N N . ARG A 1 14 ? 2.212 5.305 7.145 1.00 0.00 14 ARG A N 15
ATOM 10559 C CA . ARG A 1 14 ? 0.793 5.481 7.433 1.00 0.00 14 ARG A CA 15
ATOM 10560 C C . ARG A 1 14 ? 0.050 4.156 7.288 1.00 0.00 14 ARG A C 15
ATOM 10561 O O . ARG A 1 14 ? -0.542 3.658 8.245 1.00 0.00 14 ARG A O 15
ATOM 10582 N N . GLY A 1 15 ? 0.099 3.587 6.085 1.00 0.00 15 GLY A N 15
ATOM 10583 C CA . GLY A 1 15 ? -0.559 2.319 5.825 1.00 0.00 15 GLY A CA 15
ATOM 10584 C C . GLY A 1 15 ? -2.022 2.315 6.225 1.00 0.00 15 GLY A C 15
ATOM 10585 O O . GLY A 1 15 ? -2.363 1.942 7.348 1.00 0.00 15 GLY A O 15
ATOM 10589 N N . GLY A 1 16 ? -2.888 2.721 5.302 1.00 0.00 16 GLY A N 15
ATOM 10590 C CA . GLY A 1 16 ? -4.312 2.744 5.583 1.00 0.00 16 GLY A CA 15
ATOM 10591 C C . GLY A 1 16 ? -4.865 1.354 5.830 1.00 0.00 16 GLY A C 15
ATOM 10592 O O . GLY A 1 16 ? -4.850 0.864 6.959 1.00 0.00 16 GLY A O 15
ATOM 10596 N N . ARG A 1 17 ? -5.343 0.713 4.768 1.00 0.00 17 ARG A N 15
ATOM 10597 C CA . ARG A 1 17 ? -5.891 -0.634 4.871 1.00 0.00 17 ARG A CA 15
ATOM 10598 C C . ARG A 1 17 ? -5.036 -1.616 4.074 1.00 0.00 17 ARG A C 15
ATOM 10599 O O . ARG A 1 17 ? -4.234 -1.209 3.234 1.00 0.00 17 ARG A O 15
ATOM 10620 N N . CYS A 1 18 ? -5.203 -2.906 4.344 1.00 0.00 18 CYS A N 15
ATOM 10621 C CA . CYS A 1 18 ? -4.435 -3.932 3.648 1.00 0.00 18 CYS A CA 15
ATOM 10622 C C . CYS A 1 18 ? -5.336 -5.058 3.153 1.00 0.00 18 CYS A C 15
ATOM 10623 O O . CYS A 1 18 ? -6.190 -5.553 3.888 1.00 0.00 18 CYS A O 15
ATOM 10630 N N . ALA A 1 19 ? -5.131 -5.462 1.902 1.00 0.00 19 ALA A N 15
ATOM 10631 C CA . ALA A 1 19 ? -5.916 -6.535 1.306 1.00 0.00 19 ALA A CA 15
ATOM 10632 C C . ALA A 1 19 ? -5.125 -7.838 1.301 1.00 0.00 19 ALA A C 15
ATOM 10633 O O . ALA A 1 19 ? -3.895 -7.826 1.335 1.00 0.00 19 ALA A O 15
ATOM 10640 N N . VAL A 1 20 ? -5.835 -8.961 1.268 1.00 0.00 20 VAL A N 15
ATOM 10641 C CA . VAL A 1 20 ? -5.191 -10.271 1.269 1.00 0.00 20 VAL A CA 15
ATOM 10642 C C . VAL A 1 20 ? -4.741 -10.670 -0.133 1.00 0.00 20 VAL A C 15
ATOM 10643 O O . VAL A 1 20 ? -3.842 -11.495 -0.294 1.00 0.00 20 VAL A O 15
ATOM 10656 N N . LEU A 1 21 ? -5.367 -10.079 -1.147 1.00 0.00 21 LEU A N 15
ATOM 10657 C CA . LEU A 1 21 ? -5.021 -10.378 -2.533 1.00 0.00 21 LEU A CA 15
ATOM 10658 C C . LEU A 1 21 ? -4.772 -9.096 -3.324 1.00 0.00 21 LEU A C 15
ATOM 10659 O O . LEU A 1 21 ? -3.635 -8.638 -3.435 1.00 0.00 21 LEU A O 15
ATOM 10675 N N . SER A 1 22 ? -5.839 -8.523 -3.872 1.00 0.00 22 SER A N 15
ATOM 10676 C CA . SER A 1 22 ? -5.730 -7.295 -4.652 1.00 0.00 22 SER A CA 15
ATOM 10677 C C . SER A 1 22 ? -6.365 -6.125 -3.911 1.00 0.00 22 SER A C 15
ATOM 10678 O O . SER A 1 22 ? -7.271 -6.311 -3.098 1.00 0.00 22 SER A O 15
ATOM 10686 N N . CYS A 1 23 ? -5.884 -4.919 -4.194 1.00 0.00 23 CYS A N 15
ATOM 10687 C CA . CYS A 1 23 ? -6.409 -3.721 -3.551 1.00 0.00 23 CYS A CA 15
ATOM 10688 C C . CYS A 1 23 ? -7.883 -3.529 -3.881 1.00 0.00 23 CYS A C 15
ATOM 10689 O O . CYS A 1 23 ? -8.421 -4.197 -4.764 1.00 0.00 23 CYS A O 15
ATOM 10696 N N . LEU A 1 24 ? -8.535 -2.614 -3.169 1.00 0.00 24 LEU A N 15
ATOM 10697 C CA . LEU A 1 24 ? -9.948 -2.348 -3.396 1.00 0.00 24 LEU A CA 15
ATOM 10698 C C . LEU A 1 24 ? -10.136 -1.238 -4.424 1.00 0.00 24 LEU A C 15
ATOM 10699 O O . LEU A 1 24 ? -9.328 -0.314 -4.501 1.00 0.00 24 LEU A O 15
ATOM 10715 N N . PRO A 1 25 ? -11.207 -1.312 -5.236 1.00 0.00 25 PRO A N 15
ATOM 10716 C CA . PRO A 1 25 ? -11.486 -0.304 -6.263 1.00 0.00 25 PRO A CA 15
ATOM 10717 C C . PRO A 1 25 ? -11.837 1.053 -5.662 1.00 0.00 25 PRO A C 15
ATOM 10718 O O . PRO A 1 25 ? -11.891 2.060 -6.368 1.00 0.00 25 PRO A O 15
ATOM 10729 N N . LYS A 1 26 ? -12.075 1.071 -4.354 1.00 0.00 26 LYS A N 15
ATOM 10730 C CA . LYS A 1 26 ? -12.421 2.304 -3.656 1.00 0.00 26 LYS A CA 15
ATOM 10731 C C . LYS A 1 26 ? -11.182 2.954 -3.044 1.00 0.00 26 LYS A C 15
ATOM 10732 O O . LYS A 1 26 ? -11.272 4.004 -2.405 1.00 0.00 26 LYS A O 15
ATOM 10751 N N . GLU A 1 27 ? -10.026 2.324 -3.240 1.00 0.00 27 GLU A N 15
ATOM 10752 C CA . GLU A 1 27 ? -8.776 2.848 -2.699 1.00 0.00 27 GLU A CA 15
ATOM 10753 C C . GLU A 1 27 ? -7.596 2.543 -3.615 1.00 0.00 27 GLU A C 15
ATOM 10754 O O . GLU A 1 27 ? -7.581 1.533 -4.317 1.00 0.00 27 GLU A O 15
ATOM 10766 N N . GLU A 1 28 ? -6.600 3.424 -3.592 1.00 0.00 28 GLU A N 15
ATOM 10767 C CA . GLU A 1 28 ? -5.403 3.250 -4.409 1.00 0.00 28 GLU A CA 15
ATOM 10768 C C . GLU A 1 28 ? -4.292 2.612 -3.584 1.00 0.00 28 GLU A C 15
ATOM 10769 O O . GLU A 1 28 ? -4.367 2.577 -2.359 1.00 0.00 28 GLU A O 15
ATOM 10781 N N . GLN A 1 29 ? -3.267 2.102 -4.255 1.00 0.00 29 GLN A N 15
ATOM 10782 C CA . GLN A 1 29 ? -2.157 1.460 -3.559 1.00 0.00 29 GLN A CA 15
ATOM 10783 C C . GLN A 1 29 ? -1.075 2.470 -3.197 1.00 0.00 29 GLN A C 15
ATOM 10784 O O . GLN A 1 29 ? -0.750 3.362 -3.982 1.00 0.00 29 GLN A O 15
ATOM 10798 N N . ILE A 1 30 ? -0.525 2.322 -1.995 1.00 0.00 30 ILE A N 15
ATOM 10799 C CA . ILE A 1 30 ? 0.519 3.217 -1.509 1.00 0.00 30 ILE A CA 15
ATOM 10800 C C . ILE A 1 30 ? 1.811 2.455 -1.231 1.00 0.00 30 ILE A C 15
ATOM 10801 O O . ILE A 1 30 ? 2.890 3.045 -1.175 1.00 0.00 30 ILE A O 15
ATOM 10817 N N . GLY A 1 31 ? 1.693 1.142 -1.058 1.00 0.00 31 GLY A N 15
ATOM 10818 C CA . GLY A 1 31 ? 2.859 0.320 -0.787 1.00 0.00 31 GLY A CA 15
ATOM 10819 C C . GLY A 1 31 ? 2.498 -1.127 -0.522 1.00 0.00 31 GLY A C 15
ATOM 10820 O O . GLY A 1 31 ? 1.388 -1.425 -0.086 1.00 0.00 31 GLY A O 15
ATOM 10824 N N . LYS A 1 32 ? 3.437 -2.029 -0.787 1.00 0.00 32 LYS A N 15
ATOM 10825 C CA . LYS A 1 32 ? 3.208 -3.453 -0.572 1.00 0.00 32 LYS A CA 15
ATOM 10826 C C . LYS A 1 32 ? 3.074 -3.761 0.916 1.00 0.00 32 LYS A C 15
ATOM 10827 O O . LYS A 1 32 ? 3.963 -3.448 1.708 1.00 0.00 32 LYS A O 15
ATOM 10846 N N . CYS A 1 33 ? 1.956 -4.375 1.287 1.00 0.00 33 CYS A N 15
ATOM 10847 C CA . CYS A 1 33 ? 1.698 -4.726 2.678 1.00 0.00 33 CYS A CA 15
ATOM 10848 C C . CYS A 1 33 ? 2.596 -5.874 3.126 1.00 0.00 33 CYS A C 15
ATOM 10849 O O . CYS A 1 33 ? 2.961 -5.967 4.298 1.00 0.00 33 CYS A O 15
ATOM 10856 N N . SER A 1 34 ? 2.948 -6.745 2.186 1.00 0.00 34 SER A N 15
ATOM 10857 C CA . SER A 1 34 ? 3.805 -7.889 2.482 1.00 0.00 34 SER A CA 15
ATOM 10858 C C . SER A 1 34 ? 4.551 -8.346 1.232 1.00 0.00 34 SER A C 15
ATOM 10859 O O . SER A 1 34 ? 4.319 -7.832 0.137 1.00 0.00 34 SER A O 15
ATOM 10867 N N . THR A 1 35 ? 5.447 -9.313 1.403 1.00 0.00 35 THR A N 15
ATOM 10868 C CA . THR A 1 35 ? 6.228 -9.839 0.289 1.00 0.00 35 THR A CA 15
ATOM 10869 C C . THR A 1 35 ? 5.600 -11.111 -0.273 1.00 0.00 35 THR A C 15
ATOM 10870 O O . THR A 1 35 ? 6.032 -11.624 -1.305 1.00 0.00 35 THR A O 15
ATOM 10881 N N . ARG A 1 36 ? 4.578 -11.615 0.413 1.00 0.00 36 ARG A N 15
ATOM 10882 C CA . ARG A 1 36 ? 3.890 -12.827 -0.018 1.00 0.00 36 ARG A CA 15
ATOM 10883 C C . ARG A 1 36 ? 2.988 -12.545 -1.215 1.00 0.00 36 ARG A C 15
ATOM 10884 O O . ARG A 1 36 ? 2.959 -13.312 -2.177 1.00 0.00 36 ARG A O 15
ATOM 10905 N N . GLY A 1 37 ? 2.252 -11.440 -1.146 1.00 0.00 37 GLY A N 15
ATOM 10906 C CA . GLY A 1 37 ? 1.358 -11.075 -2.229 1.00 0.00 37 GLY A CA 15
ATOM 10907 C C . GLY A 1 37 ? 0.216 -10.191 -1.766 1.00 0.00 37 GLY A C 15
ATOM 10908 O O . GLY A 1 37 ? -0.943 -10.438 -2.099 1.00 0.00 37 GLY A O 15
ATOM 10912 N N . ARG A 1 38 ? 0.545 -9.158 -0.996 1.00 0.00 38 ARG A N 15
ATOM 10913 C CA . ARG A 1 38 ? -0.459 -8.232 -0.485 1.00 0.00 38 ARG A CA 15
ATOM 10914 C C . ARG A 1 38 ? -0.103 -6.793 -0.846 1.00 0.00 38 ARG A C 15
ATOM 10915 O O . ARG A 1 38 ? 0.989 -6.523 -1.347 1.00 0.00 38 ARG A O 15
ATOM 10936 N N . LYS A 1 39 ? -1.031 -5.872 -0.590 1.00 0.00 39 LYS A N 15
ATOM 10937 C CA . LYS A 1 39 ? -0.818 -4.458 -0.894 1.00 0.00 39 LYS A CA 15
ATOM 10938 C C . LYS A 1 39 ? -1.600 -3.567 0.066 1.00 0.00 39 LYS A C 15
ATOM 10939 O O . LYS A 1 39 ? -2.520 -4.023 0.744 1.00 0.00 39 LYS A O 15
ATOM 10958 N N . CYS A 1 40 ? -1.226 -2.290 0.113 1.00 0.00 40 CYS A N 15
ATOM 10959 C CA . CYS A 1 40 ? -1.891 -1.326 0.985 1.00 0.00 40 CYS A CA 15
ATOM 10960 C C . CYS A 1 40 ? -2.739 -0.355 0.171 1.00 0.00 40 CYS A C 15
ATOM 10961 O O . CYS A 1 40 ? -2.252 0.260 -0.777 1.00 0.00 40 CYS A O 15
ATOM 10968 N N . CYS A 1 41 ? -4.011 -0.228 0.540 1.00 0.00 41 CYS A N 15
ATOM 10969 C CA . CYS A 1 41 ? -4.923 0.661 -0.167 1.00 0.00 41 CYS A CA 15
ATOM 10970 C C . CYS A 1 41 ? -5.445 1.774 0.737 1.00 0.00 41 CYS A C 15
ATOM 10971 O O . CYS A 1 41 ? -5.803 1.539 1.892 1.00 0.00 41 CYS A O 15
ATOM 10978 N N . ARG A 1 42 ? -5.495 2.985 0.191 1.00 0.00 42 ARG A N 15
ATOM 10979 C CA . ARG A 1 42 ? -5.983 4.147 0.922 1.00 0.00 42 ARG A CA 15
ATOM 10980 C C . ARG A 1 42 ? -7.227 4.708 0.241 1.00 0.00 42 ARG A C 15
ATOM 10981 O O . ARG A 1 42 ? -7.177 5.116 -0.921 1.00 0.00 42 ARG A O 15
ATOM 11002 N N . ARG A 1 43 ? -8.344 4.710 0.963 1.00 0.00 43 ARG A N 15
ATOM 11003 C CA . ARG A 1 43 ? -9.607 5.205 0.425 1.00 0.00 43 ARG A CA 15
ATOM 11004 C C . ARG A 1 43 ? -9.449 6.602 -0.163 1.00 0.00 43 ARG A C 15
ATOM 11005 O O . ARG A 1 43 ? -8.719 7.435 0.376 1.00 0.00 43 ARG A O 15
ATOM 11026 N N . LYS A 1 44 ? -10.135 6.847 -1.276 1.00 0.00 44 LYS A N 15
ATOM 11027 C CA . LYS A 1 44 ? -10.075 8.140 -1.951 1.00 0.00 44 LYS A CA 15
ATOM 11028 C C . LYS A 1 44 ? -10.405 9.279 -0.992 1.00 0.00 44 LYS A C 15
ATOM 11029 O O . LYS A 1 44 ? -11.497 9.331 -0.425 1.00 0.00 44 LYS A O 15
ATOM 11048 N N . LYS A 1 45 ? -9.452 10.190 -0.817 1.00 0.00 45 LYS A N 15
ATOM 11049 C CA . LYS A 1 45 ? -9.636 11.332 0.073 1.00 0.00 45 LYS A CA 15
ATOM 11050 C C . LYS A 1 45 ? -10.747 12.244 -0.436 1.00 0.00 45 LYS A C 15
ATOM 11051 O O . LYS A 1 45 ? -11.383 12.922 0.398 1.00 0.00 45 LYS A O 15
ATOM 11071 N N . GLY A 1 1 ? -23.444 0.652 0.045 1.00 0.00 1 GLY A N 16
ATOM 11072 C CA . GLY A 1 1 ? -22.287 0.196 0.864 1.00 0.00 1 GLY A CA 16
ATOM 11073 C C . GLY A 1 1 ? -20.956 0.520 0.217 1.00 0.00 1 GLY A C 16
ATOM 11074 O O . GLY A 1 1 ? -20.872 0.671 -1.002 1.00 0.00 1 GLY A O 16
ATOM 11080 N N . ILE A 1 2 ? -19.913 0.627 1.035 1.00 0.00 2 ILE A N 16
ATOM 11081 C CA . ILE A 1 2 ? -18.579 0.937 0.535 1.00 0.00 2 ILE A CA 16
ATOM 11082 C C . ILE A 1 2 ? -17.515 0.648 1.592 1.00 0.00 2 ILE A C 16
ATOM 11083 O O . ILE A 1 2 ? -17.835 0.359 2.745 1.00 0.00 2 ILE A O 16
ATOM 11099 N N . ILE A 1 3 ? -16.250 0.730 1.190 1.00 0.00 3 ILE A N 16
ATOM 11100 C CA . ILE A 1 3 ? -15.140 0.478 2.102 1.00 0.00 3 ILE A CA 16
ATOM 11101 C C . ILE A 1 3 ? -15.003 1.601 3.125 1.00 0.00 3 ILE A C 16
ATOM 11102 O O . ILE A 1 3 ? -15.071 2.781 2.778 1.00 0.00 3 ILE A O 16
ATOM 11118 N N . ASN A 1 4 ? -14.807 1.227 4.386 1.00 0.00 4 ASN A N 16
ATOM 11119 C CA . ASN A 1 4 ? -14.656 2.203 5.460 1.00 0.00 4 ASN A CA 16
ATOM 11120 C C . ASN A 1 4 ? -13.418 3.065 5.236 1.00 0.00 4 ASN A C 16
ATOM 11121 O O . ASN A 1 4 ? -13.412 4.256 5.549 1.00 0.00 4 ASN A O 16
ATOM 11132 N N . THR A 1 5 ? -12.373 2.452 4.690 1.00 0.00 5 THR A N 16
ATOM 11133 C CA . THR A 1 5 ? -11.126 3.156 4.418 1.00 0.00 5 THR A CA 16
ATOM 11134 C C . THR A 1 5 ? -11.010 3.504 2.938 1.00 0.00 5 THR A C 16
ATOM 11135 O O . THR A 1 5 ? -11.889 3.171 2.143 1.00 0.00 5 THR A O 16
ATOM 11146 N N . LEU A 1 6 ? -9.920 4.173 2.572 1.00 0.00 6 LEU A N 16
ATOM 11147 C CA . LEU A 1 6 ? -9.696 4.560 1.184 1.00 0.00 6 LEU A CA 16
ATOM 11148 C C . LEU A 1 6 ? -8.528 3.783 0.583 1.00 0.00 6 LEU A C 16
ATOM 11149 O O . LEU A 1 6 ? -7.748 4.320 -0.202 1.00 0.00 6 LEU A O 16
ATOM 11165 N N . GLN A 1 7 ? -8.423 2.509 0.947 1.00 0.00 7 GLN A N 16
ATOM 11166 C CA . GLN A 1 7 ? -7.356 1.653 0.437 1.00 0.00 7 GLN A CA 16
ATOM 11167 C C . GLN A 1 7 ? -7.504 1.438 -1.067 1.00 0.00 7 GLN A C 16
ATOM 11168 O O . GLN A 1 7 ? -6.672 0.781 -1.693 1.00 0.00 7 GLN A O 16
ATOM 11182 N N . LYS A 1 8 ? -8.564 2.000 -1.643 1.00 0.00 8 LYS A N 16
ATOM 11183 C CA . LYS A 1 8 ? -8.812 1.871 -3.073 1.00 0.00 8 LYS A CA 16
ATOM 11184 C C . LYS A 1 8 ? -7.967 2.871 -3.852 1.00 0.00 8 LYS A C 16
ATOM 11185 O O . LYS A 1 8 ? -7.808 2.756 -5.067 1.00 0.00 8 LYS A O 16
ATOM 11204 N N . TYR A 1 9 ? -7.417 3.843 -3.135 1.00 0.00 9 TYR A N 16
ATOM 11205 C CA . TYR A 1 9 ? -6.569 4.863 -3.740 1.00 0.00 9 TYR A CA 16
ATOM 11206 C C . TYR A 1 9 ? -5.615 5.446 -2.704 1.00 0.00 9 TYR A C 16
ATOM 11207 O O . TYR A 1 9 ? -5.000 6.488 -2.929 1.00 0.00 9 TYR A O 16
ATOM 11225 N N . TYR A 1 10 ? -5.484 4.756 -1.573 1.00 0.00 10 TYR A N 16
ATOM 11226 C CA . TYR A 1 10 ? -4.586 5.198 -0.515 1.00 0.00 10 TYR A CA 16
ATOM 11227 C C . TYR A 1 10 ? -3.154 5.168 -1.024 1.00 0.00 10 TYR A C 16
ATOM 11228 O O . TYR A 1 10 ? -2.320 5.986 -0.634 1.00 0.00 10 TYR A O 16
ATOM 11246 N N . CYS A 1 11 ? -2.890 4.221 -1.916 1.00 0.00 11 CYS A N 16
ATOM 11247 C CA . CYS A 1 11 ? -1.575 4.068 -2.515 1.00 0.00 11 CYS A CA 16
ATOM 11248 C C . CYS A 1 11 ? -1.496 4.881 -3.802 1.00 0.00 11 CYS A C 16
ATOM 11249 O O . CYS A 1 11 ? -0.598 4.692 -4.623 1.00 0.00 11 CYS A O 16
ATOM 11256 N N . ARG A 1 12 ? -2.455 5.786 -3.963 1.00 0.00 12 ARG A N 16
ATOM 11257 C CA . ARG A 1 12 ? -2.526 6.643 -5.139 1.00 0.00 12 ARG A CA 16
ATOM 11258 C C . ARG A 1 12 ? -2.204 8.089 -4.767 1.00 0.00 12 ARG A C 16
ATOM 11259 O O . ARG A 1 12 ? -1.711 8.859 -5.591 1.00 0.00 12 ARG A O 16
ATOM 11280 N N . VAL A 1 13 ? -2.488 8.449 -3.518 1.00 0.00 13 VAL A N 16
ATOM 11281 C CA . VAL A 1 13 ? -2.235 9.799 -3.031 1.00 0.00 13 VAL A CA 16
ATOM 11282 C C . VAL A 1 13 ? -0.793 9.961 -2.561 1.00 0.00 13 VAL A C 16
ATOM 11283 O O . VAL A 1 13 ? -0.238 11.060 -2.602 1.00 0.00 13 VAL A O 16
ATOM 11296 N N . ARG A 1 14 ? -0.191 8.864 -2.114 1.00 0.00 14 ARG A N 16
ATOM 11297 C CA . ARG A 1 14 ? 1.184 8.887 -1.634 1.00 0.00 14 ARG A CA 16
ATOM 11298 C C . ARG A 1 14 ? 1.806 7.501 -1.736 1.00 0.00 14 ARG A C 16
ATOM 11299 O O . ARG A 1 14 ? 2.868 7.241 -1.171 1.00 0.00 14 ARG A O 16
ATOM 11320 N N . GLY A 1 15 ? 1.128 6.615 -2.459 1.00 0.00 15 GLY A N 16
ATOM 11321 C CA . GLY A 1 15 ? 1.616 5.261 -2.624 1.00 0.00 15 GLY A CA 16
ATOM 11322 C C . GLY A 1 15 ? 2.809 5.180 -3.551 1.00 0.00 15 GLY A C 16
ATOM 11323 O O . GLY A 1 15 ? 2.915 5.941 -4.513 1.00 0.00 15 GLY A O 16
ATOM 11327 N N . GLY A 1 16 ? 3.707 4.250 -3.257 1.00 0.00 16 GLY A N 16
ATOM 11328 C CA . GLY A 1 16 ? 4.894 4.074 -4.073 1.00 0.00 16 GLY A CA 16
ATOM 11329 C C . GLY A 1 16 ? 4.790 2.882 -5.006 1.00 0.00 16 GLY A C 16
ATOM 11330 O O . GLY A 1 16 ? 4.586 3.044 -6.209 1.00 0.00 16 GLY A O 16
ATOM 11334 N N . ARG A 1 17 ? 4.935 1.683 -4.450 1.00 0.00 17 ARG A N 16
ATOM 11335 C CA . ARG A 1 17 ? 4.862 0.459 -5.241 1.00 0.00 17 ARG A CA 16
ATOM 11336 C C . ARG A 1 17 ? 3.975 -0.581 -4.561 1.00 0.00 17 ARG A C 16
ATOM 11337 O O . ARG A 1 17 ? 3.306 -0.289 -3.569 1.00 0.00 17 ARG A O 16
ATOM 11358 N N . CYS A 1 18 ? 3.976 -1.796 -5.103 1.00 0.00 18 CYS A N 16
ATOM 11359 C CA . CYS A 1 18 ? 3.172 -2.883 -4.553 1.00 0.00 18 CYS A CA 16
ATOM 11360 C C . CYS A 1 18 ? 3.999 -4.159 -4.416 1.00 0.00 18 CYS A C 16
ATOM 11361 O O . CYS A 1 18 ? 4.852 -4.450 -5.254 1.00 0.00 18 CYS A O 16
ATOM 11368 N N . ALA A 1 19 ? 3.737 -4.919 -3.355 1.00 0.00 19 ALA A N 16
ATOM 11369 C CA . ALA A 1 19 ? 4.453 -6.165 -3.110 1.00 0.00 19 ALA A CA 16
ATOM 11370 C C . ALA A 1 19 ? 3.600 -7.370 -3.491 1.00 0.00 19 ALA A C 16
ATOM 11371 O O . ALA A 1 19 ? 2.397 -7.242 -3.718 1.00 0.00 19 ALA A O 16
ATOM 11378 N N . VAL A 1 20 ? 4.231 -8.537 -3.565 1.00 0.00 20 VAL A N 16
ATOM 11379 C CA . VAL A 1 20 ? 3.531 -9.765 -3.926 1.00 0.00 20 VAL A CA 16
ATOM 11380 C C . VAL A 1 20 ? 2.852 -10.397 -2.714 1.00 0.00 20 VAL A C 16
ATOM 11381 O O . VAL A 1 20 ? 1.692 -10.803 -2.783 1.00 0.00 20 VAL A O 16
ATOM 11394 N N . LEU A 1 21 ? 3.582 -10.476 -1.606 1.00 0.00 21 LEU A N 16
ATOM 11395 C CA . LEU A 1 21 ? 3.048 -11.060 -0.379 1.00 0.00 21 LEU A CA 16
ATOM 11396 C C . LEU A 1 21 ? 3.220 -10.103 0.795 1.00 0.00 21 LEU A C 16
ATOM 11397 O O . LEU A 1 21 ? 2.242 -9.683 1.414 1.00 0.00 21 LEU A O 16
ATOM 11413 N N . SER A 1 22 ? 4.468 -9.763 1.095 1.00 0.00 22 SER A N 16
ATOM 11414 C CA . SER A 1 22 ? 4.769 -8.853 2.193 1.00 0.00 22 SER A CA 16
ATOM 11415 C C . SER A 1 22 ? 5.520 -7.627 1.690 1.00 0.00 22 SER A C 16
ATOM 11416 O O . SER A 1 22 ? 6.187 -7.678 0.656 1.00 0.00 22 SER A O 16
ATOM 11424 N N . CYS A 1 23 ? 5.405 -6.527 2.428 1.00 0.00 23 CYS A N 16
ATOM 11425 C CA . CYS A 1 23 ? 6.072 -5.280 2.064 1.00 0.00 23 CYS A CA 16
ATOM 11426 C C . CYS A 1 23 ? 7.562 -5.506 1.836 1.00 0.00 23 CYS A C 16
ATOM 11427 O O . CYS A 1 23 ? 8.104 -6.548 2.205 1.00 0.00 23 CYS A O 16
ATOM 11434 N N . LEU A 1 24 ? 8.224 -4.525 1.229 1.00 0.00 24 LEU A N 16
ATOM 11435 C CA . LEU A 1 24 ? 9.654 -4.636 0.965 1.00 0.00 24 LEU A CA 16
ATOM 11436 C C . LEU A 1 24 ? 10.461 -4.057 2.126 1.00 0.00 24 LEU A C 16
ATOM 11437 O O . LEU A 1 24 ? 10.014 -3.128 2.799 1.00 0.00 24 LEU A O 16
ATOM 11453 N N . PRO A 1 25 ? 11.662 -4.609 2.385 1.00 0.00 25 PRO A N 16
ATOM 11454 C CA . PRO A 1 25 ? 12.529 -4.156 3.480 1.00 0.00 25 PRO A CA 16
ATOM 11455 C C . PRO A 1 25 ? 13.140 -2.779 3.227 1.00 0.00 25 PRO A C 16
ATOM 11456 O O . PRO A 1 25 ? 14.172 -2.438 3.806 1.00 0.00 25 PRO A O 16
ATOM 11467 N N . LYS A 1 26 ? 12.506 -1.990 2.363 1.00 0.00 26 LYS A N 16
ATOM 11468 C CA . LYS A 1 26 ? 13.001 -0.654 2.044 1.00 0.00 26 LYS A CA 16
ATOM 11469 C C . LYS A 1 26 ? 11.848 0.322 1.826 1.00 0.00 26 LYS A C 16
ATOM 11470 O O . LYS A 1 26 ? 12.023 1.373 1.205 1.00 0.00 26 LYS A O 16
ATOM 11489 N N . GLU A 1 27 ? 10.668 -0.027 2.334 1.00 0.00 27 GLU A N 16
ATOM 11490 C CA . GLU A 1 27 ? 9.494 0.830 2.183 1.00 0.00 27 GLU A CA 16
ATOM 11491 C C . GLU A 1 27 ? 8.490 0.621 3.314 1.00 0.00 27 GLU A C 16
ATOM 11492 O O . GLU A 1 27 ? 8.498 -0.411 3.985 1.00 0.00 27 GLU A O 16
ATOM 11504 N N . GLU A 1 28 ? 7.616 1.608 3.501 1.00 0.00 28 GLU A N 16
ATOM 11505 C CA . GLU A 1 28 ? 6.583 1.544 4.531 1.00 0.00 28 GLU A CA 16
ATOM 11506 C C . GLU A 1 28 ? 5.224 1.297 3.884 1.00 0.00 28 GLU A C 16
ATOM 11507 O O . GLU A 1 28 ? 5.019 1.639 2.722 1.00 0.00 28 GLU A O 16
ATOM 11519 N N . GLN A 1 29 ? 4.301 0.695 4.628 1.00 0.00 29 GLN A N 16
ATOM 11520 C CA . GLN A 1 29 ? 2.978 0.400 4.091 1.00 0.00 29 GLN A CA 16
ATOM 11521 C C . GLN A 1 29 ? 2.016 1.562 4.303 1.00 0.00 29 GLN A C 16
ATOM 11522 O O . GLN A 1 29 ? 1.992 2.183 5.366 1.00 0.00 29 GLN A O 16
ATOM 11536 N N . ILE A 1 30 ? 1.226 1.845 3.272 1.00 0.00 30 ILE A N 16
ATOM 11537 C CA . ILE A 1 30 ? 0.254 2.929 3.315 1.00 0.00 30 ILE A CA 16
ATOM 11538 C C . ILE A 1 30 ? -1.149 2.416 3.009 1.00 0.00 30 ILE A C 16
ATOM 11539 O O . ILE A 1 30 ? -2.144 3.045 3.371 1.00 0.00 30 ILE A O 16
ATOM 11555 N N . GLY A 1 31 ? -1.220 1.272 2.334 1.00 0.00 31 GLY A N 16
ATOM 11556 C CA . GLY A 1 31 ? -2.505 0.696 1.984 1.00 0.00 31 GLY A CA 16
ATOM 11557 C C . GLY A 1 31 ? -2.408 -0.769 1.610 1.00 0.00 31 GLY A C 16
ATOM 11558 O O . GLY A 1 31 ? -1.420 -1.433 1.923 1.00 0.00 31 GLY A O 16
ATOM 11562 N N . LYS A 1 32 ? -3.439 -1.271 0.938 1.00 0.00 32 LYS A N 16
ATOM 11563 C CA . LYS A 1 32 ? -3.475 -2.666 0.516 1.00 0.00 32 LYS A CA 16
ATOM 11564 C C . LYS A 1 32 ? -3.712 -2.769 -0.987 1.00 0.00 32 LYS A C 16
ATOM 11565 O O . LYS A 1 32 ? -4.811 -2.499 -1.472 1.00 0.00 32 LYS A O 16
ATOM 11584 N N . CYS A 1 33 ? -2.672 -3.159 -1.717 1.00 0.00 33 CYS A N 16
ATOM 11585 C CA . CYS A 1 33 ? -2.758 -3.296 -3.166 1.00 0.00 33 CYS A CA 16
ATOM 11586 C C . CYS A 1 33 ? -3.815 -4.326 -3.559 1.00 0.00 33 CYS A C 16
ATOM 11587 O O . CYS A 1 33 ? -4.341 -4.295 -4.672 1.00 0.00 33 CYS A O 16
ATOM 11594 N N . SER A 1 34 ? -4.122 -5.233 -2.637 1.00 0.00 34 SER A N 16
ATOM 11595 C CA . SER A 1 34 ? -5.117 -6.271 -2.884 1.00 0.00 34 SER A CA 16
ATOM 11596 C C . SER A 1 34 ? -5.986 -6.495 -1.651 1.00 0.00 34 SER A C 16
ATOM 11597 O O . SER A 1 34 ? -5.659 -6.032 -0.557 1.00 0.00 34 SER A O 16
ATOM 11605 N N . THR A 1 35 ? -7.093 -7.209 -1.833 1.00 0.00 35 THR A N 16
ATOM 11606 C CA . THR A 1 35 ? -8.008 -7.495 -0.734 1.00 0.00 35 THR A CA 16
ATOM 11607 C C . THR A 1 35 ? -7.306 -8.268 0.377 1.00 0.00 35 THR A C 16
ATOM 11608 O O . THR A 1 35 ? -7.525 -8.010 1.561 1.00 0.00 35 THR A O 16
ATOM 11619 N N . ARG A 1 36 ? -6.459 -9.217 -0.014 1.00 0.00 36 ARG A N 16
ATOM 11620 C CA . ARG A 1 36 ? -5.722 -10.029 0.947 1.00 0.00 36 ARG A CA 16
ATOM 11621 C C . ARG A 1 36 ? -4.607 -10.810 0.259 1.00 0.00 36 ARG A C 16
ATOM 11622 O O . ARG A 1 36 ? -4.859 -11.818 -0.402 1.00 0.00 36 ARG A O 16
ATOM 11643 N N . GLY A 1 37 ? -3.375 -10.336 0.420 1.00 0.00 37 GLY A N 16
ATOM 11644 C CA . GLY A 1 37 ? -2.237 -10.999 -0.190 1.00 0.00 37 GLY A CA 16
ATOM 11645 C C . GLY A 1 37 ? -1.123 -10.032 -0.539 1.00 0.00 37 GLY A C 16
ATOM 11646 O O . GLY A 1 37 ? 0.055 -10.379 -0.462 1.00 0.00 37 GLY A O 16
ATOM 11650 N N . ARG A 1 38 ? -1.498 -8.817 -0.924 1.00 0.00 38 ARG A N 16
ATOM 11651 C CA . ARG A 1 38 ? -0.524 -7.794 -1.287 1.00 0.00 38 ARG A CA 16
ATOM 11652 C C . ARG A 1 38 ? -0.714 -6.540 -0.438 1.00 0.00 38 ARG A C 16
ATOM 11653 O O . ARG A 1 38 ? -1.678 -6.434 0.320 1.00 0.00 38 ARG A O 16
ATOM 11674 N N . LYS A 1 39 ? 0.212 -5.592 -0.573 1.00 0.00 39 LYS A N 16
ATOM 11675 C CA . LYS A 1 39 ? 0.153 -4.342 0.182 1.00 0.00 39 LYS A CA 16
ATOM 11676 C C . LYS A 1 39 ? 0.812 -3.208 -0.597 1.00 0.00 39 LYS A C 16
ATOM 11677 O O . LYS A 1 39 ? 1.413 -3.431 -1.647 1.00 0.00 39 LYS A O 16
ATOM 11696 N N . CYS A 1 40 ? 0.693 -1.991 -0.073 1.00 0.00 40 CYS A N 16
ATOM 11697 C CA . CYS A 1 40 ? 1.276 -0.819 -0.719 1.00 0.00 40 CYS A CA 16
ATOM 11698 C C . CYS A 1 40 ? 2.448 -0.275 0.087 1.00 0.00 40 CYS A C 16
ATOM 11699 O O . CYS A 1 40 ? 2.263 0.244 1.185 1.00 0.00 40 CYS A O 16
ATOM 11706 N N . CYS A 1 41 ? 3.654 -0.388 -0.463 1.00 0.00 41 CYS A N 16
ATOM 11707 C CA . CYS A 1 41 ? 4.841 0.105 0.221 1.00 0.00 41 CYS A CA 16
ATOM 11708 C C . CYS A 1 41 ? 5.561 1.162 -0.607 1.00 0.00 41 CYS A C 16
ATOM 11709 O O . CYS A 1 41 ? 5.818 0.969 -1.794 1.00 0.00 41 CYS A O 16
ATOM 11716 N N . ARG A 1 42 ? 5.892 2.276 0.038 1.00 0.00 42 ARG A N 16
ATOM 11717 C CA . ARG A 1 42 ? 6.594 3.370 -0.623 1.00 0.00 42 ARG A CA 16
ATOM 11718 C C . ARG A 1 42 ? 8.011 3.504 -0.074 1.00 0.00 42 ARG A C 16
ATOM 11719 O O . ARG A 1 42 ? 8.217 3.542 1.140 1.00 0.00 42 ARG A O 16
ATOM 11740 N N . ARG A 1 43 ? 8.984 3.561 -0.977 1.00 0.00 43 ARG A N 16
ATOM 11741 C CA . ARG A 1 43 ? 10.387 3.676 -0.592 1.00 0.00 43 ARG A CA 16
ATOM 11742 C C . ARG A 1 43 ? 10.600 4.816 0.398 1.00 0.00 43 ARG A C 16
ATOM 11743 O O . ARG A 1 43 ? 10.058 5.909 0.230 1.00 0.00 43 ARG A O 16
ATOM 11764 N N . LYS A 1 44 ? 11.396 4.551 1.429 1.00 0.00 44 LYS A N 16
ATOM 11765 C CA . LYS A 1 44 ? 11.687 5.553 2.448 1.00 0.00 44 LYS A CA 16
ATOM 11766 C C . LYS A 1 44 ? 13.171 5.906 2.456 1.00 0.00 44 LYS A C 16
ATOM 11767 O O . LYS A 1 44 ? 14.030 5.024 2.430 1.00 0.00 44 LYS A O 16
ATOM 11786 N N . LYS A 1 45 ? 13.466 7.202 2.492 1.00 0.00 45 LYS A N 16
ATOM 11787 C CA . LYS A 1 45 ? 14.846 7.673 2.503 1.00 0.00 45 LYS A CA 16
ATOM 11788 C C . LYS A 1 45 ? 15.474 7.484 3.880 1.00 0.00 45 LYS A C 16
ATOM 11789 O O . LYS A 1 45 ? 14.765 7.009 4.793 1.00 0.00 45 LYS A O 16
ATOM 11809 N N . GLY A 1 1 ? -10.270 12.861 8.944 1.00 0.00 1 GLY A N 17
ATOM 11810 C CA . GLY A 1 1 ? -9.378 13.277 7.827 1.00 0.00 1 GLY A CA 17
ATOM 11811 C C . GLY A 1 1 ? -9.056 12.132 6.887 1.00 0.00 1 GLY A C 17
ATOM 11812 O O . GLY A 1 1 ? -9.726 11.947 5.871 1.00 0.00 1 GLY A O 17
ATOM 11818 N N . ILE A 1 2 ? -8.029 11.360 7.230 1.00 0.00 2 ILE A N 17
ATOM 11819 C CA . ILE A 1 2 ? -7.620 10.224 6.413 1.00 0.00 2 ILE A CA 17
ATOM 11820 C C . ILE A 1 2 ? -8.633 9.088 6.514 1.00 0.00 2 ILE A C 17
ATOM 11821 O O . ILE A 1 2 ? -9.106 8.762 7.603 1.00 0.00 2 ILE A O 17
ATOM 11837 N N . ILE A 1 3 ? -8.962 8.490 5.374 1.00 0.00 3 ILE A N 17
ATOM 11838 C CA . ILE A 1 3 ? -9.919 7.391 5.336 1.00 0.00 3 ILE A CA 17
ATOM 11839 C C . ILE A 1 3 ? -9.213 6.058 5.106 1.00 0.00 3 ILE A C 17
ATOM 11840 O O . ILE A 1 3 ? -8.211 5.991 4.392 1.00 0.00 3 ILE A O 17
ATOM 11856 N N . ASN A 1 4 ? -9.737 4.999 5.716 1.00 0.00 4 ASN A N 17
ATOM 11857 C CA . ASN A 1 4 ? -9.150 3.671 5.577 1.00 0.00 4 ASN A CA 17
ATOM 11858 C C . ASN A 1 4 ? -10.230 2.593 5.524 1.00 0.00 4 ASN A C 17
ATOM 11859 O O . ASN A 1 4 ? -10.288 1.716 6.387 1.00 0.00 4 ASN A O 17
ATOM 11870 N N . THR A 1 5 ? -11.081 2.662 4.506 1.00 0.00 5 THR A N 17
ATOM 11871 C CA . THR A 1 5 ? -12.155 1.690 4.341 1.00 0.00 5 THR A CA 17
ATOM 11872 C C . THR A 1 5 ? -12.207 1.159 2.912 1.00 0.00 5 THR A C 17
ATOM 11873 O O . THR A 1 5 ? -12.765 0.092 2.656 1.00 0.00 5 THR A O 17
ATOM 11884 N N . LEU A 1 6 ? -11.621 1.911 1.985 1.00 0.00 6 LEU A N 17
ATOM 11885 C CA . LEU A 1 6 ? -11.600 1.517 0.581 1.00 0.00 6 LEU A CA 17
ATOM 11886 C C . LEU A 1 6 ? -10.286 0.825 0.226 1.00 0.00 6 LEU A C 17
ATOM 11887 O O . LEU A 1 6 ? -9.765 0.982 -0.879 1.00 0.00 6 LEU A O 17
ATOM 11903 N N . GLN A 1 7 ? -9.762 0.043 1.166 1.00 0.00 7 GLN A N 17
ATOM 11904 C CA . GLN A 1 7 ? -8.516 -0.686 0.947 1.00 0.00 7 GLN A CA 17
ATOM 11905 C C . GLN A 1 7 ? -8.693 -1.739 -0.142 1.00 0.00 7 GLN A C 17
ATOM 11906 O O . GLN A 1 7 ? -7.751 -2.451 -0.491 1.00 0.00 7 GLN A O 17
ATOM 11920 N N . LYS A 1 8 ? -9.908 -1.830 -0.675 1.00 0.00 8 LYS A N 17
ATOM 11921 C CA . LYS A 1 8 ? -10.215 -2.792 -1.724 1.00 0.00 8 LYS A CA 17
ATOM 11922 C C . LYS A 1 8 ? -9.762 -2.269 -3.082 1.00 0.00 8 LYS A C 17
ATOM 11923 O O . LYS A 1 8 ? -9.664 -3.025 -4.049 1.00 0.00 8 LYS A O 17
ATOM 11942 N N . TYR A 1 9 ? -9.482 -0.971 -3.143 1.00 0.00 9 TYR A N 17
ATOM 11943 C CA . TYR A 1 9 ? -9.033 -0.343 -4.379 1.00 0.00 9 TYR A CA 17
ATOM 11944 C C . TYR A 1 9 ? -8.224 0.915 -4.089 1.00 0.00 9 TYR A C 17
ATOM 11945 O O . TYR A 1 9 ? -8.018 1.747 -4.973 1.00 0.00 9 TYR A O 17
ATOM 11963 N N . TYR A 1 10 ? -7.755 1.046 -2.852 1.00 0.00 10 TYR A N 17
ATOM 11964 C CA . TYR A 1 10 ? -6.955 2.201 -2.467 1.00 0.00 10 TYR A CA 17
ATOM 11965 C C . TYR A 1 10 ? -5.630 2.181 -3.215 1.00 0.00 10 TYR A C 17
ATOM 11966 O O . TYR A 1 10 ? -5.042 3.226 -3.496 1.00 0.00 10 TYR A O 17
ATOM 11984 N N . CYS A 1 11 ? -5.181 0.976 -3.550 1.00 0.00 11 CYS A N 17
ATOM 11985 C CA . CYS A 1 11 ? -3.939 0.794 -4.286 1.00 0.00 11 CYS A CA 17
ATOM 11986 C C . CYS A 1 11 ? -4.206 0.877 -5.785 1.00 0.00 11 CYS A C 17
ATOM 11987 O O . CYS A 1 11 ? -3.330 0.602 -6.604 1.00 0.00 11 CYS A O 17
ATOM 11994 N N . ARG A 1 12 ? -5.431 1.262 -6.130 1.00 0.00 12 ARG A N 17
ATOM 11995 C CA . ARG A 1 12 ? -5.834 1.393 -7.523 1.00 0.00 12 ARG A CA 17
ATOM 11996 C C . ARG A 1 12 ? -5.864 2.861 -7.930 1.00 0.00 12 ARG A C 17
ATOM 11997 O O . ARG A 1 12 ? -5.681 3.198 -9.101 1.00 0.00 12 ARG A O 17
ATOM 12018 N N . VAL A 1 13 ? -6.096 3.729 -6.951 1.00 0.00 13 VAL A N 17
ATOM 12019 C CA . VAL A 1 13 ? -6.153 5.163 -7.190 1.00 0.00 13 VAL A CA 17
ATOM 12020 C C . VAL A 1 13 ? -4.803 5.822 -6.924 1.00 0.00 13 VAL A C 17
ATOM 12021 O O . VAL A 1 13 ? -4.461 6.828 -7.545 1.00 0.00 13 VAL A O 17
ATOM 12034 N N . ARG A 1 14 ? -4.042 5.250 -5.993 1.00 0.00 14 ARG A N 17
ATOM 12035 C CA . ARG A 1 14 ? -2.731 5.784 -5.640 1.00 0.00 14 ARG A CA 17
ATOM 12036 C C . ARG A 1 14 ? -1.756 4.662 -5.295 1.00 0.00 14 ARG A C 17
ATOM 12037 O O . ARG A 1 14 ? -0.803 4.866 -4.542 1.00 0.00 14 ARG A O 17
ATOM 12058 N N . GLY A 1 15 ? -2.001 3.479 -5.847 1.00 0.00 15 GLY A N 17
ATOM 12059 C CA . GLY A 1 15 ? -1.137 2.344 -5.581 1.00 0.00 15 GLY A CA 17
ATOM 12060 C C . GLY A 1 15 ? 0.219 2.474 -6.244 1.00 0.00 15 GLY A C 17
ATOM 12061 O O . GLY A 1 15 ? 0.333 2.366 -7.466 1.00 0.00 15 GLY A O 17
ATOM 12065 N N . GLY A 1 16 ? 1.250 2.702 -5.437 1.00 0.00 16 GLY A N 17
ATOM 12066 C CA . GLY A 1 16 ? 2.592 2.838 -5.968 1.00 0.00 16 GLY A CA 17
ATOM 12067 C C . GLY A 1 16 ? 3.172 1.509 -6.407 1.00 0.00 16 GLY A C 17
ATOM 12068 O O . GLY A 1 16 ? 3.134 1.167 -7.589 1.00 0.00 16 GLY A O 17
ATOM 12072 N N . ARG A 1 17 ? 3.707 0.755 -5.451 1.00 0.00 17 ARG A N 17
ATOM 12073 C CA . ARG A 1 17 ? 4.292 -0.549 -5.742 1.00 0.00 17 ARG A CA 17
ATOM 12074 C C . ARG A 1 17 ? 3.756 -1.609 -4.784 1.00 0.00 17 ARG A C 17
ATOM 12075 O O . ARG A 1 17 ? 3.024 -1.297 -3.844 1.00 0.00 17 ARG A O 17
ATOM 12096 N N . CYS A 1 18 ? 4.124 -2.862 -5.029 1.00 0.00 18 CYS A N 17
ATOM 12097 C CA . CYS A 1 18 ? 3.678 -3.967 -4.189 1.00 0.00 18 CYS A CA 17
ATOM 12098 C C . CYS A 1 18 ? 4.852 -4.851 -3.781 1.00 0.00 18 CYS A C 17
ATOM 12099 O O . CYS A 1 18 ? 5.771 -5.082 -4.568 1.00 0.00 18 CYS A O 17
ATOM 12106 N N . ALA A 1 19 ? 4.813 -5.346 -2.548 1.00 0.00 19 ALA A N 17
ATOM 12107 C CA . ALA A 1 19 ? 5.871 -6.209 -2.038 1.00 0.00 19 ALA A CA 17
ATOM 12108 C C . ALA A 1 19 ? 5.444 -7.672 -2.078 1.00 0.00 19 ALA A C 17
ATOM 12109 O O . ALA A 1 19 ? 4.253 -7.979 -2.123 1.00 0.00 19 ALA A O 17
ATOM 12116 N N . VAL A 1 20 ? 6.424 -8.570 -2.070 1.00 0.00 20 VAL A N 17
ATOM 12117 C CA . VAL A 1 20 ? 6.151 -10.002 -2.114 1.00 0.00 20 VAL A CA 17
ATOM 12118 C C . VAL A 1 20 ? 5.846 -10.556 -0.725 1.00 0.00 20 VAL A C 17
ATOM 12119 O O . VAL A 1 20 ? 4.871 -11.285 -0.540 1.00 0.00 20 VAL A O 17
ATOM 12132 N N . LEU A 1 21 ? 6.687 -10.214 0.245 1.00 0.00 21 LEU A N 17
ATOM 12133 C CA . LEU A 1 21 ? 6.506 -10.685 1.614 1.00 0.00 21 LEU A CA 17
ATOM 12134 C C . LEU A 1 21 ? 6.130 -9.537 2.545 1.00 0.00 21 LEU A C 17
ATOM 12135 O O . LEU A 1 21 ? 5.111 -9.592 3.233 1.00 0.00 21 LEU A O 17
ATOM 12151 N N . SER A 1 22 ? 6.961 -8.499 2.562 1.00 0.00 22 SER A N 17
ATOM 12152 C CA . SER A 1 22 ? 6.716 -7.338 3.411 1.00 0.00 22 SER A CA 17
ATOM 12153 C C . SER A 1 22 ? 7.118 -6.050 2.700 1.00 0.00 22 SER A C 17
ATOM 12154 O O . SER A 1 22 ? 8.021 -6.048 1.863 1.00 0.00 22 SER A O 17
ATOM 12162 N N . CYS A 1 23 ? 6.440 -4.956 3.040 1.00 0.00 23 CYS A N 17
ATOM 12163 C CA . CYS A 1 23 ? 6.724 -3.658 2.435 1.00 0.00 23 CYS A CA 17
ATOM 12164 C C . CYS A 1 23 ? 8.188 -3.278 2.619 1.00 0.00 23 CYS A C 17
ATOM 12165 O O . CYS A 1 23 ? 8.889 -3.859 3.449 1.00 0.00 23 CYS A O 17
ATOM 12172 N N . LEU A 1 24 ? 8.649 -2.303 1.841 1.00 0.00 24 LEU A N 17
ATOM 12173 C CA . LEU A 1 24 ? 10.034 -1.861 1.928 1.00 0.00 24 LEU A CA 17
ATOM 12174 C C . LEU A 1 24 ? 10.174 -0.681 2.888 1.00 0.00 24 LEU A C 17
ATOM 12175 O O . LEU A 1 24 ? 9.314 0.196 2.931 1.00 0.00 24 LEU A O 17
ATOM 12191 N N . PRO A 1 25 ? 11.262 -0.648 3.681 1.00 0.00 25 PRO A N 17
ATOM 12192 C CA . PRO A 1 25 ? 11.504 0.429 4.650 1.00 0.00 25 PRO A CA 17
ATOM 12193 C C . PRO A 1 25 ? 11.614 1.799 3.987 1.00 0.00 25 PRO A C 17
ATOM 12194 O O . PRO A 1 25 ? 11.519 2.829 4.654 1.00 0.00 25 PRO A O 17
ATOM 12205 N N . LYS A 1 26 ? 11.815 1.803 2.674 1.00 0.00 26 LYS A N 17
ATOM 12206 C CA . LYS A 1 26 ? 11.939 3.049 1.925 1.00 0.00 26 LYS A CA 17
ATOM 12207 C C . LYS A 1 26 ? 10.584 3.502 1.390 1.00 0.00 26 LYS A C 17
ATOM 12208 O O . LYS A 1 26 ? 10.497 4.465 0.627 1.00 0.00 26 LYS A O 17
ATOM 12227 N N . GLU A 1 27 ? 9.529 2.802 1.797 1.00 0.00 27 GLU A N 17
ATOM 12228 C CA . GLU A 1 27 ? 8.176 3.133 1.362 1.00 0.00 27 GLU A CA 17
ATOM 12229 C C . GLU A 1 27 ? 7.149 2.761 2.428 1.00 0.00 27 GLU A C 17
ATOM 12230 O O . GLU A 1 27 ? 7.287 1.749 3.113 1.00 0.00 27 GLU A O 17
ATOM 12242 N N . GLU A 1 28 ? 6.113 3.585 2.554 1.00 0.00 28 GLU A N 17
ATOM 12243 C CA . GLU A 1 28 ? 5.054 3.341 3.528 1.00 0.00 28 GLU A CA 17
ATOM 12244 C C . GLU A 1 28 ? 3.902 2.584 2.880 1.00 0.00 28 GLU A C 17
ATOM 12245 O O . GLU A 1 28 ? 3.734 2.624 1.664 1.00 0.00 28 GLU A O 17
ATOM 12257 N N . GLN A 1 29 ? 3.109 1.895 3.691 1.00 0.00 29 GLN A N 17
ATOM 12258 C CA . GLN A 1 29 ? 1.981 1.133 3.171 1.00 0.00 29 GLN A CA 17
ATOM 12259 C C . GLN A 1 29 ? 0.721 1.988 3.111 1.00 0.00 29 GLN A C 17
ATOM 12260 O O . GLN A 1 29 ? 0.455 2.790 4.006 1.00 0.00 29 GLN A O 17
ATOM 12274 N N . ILE A 1 30 ? -0.049 1.807 2.042 1.00 0.00 30 ILE A N 17
ATOM 12275 C CA . ILE A 1 30 ? -1.283 2.556 1.847 1.00 0.00 30 ILE A CA 17
ATOM 12276 C C . ILE A 1 30 ? -2.483 1.622 1.748 1.00 0.00 30 ILE A C 17
ATOM 12277 O O . ILE A 1 30 ? -3.620 2.029 1.988 1.00 0.00 30 ILE A O 17
ATOM 12293 N N . GLY A 1 31 ? -2.224 0.368 1.390 1.00 0.00 31 GLY A N 17
ATOM 12294 C CA . GLY A 1 31 ? -3.296 -0.602 1.262 1.00 0.00 31 GLY A CA 17
ATOM 12295 C C . GLY A 1 31 ? -2.790 -2.027 1.167 1.00 0.00 31 GLY A C 17
ATOM 12296 O O . GLY A 1 31 ? -1.665 -2.324 1.570 1.00 0.00 31 GLY A O 17
ATOM 12300 N N . LYS A 1 32 ? -3.627 -2.909 0.630 1.00 0.00 32 LYS A N 17
ATOM 12301 C CA . LYS A 1 32 ? -3.267 -4.313 0.476 1.00 0.00 32 LYS A CA 17
ATOM 12302 C C . LYS A 1 32 ? -3.320 -4.725 -0.990 1.00 0.00 32 LYS A C 17
ATOM 12303 O O . LYS A 1 32 ? -4.385 -4.729 -1.606 1.00 0.00 32 LYS A O 17
ATOM 12322 N N . CYS A 1 33 ? -2.163 -5.068 -1.542 1.00 0.00 33 CYS A N 17
ATOM 12323 C CA . CYS A 1 33 ? -2.073 -5.480 -2.936 1.00 0.00 33 CYS A CA 17
ATOM 12324 C C . CYS A 1 33 ? -2.766 -6.822 -3.154 1.00 0.00 33 CYS A C 17
ATOM 12325 O O . CYS A 1 33 ? -2.947 -7.261 -4.291 1.00 0.00 33 CYS A O 17
ATOM 12332 N N . SER A 1 34 ? -3.154 -7.466 -2.057 1.00 0.00 34 SER A N 17
ATOM 12333 C CA . SER A 1 34 ? -3.831 -8.757 -2.122 1.00 0.00 34 SER A CA 17
ATOM 12334 C C . SER A 1 34 ? -4.509 -9.079 -0.793 1.00 0.00 34 SER A C 17
ATOM 12335 O O . SER A 1 34 ? -5.703 -8.832 -0.619 1.00 0.00 34 SER A O 17
ATOM 12343 N N . THR A 1 35 ? -3.739 -9.630 0.141 1.00 0.00 35 THR A N 17
ATOM 12344 C CA . THR A 1 35 ? -4.262 -9.984 1.456 1.00 0.00 35 THR A CA 17
ATOM 12345 C C . THR A 1 35 ? -3.328 -9.497 2.561 1.00 0.00 35 THR A C 17
ATOM 12346 O O . THR A 1 35 ? -2.521 -8.593 2.347 1.00 0.00 35 THR A O 17
ATOM 12357 N N . ARG A 1 36 ? -3.443 -10.098 3.742 1.00 0.00 36 ARG A N 17
ATOM 12358 C CA . ARG A 1 36 ? -2.607 -9.722 4.877 1.00 0.00 36 ARG A CA 17
ATOM 12359 C C . ARG A 1 36 ? -1.131 -9.970 4.576 1.00 0.00 36 ARG A C 17
ATOM 12360 O O . ARG A 1 36 ? -0.252 -9.395 5.217 1.00 0.00 36 ARG A O 17
ATOM 12381 N N . GLY A 1 37 ? -0.869 -10.834 3.599 1.00 0.00 37 GLY A N 17
ATOM 12382 C CA . GLY A 1 37 ? 0.500 -11.147 3.231 1.00 0.00 37 GLY A CA 17
ATOM 12383 C C . GLY A 1 37 ? 1.205 -9.989 2.552 1.00 0.00 37 GLY A C 17
ATOM 12384 O O . GLY A 1 37 ? 2.112 -9.384 3.125 1.00 0.00 37 GLY A O 17
ATOM 12388 N N . ARG A 1 38 ? 0.790 -9.681 1.327 1.00 0.00 38 ARG A N 17
ATOM 12389 C CA . ARG A 1 38 ? 1.390 -8.589 0.567 1.00 0.00 38 ARG A CA 17
ATOM 12390 C C . ARG A 1 38 ? 0.676 -7.271 0.844 1.00 0.00 38 ARG A C 17
ATOM 12391 O O . ARG A 1 38 ? -0.441 -7.255 1.359 1.00 0.00 38 ARG A O 17
ATOM 12412 N N . LYS A 1 39 ? 1.333 -6.166 0.498 1.00 0.00 39 LYS A N 17
ATOM 12413 C CA . LYS A 1 39 ? 0.766 -4.835 0.709 1.00 0.00 39 LYS A CA 17
ATOM 12414 C C . LYS A 1 39 ? 1.294 -3.854 -0.330 1.00 0.00 39 LYS A C 17
ATOM 12415 O O . LYS A 1 39 ? 2.147 -4.197 -1.149 1.00 0.00 39 LYS A O 17
ATOM 12434 N N . CYS A 1 40 ? 0.775 -2.631 -0.293 1.00 0.00 40 CYS A N 17
ATOM 12435 C CA . CYS A 1 40 ? 1.186 -1.594 -1.233 1.00 0.00 40 CYS A CA 17
ATOM 12436 C C . CYS A 1 40 ? 2.042 -0.536 -0.549 1.00 0.00 40 CYS A C 17
ATOM 12437 O O . CYS A 1 40 ? 1.605 0.103 0.406 1.00 0.00 40 CYS A O 17
ATOM 12444 N N . CYS A 1 41 ? 3.264 -0.357 -1.042 1.00 0.00 41 CYS A N 17
ATOM 12445 C CA . CYS A 1 41 ? 4.180 0.622 -0.476 1.00 0.00 41 CYS A CA 17
ATOM 12446 C C . CYS A 1 41 ? 4.504 1.723 -1.482 1.00 0.00 41 CYS A C 17
ATOM 12447 O O . CYS A 1 41 ? 4.669 1.462 -2.673 1.00 0.00 41 CYS A O 17
ATOM 12454 N N . ARG A 1 42 ? 4.599 2.955 -0.989 1.00 0.00 42 ARG A N 17
ATOM 12455 C CA . ARG A 1 42 ? 4.912 4.100 -1.836 1.00 0.00 42 ARG A CA 17
ATOM 12456 C C . ARG A 1 42 ? 6.187 4.783 -1.354 1.00 0.00 42 ARG A C 17
ATOM 12457 O O . ARG A 1 42 ? 6.300 5.156 -0.185 1.00 0.00 42 ARG A O 17
ATOM 12478 N N . ARG A 1 43 ? 7.150 4.932 -2.258 1.00 0.00 43 ARG A N 17
ATOM 12479 C CA . ARG A 1 43 ? 8.426 5.558 -1.924 1.00 0.00 43 ARG A CA 17
ATOM 12480 C C . ARG A 1 43 ? 8.220 6.937 -1.306 1.00 0.00 43 ARG A C 17
ATOM 12481 O O . ARG A 1 43 ? 7.445 7.749 -1.812 1.00 0.00 43 ARG A O 17
ATOM 12502 N N . LYS A 1 44 ? 8.925 7.193 -0.208 1.00 0.00 44 LYS A N 17
ATOM 12503 C CA . LYS A 1 44 ? 8.829 8.471 0.487 1.00 0.00 44 LYS A CA 17
ATOM 12504 C C . LYS A 1 44 ? 10.213 8.973 0.886 1.00 0.00 44 LYS A C 17
ATOM 12505 O O . LYS A 1 44 ? 11.143 8.185 1.058 1.00 0.00 44 LYS A O 17
ATOM 12524 N N . LYS A 1 45 ? 10.343 10.288 1.033 1.00 0.00 45 LYS A N 17
ATOM 12525 C CA . LYS A 1 45 ? 11.615 10.891 1.413 1.00 0.00 45 LYS A CA 17
ATOM 12526 C C . LYS A 1 45 ? 11.452 11.780 2.642 1.00 0.00 45 LYS A C 17
ATOM 12527 O O . LYS A 1 45 ? 12.442 12.430 3.038 1.00 0.00 45 LYS A O 17
ATOM 12547 N N . GLY A 1 1 ? -21.321 3.195 -5.204 1.00 0.00 1 GLY A N 18
ATOM 12548 C CA . GLY A 1 1 ? -22.533 2.360 -4.976 1.00 0.00 1 GLY A CA 18
ATOM 12549 C C . GLY A 1 1 ? -22.193 0.911 -4.687 1.00 0.00 1 GLY A C 18
ATOM 12550 O O . GLY A 1 1 ? -23.040 0.150 -4.220 1.00 0.00 1 GLY A O 18
ATOM 12556 N N . ILE A 1 2 ? -20.950 0.529 -4.966 1.00 0.00 2 ILE A N 18
ATOM 12557 C CA . ILE A 1 2 ? -20.499 -0.839 -4.735 1.00 0.00 2 ILE A CA 18
ATOM 12558 C C . ILE A 1 2 ? -19.011 -0.879 -4.396 1.00 0.00 2 ILE A C 18
ATOM 12559 O O . ILE A 1 2 ? -18.220 -0.102 -4.931 1.00 0.00 2 ILE A O 18
ATOM 12575 N N . ILE A 1 3 ? -18.638 -1.790 -3.501 1.00 0.00 3 ILE A N 18
ATOM 12576 C CA . ILE A 1 3 ? -17.248 -1.933 -3.085 1.00 0.00 3 ILE A CA 18
ATOM 12577 C C . ILE A 1 3 ? -16.485 -2.875 -4.014 1.00 0.00 3 ILE A C 18
ATOM 12578 O O . ILE A 1 3 ? -16.868 -4.031 -4.193 1.00 0.00 3 ILE A O 18
ATOM 12594 N N . ASN A 1 4 ? -15.402 -2.370 -4.599 1.00 0.00 4 ASN A N 18
ATOM 12595 C CA . ASN A 1 4 ? -14.578 -3.163 -5.506 1.00 0.00 4 ASN A CA 18
ATOM 12596 C C . ASN A 1 4 ? -13.134 -3.213 -5.020 1.00 0.00 4 ASN A C 18
ATOM 12597 O O . ASN A 1 4 ? -12.382 -4.124 -5.366 1.00 0.00 4 ASN A O 18
ATOM 12608 N N . THR A 1 5 ? -12.754 -2.226 -4.213 1.00 0.00 5 THR A N 18
ATOM 12609 C CA . THR A 1 5 ? -11.401 -2.153 -3.673 1.00 0.00 5 THR A CA 18
ATOM 12610 C C . THR A 1 5 ? -11.423 -1.771 -2.197 1.00 0.00 5 THR A C 18
ATOM 12611 O O . THR A 1 5 ? -12.286 -1.011 -1.756 1.00 0.00 5 THR A O 18
ATOM 12622 N N . LEU A 1 6 ? -10.471 -2.304 -1.438 1.00 0.00 6 LEU A N 18
ATOM 12623 C CA . LEU A 1 6 ? -10.384 -2.020 -0.010 1.00 0.00 6 LEU A CA 18
ATOM 12624 C C . LEU A 1 6 ? -9.198 -1.109 0.296 1.00 0.00 6 LEU A C 18
ATOM 12625 O O . LEU A 1 6 ? -8.497 -1.295 1.291 1.00 0.00 6 LEU A O 18
ATOM 12641 N N . GLN A 1 7 ? -8.984 -0.116 -0.561 1.00 0.00 7 GLN A N 18
ATOM 12642 C CA . GLN A 1 7 ? -7.887 0.829 -0.377 1.00 0.00 7 GLN A CA 18
ATOM 12643 C C . GLN A 1 7 ? -8.086 1.654 0.891 1.00 0.00 7 GLN A C 18
ATOM 12644 O O . GLN A 1 7 ? -7.235 2.467 1.254 1.00 0.00 7 GLN A O 18
ATOM 12658 N N . LYS A 1 8 ? -9.214 1.441 1.562 1.00 0.00 8 LYS A N 18
ATOM 12659 C CA . LYS A 1 8 ? -9.522 2.165 2.789 1.00 0.00 8 LYS A CA 18
ATOM 12660 C C . LYS A 1 8 ? -8.836 1.517 3.986 1.00 0.00 8 LYS A C 18
ATOM 12661 O O . LYS A 1 8 ? -8.693 2.133 5.042 1.00 0.00 8 LYS A O 18
ATOM 12680 N N . TYR A 1 9 ? -8.407 0.271 3.811 1.00 0.00 9 TYR A N 18
ATOM 12681 C CA . TYR A 1 9 ? -7.729 -0.463 4.872 1.00 0.00 9 TYR A CA 18
ATOM 12682 C C . TYR A 1 9 ? -6.851 -1.566 4.296 1.00 0.00 9 TYR A C 18
ATOM 12683 O O . TYR A 1 9 ? -6.683 -2.622 4.906 1.00 0.00 9 TYR A O 18
ATOM 12701 N N . TYR A 1 10 ? -6.292 -1.316 3.117 1.00 0.00 10 TYR A N 18
ATOM 12702 C CA . TYR A 1 10 ? -5.431 -2.294 2.465 1.00 0.00 10 TYR A CA 18
ATOM 12703 C C . TYR A 1 10 ? -4.088 -2.389 3.177 1.00 0.00 10 TYR A C 18
ATOM 12704 O O . TYR A 1 10 ? -3.514 -3.471 3.299 1.00 0.00 10 TYR A O 18
ATOM 12722 N N . CYS A 1 11 ? -3.595 -1.249 3.653 1.00 0.00 11 CYS A N 18
ATOM 12723 C CA . CYS A 1 11 ? -2.322 -1.204 4.362 1.00 0.00 11 CYS A CA 18
ATOM 12724 C C . CYS A 1 11 ? -2.506 -1.632 5.815 1.00 0.00 11 CYS A C 18
ATOM 12725 O O . CYS A 1 11 ? -1.641 -1.397 6.659 1.00 0.00 11 CYS A O 18
ATOM 12732 N N . ARG A 1 12 ? -3.642 -2.264 6.096 1.00 0.00 12 ARG A N 18
ATOM 12733 C CA . ARG A 1 12 ? -3.948 -2.732 7.441 1.00 0.00 12 ARG A CA 18
ATOM 12734 C C . ARG A 1 12 ? -4.007 -4.255 7.482 1.00 0.00 12 ARG A C 18
ATOM 12735 O O . ARG A 1 12 ? -3.560 -4.878 8.444 1.00 0.00 12 ARG A O 18
ATOM 12756 N N . VAL A 1 13 ? -4.563 -4.847 6.428 1.00 0.00 13 VAL A N 18
ATOM 12757 C CA . VAL A 1 13 ? -4.684 -6.295 6.338 1.00 0.00 13 VAL A CA 18
ATOM 12758 C C . VAL A 1 13 ? -3.381 -6.928 5.859 1.00 0.00 13 VAL A C 18
ATOM 12759 O O . VAL A 1 13 ? -3.070 -8.068 6.203 1.00 0.00 13 VAL A O 18
ATOM 12772 N N . ARG A 1 14 ? -2.625 -6.180 5.061 1.00 0.00 14 ARG A N 18
ATOM 12773 C CA . ARG A 1 14 ? -1.357 -6.667 4.531 1.00 0.00 14 ARG A CA 18
ATOM 12774 C C . ARG A 1 14 ? -0.338 -5.535 4.432 1.00 0.00 14 ARG A C 18
ATOM 12775 O O . ARG A 1 14 ? 0.643 -5.633 3.694 1.00 0.00 14 ARG A O 18
ATOM 12796 N N . GLY A 1 15 ? -0.580 -4.462 5.179 1.00 0.00 15 GLY A N 18
ATOM 12797 C CA . GLY A 1 15 ? 0.323 -3.326 5.161 1.00 0.00 15 GLY A CA 18
ATOM 12798 C C . GLY A 1 15 ? 1.713 -3.681 5.650 1.00 0.00 15 GLY A C 18
ATOM 12799 O O . GLY A 1 15 ? 1.874 -4.221 6.746 1.00 0.00 15 GLY A O 18
ATOM 12803 N N . GLY A 1 16 ? 2.720 -3.378 4.837 1.00 0.00 16 GLY A N 18
ATOM 12804 C CA . GLY A 1 16 ? 4.091 -3.676 5.209 1.00 0.00 16 GLY A CA 18
ATOM 12805 C C . GLY A 1 16 ? 4.856 -2.441 5.645 1.00 0.00 16 GLY A C 18
ATOM 12806 O O . GLY A 1 16 ? 5.026 -2.198 6.839 1.00 0.00 16 GLY A O 18
ATOM 12810 N N . ARG A 1 17 ? 5.320 -1.660 4.673 1.00 0.00 17 ARG A N 18
ATOM 12811 C CA . ARG A 1 17 ? 6.073 -0.444 4.963 1.00 0.00 17 ARG A CA 18
ATOM 12812 C C . ARG A 1 17 ? 5.559 0.731 4.135 1.00 0.00 17 ARG A C 18
ATOM 12813 O O . ARG A 1 17 ? 4.676 0.570 3.292 1.00 0.00 17 ARG A O 18
ATOM 12834 N N . CYS A 1 18 ? 6.121 1.910 4.382 1.00 0.00 18 CYS A N 18
ATOM 12835 C CA . CYS A 1 18 ? 5.725 3.115 3.661 1.00 0.00 18 CYS A CA 18
ATOM 12836 C C . CYS A 1 18 ? 6.945 3.824 3.082 1.00 0.00 18 CYS A C 18
ATOM 12837 O O . CYS A 1 18 ? 8.019 3.823 3.685 1.00 0.00 18 CYS A O 18
ATOM 12844 N N . ALA A 1 19 ? 6.775 4.424 1.908 1.00 0.00 19 ALA A N 18
ATOM 12845 C CA . ALA A 1 19 ? 7.864 5.133 1.246 1.00 0.00 19 ALA A CA 18
ATOM 12846 C C . ALA A 1 19 ? 7.741 6.641 1.442 1.00 0.00 19 ALA A C 18
ATOM 12847 O O . ALA A 1 19 ? 6.777 7.122 2.037 1.00 0.00 19 ALA A O 18
ATOM 12854 N N . VAL A 1 20 ? 8.728 7.381 0.941 1.00 0.00 20 VAL A N 18
ATOM 12855 C CA . VAL A 1 20 ? 8.738 8.836 1.063 1.00 0.00 20 VAL A CA 18
ATOM 12856 C C . VAL A 1 20 ? 7.931 9.496 -0.053 1.00 0.00 20 VAL A C 18
ATOM 12857 O O . VAL A 1 20 ? 7.090 10.358 0.204 1.00 0.00 20 VAL A O 18
ATOM 12870 N N . LEU A 1 21 ? 8.197 9.090 -1.290 1.00 0.00 21 LEU A N 18
ATOM 12871 C CA . LEU A 1 21 ? 7.498 9.645 -2.446 1.00 0.00 21 LEU A CA 18
ATOM 12872 C C . LEU A 1 21 ? 6.977 8.533 -3.349 1.00 0.00 21 LEU A C 18
ATOM 12873 O O . LEU A 1 21 ? 5.798 8.505 -3.701 1.00 0.00 21 LEU A O 18
ATOM 12889 N N . SER A 1 22 ? 7.865 7.616 -3.720 1.00 0.00 22 SER A N 18
ATOM 12890 C CA . SER A 1 22 ? 7.497 6.499 -4.581 1.00 0.00 22 SER A CA 18
ATOM 12891 C C . SER A 1 22 ? 7.823 5.169 -3.910 1.00 0.00 22 SER A C 18
ATOM 12892 O O . SER A 1 22 ? 8.714 5.094 -3.064 1.00 0.00 22 SER A O 18
ATOM 12900 N N . CYS A 1 23 ? 7.094 4.126 -4.295 1.00 0.00 23 CYS A N 18
ATOM 12901 C CA . CYS A 1 23 ? 7.296 2.792 -3.736 1.00 0.00 23 CYS A CA 18
ATOM 12902 C C . CYS A 1 23 ? 8.750 2.353 -3.861 1.00 0.00 23 CYS A C 18
ATOM 12903 O O . CYS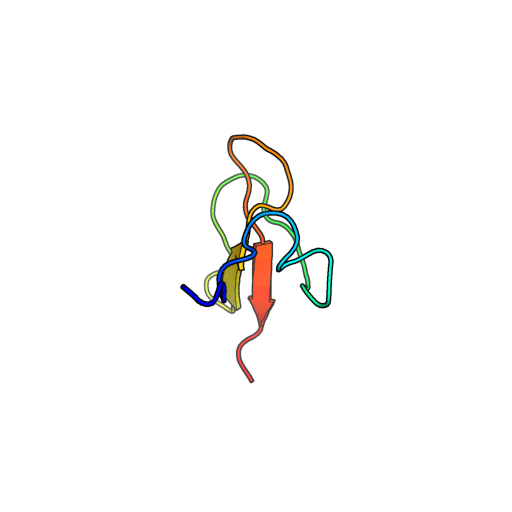 A 1 23 ? 9.543 2.991 -4.555 1.00 0.00 23 CYS A O 18
ATOM 12910 N N . LEU A 1 24 ? 9.095 1.256 -3.192 1.00 0.00 24 LEU A N 18
ATOM 12911 C CA . LEU A 1 24 ? 10.459 0.738 -3.242 1.00 0.00 24 LEU A CA 18
ATOM 12912 C C . LEU A 1 24 ? 10.621 -0.239 -4.408 1.00 0.00 24 LEU A C 18
ATOM 12913 O O . LEU A 1 24 ? 9.654 -0.872 -4.832 1.00 0.00 24 LEU A O 18
ATOM 12929 N N . PRO A 1 25 ? 11.848 -0.367 -4.952 1.00 0.00 25 PRO A N 18
ATOM 12930 C CA . PRO A 1 25 ? 12.124 -1.262 -6.084 1.00 0.00 25 PRO A CA 18
ATOM 12931 C C . PRO A 1 25 ? 12.131 -2.739 -5.693 1.00 0.00 25 PRO A C 18
ATOM 12932 O O . PRO A 1 25 ? 12.743 -3.563 -6.371 1.00 0.00 25 PRO A O 18
ATOM 12943 N N . LYS A 1 26 ? 11.446 -3.069 -4.602 1.00 0.00 26 LYS A N 18
ATOM 12944 C CA . LYS A 1 26 ? 11.379 -4.449 -4.134 1.00 0.00 26 LYS A CA 18
ATOM 12945 C C . LYS A 1 26 ? 10.031 -4.738 -3.479 1.00 0.00 26 LYS A C 18
ATOM 12946 O O . LYS A 1 26 ? 9.909 -5.662 -2.674 1.00 0.00 26 LYS A O 18
ATOM 12965 N N . GLU A 1 27 ? 9.021 -3.940 -3.822 1.00 0.00 27 GLU A N 18
ATOM 12966 C CA . GLU A 1 27 ? 7.687 -4.116 -3.254 1.00 0.00 27 GLU A CA 18
ATOM 12967 C C . GLU A 1 27 ? 6.608 -3.500 -4.140 1.00 0.00 27 GLU A C 18
ATOM 12968 O O . GLU A 1 27 ? 6.891 -2.663 -4.997 1.00 0.00 27 GLU A O 18
ATOM 12980 N N . GLU A 1 28 ? 5.363 -3.910 -3.904 1.00 0.00 28 GLU A N 18
ATOM 12981 C CA . GLU A 1 28 ? 4.221 -3.395 -4.651 1.00 0.00 28 GLU A CA 18
ATOM 12982 C C . GLU A 1 28 ? 3.355 -2.532 -3.741 1.00 0.00 28 GLU A C 18
ATOM 12983 O O . GLU A 1 28 ? 3.427 -2.652 -2.521 1.00 0.00 28 GLU A O 18
ATOM 12995 N N . GLN A 1 29 ? 2.546 -1.659 -4.325 1.00 0.00 29 GLN A N 18
ATOM 12996 C CA . GLN A 1 29 ? 1.692 -0.783 -3.532 1.00 0.00 29 GLN A CA 18
ATOM 12997 C C . GLN A 1 29 ? 0.348 -1.436 -3.230 1.00 0.00 29 GLN A C 18
ATOM 12998 O O . GLN A 1 29 ? -0.233 -2.115 -4.077 1.00 0.00 29 GLN A O 18
ATOM 13012 N N . ILE A 1 30 ? -0.136 -1.218 -2.011 1.00 0.00 30 ILE A N 18
ATOM 13013 C CA . ILE A 1 30 ? -1.411 -1.773 -1.575 1.00 0.00 30 ILE A CA 18
ATOM 13014 C C . ILE A 1 30 ? -2.407 -0.660 -1.275 1.00 0.00 30 ILE A C 18
ATOM 13015 O O . ILE A 1 30 ? -3.619 -0.860 -1.350 1.00 0.00 30 ILE A O 18
ATOM 13031 N N . GLY A 1 31 ? -1.885 0.515 -0.934 1.00 0.00 31 GLY A N 18
ATOM 13032 C CA . GLY A 1 31 ? -2.740 1.648 -0.626 1.00 0.00 31 GLY A CA 18
ATOM 13033 C C . GLY A 1 31 ? -1.972 2.810 -0.031 1.00 0.00 31 GLY A C 18
ATOM 13034 O O . GLY A 1 31 ? -0.877 2.631 0.499 1.00 0.00 31 GLY A O 18
ATOM 13038 N N . LYS A 1 32 ? -2.548 4.006 -0.118 1.00 0.00 32 LYS A N 18
ATOM 13039 C CA . LYS A 1 32 ? -1.909 5.202 0.419 1.00 0.00 32 LYS A CA 18
ATOM 13040 C C . LYS A 1 32 ? -1.614 5.031 1.906 1.00 0.00 32 LYS A C 18
ATOM 13041 O O . LYS A 1 32 ? -2.471 4.592 2.672 1.00 0.00 32 LYS A O 18
ATOM 13060 N N . CYS A 1 33 ? -0.392 5.370 2.303 1.00 0.00 33 CYS A N 18
ATOM 13061 C CA . CYS A 1 33 ? 0.023 5.243 3.695 1.00 0.00 33 CYS A CA 18
ATOM 13062 C C . CYS A 1 33 ? -0.420 6.448 4.520 1.00 0.00 33 CYS A C 18
ATOM 13063 O O . CYS A 1 33 ? -0.841 6.302 5.668 1.00 0.00 33 CYS A O 18
ATOM 13070 N N . SER A 1 34 ? -0.323 7.637 3.933 1.00 0.00 34 SER A N 18
ATOM 13071 C CA . SER A 1 34 ? -0.716 8.860 4.624 1.00 0.00 34 SER A CA 18
ATOM 13072 C C . SER A 1 34 ? -1.480 9.796 3.690 1.00 0.00 34 SER A C 18
ATOM 13073 O O . SER A 1 34 ? -2.709 9.757 3.627 1.00 0.00 34 SER A O 18
ATOM 13081 N N . THR A 1 35 ? -0.744 10.637 2.969 1.00 0.00 35 THR A N 18
ATOM 13082 C CA . THR A 1 35 ? -1.352 11.584 2.042 1.00 0.00 35 THR A CA 18
ATOM 13083 C C . THR A 1 35 ? -1.100 11.175 0.593 1.00 0.00 35 THR A C 18
ATOM 13084 O O . THR A 1 35 ? -0.777 10.020 0.312 1.00 0.00 35 THR A O 18
ATOM 13095 N N . ARG A 1 36 ? -1.250 12.128 -0.324 1.00 0.00 36 ARG A N 18
ATOM 13096 C CA . ARG A 1 36 ? -1.039 11.866 -1.743 1.00 0.00 36 ARG A CA 18
ATOM 13097 C C . ARG A 1 36 ? 0.444 11.930 -2.096 1.00 0.00 36 ARG A C 18
ATOM 13098 O O . ARG A 1 36 ? 0.808 12.072 -3.264 1.00 0.00 36 ARG A O 18
ATOM 13119 N N . GLY A 1 37 ? 1.295 11.824 -1.080 1.00 0.00 37 GLY A N 18
ATOM 13120 C CA . GLY A 1 37 ? 2.728 11.872 -1.303 1.00 0.00 37 GLY A CA 18
ATOM 13121 C C . GLY A 1 37 ? 3.408 10.551 -0.997 1.00 0.00 37 GLY A C 18
ATOM 13122 O O . GLY A 1 37 ? 4.362 10.165 -1.672 1.00 0.00 37 GLY A O 18
ATOM 13126 N N . ARG A 1 38 ? 2.914 9.856 0.024 1.00 0.00 38 ARG A N 18
ATOM 13127 C CA . ARG A 1 38 ? 3.478 8.571 0.419 1.00 0.00 38 ARG A CA 18
ATOM 13128 C C . ARG A 1 38 ? 2.513 7.434 0.098 1.00 0.00 38 ARG A C 18
ATOM 13129 O O . ARG A 1 38 ? 1.338 7.668 -0.188 1.00 0.00 38 ARG A O 18
ATOM 13150 N N . LYS A 1 39 ? 3.016 6.201 0.143 1.00 0.00 39 LYS A N 18
ATOM 13151 C CA . LYS A 1 39 ? 2.198 5.025 -0.148 1.00 0.00 39 LYS A CA 18
ATOM 13152 C C . LYS A 1 39 ? 2.690 3.813 0.638 1.00 0.00 39 LYS A C 18
ATOM 13153 O O . LYS A 1 39 ? 3.726 3.870 1.301 1.00 0.00 39 LYS A O 18
ATOM 13172 N N . CYS A 1 40 ? 1.936 2.719 0.561 1.00 0.00 40 CYS A N 18
ATOM 13173 C CA . CYS A 1 40 ? 2.293 1.492 1.269 1.00 0.00 40 CYS A CA 18
ATOM 13174 C C . CYS A 1 40 ? 2.792 0.420 0.307 1.00 0.00 40 CYS A C 18
ATOM 13175 O O . CYS A 1 40 ? 2.066 -0.001 -0.591 1.00 0.00 40 CYS A O 18
ATOM 13182 N N . CYS A 1 41 ? 4.030 -0.029 0.505 1.00 0.00 41 CYS A N 18
ATOM 13183 C CA . CYS A 1 41 ? 4.603 -1.064 -0.344 1.00 0.00 41 CYS A CA 18
ATOM 13184 C C . CYS A 1 41 ? 4.915 -2.325 0.458 1.00 0.00 41 CYS A C 18
ATOM 13185 O O . CYS A 1 41 ? 5.461 -2.259 1.559 1.00 0.00 41 CYS A O 18
ATOM 13192 N N . ARG A 1 42 ? 4.558 -3.472 -0.112 1.00 0.00 42 ARG A N 18
ATOM 13193 C CA . ARG A 1 42 ? 4.783 -4.764 0.526 1.00 0.00 42 ARG A CA 18
ATOM 13194 C C . ARG A 1 42 ? 5.857 -5.549 -0.223 1.00 0.00 42 ARG A C 18
ATOM 13195 O O . ARG A 1 42 ? 5.678 -5.899 -1.390 1.00 0.00 42 ARG A O 18
ATOM 13216 N N . ARG A 1 43 ? 6.976 -5.811 0.451 1.00 0.00 43 ARG A N 18
ATOM 13217 C CA . ARG A 1 43 ? 8.087 -6.545 -0.153 1.00 0.00 43 ARG A CA 18
ATOM 13218 C C . ARG A 1 43 ? 7.602 -7.806 -0.859 1.00 0.00 43 ARG A C 18
ATOM 13219 O O . ARG A 1 43 ? 6.660 -8.460 -0.411 1.00 0.00 43 ARG A O 18
ATOM 13240 N N . LYS A 1 44 ? 8.255 -8.139 -1.968 1.00 0.00 44 LYS A N 18
ATOM 13241 C CA . LYS A 1 44 ? 7.894 -9.319 -2.744 1.00 0.00 44 LYS A CA 18
ATOM 13242 C C . LYS A 1 44 ? 8.260 -10.596 -1.994 1.00 0.00 44 LYS A C 18
ATOM 13243 O O . LYS A 1 44 ? 9.429 -10.839 -1.695 1.00 0.00 44 LYS A O 18
ATOM 13262 N N . LYS A 1 45 ? 7.252 -11.410 -1.694 1.00 0.00 45 LYS A N 18
ATOM 13263 C CA . LYS A 1 45 ? 7.466 -12.663 -0.979 1.00 0.00 45 LYS A CA 18
ATOM 13264 C C . LYS A 1 45 ? 6.713 -13.807 -1.650 1.00 0.00 45 LYS A C 18
ATOM 13265 O O . LYS A 1 45 ? 5.759 -13.524 -2.405 1.00 0.00 45 LYS A O 18
ATOM 13285 N N . GLY A 1 1 ? -21.224 -2.075 4.721 1.00 0.00 1 GLY A N 19
ATOM 13286 C CA . GLY A 1 1 ? -22.165 -0.978 5.075 1.00 0.00 1 GLY A CA 19
ATOM 13287 C C . GLY A 1 1 ? -21.620 0.391 4.720 1.00 0.00 1 GLY A C 19
ATOM 13288 O O . GLY A 1 1 ? -21.487 0.728 3.544 1.00 0.00 1 GLY A O 19
ATOM 13294 N N . ILE A 1 2 ? -21.305 1.182 5.741 1.00 0.00 2 ILE A N 19
ATOM 13295 C CA . ILE A 1 2 ? -20.771 2.523 5.534 1.00 0.00 2 ILE A CA 19
ATOM 13296 C C . ILE A 1 2 ? -19.291 2.474 5.171 1.00 0.00 2 ILE A C 19
ATOM 13297 O O . ILE A 1 2 ? -18.481 1.899 5.899 1.00 0.00 2 ILE A O 19
ATOM 13313 N N . ILE A 1 3 ? -18.947 3.079 4.039 1.00 0.00 3 ILE A N 19
ATOM 13314 C CA . ILE A 1 3 ? -17.566 3.106 3.572 1.00 0.00 3 ILE A CA 19
ATOM 13315 C C . ILE A 1 3 ? -16.735 4.118 4.358 1.00 0.00 3 ILE A C 19
ATOM 13316 O O . ILE A 1 3 ? -17.278 5.044 4.963 1.00 0.00 3 ILE A O 19
ATOM 13332 N N . ASN A 1 4 ? -15.417 3.937 4.344 1.00 0.00 4 ASN A N 19
ATOM 13333 C CA . ASN A 1 4 ? -14.511 4.835 5.053 1.00 0.00 4 ASN A CA 19
ATOM 13334 C C . ASN A 1 4 ? -13.356 5.265 4.153 1.00 0.00 4 ASN A C 19
ATOM 13335 O O . ASN A 1 4 ? -13.228 6.441 3.811 1.00 0.00 4 ASN A O 19
ATOM 13346 N N . THR A 1 5 ? -12.518 4.305 3.772 1.00 0.00 5 THR A N 19
ATOM 13347 C CA . THR A 1 5 ? -11.374 4.583 2.911 1.00 0.00 5 THR A CA 19
ATOM 13348 C C . THR A 1 5 ? -11.440 3.761 1.629 1.00 0.00 5 THR A C 19
ATOM 13349 O O . THR A 1 5 ? -12.420 3.058 1.381 1.00 0.00 5 THR A O 19
ATOM 13360 N N . LEU A 1 6 ? -10.392 3.852 0.816 1.00 0.00 6 LEU A N 19
ATOM 13361 C CA . LEU A 1 6 ? -10.335 3.116 -0.441 1.00 0.00 6 LEU A CA 19
ATOM 13362 C C . LEU A 1 6 ? -9.148 2.155 -0.463 1.00 0.00 6 LEU A C 19
ATOM 13363 O O . LEU A 1 6 ? -8.443 2.041 -1.465 1.00 0.00 6 LEU A O 19
ATOM 13379 N N . GLN A 1 7 ? -8.937 1.461 0.650 1.00 0.00 7 GLN A N 19
ATOM 13380 C CA . GLN A 1 7 ? -7.838 0.508 0.759 1.00 0.00 7 GLN A CA 19
ATOM 13381 C C . GLN A 1 7 ? -8.042 -0.677 -0.183 1.00 0.00 7 GLN A C 19
ATOM 13382 O O . GLN A 1 7 ? -7.191 -1.562 -0.273 1.00 0.00 7 GLN A O 19
ATOM 13396 N N . LYS A 1 8 ? -9.176 -0.693 -0.877 1.00 0.00 8 LYS A N 19
ATOM 13397 C CA . LYS A 1 8 ? -9.487 -1.775 -1.804 1.00 0.00 8 LYS A CA 19
ATOM 13398 C C . LYS A 1 8 ? -8.855 -1.535 -3.171 1.00 0.00 8 LYS A C 19
ATOM 13399 O O . LYS A 1 8 ? -8.805 -2.439 -4.006 1.00 0.00 8 LYS A O 19
ATOM 13418 N N . TYR A 1 9 ? -8.369 -0.317 -3.396 1.00 0.00 9 TYR A N 19
ATOM 13419 C CA . TYR A 1 9 ? -7.738 0.027 -4.667 1.00 0.00 9 TYR A CA 19
ATOM 13420 C C . TYR A 1 9 ? -6.763 1.189 -4.506 1.00 0.00 9 TYR A C 19
ATOM 13421 O O . TYR A 1 9 ? -6.432 1.868 -5.479 1.00 0.00 9 TYR A O 19
ATOM 13439 N N . TYR A 1 10 ? -6.299 1.413 -3.279 1.00 0.00 10 TYR A N 19
ATOM 13440 C CA . TYR A 1 10 ? -5.356 2.491 -3.011 1.00 0.00 10 TYR A CA 19
ATOM 13441 C C . TYR A 1 10 ? -4.081 2.303 -3.825 1.00 0.00 10 TYR A C 19
ATOM 13442 O O . TYR A 1 10 ? -3.620 3.225 -4.497 1.00 0.00 10 TYR A O 19
ATOM 13460 N N . CYS A 1 11 ? -3.521 1.099 -3.769 1.00 0.00 11 CYS A N 19
ATOM 13461 C CA . CYS A 1 11 ? -2.306 0.789 -4.512 1.00 0.00 11 CYS A CA 19
ATOM 13462 C C . CYS A 1 11 ? -2.645 0.451 -5.959 1.00 0.00 11 CYS A C 19
ATOM 13463 O O . CYS A 1 11 ? -1.770 0.103 -6.753 1.00 0.00 11 CYS A O 19
ATOM 13470 N N . ARG A 1 12 ? -3.928 0.557 -6.291 1.00 0.00 12 ARG A N 19
ATOM 13471 C CA . ARG A 1 12 ? -4.404 0.267 -7.637 1.00 0.00 12 ARG A CA 19
ATOM 13472 C C . ARG A 1 12 ? -4.451 1.539 -8.481 1.00 0.00 12 ARG A C 19
ATOM 13473 O O . ARG A 1 12 ? -4.199 1.505 -9.686 1.00 0.00 12 ARG A O 19
ATOM 13494 N N . VAL A 1 13 ? -4.774 2.660 -7.840 1.00 0.00 13 VAL A N 19
ATOM 13495 C CA . VAL A 1 13 ? -4.853 3.940 -8.532 1.00 0.00 13 VAL A CA 19
ATOM 13496 C C . VAL A 1 13 ? -3.462 4.473 -8.865 1.00 0.00 13 VAL A C 19
ATOM 13497 O O . VAL A 1 13 ? -3.271 5.147 -9.877 1.00 0.00 13 VAL A O 19
ATOM 13510 N N . ARG A 1 14 ? -2.492 4.160 -8.009 1.00 0.00 14 ARG A N 19
ATOM 13511 C CA . ARG A 1 14 ? -1.115 4.601 -8.215 1.00 0.00 14 ARG A CA 19
ATOM 13512 C C . ARG A 1 14 ? -0.147 3.766 -7.380 1.00 0.00 14 ARG A C 19
ATOM 13513 O O . ARG A 1 14 ? 0.720 3.080 -7.922 1.00 0.00 14 ARG A O 19
ATOM 13534 N N . GLY A 1 15 ? -0.304 3.830 -6.060 1.00 0.00 15 GLY A N 19
ATOM 13535 C CA . GLY A 1 15 ? 0.561 3.077 -5.171 1.00 0.00 15 GLY A CA 19
ATOM 13536 C C . GLY A 1 15 ? 2.028 3.399 -5.378 1.00 0.00 15 GLY A C 19
ATOM 13537 O O . GLY A 1 15 ? 2.399 4.562 -5.536 1.00 0.00 15 GLY A O 19
ATOM 13541 N N . GLY A 1 16 ? 2.862 2.365 -5.378 1.00 0.00 16 GLY A N 19
ATOM 13542 C CA . GLY A 1 16 ? 4.287 2.558 -5.571 1.00 0.00 16 GLY A CA 19
ATOM 13543 C C . GLY A 1 16 ? 5.015 1.254 -5.831 1.00 0.00 16 GLY A C 19
ATOM 13544 O O . GLY A 1 16 ? 4.987 0.731 -6.946 1.00 0.00 16 GLY A O 19
ATOM 13548 N N . ARG A 1 17 ? 5.663 0.726 -4.798 1.00 0.00 17 ARG A N 19
ATOM 13549 C CA . ARG A 1 17 ? 6.397 -0.529 -4.916 1.00 0.00 17 ARG A CA 19
ATOM 13550 C C . ARG A 1 17 ? 5.777 -1.598 -4.023 1.00 0.00 17 ARG A C 19
ATOM 13551 O O . ARG A 1 17 ? 5.187 -1.288 -2.989 1.00 0.00 17 ARG A O 19
ATOM 13572 N N . CYS A 1 18 ? 5.909 -2.856 -4.427 1.00 0.00 18 CYS A N 19
ATOM 13573 C CA . CYS A 1 18 ? 5.355 -3.964 -3.659 1.00 0.00 18 CYS A CA 19
ATOM 13574 C C . CYS A 1 18 ? 6.461 -4.766 -2.980 1.00 0.00 18 CYS A C 19
ATOM 13575 O O . CYS A 1 18 ? 7.498 -5.042 -3.583 1.00 0.00 18 CYS A O 19
ATOM 13582 N N . ALA A 1 19 ? 6.231 -5.141 -1.725 1.00 0.00 19 ALA A N 19
ATOM 13583 C CA . ALA A 1 19 ? 7.209 -5.917 -0.972 1.00 0.00 19 ALA A CA 19
ATOM 13584 C C . ALA A 1 19 ? 6.855 -7.401 -0.994 1.00 0.00 19 ALA A C 19
ATOM 13585 O O . ALA A 1 19 ? 5.692 -7.767 -1.153 1.00 0.00 19 ALA A O 19
ATOM 13592 N N . VAL A 1 20 ? 7.867 -8.250 -0.841 1.00 0.00 20 VAL A N 19
ATOM 13593 C CA . VAL A 1 20 ? 7.663 -9.695 -0.851 1.00 0.00 20 VAL A CA 19
ATOM 13594 C C . VAL A 1 20 ? 7.208 -10.199 0.515 1.00 0.00 20 VAL A C 19
ATOM 13595 O O . VAL A 1 20 ? 6.428 -11.148 0.610 1.00 0.00 20 VAL A O 19
ATOM 13608 N N . LEU A 1 21 ? 7.701 -9.559 1.568 1.00 0.00 21 LEU A N 19
ATOM 13609 C CA . LEU A 1 21 ? 7.349 -9.943 2.931 1.00 0.00 21 LEU A CA 19
ATOM 13610 C C . LEU A 1 21 ? 6.873 -8.732 3.726 1.00 0.00 21 LEU A C 19
ATOM 13611 O O . LEU A 1 21 ? 5.725 -8.678 4.167 1.00 0.00 21 LEU A O 19
ATOM 13627 N N . SER A 1 22 ? 7.763 -7.762 3.898 1.00 0.00 22 SER A N 19
ATOM 13628 C CA . SER A 1 22 ? 7.439 -6.546 4.633 1.00 0.00 22 SER A CA 19
ATOM 13629 C C . SER A 1 22 ? 7.833 -5.314 3.826 1.00 0.00 22 SER A C 19
ATOM 13630 O O . SER A 1 22 ? 8.816 -5.338 3.085 1.00 0.00 22 SER A O 19
ATOM 13638 N N . CYS A 1 23 ? 7.060 -4.241 3.970 1.00 0.00 23 CYS A N 19
ATOM 13639 C CA . CYS A 1 23 ? 7.328 -3.001 3.248 1.00 0.00 23 CYS A CA 19
ATOM 13640 C C . CYS A 1 23 ? 8.739 -2.496 3.530 1.00 0.00 23 CYS A C 19
ATOM 13641 O O . CYS A 1 23 ? 9.451 -3.048 4.368 1.00 0.00 23 CYS A O 19
ATOM 13648 N N . LEU A 1 24 ? 9.139 -1.442 2.824 1.00 0.00 24 LEU A N 19
ATOM 13649 C CA . LEU A 1 24 ? 10.470 -0.873 3.006 1.00 0.00 24 LEU A CA 19
ATOM 13650 C C . LEU A 1 24 ? 10.447 0.241 4.051 1.00 0.00 24 LEU A C 19
ATOM 13651 O O . LEU A 1 24 ? 9.462 0.969 4.169 1.00 0.00 24 LEU A O 19
ATOM 13667 N N . PRO A 1 25 ? 11.533 0.383 4.832 1.00 0.00 25 PRO A N 19
ATOM 13668 C CA . PRO A 1 25 ? 11.627 1.410 5.879 1.00 0.00 25 PRO A CA 19
ATOM 13669 C C . PRO A 1 25 ? 11.658 2.826 5.312 1.00 0.00 25 PRO A C 19
ATOM 13670 O O . PRO A 1 25 ? 11.467 3.799 6.042 1.00 0.00 25 PRO A O 19
ATOM 13681 N N . LYS A 1 26 ? 11.902 2.937 4.011 1.00 0.00 26 LYS A N 19
ATOM 13682 C CA . LYS A 1 26 ? 11.959 4.238 3.353 1.00 0.00 26 LYS A CA 19
ATOM 13683 C C . LYS A 1 26 ? 10.608 4.611 2.751 1.00 0.00 26 LYS A C 19
ATOM 13684 O O . LYS A 1 26 ? 10.452 5.691 2.182 1.00 0.00 26 LYS A O 19
ATOM 13703 N N . GLU A 1 27 ? 9.635 3.713 2.874 1.00 0.00 27 GLU A N 19
ATOM 13704 C CA . GLU A 1 27 ? 8.303 3.961 2.331 1.00 0.00 27 GLU A CA 19
ATOM 13705 C C . GLU A 1 27 ? 7.211 3.510 3.296 1.00 0.00 27 GLU A C 19
ATOM 13706 O O . GLU A 1 27 ? 7.365 2.523 4.014 1.00 0.00 27 GLU A O 19
ATOM 13718 N N . GLU A 1 28 ? 6.103 4.243 3.296 1.00 0.00 28 GLU A N 19
ATOM 13719 C CA . GLU A 1 28 ? 4.968 3.931 4.156 1.00 0.00 28 GLU A CA 19
ATOM 13720 C C . GLU A 1 28 ? 3.985 3.023 3.422 1.00 0.00 28 GLU A C 19
ATOM 13721 O O . GLU A 1 28 ? 3.961 2.995 2.193 1.00 0.00 28 GLU A O 19
ATOM 13733 N N . GLN A 1 29 ? 3.175 2.281 4.170 1.00 0.00 29 GLN A N 19
ATOM 13734 C CA . GLN A 1 29 ? 2.204 1.382 3.560 1.00 0.00 29 GLN A CA 19
ATOM 13735 C C . GLN A 1 29 ? 0.885 2.099 3.303 1.00 0.00 29 GLN A C 19
ATOM 13736 O O . GLN A 1 29 ? 0.376 2.818 4.163 1.00 0.00 29 GLN A O 19
ATOM 13750 N N . ILE A 1 30 ? 0.345 1.905 2.104 1.00 0.00 30 ILE A N 19
ATOM 13751 C CA . ILE A 1 30 ? -0.907 2.539 1.714 1.00 0.00 30 ILE A CA 19
ATOM 13752 C C . ILE A 1 30 ? -1.985 1.507 1.400 1.00 0.00 30 ILE A C 19
ATOM 13753 O O . ILE A 1 30 ? -3.176 1.824 1.397 1.00 0.00 30 ILE A O 19
ATOM 13769 N N . GLY A 1 31 ? -1.567 0.273 1.131 1.00 0.00 31 GLY A N 19
ATOM 13770 C CA . GLY A 1 31 ? -2.520 -0.774 0.815 1.00 0.00 31 GLY A CA 19
ATOM 13771 C C . GLY A 1 31 ? -1.899 -2.154 0.794 1.00 0.00 31 GLY A C 19
ATOM 13772 O O . GLY A 1 31 ? -0.812 -2.366 1.331 1.00 0.00 31 GLY A O 19
ATOM 13776 N N . LYS A 1 32 ? -2.596 -3.092 0.164 1.00 0.00 32 LYS A N 19
ATOM 13777 C CA . LYS A 1 32 ? -2.120 -4.463 0.058 1.00 0.00 32 LYS A CA 19
ATOM 13778 C C . LYS A 1 32 ? -1.862 -4.822 -1.400 1.00 0.00 32 LYS A C 19
ATOM 13779 O O . LYS A 1 32 ? -2.771 -5.238 -2.119 1.00 0.00 32 LYS A O 19
ATOM 13798 N N . CYS A 1 33 ? -0.615 -4.648 -1.827 1.00 0.00 33 CYS A N 19
ATOM 13799 C CA . CYS A 1 33 ? -0.216 -4.941 -3.199 1.00 0.00 33 CYS A CA 19
ATOM 13800 C C . CYS A 1 33 ? -0.736 -6.305 -3.651 1.00 0.00 33 CYS A C 19
ATOM 13801 O O . CYS A 1 33 ? -1.095 -6.487 -4.814 1.00 0.00 33 CYS A O 19
ATOM 13808 N N . SER A 1 34 ? -0.780 -7.257 -2.723 1.00 0.00 34 SER A N 19
ATOM 13809 C CA . SER A 1 34 ? -1.263 -8.600 -3.026 1.00 0.00 34 SER A CA 19
ATOM 13810 C C . SER A 1 34 ? -2.409 -8.988 -2.095 1.00 0.00 34 SER A C 19
ATOM 13811 O O . SER A 1 34 ? -2.931 -8.150 -1.358 1.00 0.00 34 SER A O 19
ATOM 13819 N N . THR A 1 35 ? -2.797 -10.260 -2.132 1.00 0.00 35 THR A N 19
ATOM 13820 C CA . THR A 1 35 ? -3.881 -10.752 -1.290 1.00 0.00 35 THR A CA 19
ATOM 13821 C C . THR A 1 35 ? -3.518 -10.669 0.191 1.00 0.00 35 THR A C 19
ATOM 13822 O O . THR A 1 35 ? -3.993 -9.784 0.905 1.00 0.00 35 THR A O 19
ATOM 13833 N N . ARG A 1 36 ? -2.673 -11.589 0.649 1.00 0.00 36 ARG A N 19
ATOM 13834 C CA . ARG A 1 36 ? -2.247 -11.613 2.045 1.00 0.00 36 ARG A CA 19
ATOM 13835 C C . ARG A 1 36 ? -0.745 -11.859 2.146 1.00 0.00 36 ARG A C 19
ATOM 13836 O O . ARG A 1 36 ? -0.213 -12.772 1.514 1.00 0.00 36 ARG A O 19
ATOM 13857 N N . GLY A 1 37 ? -0.069 -11.041 2.946 1.00 0.00 37 GLY A N 19
ATOM 13858 C CA . GLY A 1 37 ? 1.364 -11.187 3.117 1.00 0.00 37 GLY A CA 19
ATOM 13859 C C . GLY A 1 37 ? 2.131 -9.966 2.650 1.00 0.00 37 GLY A C 19
ATOM 13860 O O . GLY A 1 37 ? 2.858 -9.347 3.428 1.00 0.00 37 GLY A O 19
ATOM 13864 N N . ARG A 1 38 ? 1.970 -9.619 1.377 1.00 0.00 38 ARG A N 19
ATOM 13865 C CA . ARG A 1 38 ? 2.653 -8.464 0.806 1.00 0.00 38 ARG A CA 19
ATOM 13866 C C . ARG A 1 38 ? 1.872 -7.182 1.076 1.00 0.00 38 ARG A C 19
ATOM 13867 O O . ARG A 1 38 ? 0.732 -7.225 1.539 1.00 0.00 38 ARG A O 19
ATOM 13888 N N . LYS A 1 39 ? 2.494 -6.040 0.783 1.00 0.00 39 LYS A N 19
ATOM 13889 C CA . LYS A 1 39 ? 1.862 -4.739 0.995 1.00 0.00 39 LYS A CA 19
ATOM 13890 C C . LYS A 1 39 ? 2.375 -3.715 -0.012 1.00 0.00 39 LYS A C 19
ATOM 13891 O O . LYS A 1 39 ? 3.292 -3.995 -0.787 1.00 0.00 39 LYS A O 19
ATOM 13910 N N . CYS A 1 40 ? 1.777 -2.526 0.010 1.00 0.00 40 CYS A N 19
ATOM 13911 C CA . CYS A 1 40 ? 2.169 -1.453 -0.896 1.00 0.00 40 CYS A CA 19
ATOM 13912 C C . CYS A 1 40 ? 2.903 -0.349 -0.146 1.00 0.00 40 CYS A C 19
ATOM 13913 O O . CYS A 1 40 ? 2.398 0.186 0.838 1.00 0.00 40 CYS A O 19
ATOM 13920 N N . CYS A 1 41 ? 4.100 -0.017 -0.617 1.00 0.00 41 CYS A N 19
ATOM 13921 C CA . CYS A 1 41 ? 4.909 1.018 0.011 1.00 0.00 41 CYS A CA 19
ATOM 13922 C C . CYS A 1 41 ? 5.070 2.226 -0.906 1.00 0.00 41 CYS A C 19
ATOM 13923 O O . CYS A 1 41 ? 5.195 2.086 -2.122 1.00 0.00 41 CYS A O 19
ATOM 13930 N N . ARG A 1 42 ? 5.068 3.411 -0.306 1.00 0.00 42 ARG A N 19
ATOM 13931 C CA . ARG A 1 42 ? 5.215 4.653 -1.047 1.00 0.00 42 ARG A CA 19
ATOM 13932 C C . ARG A 1 42 ? 6.318 5.506 -0.429 1.00 0.00 42 ARG A C 19
ATOM 13933 O O . ARG A 1 42 ? 6.268 5.831 0.758 1.00 0.00 42 ARG A O 19
ATOM 13954 N N . ARG A 1 43 ? 7.317 5.853 -1.236 1.00 0.00 43 ARG A N 19
ATOM 13955 C CA . ARG A 1 43 ? 8.442 6.659 -0.767 1.00 0.00 43 ARG A CA 19
ATOM 13956 C C . ARG A 1 43 ? 7.959 7.884 0.004 1.00 0.00 43 ARG A C 19
ATOM 13957 O O . ARG A 1 43 ? 7.110 8.638 -0.474 1.00 0.00 43 ARG A O 19
ATOM 13978 N N . LYS A 1 44 ? 8.505 8.070 1.202 1.00 0.00 44 LYS A N 19
ATOM 13979 C CA . LYS A 1 44 ? 8.133 9.198 2.051 1.00 0.00 44 LYS A CA 19
ATOM 13980 C C . LYS A 1 44 ? 8.498 10.524 1.394 1.00 0.00 44 LYS A C 19
ATOM 13981 O O . LYS A 1 44 ? 9.245 10.562 0.416 1.00 0.00 44 LYS A O 19
ATOM 14000 N N . LYS A 1 45 ? 7.964 11.611 1.941 1.00 0.00 45 LYS A N 19
ATOM 14001 C CA . LYS A 1 45 ? 8.230 12.945 1.414 1.00 0.00 45 LYS A CA 19
ATOM 14002 C C . LYS A 1 45 ? 9.057 13.766 2.398 1.00 0.00 45 LYS A C 19
ATOM 14003 O O . LYS A 1 45 ? 9.242 14.976 2.149 1.00 0.00 45 LYS A O 19
ATOM 14023 N N . GLY A 1 1 ? 20.033 -6.675 -2.453 1.00 0.00 1 GLY A N 20
ATOM 14024 C CA . GLY A 1 1 ? 18.605 -6.988 -2.738 1.00 0.00 1 GLY A CA 20
ATOM 14025 C C . GLY A 1 1 ? 17.710 -6.775 -1.532 1.00 0.00 1 GLY A C 20
ATOM 14026 O O . GLY A 1 1 ? 16.914 -5.836 -1.500 1.00 0.00 1 GLY A O 20
ATOM 14032 N N . ILE A 1 2 ? 17.841 -7.649 -0.538 1.00 0.00 2 ILE A N 20
ATOM 14033 C CA . ILE A 1 2 ? 17.037 -7.555 0.676 1.00 0.00 2 ILE A CA 20
ATOM 14034 C C . ILE A 1 2 ? 17.395 -6.308 1.479 1.00 0.00 2 ILE A C 20
ATOM 14035 O O . ILE A 1 2 ? 18.294 -6.336 2.319 1.00 0.00 2 ILE A O 20
ATOM 14051 N N . ILE A 1 3 ? 16.682 -5.216 1.218 1.00 0.00 3 ILE A N 20
ATOM 14052 C CA . ILE A 1 3 ? 16.923 -3.961 1.919 1.00 0.00 3 ILE A CA 20
ATOM 14053 C C . ILE A 1 3 ? 15.917 -3.761 3.049 1.00 0.00 3 ILE A C 20
ATOM 14054 O O . ILE A 1 3 ? 15.077 -4.625 3.304 1.00 0.00 3 ILE A O 20
ATOM 14070 N N . ASN A 1 4 ? 16.011 -2.620 3.724 1.00 0.00 4 ASN A N 20
ATOM 14071 C CA . ASN A 1 4 ? 15.114 -2.305 4.832 1.00 0.00 4 ASN A CA 20
ATOM 14072 C C . ASN A 1 4 ? 13.678 -2.124 4.347 1.00 0.00 4 ASN A C 20
ATOM 14073 O O . ASN A 1 4 ? 13.360 -2.404 3.191 1.00 0.00 4 ASN A O 20
ATOM 14084 N N . THR A 1 5 ? 12.813 -1.652 5.242 1.00 0.00 5 THR A N 20
ATOM 14085 C CA . THR A 1 5 ? 11.411 -1.431 4.908 1.00 0.00 5 THR A CA 20
ATOM 14086 C C . THR A 1 5 ? 11.271 -0.426 3.771 1.00 0.00 5 THR A C 20
ATOM 14087 O O . THR A 1 5 ? 11.567 0.758 3.934 1.00 0.00 5 THR A O 20
ATOM 14098 N N . LEU A 1 6 ? 10.820 -0.908 2.618 1.00 0.00 6 LEU A N 20
ATOM 14099 C CA . LEU A 1 6 ? 10.640 -0.057 1.448 1.00 0.00 6 LEU A CA 20
ATOM 14100 C C . LEU A 1 6 ? 9.207 0.463 1.366 1.00 0.00 6 LEU A C 20
ATOM 14101 O O . LEU A 1 6 ? 8.509 0.240 0.379 1.00 0.00 6 LEU A O 20
ATOM 14117 N N . GLN A 1 7 ? 8.774 1.164 2.410 1.00 0.00 7 GLN A N 20
ATOM 14118 C CA . GLN A 1 7 ? 7.422 1.717 2.449 1.00 0.00 7 GLN A CA 20
ATOM 14119 C C . GLN A 1 7 ? 7.250 2.799 1.388 1.00 0.00 7 GLN A C 20
ATOM 14120 O O . GLN A 1 7 ? 6.142 3.287 1.161 1.00 0.00 7 GLN A O 20
ATOM 14134 N N . LYS A 1 8 ? 8.351 3.168 0.740 1.00 0.00 8 LYS A N 20
ATOM 14135 C CA . LYS A 1 8 ? 8.320 4.190 -0.298 1.00 0.00 8 LYS A CA 20
ATOM 14136 C C . LYS A 1 8 ? 7.876 3.596 -1.629 1.00 0.00 8 LYS A C 20
ATOM 14137 O O . LYS A 1 8 ? 7.443 4.315 -2.530 1.00 0.00 8 LYS A O 20
ATOM 14156 N N . TYR A 1 9 ? 7.980 2.276 -1.741 1.00 0.00 9 TYR A N 20
ATOM 14157 C CA . TYR A 1 9 ? 7.584 1.577 -2.957 1.00 0.00 9 TYR A CA 20
ATOM 14158 C C . TYR A 1 9 ? 7.211 0.130 -2.652 1.00 0.00 9 TYR A C 20
ATOM 14159 O O . TYR A 1 9 ? 7.401 -0.759 -3.482 1.00 0.00 9 TYR A O 20
ATOM 14177 N N . TYR A 1 10 ? 6.674 -0.098 -1.456 1.00 0.00 10 TYR A N 20
ATOM 14178 C CA . TYR A 1 10 ? 6.269 -1.434 -1.043 1.00 0.00 10 TYR A CA 20
ATOM 14179 C C . TYR A 1 10 ? 5.098 -1.923 -1.887 1.00 0.00 10 TYR A C 20
ATOM 14180 O O . TYR A 1 10 ? 5.095 -3.057 -2.367 1.00 0.00 10 TYR A O 20
ATOM 14198 N N . CYS A 1 11 ? 4.108 -1.055 -2.066 1.00 0.00 11 CYS A N 20
ATOM 14199 C CA . CYS A 1 11 ? 2.931 -1.388 -2.858 1.00 0.00 11 CYS A CA 20
ATOM 14200 C C . CYS A 1 11 ? 3.205 -1.160 -4.340 1.00 0.00 11 CYS A C 20
ATOM 14201 O O . CYS A 1 11 ? 2.287 -1.146 -5.161 1.00 0.00 11 CYS A O 20
ATOM 14208 N N . ARG A 1 12 ? 4.480 -0.981 -4.670 1.00 0.00 12 ARG A N 20
ATOM 14209 C CA . ARG A 1 12 ? 4.899 -0.751 -6.047 1.00 0.00 12 ARG A CA 20
ATOM 14210 C C . ARG A 1 12 ? 5.594 -1.987 -6.613 1.00 0.00 12 ARG A C 20
ATOM 14211 O O . ARG A 1 12 ? 5.572 -2.227 -7.821 1.00 0.00 12 ARG A O 20
ATOM 14232 N N . VAL A 1 13 ? 6.215 -2.765 -5.730 1.00 0.00 13 VAL A N 20
ATOM 14233 C CA . VAL A 1 13 ? 6.923 -3.973 -6.136 1.00 0.00 13 VAL A CA 20
ATOM 14234 C C . VAL A 1 13 ? 5.982 -5.172 -6.217 1.00 0.00 13 VAL A C 20
ATOM 14235 O O . VAL A 1 13 ? 6.282 -6.161 -6.887 1.00 0.00 13 VAL A O 20
ATOM 14248 N N . ARG A 1 14 ? 4.846 -5.082 -5.528 1.00 0.00 14 ARG A N 20
ATOM 14249 C CA . ARG A 1 14 ? 3.865 -6.163 -5.520 1.00 0.00 14 ARG A CA 20
ATOM 14250 C C . ARG A 1 14 ? 2.589 -5.729 -4.809 1.00 0.00 14 ARG A C 20
ATOM 14251 O O . ARG A 1 14 ? 1.922 -6.535 -4.159 1.00 0.00 14 ARG A O 20
ATOM 14272 N N . GLY A 1 15 ? 2.260 -4.447 -4.932 1.00 0.00 15 GLY A N 20
ATOM 14273 C CA . GLY A 1 15 ? 1.071 -3.921 -4.291 1.00 0.00 15 GLY A CA 20
ATOM 14274 C C . GLY A 1 15 ? -0.210 -4.383 -4.959 1.00 0.00 15 GLY A C 20
ATOM 14275 O O . GLY A 1 15 ? -0.258 -5.461 -5.550 1.00 0.00 15 GLY A O 20
ATOM 14279 N N . GLY A 1 16 ? -1.248 -3.561 -4.860 1.00 0.00 16 GLY A N 20
ATOM 14280 C CA . GLY A 1 16 ? -2.527 -3.900 -5.459 1.00 0.00 16 GLY A CA 20
ATOM 14281 C C . GLY A 1 16 ? -3.236 -2.693 -6.039 1.00 0.00 16 GLY A C 20
ATOM 14282 O O . GLY A 1 16 ? -3.056 -2.362 -7.211 1.00 0.00 16 GLY A O 20
ATOM 14286 N N . ARG A 1 17 ? -4.045 -2.031 -5.216 1.00 0.00 17 ARG A N 20
ATOM 14287 C CA . ARG A 1 17 ? -4.783 -0.852 -5.655 1.00 0.00 17 ARG A CA 20
ATOM 14288 C C . ARG A 1 17 ? -4.574 0.310 -4.688 1.00 0.00 17 ARG A C 20
ATOM 14289 O O . ARG A 1 17 ? -4.135 0.115 -3.554 1.00 0.00 17 ARG A O 20
ATOM 14310 N N . CYS A 1 18 ? -4.888 1.518 -5.143 1.00 0.00 18 CYS A N 20
ATOM 14311 C CA . CYS A 1 18 ? -4.735 2.710 -4.317 1.00 0.00 18 CYS A CA 20
ATOM 14312 C C . CYS A 1 18 ? -6.084 3.374 -4.066 1.00 0.00 18 CYS A C 20
ATOM 14313 O O . CYS A 1 18 ? -6.918 3.463 -4.968 1.00 0.00 18 CYS A O 20
ATOM 14320 N N . ALA A 1 19 ? -6.291 3.840 -2.839 1.00 0.00 19 ALA A N 20
ATOM 14321 C CA . ALA A 1 19 ? -7.539 4.498 -2.475 1.00 0.00 19 ALA A CA 20
ATOM 14322 C C . ALA A 1 19 ? -7.384 6.015 -2.503 1.00 0.00 19 ALA A C 20
ATOM 14323 O O . ALA A 1 19 ? -6.271 6.531 -2.607 1.00 0.00 19 ALA A O 20
ATOM 14330 N N . VAL A 1 20 ? -8.505 6.723 -2.417 1.00 0.00 20 VAL A N 20
ATOM 14331 C CA . VAL A 1 20 ? -8.492 8.182 -2.440 1.00 0.00 20 VAL A CA 20
ATOM 14332 C C . VAL A 1 20 ? -8.193 8.758 -1.059 1.00 0.00 20 VAL A C 20
ATOM 14333 O O . VAL A 1 20 ? -7.398 9.688 -0.924 1.00 0.00 20 VAL A O 20
ATOM 14346 N N . LEU A 1 21 ? -8.835 8.202 -0.036 1.00 0.00 21 LEU A N 20
ATOM 14347 C CA . LEU A 1 21 ? -8.634 8.664 1.333 1.00 0.00 21 LEU A CA 20
ATOM 14348 C C . LEU A 1 21 ? -8.254 7.504 2.248 1.00 0.00 21 LEU A C 20
ATOM 14349 O O . LEU A 1 21 ? -7.085 7.328 2.589 1.00 0.00 21 LEU A O 20
ATOM 14365 N N . SER A 1 22 ? -9.248 6.711 2.637 1.00 0.00 22 SER A N 20
ATOM 14366 C CA . SER A 1 22 ? -9.013 5.564 3.508 1.00 0.00 22 SER A CA 20
ATOM 14367 C C . SER A 1 22 ? -9.024 4.268 2.705 1.00 0.00 22 SER A C 20
ATOM 14368 O O . SER A 1 22 ? -9.594 4.207 1.615 1.00 0.00 22 SER A O 20
ATOM 14376 N N . CYS A 1 23 ? -8.386 3.238 3.249 1.00 0.00 23 CYS A N 20
ATOM 14377 C CA . CYS A 1 23 ? -8.315 1.941 2.585 1.00 0.00 23 CYS A CA 20
ATOM 14378 C C . CYS A 1 23 ? -9.707 1.404 2.270 1.00 0.00 23 CYS A C 20
ATOM 14379 O O . CYS A 1 23 ? -10.711 1.952 2.724 1.00 0.00 23 CYS A O 20
ATOM 14386 N N . LEU A 1 24 ? -9.760 0.327 1.490 1.00 0.00 24 LEU A N 20
ATOM 14387 C CA . LEU A 1 24 ? -11.035 -0.277 1.119 1.00 0.00 24 LEU A CA 20
ATOM 14388 C C . LEU A 1 24 ? -11.461 -1.306 2.167 1.00 0.00 24 LEU A C 20
ATOM 14389 O O . LEU A 1 24 ? -10.618 -1.932 2.810 1.00 0.00 24 LEU A O 20
ATOM 14405 N N . PRO A 1 25 ? -12.781 -1.480 2.369 1.00 0.00 25 PRO A N 20
ATOM 14406 C CA . PRO A 1 25 ? -13.322 -2.418 3.361 1.00 0.00 25 PRO A CA 20
ATOM 14407 C C . PRO A 1 25 ? -13.140 -3.884 2.972 1.00 0.00 25 PRO A C 20
ATOM 14408 O O . PRO A 1 25 ? -13.877 -4.751 3.442 1.00 0.00 25 PRO A O 20
ATOM 14419 N N . LYS A 1 26 ? -12.157 -4.163 2.121 1.00 0.00 26 LYS A N 20
ATOM 14420 C CA . LYS A 1 26 ? -11.892 -5.532 1.688 1.00 0.00 26 LYS A CA 20
ATOM 14421 C C . LYS A 1 26 ? -10.405 -5.751 1.438 1.00 0.00 26 LYS A C 20
ATOM 14422 O O . LYS A 1 26 ? -10.014 -6.722 0.789 1.00 0.00 26 LYS A O 20
ATOM 14441 N N . GLU A 1 27 ? -9.577 -4.845 1.949 1.00 0.00 27 GLU A N 20
ATOM 14442 C CA . GLU A 1 27 ? -8.134 -4.954 1.767 1.00 0.00 27 GLU A CA 20
ATOM 14443 C C . GLU A 1 27 ? -7.368 -4.305 2.914 1.00 0.00 27 GLU A C 20
ATOM 14444 O O . GLU A 1 27 ? -7.911 -3.493 3.664 1.00 0.00 27 GLU A O 20
ATOM 14456 N N . GLU A 1 28 ? -6.094 -4.668 3.026 1.00 0.00 28 GLU A N 20
ATOM 14457 C CA . GLU A 1 28 ? -5.218 -4.129 4.059 1.00 0.00 28 GLU A CA 20
ATOM 14458 C C . GLU A 1 28 ? -4.219 -3.162 3.432 1.00 0.00 28 GLU A C 20
ATOM 14459 O O . GLU A 1 28 ? -3.994 -3.202 2.225 1.00 0.00 28 GLU A O 20
ATOM 14471 N N . GLN A 1 29 ? -3.623 -2.295 4.242 1.00 0.00 29 GLN A N 20
ATOM 14472 C CA . GLN A 1 29 ? -2.660 -1.329 3.728 1.00 0.00 29 GLN A CA 20
ATOM 14473 C C . GLN A 1 29 ? -1.255 -1.918 3.705 1.00 0.00 29 GLN A C 20
ATOM 14474 O O . GLN A 1 29 ? -0.820 -2.561 4.661 1.00 0.00 29 GLN A O 20
ATOM 14488 N N . ILE A 1 30 ? -0.557 -1.701 2.594 1.00 0.00 30 ILE A N 20
ATOM 14489 C CA . ILE A 1 30 ? 0.796 -2.213 2.420 1.00 0.00 30 ILE A CA 20
ATOM 14490 C C . ILE A 1 30 ? 1.792 -1.083 2.188 1.00 0.00 30 ILE A C 20
ATOM 14491 O O . ILE A 1 30 ? 2.991 -1.244 2.414 1.00 0.00 30 ILE A O 20
ATOM 14507 N N . GLY A 1 31 ? 1.289 0.059 1.730 1.00 0.00 31 GLY A N 20
ATOM 14508 C CA . GLY A 1 31 ? 2.157 1.194 1.470 1.00 0.00 31 GLY A CA 20
ATOM 14509 C C . GLY A 1 31 ? 1.395 2.488 1.274 1.00 0.00 31 GLY A C 20
ATOM 14510 O O . GLY A 1 31 ? 0.226 2.592 1.643 1.00 0.00 31 GLY A O 20
ATOM 14514 N N . LYS A 1 32 ? 2.063 3.476 0.687 1.00 0.00 32 LYS A N 20
ATOM 14515 C CA . LYS A 1 32 ? 1.450 4.774 0.436 1.00 0.00 32 LYS A CA 20
ATOM 14516 C C . LYS A 1 32 ? 1.597 5.162 -1.031 1.00 0.00 32 LYS A C 20
ATOM 14517 O O . LYS A 1 32 ? 2.684 5.519 -1.484 1.00 0.00 32 LYS A O 20
ATOM 14536 N N . CYS A 1 33 ? 0.493 5.084 -1.768 1.00 0.00 33 CYS A N 20
ATOM 14537 C CA . CYS A 1 33 ? 0.491 5.424 -3.186 1.00 0.00 33 CYS A CA 20
ATOM 14538 C C . CYS A 1 33 ? 0.985 6.850 -3.406 1.00 0.00 33 CYS A C 20
ATOM 14539 O O . CYS A 1 33 ? 1.489 7.185 -4.478 1.00 0.00 33 CYS A O 20
ATOM 14546 N N . SER A 1 34 ? 0.844 7.683 -2.380 1.00 0.00 34 SER A N 20
ATOM 14547 C CA . SER A 1 34 ? 1.283 9.071 -2.454 1.00 0.00 34 SER A CA 20
ATOM 14548 C C . SER A 1 34 ? 2.243 9.390 -1.312 1.00 0.00 34 SER A C 20
ATOM 14549 O O . SER A 1 34 ? 2.504 8.544 -0.457 1.00 0.00 34 SER A O 20
ATOM 14557 N N . THR A 1 35 ? 2.767 10.611 -1.305 1.00 0.00 35 THR A N 20
ATOM 14558 C CA . THR A 1 35 ? 3.698 11.033 -0.265 1.00 0.00 35 THR A CA 20
ATOM 14559 C C . THR A 1 35 ? 3.009 11.106 1.093 1.00 0.00 35 THR A C 20
ATOM 14560 O O . THR A 1 35 ? 3.547 10.644 2.100 1.00 0.00 35 THR A O 20
ATOM 14571 N N . ARG A 1 36 ? 1.813 11.688 1.112 1.00 0.00 36 ARG A N 20
ATOM 14572 C CA . ARG A 1 36 ? 1.044 11.822 2.344 1.00 0.00 36 ARG A CA 20
ATOM 14573 C C . ARG A 1 36 ? -0.407 12.182 2.040 1.00 0.00 36 ARG A C 20
ATOM 14574 O O . ARG A 1 36 ? -0.708 13.305 1.634 1.00 0.00 36 ARG A O 20
ATOM 14595 N N . GLY A 1 37 ? -1.302 11.218 2.236 1.00 0.00 37 GLY A N 20
ATOM 14596 C CA . GLY A 1 37 ? -2.712 11.443 1.977 1.00 0.00 37 GLY A CA 20
ATOM 14597 C C . GLY A 1 37 ? -3.429 10.171 1.568 1.00 0.00 37 GLY A C 20
ATOM 14598 O O . GLY A 1 37 ? -4.422 9.784 2.184 1.00 0.00 37 GLY A O 20
ATOM 14602 N N . ARG A 1 38 ? -2.918 9.517 0.530 1.00 0.00 38 ARG A N 20
ATOM 14603 C CA . ARG A 1 38 ? -3.507 8.275 0.042 1.00 0.00 38 ARG A CA 20
ATOM 14604 C C . ARG A 1 38 ? -2.762 7.071 0.607 1.00 0.00 38 ARG A C 20
ATOM 14605 O O . ARG A 1 38 ? -1.775 7.226 1.327 1.00 0.00 38 ARG A O 20
ATOM 14626 N N . LYS A 1 39 ? -3.237 5.872 0.278 1.00 0.00 39 LYS A N 20
ATOM 14627 C CA . LYS A 1 39 ? -2.614 4.640 0.758 1.00 0.00 39 LYS A CA 20
ATOM 14628 C C . LYS A 1 39 ? -2.805 3.509 -0.245 1.00 0.00 39 LYS A C 20
ATOM 14629 O O . LYS A 1 39 ? -3.566 3.637 -1.205 1.00 0.00 39 LYS A O 20
ATOM 14648 N N . CYS A 1 40 ? -2.111 2.400 -0.012 1.00 0.00 40 CYS A N 20
ATOM 14649 C CA . CYS A 1 40 ? -2.202 1.239 -0.889 1.00 0.00 40 CYS A CA 20
ATOM 14650 C C . CYS A 1 40 ? -2.857 0.072 -0.164 1.00 0.00 40 CYS A C 20
ATOM 14651 O O . CYS A 1 40 ? -2.412 -0.328 0.909 1.00 0.00 40 CYS A O 20
ATOM 14658 N N . CYS A 1 41 ? -3.924 -0.463 -0.747 1.00 0.00 41 CYS A N 20
ATOM 14659 C CA . CYS A 1 41 ? -4.638 -1.576 -0.138 1.00 0.00 41 CYS A CA 20
ATOM 14660 C C . CYS A 1 41 ? -4.694 -2.789 -1.059 1.00 0.00 41 CYS A C 20
ATOM 14661 O O . CYS A 1 41 ? -5.108 -2.690 -2.215 1.00 0.00 41 CYS A O 20
ATOM 14668 N N . ARG A 1 42 ? -4.290 -3.938 -0.525 1.00 0.00 42 ARG A N 20
ATOM 14669 C CA . ARG A 1 42 ? -4.307 -5.187 -1.273 1.00 0.00 42 ARG A CA 20
ATOM 14670 C C . ARG A 1 42 ? -5.359 -6.122 -0.690 1.00 0.00 42 ARG A C 20
ATOM 14671 O O . ARG A 1 42 ? -5.422 -6.311 0.525 1.00 0.00 42 ARG A O 20
ATOM 14692 N N . ARG A 1 43 ? -6.195 -6.686 -1.557 1.00 0.00 43 ARG A N 20
ATOM 14693 C CA . ARG A 1 43 ? -7.261 -7.587 -1.122 1.00 0.00 43 ARG A CA 20
ATOM 14694 C C . ARG A 1 43 ? -6.761 -8.586 -0.083 1.00 0.00 43 ARG A C 20
ATOM 14695 O O . ARG A 1 43 ? -5.850 -9.372 -0.347 1.00 0.00 43 ARG A O 20
ATOM 14716 N N . LYS A 1 44 ? -7.369 -8.548 1.100 1.00 0.00 44 LYS A N 20
ATOM 14717 C CA . LYS A 1 44 ? -6.994 -9.448 2.185 1.00 0.00 44 LYS A CA 20
ATOM 14718 C C . LYS A 1 44 ? -7.760 -10.762 2.087 1.00 0.00 44 LYS A C 20
ATOM 14719 O O . LYS A 1 44 ? -8.722 -10.877 1.327 1.00 0.00 44 LYS A O 20
ATOM 14738 N N . LYS A 1 45 ? -7.325 -11.750 2.859 1.00 0.00 45 LYS A N 20
ATOM 14739 C CA . LYS A 1 45 ? -7.968 -13.060 2.860 1.00 0.00 45 LYS A CA 20
ATOM 14740 C C . LYS A 1 45 ? -8.930 -13.193 4.036 1.00 0.00 45 LYS A C 20
ATOM 14741 O O . LYS A 1 45 ? -9.254 -12.157 4.653 1.00 0.00 45 LYS A O 20
#

InterPro domains:
  IPR001855 Beta-defensin-like domain [PF00711] (29-64)

GO terms:
  GO:0031640 killing of cells of another organism (P, IDA)
  GO:0050829 defense response to Gram-negative bacterium (P, IDA)
  GO:0050830 defense response to Gram-positive bacterium (P, IEP)
  GO:0061844 antimicrobial humoral immune response mediated by antimicrobial peptide (P, IDA)
  GO:0140367 antibacterial innate immune response (P, IDA)
  GO:0005576 extracellular region (C, IDA)
  GO:0042742 defense response to bacterium (P, IMP)
  GO:0005576 extracellular region (C, TAS)
  GO:0005796 Golgi lumen (C, TAS)
  GO:0005515 protein binding (F, IPI)
  GO:0050830 defense response to Gram-positive bacterium (P, IDA)

Secondary structure (DSSP, 8-state):
------TTTHHHHH--EEESSS--TTEEEEE-SSSSS-EEEEE--

CATH classification: 3.10.360.10

Foldseek 3Di:
DDDPQPLVQQLPVPFADKDQADEDPQFDFGHAPDPDGITTTDGDD

Radius of gyration: 10.72 Å; Cα contacts (8 Å, |Δi|>4): 83; chains: 1; bounding box: 35×27×14 Å